Protein 7CRB (pdb70)

Structure (mmCIF, N/CA/C/O backbone):
data_7CRB
#
_entry.id   7CRB
#
_cell.length_a   1.00
_cell.length_b   1.00
_cell.length_c   1.00
_cell.angle_alpha   90.00
_cell.angle_beta   90.00
_cell.angle_gamma   90.00
#
_symmetry.space_group_name_H-M   'P 1'
#
loop_
_entity.id
_entity.type
_entity.pdbx_description
1 polymer 'Avirulence protein ATR1'
2 polymer 'NAD+ hydrolase (NADase)'
#
loop_
_atom_site.group_PDB
_atom_site.id
_atom_site.type_symbol
_atom_site.label_atom_id
_atom_site.label_alt_id
_atom_site.label_comp_id
_atom_site.label_asym_id
_atom_site.label_entity_id
_atom_site.label_seq_id
_atom_site.pdbx_PDB_ins_code
_atom_site.Cartn_x
_atom_site.Cartn_y
_atom_site.Cartn_z
_atom_site.occupancy
_atom_site.B_iso_or_equiv
_atom_site.auth_seq_id
_atom_site.auth_comp_id
_atom_site.auth_asym_id
_atom_site.auth_atom_id
_atom_site.pdbx_PDB_model_num
ATOM 1 N N . PRO A 1 67 ? 185.043 251.414 203.861 1.00 75.32 67 PRO J N 1
ATOM 2 C CA . PRO A 1 67 ? 184.257 252.346 203.048 1.00 75.32 67 PRO J CA 1
ATOM 3 C C . PRO A 1 67 ? 184.049 251.835 201.626 1.00 75.32 67 PRO J C 1
ATOM 4 O O . PRO A 1 67 ? 184.410 250.697 201.329 1.00 75.32 67 PRO J O 1
ATOM 8 N N . SER A 1 68 ? 183.478 252.666 200.759 1.00 69.34 68 SER J N 1
ATOM 9 C CA . SER A 1 68 ? 183.252 252.269 199.379 1.00 69.34 68 SER J CA 1
ATOM 10 C C . SER A 1 68 ? 184.571 252.272 198.611 1.00 69.34 68 SER J C 1
ATOM 11 O O . SER A 1 68 ? 185.646 252.517 199.162 1.00 69.34 68 SER J O 1
ATOM 14 N N . ALA A 1 69 ? 184.485 251.984 197.311 1.00 67.50 69 ALA J N 1
ATOM 15 C CA . ALA A 1 69 ? 185.686 251.967 196.483 1.00 67.50 69 ALA J CA 1
ATOM 16 C C . ALA A 1 69 ? 186.179 253.378 196.186 1.00 67.50 69 ALA J C 1
ATOM 17 O O . ALA A 1 69 ? 187.387 253.641 196.238 1.00 67.50 69 ALA J O 1
ATOM 19 N N . VAL A 1 70 ? 185.262 254.298 195.881 1.00 63.38 70 VAL J N 1
ATOM 20 C CA . VAL A 1 70 ? 185.661 255.650 195.497 1.00 63.38 70 VAL J CA 1
ATOM 21 C C . VAL A 1 70 ? 186.352 256.353 196.657 1.00 63.38 70 VAL J C 1
ATOM 22 O O . VAL A 1 70 ? 187.422 256.947 196.495 1.00 63.38 70 VAL J O 1
ATOM 26 N N . GLU A 1 71 ? 185.742 256.305 197.843 1.00 67.33 71 GLU J N 1
ATOM 27 C CA . GLU A 1 71 ? 186.322 256.975 199.002 1.00 67.33 71 GLU J CA 1
ATOM 28 C C . GLU A 1 71 ? 187.677 256.382 199.359 1.00 67.33 71 GLU J C 1
ATOM 29 O O . GLU A 1 71 ? 188.628 257.116 199.658 1.00 67.33 71 GLU J O 1
ATOM 35 N N . ALA A 1 72 ? 187.782 255.053 199.333 1.00 61.27 72 ALA J N 1
ATOM 36 C CA . ALA A 1 72 ? 189.042 254.403 199.662 1.00 61.27 72 ALA J CA 1
ATOM 37 C C . ALA A 1 72 ? 190.132 254.781 198.671 1.00 61.27 72 ALA J C 1
ATOM 38 O O . ALA A 1 72 ? 191.266 255.075 199.064 1.00 61.27 72 ALA J O 1
ATOM 40 N N . LEU A 1 73 ? 189.805 254.800 197.380 1.00 55.34 73 LEU J N 1
ATOM 41 C CA . LEU A 1 73 ? 190.824 255.107 196.384 1.00 55.34 73 LEU J CA 1
ATOM 42 C C . LEU A 1 73 ? 191.224 256.577 196.442 1.00 55.34 73 LEU J C 1
ATOM 43 O O . LEU A 1 73 ? 192.400 256.914 196.261 1.00 55.34 73 LEU J O 1
ATOM 48 N N . ILE A 1 74 ? 190.270 257.464 196.736 1.00 55.46 74 ILE J N 1
ATOM 49 C CA . ILE A 1 74 ? 190.594 258.880 196.888 1.00 55.46 74 ILE J CA 1
ATOM 50 C C . ILE A 1 74 ? 191.511 259.100 198.083 1.00 55.46 74 ILE J C 1
ATOM 51 O O . ILE A 1 74 ? 192.499 259.842 197.994 1.00 55.46 74 ILE J O 1
ATOM 56 N N . GLU A 1 75 ? 191.207 258.470 199.223 1.00 60.30 75 GLU J N 1
ATOM 57 C CA . GLU A 1 75 ? 192.061 258.676 200.389 1.00 60.30 75 GLU J CA 1
ATOM 58 C C . GLU A 1 75 ? 193.432 258.049 200.174 1.00 60.30 75 GLU J C 1
ATOM 59 O O . GLU A 1 75 ? 194.442 258.579 200.648 1.00 60.30 75 GLU J O 1
ATOM 65 N N . THR A 1 76 ? 193.493 256.929 199.449 1.00 53.84 76 THR J N 1
ATOM 66 C CA . THR A 1 76 ? 194.785 256.346 199.104 1.00 53.84 76 THR J CA 1
ATOM 67 C C . THR A 1 76 ? 195.610 257.304 198.256 1.00 53.84 76 THR J C 1
ATOM 68 O O . THR A 1 76 ? 196.800 257.517 198.518 1.00 53.84 76 THR J O 1
ATOM 72 N N . ILE A 1 77 ? 194.990 257.900 197.234 1.00 52.19 77 ILE J N 1
ATOM 73 C CA . ILE A 1 77 ? 195.716 258.828 196.370 1.00 52.19 77 ILE J CA 1
ATOM 74 C C . ILE A 1 77 ? 196.198 260.033 197.166 1.00 52.19 77 ILE J C 1
ATOM 75 O O . ILE A 1 77 ? 197.342 260.477 197.012 1.00 52.19 77 ILE J O 1
ATOM 80 N N . ASP A 1 78 ? 195.345 260.574 198.038 1.00 57.03 78 ASP J N 1
ATOM 81 C CA . ASP A 1 78 ? 195.741 261.735 198.831 1.00 57.03 78 ASP J CA 1
ATOM 82 C C . ASP A 1 78 ? 196.887 261.401 199.779 1.00 57.03 78 ASP J C 1
ATOM 83 O O . ASP A 1 78 ? 197.852 262.169 199.902 1.00 57.03 78 ASP J O 1
ATOM 88 N N . ARG A 1 79 ? 196.795 260.260 200.468 1.00 56.65 79 ARG J N 1
ATOM 89 C CA . ARG A 1 79 ? 197.851 259.867 201.393 1.00 56.65 79 ARG J CA 1
ATOM 90 C C . ARG A 1 79 ? 199.169 259.669 200.663 1.00 56.65 79 ARG J C 1
ATOM 91 O O . ARG A 1 79 ? 200.218 260.139 201.120 1.00 56.65 79 ARG J O 1
ATOM 99 N N . HIS A 1 80 ? 199.133 258.994 199.513 1.00 58.13 80 HIS J N 1
ATOM 100 C CA . HIS A 1 80 ? 200.344 258.820 198.719 1.00 58.13 80 HIS J CA 1
ATOM 101 C C . HIS A 1 80 ? 200.908 260.162 198.281 1.00 58.13 80 HIS J C 1
ATOM 102 O O . HIS A 1 80 ? 202.128 260.358 198.269 1.00 58.13 80 HIS J O 1
ATOM 109 N N . GLY A 1 81 ? 200.034 261.094 197.904 1.00 59.40 81 GLY J N 1
ATOM 110 C CA . GLY A 1 81 ? 200.501 262.395 197.461 1.00 59.40 81 GLY J CA 1
ATOM 111 C C . GLY A 1 81 ? 201.209 263.172 198.551 1.00 59.40 81 GLY J C 1
ATOM 112 O O . GLY A 1 81 ? 202.256 263.777 198.312 1.00 59.40 81 GLY J O 1
ATOM 113 N N . ARG A 1 82 ? 200.656 263.166 199.762 1.00 61.50 82 ARG J N 1
ATOM 114 C CA . ARG A 1 82 ? 201.203 263.996 200.829 1.00 61.50 82 ARG J CA 1
ATOM 115 C C . ARG A 1 82 ? 202.242 263.288 201.693 1.00 61.50 82 ARG J C 1
ATOM 116 O O . ARG A 1 82 ? 202.860 263.939 202.539 1.00 61.50 82 ARG J O 1
ATOM 124 N N . VAL A 1 83 ? 202.466 261.986 201.503 1.00 60.43 83 VAL J N 1
ATOM 125 C CA . VAL A 1 83 ? 203.376 261.275 202.399 1.00 60.43 83 VAL J CA 1
ATOM 126 C C . VAL A 1 83 ? 204.840 261.472 202.019 1.00 60.43 83 VAL J C 1
ATOM 127 O O . VAL A 1 83 ? 205.724 261.228 202.850 1.00 60.43 83 VAL J O 1
ATOM 131 N N . SER A 1 84 ? 205.127 261.933 200.798 1.00 64.30 84 SER J N 1
ATOM 132 C CA . SER A 1 84 ? 206.496 262.145 200.320 1.00 64.30 84 SER J CA 1
ATOM 133 C C . SER A 1 84 ? 207.301 260.841 200.383 1.00 64.30 84 SER J C 1
ATOM 134 O O . SER A 1 84 ? 208.261 260.690 201.139 1.00 64.30 84 SER J O 1
ATOM 137 N N . LEU A 1 85 ? 206.861 259.896 199.561 1.00 62.58 85 LEU J N 1
ATOM 138 C CA . LEU A 1 85 ? 207.376 258.537 199.567 1.00 62.58 85 LEU J CA 1
ATOM 139 C C . LEU A 1 85 ? 208.589 258.389 198.647 1.00 62.58 85 LEU J C 1
ATOM 140 O O . LEU A 1 85 ? 208.888 259.245 197.813 1.00 62.58 85 LEU J O 1
ATOM 145 N N . ASN A 1 86 ? 209.286 257.268 198.817 1.00 65.75 86 ASN J N 1
ATOM 146 C CA . ASN A 1 86 ? 210.496 256.958 198.070 1.00 65.75 86 ASN J CA 1
ATOM 147 C C . ASN A 1 86 ? 210.187 256.765 196.587 1.00 65.75 86 ASN J C 1
ATOM 148 O O . ASN A 1 86 ? 209.063 256.449 196.193 1.00 65.75 86 ASN J O 1
ATOM 153 N N . ASP A 1 87 ? 211.215 256.969 195.758 1.00 65.64 87 ASP J N 1
ATOM 154 C CA . ASP A 1 87 ? 211.057 256.823 194.313 1.00 65.64 87 ASP J CA 1
ATOM 155 C C . ASP A 1 87 ? 210.645 255.406 193.933 1.00 65.64 87 ASP J C 1
ATOM 156 O O . ASP A 1 87 ? 209.749 255.208 193.104 1.00 65.64 87 ASP J O 1
ATOM 161 N N . GLU A 1 88 ? 211.295 254.401 194.518 1.00 64.11 88 GLU J N 1
ATOM 162 C CA . GLU A 1 88 ? 210.890 253.029 194.234 1.00 64.11 88 GLU J CA 1
ATOM 163 C C . GLU A 1 88 ? 209.511 252.741 194.810 1.00 64.11 88 GLU J C 1
ATOM 164 O O . GLU A 1 88 ? 208.714 252.017 194.202 1.00 64.11 88 GLU J O 1
ATOM 170 N N . ALA A 1 89 ? 209.204 253.319 195.972 1.00 60.37 89 ALA J N 1
ATOM 171 C CA . ALA A 1 89 ? 207.876 253.150 196.545 1.00 60.37 89 ALA J CA 1
ATOM 172 C C . ALA A 1 89 ? 206.804 253.742 195.641 1.00 60.37 89 ALA J C 1
ATOM 173 O O . ALA A 1 89 ? 205.741 253.142 195.457 1.00 60.37 89 ALA J O 1
ATOM 175 N N . LYS A 1 90 ? 207.060 254.921 195.066 1.00 58.26 90 LYS J N 1
ATOM 176 C CA . LYS A 1 90 ? 206.077 255.506 194.159 1.00 58.26 90 LYS J CA 1
ATOM 177 C C . LYS A 1 90 ? 205.973 254.702 192.869 1.00 58.26 90 LYS J C 1
ATOM 178 O O . LYS A 1 90 ? 204.868 254.489 192.355 1.00 58.26 90 LYS J O 1
ATOM 184 N N . MET A 1 91 ? 207.102 254.210 192.352 1.00 55.71 91 MET J N 1
ATOM 185 C CA . MET A 1 91 ? 207.065 253.383 191.153 1.00 55.71 91 MET J CA 1
ATOM 186 C C . MET A 1 91 ? 206.376 252.048 191.391 1.00 55.71 91 MET J C 1
ATOM 187 O O . MET A 1 91 ? 205.955 251.403 190.427 1.00 55.71 91 MET J O 1
ATOM 192 N N . LYS A 1 92 ? 206.269 251.612 192.643 1.00 54.76 92 LYS J N 1
ATOM 193 C CA . LYS A 1 92 ? 205.538 250.388 192.944 1.00 54.76 92 LYS J CA 1
ATOM 194 C C . LYS A 1 92 ? 204.062 250.644 193.222 1.00 54.76 92 LYS J C 1
ATOM 195 O O . LYS A 1 92 ? 203.215 249.838 192.826 1.00 54.76 92 LYS J O 1
ATOM 201 N N . LYS A 1 93 ? 203.731 251.745 193.898 1.00 53.22 93 LYS J N 1
ATOM 202 C CA . LYS A 1 93 ? 202.345 252.016 194.259 1.00 53.22 93 LYS J CA 1
ATOM 203 C C . LYS A 1 93 ? 201.534 252.613 193.118 1.00 53.22 93 LYS J C 1
ATOM 204 O O . LYS A 1 93 ? 200.300 252.486 193.121 1.00 53.22 93 LYS J O 1
ATOM 210 N N . VAL A 1 94 ? 202.187 253.266 192.152 1.00 48.86 94 VAL J N 1
ATOM 211 C CA . VAL A 1 94 ? 201.441 253.857 191.048 1.00 48.86 94 VAL J CA 1
ATOM 212 C C . VAL A 1 94 ? 200.729 252.776 190.251 1.00 48.86 94 VAL J C 1
ATOM 213 O O . VAL A 1 94 ? 199.590 252.962 189.817 1.00 48.86 94 VAL J O 1
ATOM 217 N N . VAL A 1 95 ? 201.367 251.618 190.075 1.00 48.07 95 VAL J N 1
ATOM 218 C CA . VAL A 1 95 ? 200.754 250.554 189.288 1.00 48.07 95 VAL J CA 1
ATOM 219 C C . VAL A 1 95 ? 199.550 249.970 190.017 1.00 48.07 95 VAL J C 1
ATOM 220 O O . VAL A 1 95 ? 198.523 249.669 189.398 1.00 48.07 95 VAL J O 1
ATOM 224 N N . ARG A 1 96 ? 199.647 249.805 191.337 1.00 52.50 96 ARG J N 1
ATOM 225 C CA . ARG A 1 96 ? 198.509 249.299 192.099 1.00 52.50 96 ARG J CA 1
ATOM 226 C C . ARG A 1 96 ? 197.330 250.259 192.027 1.00 52.50 96 ARG J C 1
ATOM 227 O O . ARG A 1 96 ? 196.192 249.846 191.765 1.00 52.50 96 ARG J O 1
ATOM 235 N N . THR A 1 97 ? 197.582 251.553 192.249 1.00 47.90 97 THR J N 1
ATOM 236 C CA . THR A 1 97 ? 196.500 252.528 192.131 1.00 47.90 97 THR J CA 1
ATOM 237 C C . THR A 1 97 ? 195.930 252.540 190.722 1.00 47.90 97 THR J C 1
ATOM 238 O O . THR A 1 97 ? 194.712 252.648 190.528 1.00 47.90 97 THR J O 1
ATOM 242 N N . TRP A 1 98 ? 196.799 252.405 189.724 1.00 47.93 98 TRP J N 1
ATOM 243 C CA . TRP A 1 98 ? 196.374 252.514 188.341 1.00 47.93 98 TRP J CA 1
ATOM 244 C C . TRP A 1 98 ? 195.452 251.356 187.993 1.00 47.93 98 TRP J C 1
ATOM 245 O O . TRP A 1 98 ? 194.422 251.542 187.338 1.00 47.93 98 TRP J O 1
ATOM 256 N N . LYS A 1 99 ? 195.814 250.148 188.439 1.00 47.38 99 LYS J N 1
ATOM 257 C CA . LYS A 1 99 ? 194.970 248.975 188.235 1.00 47.38 99 LYS J CA 1
ATOM 258 C C . LYS A 1 99 ? 193.652 249.102 188.982 1.00 47.38 99 LYS J C 1
ATOM 259 O O . LYS A 1 99 ? 192.605 248.685 188.478 1.00 47.38 99 LYS J O 1
ATOM 265 N N . LYS A 1 100 ? 193.684 249.649 190.200 1.00 48.46 100 LYS J N 1
ATOM 266 C CA . LYS A 1 100 ? 192.435 249.893 190.912 1.00 48.46 100 LYS J CA 1
ATOM 267 C C . LYS A 1 100 ? 191.530 250.836 190.135 1.00 48.46 100 LYS J C 1
ATOM 268 O O . LYS A 1 100 ? 190.303 250.725 190.216 1.00 48.46 100 LYS J O 1
ATOM 274 N N . LEU A 1 101 ? 192.114 251.771 189.382 1.00 50.13 101 LEU J N 1
ATOM 275 C CA . LEU A 1 101 ? 191.304 252.757 188.671 1.00 50.13 101 LEU J CA 1
ATOM 276 C C . LEU A 1 101 ? 190.486 252.129 187.547 1.00 50.13 101 LEU J C 1
ATOM 277 O O . LEU A 1 101 ? 189.335 252.517 187.325 1.00 50.13 101 LEU J O 1
ATOM 282 N N . ILE A 1 102 ? 191.056 251.171 186.820 1.00 50.89 102 ILE J N 1
ATOM 283 C CA . ILE A 1 102 ? 190.426 250.679 185.597 1.00 50.89 102 ILE J CA 1
ATOM 284 C C . ILE A 1 102 ? 189.630 249.405 185.850 1.00 50.89 102 ILE J C 1
ATOM 285 O O . ILE A 1 102 ? 189.171 248.757 184.904 1.00 50.89 102 ILE J O 1
ATOM 290 N N . GLU A 1 103 ? 189.453 249.037 187.121 1.00 62.63 103 GLU J N 1
ATOM 291 C CA . GLU A 1 103 ? 188.723 247.810 187.430 1.00 62.63 103 GLU J CA 1
ATOM 292 C C . GLU A 1 103 ? 187.265 247.898 186.997 1.00 62.63 103 GLU J C 1
ATOM 293 O O . GLU A 1 103 ? 186.712 246.928 186.468 1.00 62.63 103 GLU J O 1
ATOM 299 N N . ARG A 1 104 ? 186.626 249.044 187.212 1.00 64.76 104 ARG J N 1
ATOM 300 C CA . ARG A 1 104 ? 185.237 249.248 186.828 1.00 64.76 104 ARG J CA 1
ATOM 301 C C . ARG A 1 104 ? 185.111 250.589 186.117 1.00 64.76 104 ARG J C 1
ATOM 302 O O . ARG A 1 104 ? 185.918 251.497 186.328 1.00 64.76 104 ARG J O 1
ATOM 310 N N . ASP A 1 105 ? 184.091 250.709 185.269 1.00 67.37 105 ASP J N 1
ATOM 311 C CA . ASP A 1 105 ? 183.959 251.869 184.396 1.00 67.37 105 ASP J CA 1
ATOM 312 C C . ASP A 1 105 ? 183.323 253.082 185.071 1.00 67.37 105 ASP J C 1
ATOM 313 O O . ASP A 1 105 ? 183.225 254.137 184.436 1.00 67.37 105 ASP J O 1
ATOM 318 N N . ASP A 1 106 ? 182.895 252.972 186.327 1.00 65.14 106 ASP J N 1
ATOM 319 C CA . ASP A 1 106 ? 182.270 254.086 187.028 1.00 65.14 106 ASP J CA 1
ATOM 320 C C . ASP A 1 106 ? 183.215 254.761 188.016 1.00 65.14 106 ASP J C 1
ATOM 321 O O . ASP A 1 106 ? 182.761 255.521 188.877 1.00 65.14 106 ASP J O 1
ATOM 326 N N . LEU A 1 107 ? 184.517 254.502 187.912 1.00 57.81 107 LEU J N 1
ATOM 327 C CA . LEU A 1 107 ? 185.499 255.051 188.838 1.00 57.81 107 LEU J CA 1
ATOM 328 C C . LEU A 1 107 ? 186.234 256.257 188.269 1.00 57.81 107 LEU J C 1
ATOM 329 O O . LEU A 1 107 ? 186.392 257.266 188.961 1.00 57.81 107 LEU J O 1
ATOM 334 N N . ILE A 1 108 ? 186.691 256.172 187.020 1.00 54.12 108 ILE J N 1
ATOM 335 C CA . ILE A 1 108 ? 187.408 257.292 186.419 1.00 54.12 108 ILE J CA 1
ATOM 336 C C . ILE A 1 108 ? 186.521 258.528 186.393 1.00 54.12 108 ILE J C 1
ATOM 337 O O . ILE A 1 108 ? 186.948 259.629 186.756 1.00 54.12 108 ILE J O 1
ATOM 342 N N . GLY A 1 109 ? 185.266 258.359 185.981 1.00 60.59 109 GLY J N 1
ATOM 343 C CA . GLY A 1 109 ? 184.364 259.496 185.917 1.00 60.59 109 GLY J CA 1
ATOM 344 C C . GLY A 1 109 ? 184.078 260.097 187.279 1.00 60.59 109 GLY J C 1
ATOM 345 O O . GLY A 1 109 ? 184.112 261.316 187.447 1.00 60.59 109 GLY J O 1
ATOM 346 N N . GLU A 1 110 ? 183.811 259.249 188.274 1.00 59.18 110 GLU J N 1
ATOM 347 C CA . GLU A 1 110 ? 183.440 259.756 189.590 1.00 59.18 110 GLU J CA 1
ATOM 348 C C . GLU A 1 110 ? 184.608 260.460 190.271 1.00 59.18 110 GLU J C 1
ATOM 349 O O . GLU A 1 110 ? 184.437 261.539 190.848 1.00 59.18 110 GLU J O 1
ATOM 355 N N . ILE A 1 111 ? 185.804 259.874 190.209 1.00 53.41 111 ILE J N 1
ATOM 356 C CA . ILE A 1 111 ? 186.961 260.506 190.833 1.00 53.41 111 ILE J CA 1
ATOM 357 C C . ILE A 1 111 ? 187.372 261.754 190.065 1.00 53.41 111 ILE J C 1
ATOM 358 O O . ILE A 1 111 ? 187.785 262.757 190.660 1.00 53.41 111 ILE J O 1
ATOM 363 N N . GLY A 1 112 ? 187.277 261.718 188.735 1.00 50.91 112 GLY J N 1
ATOM 364 C CA . GLY A 1 112 ? 187.529 262.920 187.962 1.00 50.91 112 GLY J CA 1
ATOM 365 C C . GLY A 1 112 ? 186.580 264.042 188.326 1.00 50.91 112 GLY J C 1
ATOM 366 O O . GLY A 1 112 ? 186.987 265.199 188.443 1.00 50.91 112 GLY J O 1
ATOM 367 N N . LYS A 1 113 ? 185.305 263.712 188.530 1.00 52.55 113 LYS J N 1
ATOM 368 C CA . LYS A 1 113 ? 184.332 264.717 188.938 1.00 52.55 113 LYS J CA 1
ATOM 369 C C . LYS A 1 113 ? 184.628 265.235 190.338 1.00 52.55 113 LYS J C 1
ATOM 370 O O . LYS A 1 113 ? 184.448 266.425 190.615 1.00 52.55 113 LYS J O 1
ATOM 376 N N . HIS A 1 114 ? 185.072 264.356 191.237 1.00 52.17 114 HIS J N 1
ATOM 377 C CA . HIS A 1 114 ? 185.396 264.792 192.591 1.00 52.17 114 HIS J CA 1
ATOM 378 C C . HIS A 1 114 ? 186.592 265.733 192.604 1.00 52.17 114 HIS J C 1
ATOM 379 O O . HIS A 1 114 ? 186.581 266.748 193.308 1.00 52.17 114 HIS J O 1
ATOM 386 N N . TYR A 1 115 ? 187.636 265.409 191.843 1.00 50.16 115 TYR J N 1
ATOM 387 C CA . TYR A 1 115 ? 188.829 266.244 191.814 1.00 50.16 115 TYR J CA 1
ATOM 388 C C . TYR A 1 115 ? 188.643 267.500 190.980 1.00 50.16 115 TYR J C 1
ATOM 389 O O . TYR A 1 115 ? 189.395 268.463 191.156 1.00 50.16 115 TYR J O 1
ATOM 398 N N . PHE A 1 116 ? 187.669 267.506 190.072 1.00 49.23 116 PHE J N 1
ATOM 399 C CA . PHE A 1 116 ? 187.331 268.724 189.348 1.00 49.23 116 PHE J CA 1
ATOM 400 C C . PHE A 1 116 ? 186.766 269.778 190.291 1.00 49.23 116 PHE J C 1
ATOM 401 O O . PHE A 1 116 ? 187.172 270.944 190.253 1.00 49.23 116 PHE J O 1
ATOM 409 N N . GLU A 1 117 ? 185.834 269.380 191.155 1.00 57.22 117 GLU J N 1
ATOM 410 C CA . GLU A 1 117 ? 185.155 270.318 192.037 1.00 57.22 117 GLU J CA 1
ATOM 411 C C . GLU A 1 117 ? 186.009 270.745 193.221 1.00 57.22 117 GLU J C 1
ATOM 412 O O . GLU A 1 117 ? 185.718 271.777 193.832 1.00 57.22 117 GLU J O 1
ATOM 418 N N . ALA A 1 118 ? 187.039 269.979 193.561 1.00 60.52 118 ALA J N 1
ATOM 419 C CA . ALA A 1 118 ? 187.878 270.317 194.696 1.00 60.52 118 ALA J CA 1
ATOM 420 C C . ALA A 1 118 ? 188.660 271.599 194.414 1.00 60.52 118 ALA J C 1
ATOM 421 O O . ALA A 1 118 ? 188.938 271.923 193.257 1.00 60.52 118 ALA J O 1
ATOM 423 N N . PRO A 1 119 ? 189.009 272.354 195.454 1.00 63.78 119 PRO J N 1
ATOM 424 C CA . PRO A 1 119 ? 189.759 273.596 195.239 1.00 63.78 119 PRO J CA 1
ATOM 425 C C . PRO A 1 119 ? 191.129 273.332 194.635 1.00 63.78 119 PRO J C 1
ATOM 426 O O . PRO A 1 119 ? 191.765 272.309 194.895 1.00 63.78 119 PRO J O 1
ATOM 430 N N . GLY A 1 120 ? 191.578 274.278 193.816 1.00 66.15 120 GLY J N 1
ATOM 431 C CA . GLY A 1 120 ? 192.844 274.170 193.136 1.00 66.15 120 GLY J CA 1
ATOM 432 C C . GLY A 1 120 ? 192.815 274.897 191.809 1.00 66.15 120 GLY J C 1
ATOM 433 O O . GLY A 1 120 ? 192.071 275.865 191.624 1.00 66.15 120 GLY J O 1
ATOM 434 N N . PRO A 1 121 ? 193.632 274.452 190.859 1.00 63.07 121 PRO J N 1
ATOM 435 C CA . PRO A 1 121 ? 193.569 275.022 189.513 1.00 63.07 121 PRO J CA 1
ATOM 436 C C . PRO A 1 121 ? 192.300 274.583 188.805 1.00 63.07 121 PRO J C 1
ATOM 437 O O . PRO A 1 121 ? 191.645 273.612 189.187 1.00 63.07 121 PRO J O 1
ATOM 441 N N . LEU A 1 122 ? 191.948 275.322 187.762 1.00 56.33 122 LEU J N 1
ATOM 442 C CA . LEU A 1 122 ? 190.758 275.028 186.981 1.00 56.33 122 LEU J CA 1
ATOM 443 C C . LEU A 1 122 ? 191.147 274.322 185.692 1.00 56.33 122 LEU J C 1
ATOM 444 O O . LEU A 1 122 ? 192.136 274.680 185.050 1.00 56.33 122 LEU J O 1
ATOM 449 N N . HIS A 1 123 ? 190.366 273.318 185.321 1.00 56.06 123 HIS J N 1
ATOM 450 C CA . HIS A 1 123 ? 190.648 272.479 184.169 1.00 56.06 123 HIS J CA 1
ATOM 451 C C . HIS A 1 123 ? 189.482 272.530 183.190 1.00 56.06 123 HIS J C 1
ATOM 452 O O . HIS A 1 123 ? 188.443 273.139 183.451 1.00 56.06 123 HIS J O 1
ATOM 459 N N . ASP A 1 124 ? 189.666 271.877 182.045 1.00 55.98 124 ASP J N 1
ATOM 460 C CA . ASP A 1 124 ? 188.645 271.841 181.009 1.00 55.98 124 ASP J CA 1
ATOM 461 C C . ASP A 1 124 ? 187.780 270.592 181.057 1.00 55.98 124 ASP J C 1
ATOM 462 O O . ASP A 1 124 ? 186.641 270.632 180.584 1.00 55.98 124 ASP J O 1
ATOM 467 N N . THR A 1 125 ? 188.292 269.489 181.596 1.00 47.28 125 THR J N 1
ATOM 468 C CA . THR A 1 125 ? 187.567 268.229 181.621 1.00 47.28 125 THR J CA 1
ATOM 469 C C . THR A 1 125 ? 187.769 267.575 182.980 1.00 47.28 125 THR J C 1
ATOM 470 O O . THR A 1 125 ? 188.561 268.038 183.801 1.00 47.28 125 THR J O 1
ATOM 474 N N . TYR A 1 126 ? 187.029 266.490 183.216 1.00 50.72 126 TYR J N 1
ATOM 475 C CA . TYR A 1 126 ? 187.267 265.692 184.414 1.00 50.72 126 TYR J CA 1
ATOM 476 C C . TYR A 1 126 ? 188.532 264.857 184.270 1.00 50.72 126 TYR J C 1
ATOM 477 O O . TYR A 1 126 ? 189.309 264.715 185.226 1.00 50.72 126 TYR J O 1
ATOM 486 N N . ASP A 1 127 ? 188.749 264.292 183.081 1.00 54.05 127 ASP J N 1
ATOM 487 C CA . ASP A 1 127 ? 189.940 263.486 182.847 1.00 54.05 127 ASP J CA 1
ATOM 488 C C . ASP A 1 127 ? 191.204 264.299 183.063 1.00 54.05 127 ASP J C 1
ATOM 489 O O . ASP A 1 127 ? 192.207 263.776 183.555 1.00 54.05 127 ASP J O 1
ATOM 494 N N . GLU A 1 128 ? 191.180 265.582 182.702 1.00 49.11 128 GLU J N 1
ATOM 495 C CA . GLU A 1 128 ? 192.351 266.419 182.933 1.00 49.11 128 GLU J CA 1
ATOM 496 C C . GLU A 1 128 ? 192.598 266.618 184.421 1.00 49.11 128 GLU J C 1
ATOM 497 O O . GLU A 1 128 ? 193.750 266.629 184.863 1.00 49.11 128 GLU J O 1
ATOM 503 N N . ALA A 1 129 ? 191.534 266.759 185.213 1.00 45.07 129 ALA J N 1
ATOM 504 C CA . ALA A 1 129 ? 191.702 266.892 186.657 1.00 45.07 129 ALA J CA 1
ATOM 505 C C . ALA A 1 129 ? 192.298 265.627 187.260 1.00 45.07 129 ALA J C 1
ATOM 506 O O . ALA A 1 129 ? 193.225 265.688 188.083 1.00 45.07 129 ALA J O 1
ATOM 508 N N . LEU A 1 130 ? 191.787 264.465 186.851 1.00 44.03 130 LEU J N 1
ATOM 509 C CA . LEU A 1 130 ? 192.333 263.213 187.366 1.00 44.03 130 LEU J CA 1
ATOM 510 C C . LEU A 1 130 ? 193.779 263.017 186.930 1.00 44.03 130 LEU J C 1
ATOM 511 O O . LEU A 1 130 ? 194.619 262.579 187.725 1.00 44.03 130 LEU J O 1
ATOM 516 N N . ALA A 1 131 ? 194.092 263.337 185.674 1.00 42.08 131 ALA J N 1
ATOM 517 C CA . ALA A 1 131 ? 195.460 263.195 185.192 1.00 42.08 131 ALA J CA 1
ATOM 518 C C . ALA A 1 131 ? 196.403 264.130 185.929 1.00 42.08 131 ALA J C 1
ATOM 519 O O . ALA A 1 131 ? 197.527 263.747 186.270 1.00 42.08 131 ALA J O 1
ATOM 521 N N . THR A 1 132 ? 195.967 265.365 186.182 1.00 40.25 132 THR J N 1
ATOM 522 C CA . THR A 1 132 ? 196.791 266.309 186.924 1.00 40.25 132 THR J CA 1
ATOM 523 C C . THR A 1 132 ? 197.075 265.800 188.326 1.00 40.25 132 THR J C 1
ATOM 524 O O . THR A 1 132 ? 198.215 265.858 188.798 1.00 40.25 132 THR J O 1
ATOM 528 N N . ARG A 1 133 ? 196.052 265.286 189.011 1.00 46.04 133 ARG J N 1
ATOM 529 C CA . ARG A 1 133 ? 196.283 264.794 190.365 1.00 46.04 133 ARG J CA 1
ATOM 530 C C . ARG A 1 133 ? 197.190 263.569 190.369 1.00 46.04 133 ARG J C 1
ATOM 531 O O . ARG A 1 133 ? 198.067 263.445 191.233 1.00 46.04 133 ARG J O 1
ATOM 539 N N . LEU A 1 134 ? 197.010 262.662 189.407 1.00 42.44 134 LEU J N 1
ATOM 540 C CA . LEU A 1 134 ? 197.863 261.479 189.348 1.00 42.44 134 LEU J CA 1
ATOM 541 C C . LEU A 1 134 ? 199.311 261.850 189.061 1.00 42.44 134 LEU J C 1
ATOM 542 O O . LEU A 1 134 ? 200.230 261.298 189.674 1.00 42.44 134 LEU J O 1
ATOM 547 N N . VAL A 1 135 ? 199.539 262.777 188.130 1.00 42.18 135 VAL J N 1
ATOM 548 C CA . VAL A 1 135 ? 200.903 263.174 187.800 1.00 42.18 135 VAL J CA 1
ATOM 549 C C . VAL A 1 135 ? 201.539 263.929 188.961 1.00 42.18 135 VAL J C 1
ATOM 550 O O . VAL A 1 135 ? 202.737 263.789 189.228 1.00 42.18 135 VAL J O 1
ATOM 554 N N . THR A 1 136 ? 200.757 264.746 189.668 1.00 41.13 136 THR J N 1
ATOM 555 C CA . THR A 1 136 ? 201.298 265.438 190.831 1.00 41.13 136 THR J CA 1
ATOM 556 C C . THR A 1 136 ? 201.681 264.457 191.931 1.00 41.13 136 THR J C 1
ATOM 557 O O . THR A 1 136 ? 202.729 264.613 192.565 1.00 41.13 136 THR J O 1
ATOM 561 N N . THR A 1 137 ? 200.854 263.437 192.170 1.00 41.95 137 THR J N 1
ATOM 562 C CA . THR A 1 137 ? 201.156 262.482 193.232 1.00 41.95 137 THR J CA 1
ATOM 563 C C . THR A 1 137 ? 202.323 261.578 192.847 1.00 41.95 137 THR J C 1
ATOM 564 O O . THR A 1 137 ? 203.364 261.572 193.511 1.00 41.95 137 THR J O 1
ATOM 568 N N . TYR A 1 138 ? 202.165 260.804 191.779 1.00 45.70 138 TYR J N 1
ATOM 569 C CA . TYR A 1 138 ? 203.231 259.968 191.245 1.00 45.70 138 TYR J CA 1
ATOM 570 C C . TYR A 1 138 ? 203.828 260.664 190.032 1.00 45.70 138 TYR J C 1
ATOM 571 O O . TYR A 1 138 ? 203.092 261.150 189.171 1.00 45.70 138 TYR J O 1
ATOM 580 N N . SER A 1 139 ? 205.156 260.693 189.954 1.00 45.80 139 SER J N 1
ATOM 581 C CA . SER A 1 139 ? 205.854 261.587 189.037 1.00 45.80 139 SER J CA 1
ATOM 582 C C . SER A 1 139 ? 205.557 261.300 187.573 1.00 45.80 139 SER J C 1
ATOM 583 O O . SER A 1 139 ? 204.849 260.343 187.250 1.00 45.80 139 SER J O 1
ATOM 586 N N . ASP A 1 140 ? 206.100 262.132 186.680 1.00 51.14 140 ASP J N 1
ATOM 587 C CA . ASP A 1 140 ? 205.887 261.935 185.249 1.00 51.14 140 ASP J CA 1
ATOM 588 C C . ASP A 1 140 ? 206.402 260.579 184.793 1.00 51.14 140 ASP J C 1
ATOM 589 O O . ASP A 1 140 ? 205.829 259.962 183.890 1.00 51.14 140 ASP J O 1
ATOM 594 N N . ARG A 1 141 ? 207.490 260.104 185.392 1.00 51.36 141 ARG J N 1
ATOM 595 C CA . ARG A 1 141 ? 207.999 258.790 185.028 1.00 51.36 141 ARG J CA 1
ATOM 596 C C . ARG A 1 141 ? 207.162 257.674 185.635 1.00 51.36 141 ARG J C 1
ATOM 597 O O . ARG A 1 141 ? 206.991 256.625 185.005 1.00 51.36 141 ARG J O 1
ATOM 605 N N . GLY A 1 142 ? 206.633 257.876 186.842 1.00 46.59 142 GLY J N 1
ATOM 606 C CA . GLY A 1 142 ? 205.761 256.874 187.432 1.00 46.59 142 GLY J CA 1
ATOM 607 C C . GLY A 1 142 ? 204.490 256.665 186.633 1.00 46.59 142 GLY J C 1
ATOM 608 O O . GLY A 1 142 ? 204.034 255.533 186.455 1.00 46.59 142 GLY J O 1
ATOM 609 N N . VAL A 1 143 ? 203.904 257.754 186.135 1.00 44.57 143 VAL J N 1
ATOM 610 C CA . VAL A 1 143 ? 202.692 257.643 185.332 1.00 44.57 143 VAL J CA 1
ATOM 611 C C . VAL A 1 143 ? 202.974 256.909 184.029 1.00 44.57 143 VAL J C 1
ATOM 612 O O . VAL A 1 143 ? 202.185 256.064 183.596 1.00 44.57 143 VAL J O 1
ATOM 616 N N . ALA A 1 144 ? 204.096 257.217 183.379 1.00 48.41 144 ALA J N 1
ATOM 617 C CA . ALA A 1 144 ? 204.450 256.503 182.157 1.00 48.41 144 ALA J CA 1
ATOM 618 C C . ALA A 1 144 ? 204.691 255.027 182.437 1.00 48.41 144 ALA J C 1
ATOM 619 O O . ALA A 1 144 ? 204.292 254.164 181.647 1.00 48.41 144 ALA J O 1
ATOM 621 N N . ARG A 1 145 ? 205.341 254.718 183.561 1.00 54.93 145 ARG J N 1
ATOM 622 C CA . ARG A 1 145 ? 205.540 253.326 183.947 1.00 54.93 145 ARG J CA 1
ATOM 623 C C . ARG A 1 145 ? 204.210 252.609 184.110 1.00 54.93 145 ARG J C 1
ATOM 624 O O . ARG A 1 145 ? 204.040 251.476 183.651 1.00 54.93 145 ARG J O 1
ATOM 632 N N . ALA A 1 146 ? 203.251 253.259 184.769 1.00 49.11 146 ALA J N 1
ATOM 633 C CA . ALA A 1 146 ? 201.941 252.644 184.949 1.00 49.11 146 ALA J CA 1
ATOM 634 C C . ALA A 1 146 ? 201.223 252.472 183.617 1.00 49.11 146 ALA J C 1
ATOM 635 O O . ALA A 1 146 ? 200.509 251.485 183.414 1.00 49.11 146 ALA J O 1
ATOM 637 N N . ILE A 1 147 ? 201.394 253.423 182.700 1.00 49.82 147 ILE J N 1
ATOM 638 C CA . ILE A 1 147 ? 200.713 253.337 181.411 1.00 49.82 147 ILE J CA 1
ATOM 639 C C . ILE A 1 147 ? 201.272 252.194 180.573 1.00 49.82 147 ILE J C 1
ATOM 640 O O . ILE A 1 147 ? 200.517 251.444 179.946 1.00 49.82 147 ILE J O 1
ATOM 645 N N . LEU A 1 148 ? 202.598 252.037 180.546 1.00 54.20 148 LEU J N 1
ATOM 646 C CA . LEU A 1 148 ? 203.188 251.013 179.687 1.00 54.20 148 LEU J CA 1
ATOM 647 C C . LEU A 1 148 ? 202.944 249.603 180.210 1.00 54.20 148 LEU J C 1
ATOM 648 O O . LEU A 1 148 ? 202.785 248.673 179.412 1.00 54.20 148 LEU J O 1
ATOM 653 N N . HIS A 1 149 ? 202.915 249.416 181.529 1.00 57.58 149 HIS J N 1
ATOM 654 C CA . HIS A 1 149 ? 202.863 248.087 182.124 1.00 57.58 149 HIS J CA 1
ATOM 655 C C . HIS A 1 149 ? 201.464 247.683 182.575 1.00 57.58 149 HIS J C 1
ATOM 656 O O . HIS A 1 149 ? 201.325 246.721 183.336 1.00 57.58 149 HIS J O 1
ATOM 663 N N . THR A 1 150 ? 200.430 248.393 182.136 1.00 54.71 150 THR J N 1
ATOM 664 C CA . THR A 1 150 ? 199.050 248.075 182.495 1.00 54.71 150 THR J CA 1
ATOM 665 C C . THR A 1 150 ? 198.169 248.122 181.249 1.00 54.71 150 THR J C 1
ATOM 666 O O . THR A 1 150 ? 197.149 248.809 181.188 1.00 54.71 150 THR J O 1
ATOM 670 N N . ARG A 1 151 ? 198.597 247.416 180.207 1.00 60.27 151 ARG J N 1
ATOM 671 C CA . ARG A 1 151 ? 197.855 247.376 178.958 1.00 60.27 151 ARG J CA 1
ATOM 672 C C . ARG A 1 151 ? 196.987 246.128 178.926 1.00 60.27 151 ARG J C 1
ATOM 673 O O . ARG A 1 151 ? 197.528 245.014 178.862 1.00 60.27 151 ARG J O 1
ATOM 681 N N . PRO A 1 152 ? 195.661 246.250 178.973 1.00 57.67 152 PRO J N 1
ATOM 682 C CA . PRO A 1 152 ? 194.802 245.063 178.892 1.00 57.67 152 PRO J CA 1
ATOM 683 C C . PRO A 1 152 ? 194.864 244.421 177.515 1.00 57.67 152 PRO J C 1
ATOM 684 O O . PRO A 1 152 ? 195.370 244.986 176.544 1.00 57.67 152 PRO J O 1
ATOM 688 N N . SER A 1 153 ? 194.328 243.203 177.441 1.00 64.52 153 SER J N 1
ATOM 689 C CA . SER A 1 153 ? 194.473 242.393 176.237 1.00 64.52 153 SER J CA 1
ATOM 690 C C . SER A 1 153 ? 193.499 242.819 175.143 1.00 64.52 153 SER J C 1
ATOM 691 O O . SER A 1 153 ? 193.915 243.233 174.056 1.00 64.52 153 SER J O 1
ATOM 694 N N . ASP A 1 154 ? 192.201 242.723 175.408 1.00 61.83 154 ASP J N 1
ATOM 695 C CA . ASP A 1 154 ? 191.208 242.993 174.375 1.00 61.83 154 ASP J CA 1
ATOM 696 C C . ASP A 1 154 ? 190.952 244.490 174.279 1.00 61.83 154 ASP J C 1
ATOM 697 O O . ASP A 1 154 ? 190.487 245.089 175.254 1.00 61.83 154 ASP J O 1
ATOM 702 N N . PRO A 1 155 ? 191.230 245.127 173.139 1.00 58.03 155 PRO J N 1
ATOM 703 C CA . PRO A 1 155 ? 191.028 246.580 173.040 1.00 58.03 155 PRO J CA 1
ATOM 704 C C . PRO A 1 155 ? 189.579 247.012 173.157 1.00 58.03 155 PRO J C 1
ATOM 705 O O . PRO A 1 155 ? 189.327 248.181 173.473 1.00 58.03 155 PRO J O 1
AT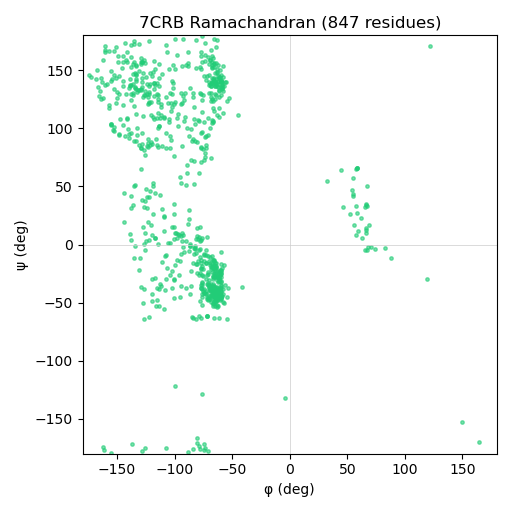OM 709 N N . LEU A 1 156 ? 188.621 246.124 172.911 1.00 58.60 156 LEU J N 1
ATOM 710 C CA . LEU A 1 156 ? 187.210 246.475 172.950 1.00 58.60 156 LEU J CA 1
ATOM 711 C C . LEU A 1 156 ? 186.571 246.214 174.307 1.00 58.60 156 LEU J C 1
ATOM 712 O O . LEU A 1 156 ? 185.345 246.285 174.424 1.00 58.60 156 LEU J O 1
ATOM 717 N N . SER A 1 157 ? 187.367 245.912 175.326 1.00 59.82 157 SER J N 1
ATOM 718 C CA . SER A 1 157 ? 186.836 245.662 176.653 1.00 59.82 157 SER J CA 1
ATOM 719 C C . SER A 1 157 ? 186.566 246.979 177.372 1.00 59.82 157 SER J C 1
ATOM 720 O O . SER A 1 157 ? 186.844 248.067 176.865 1.00 59.82 157 SER J O 1
ATOM 723 N N . LYS A 1 158 ? 186.000 246.879 178.573 1.00 62.85 158 LYS J N 1
ATOM 724 C CA . LYS A 1 158 ? 185.822 248.059 179.410 1.00 62.85 158 LYS J CA 1
ATOM 725 C C . LYS A 1 158 ? 187.138 248.484 180.046 1.00 62.85 158 LYS J C 1
ATOM 726 O O . LYS A 1 158 ? 187.420 249.684 180.161 1.00 62.85 158 LYS J O 1
ATOM 732 N N . LYS A 1 159 ? 187.953 247.511 180.460 1.00 58.10 159 LYS J N 1
ATOM 733 C CA . LYS A 1 159 ? 189.250 247.827 181.044 1.00 58.10 159 LYS J CA 1
ATOM 734 C C . LYS A 1 159 ? 190.129 248.576 180.055 1.00 58.10 159 LYS J C 1
ATOM 735 O O . LYS A 1 159 ? 190.791 249.555 180.418 1.00 58.10 159 LYS J O 1
ATOM 741 N N . ALA A 1 160 ? 190.150 248.132 178.798 1.00 52.79 160 ALA J N 1
ATOM 742 C CA . ALA A 1 160 ? 190.956 248.821 177.799 1.00 52.79 160 ALA J CA 1
ATOM 743 C C . ALA A 1 160 ? 190.425 250.221 177.537 1.00 52.79 160 ALA J C 1
ATOM 744 O O . ALA A 1 160 ? 191.204 251.149 177.304 1.00 52.79 160 ALA J O 1
ATOM 746 N N . GLY A 1 161 ? 189.105 250.397 177.573 1.00 50.85 161 GLY J N 1
ATOM 747 C CA . GLY A 1 161 ? 188.550 251.729 177.411 1.00 50.85 161 GLY J CA 1
ATOM 748 C C . GLY A 1 161 ? 188.975 252.673 178.518 1.00 50.85 161 GLY J C 1
ATOM 749 O O . GLY A 1 161 ? 189.366 253.814 178.258 1.00 50.85 161 GLY J O 1
ATOM 750 N N . GLN A 1 162 ? 188.917 252.207 179.767 1.00 53.10 162 GLN J N 1
ATOM 751 C CA . GLN A 1 162 ? 189.370 253.037 180.881 1.00 53.10 162 GLN J CA 1
ATOM 752 C C . GLN A 1 162 ? 190.860 253.337 180.776 1.00 53.10 162 GLN J C 1
ATOM 753 O O . GLN A 1 162 ? 191.299 254.464 181.051 1.00 53.10 162 GLN J O 1
ATOM 759 N N . ALA A 1 163 ? 191.656 252.339 180.387 1.00 50.68 163 ALA J N 1
ATOM 760 C CA . ALA A 1 163 ? 193.091 252.550 180.247 1.00 50.68 163 ALA J CA 1
ATOM 761 C C . ALA A 1 163 ? 193.393 253.581 179.171 1.00 50.68 163 ALA J C 1
ATOM 762 O O . ALA A 1 163 ? 194.271 254.434 179.348 1.00 50.68 163 ALA J O 1
ATOM 764 N N . HIS A 1 164 ? 192.677 253.522 178.047 1.00 51.75 164 HIS J N 1
ATOM 765 C CA . HIS A 1 164 ? 192.879 254.507 176.992 1.00 51.75 164 HIS J CA 1
ATOM 766 C C . HIS A 1 164 ? 192.442 255.891 177.442 1.00 51.75 164 HIS J C 1
ATOM 767 O O . HIS A 1 164 ? 193.081 256.888 177.091 1.00 51.75 164 HIS J O 1
ATOM 774 N N . ARG A 1 165 ? 191.358 255.977 178.217 1.00 51.02 165 ARG J N 1
ATOM 775 C CA . ARG A 1 165 ? 190.958 257.264 178.779 1.00 51.02 165 ARG J CA 1
ATOM 776 C C . ARG A 1 165 ? 192.082 257.867 179.611 1.00 51.02 165 ARG J C 1
ATOM 777 O O . ARG A 1 165 ? 192.457 259.032 179.426 1.00 51.02 165 ARG J O 1
ATOM 785 N N . LEU A 1 166 ? 192.643 257.074 180.526 1.00 49.86 166 LEU J N 1
ATOM 786 C CA . LEU A 1 166 ? 193.713 257.578 181.382 1.00 49.86 166 LEU J CA 1
ATOM 787 C C . LEU A 1 166 ? 194.941 257.975 180.571 1.00 49.86 166 LEU J C 1
ATOM 788 O O . LEU A 1 166 ? 195.537 259.037 180.802 1.00 49.86 166 LEU J O 1
ATOM 793 N N . GLU A 1 167 ? 195.329 257.139 179.608 1.00 50.36 167 GLU J N 1
ATOM 794 C CA . GLU A 1 167 ? 196.522 257.417 178.816 1.00 50.36 167 GLU J CA 1
ATOM 795 C C . GLU A 1 167 ? 196.358 258.678 177.978 1.00 50.36 167 GLU J C 1
ATOM 796 O O . GLU A 1 167 ? 197.280 259.497 177.894 1.00 50.36 167 GLU J O 1
ATOM 802 N N . GLU A 1 168 ? 195.192 258.860 177.353 1.00 56.09 168 GLU J N 1
ATOM 803 C CA . GLU A 1 168 ? 194.962 260.066 176.565 1.00 56.09 168 GLU J CA 1
ATOM 804 C C . GLU A 1 168 ? 194.917 261.305 177.447 1.00 56.09 168 GLU J C 1
ATOM 805 O O . GLU A 1 168 ? 195.403 262.371 177.051 1.00 56.09 168 GLU J O 1
ATOM 811 N N . ALA A 1 169 ? 194.334 261.191 178.643 1.00 43.51 169 ALA J N 1
ATOM 812 C CA . ALA A 1 169 ? 194.337 262.326 179.557 1.00 43.51 169 ALA J CA 1
ATOM 813 C C . ALA A 1 169 ? 195.758 262.732 179.912 1.00 43.51 169 ALA J C 1
ATOM 814 O O . ALA A 1 169 ? 196.085 263.923 179.931 1.00 43.51 169 ALA J O 1
ATOM 816 N N . VAL A 1 170 ? 196.626 261.753 180.172 1.00 46.87 170 VAL J N 1
ATOM 817 C CA . VAL A 1 170 ? 198.011 262.075 180.512 1.00 46.87 170 VAL J CA 1
ATOM 818 C C . VAL A 1 170 ? 198.741 262.671 179.312 1.00 46.87 170 VAL J C 1
ATOM 819 O O . VAL A 1 170 ? 199.548 263.597 179.456 1.00 46.87 170 VAL J O 1
ATOM 823 N N . ALA A 1 171 ? 198.478 262.153 178.112 1.00 46.10 171 ALA J N 1
ATOM 824 C CA . ALA A 1 171 ? 199.114 262.702 176.917 1.00 46.10 171 ALA J CA 1
ATOM 825 C C . ALA A 1 171 ? 198.726 264.160 176.709 1.00 46.10 171 ALA J C 1
ATOM 826 O O . ALA A 1 171 ? 199.578 265.007 176.413 1.00 46.10 171 ALA J O 1
ATOM 828 N N . SER A 1 172 ? 197.439 264.474 176.860 1.00 40.62 172 SER J N 1
ATOM 829 C CA . SER A 1 172 ? 197.006 265.860 176.726 1.00 40.62 172 SER J CA 1
ATOM 830 C C . SER A 1 172 ? 197.566 266.729 177.840 1.00 40.62 172 SER J C 1
ATOM 831 O O . SER A 1 172 ? 197.858 267.908 177.616 1.00 40.62 172 SER J O 1
ATOM 834 N N . LEU A 1 173 ? 197.722 266.170 179.040 1.00 51.17 173 LEU J N 1
ATOM 835 C CA . LEU A 1 173 ? 198.366 266.906 180.122 1.00 51.17 173 LEU J CA 1
ATOM 836 C C . LEU A 1 173 ? 199.785 267.296 179.747 1.00 51.17 173 LEU J C 1
ATOM 837 O O . LEU A 1 173 ? 200.210 268.433 179.972 1.00 51.17 173 LEU J O 1
ATOM 842 N N . TRP A 1 174 ? 200.538 266.356 179.177 1.00 46.37 174 TRP J N 1
ATOM 843 C CA . TRP A 1 174 ? 201.924 266.646 178.824 1.00 46.37 174 TRP J CA 1
ATOM 844 C C . TRP A 1 174 ? 202.007 267.621 177.658 1.00 46.37 174 TRP J C 1
ATOM 845 O O . TRP A 1 174 ? 202.918 268.451 177.604 1.00 46.37 174 TRP J O 1
ATOM 856 N N . LYS A 1 175 ? 201.072 267.535 176.711 1.00 51.48 175 LYS J N 1
ATOM 857 C CA . LYS A 1 175 ? 201.048 268.516 175.628 1.00 51.48 175 LYS J CA 1
ATOM 858 C C . LYS A 1 175 ? 200.725 269.911 176.146 1.00 51.48 175 LYS J C 1
ATOM 859 O O . LYS A 1 175 ? 201.291 270.900 175.670 1.00 51.48 175 LYS J O 1
ATOM 865 N N . GLY A 1 176 ? 199.810 270.013 177.111 1.00 48.08 176 GLY J N 1
ATOM 866 C CA . GLY A 1 176 ? 199.417 271.312 177.626 1.00 48.08 176 GLY J CA 1
ATOM 867 C C . GLY A 1 176 ? 200.501 272.030 178.399 1.00 48.08 176 GLY J C 1
ATOM 868 O O . GLY A 1 176 ? 200.390 273.240 178.620 1.00 48.08 176 GLY J O 1
ATOM 869 N N . ARG A 1 177 ? 201.540 271.315 178.820 1.00 55.30 177 ARG J N 1
ATOM 870 C CA . ARG A 1 177 ? 202.663 271.905 179.532 1.00 55.30 177 ARG J CA 1
ATOM 871 C C . ARG A 1 177 ? 203.847 272.176 178.620 1.00 55.30 177 ARG J C 1
ATOM 872 O O . ARG A 1 177 ? 204.931 272.499 179.107 1.00 55.30 177 ARG J O 1
ATOM 880 N N . GLY A 1 178 ? 203.666 272.043 177.312 1.00 54.48 178 GLY J N 1
ATOM 881 C CA . GLY A 1 178 ? 204.722 272.342 176.366 1.00 54.48 178 GLY J CA 1
ATOM 882 C C . GLY A 1 178 ? 205.916 271.417 176.426 1.00 54.48 178 GLY J C 1
ATOM 883 O O . GLY A 1 178 ? 207.048 271.865 176.213 1.00 54.48 178 GLY J O 1
ATOM 884 N N . TYR A 1 179 ? 205.698 270.138 176.710 1.00 54.51 179 TYR J N 1
ATOM 885 C CA . TYR A 1 179 ? 206.787 269.177 176.636 1.00 54.51 179 TYR J CA 1
ATOM 886 C C . TYR A 1 179 ? 207.219 268.996 175.190 1.00 54.51 179 TYR J C 1
ATOM 887 O O . TYR A 1 179 ? 206.389 268.933 174.280 1.00 54.51 179 TYR J O 1
ATOM 896 N N . THR A 1 180 ? 208.526 268.915 174.980 1.00 57.25 180 THR J N 1
ATOM 897 C CA . THR A 1 180 ? 209.048 268.595 173.665 1.00 57.25 180 THR J CA 1
ATOM 898 C C . THR A 1 180 ? 209.066 267.082 173.480 1.00 57.25 180 THR J C 1
ATOM 899 O O . THR A 1 180 ? 208.601 266.320 174.328 1.00 57.25 180 THR J O 1
ATOM 903 N N . SER A 1 181 ? 209.607 266.636 172.349 1.00 60.53 181 SER J N 1
ATOM 904 C CA . SER A 1 181 ? 209.737 265.202 172.125 1.00 60.53 181 SER J CA 1
ATOM 905 C C . SER A 1 181 ? 210.775 264.594 173.060 1.00 60.53 181 SER J C 1
ATOM 906 O O . SER A 1 181 ? 210.614 263.459 173.526 1.00 60.53 181 SER J O 1
ATOM 909 N N . ASP A 1 182 ? 211.841 265.340 173.352 1.00 62.79 182 ASP J N 1
ATOM 910 C CA . ASP A 1 182 ? 212.908 264.817 174.198 1.00 62.79 182 ASP J CA 1
ATOM 911 C C . ASP A 1 182 ? 212.442 264.620 175.634 1.00 62.79 182 ASP J C 1
ATOM 912 O O . ASP A 1 182 ? 212.818 263.636 176.279 1.00 62.79 182 ASP J O 1
ATOM 917 N N . ASN A 1 183 ? 211.629 265.542 176.156 1.00 59.97 183 ASN J N 1
ATOM 918 C CA . ASN A 1 183 ? 211.101 265.375 177.507 1.00 59.97 183 ASN J CA 1
ATOM 919 C C . ASN A 1 183 ? 210.228 264.132 177.605 1.00 59.97 183 ASN J C 1
ATOM 920 O O . ASN A 1 183 ? 210.340 263.354 178.561 1.00 59.97 183 ASN J O 1
ATOM 925 N N . VAL A 1 184 ? 209.365 263.922 176.612 1.00 56.97 184 VAL J N 1
ATOM 926 C CA . VAL A 1 184 ? 208.494 262.752 176.611 1.00 56.97 184 VAL J CA 1
ATOM 927 C C . VAL A 1 184 ? 209.319 261.475 176.534 1.00 56.97 184 VAL J C 1
ATOM 928 O O . VAL A 1 184 ? 209.079 260.517 177.275 1.00 56.97 184 VAL J O 1
ATOM 932 N N . VAL A 1 185 ? 210.308 261.445 175.637 1.00 58.29 185 VAL J N 1
ATOM 933 C CA . VAL A 1 185 ? 211.127 260.245 175.485 1.00 58.29 185 VAL J CA 1
ATOM 934 C C . VAL A 1 185 ? 211.900 259.955 176.764 1.00 58.29 185 VAL J C 1
ATOM 935 O O . VAL A 1 185 ? 211.989 258.803 177.203 1.00 58.29 185 VAL J O 1
ATOM 939 N N . SER A 1 186 ? 212.466 260.990 177.386 1.00 58.67 186 SER J N 1
ATOM 940 C CA . SER A 1 186 ? 213.202 260.785 178.626 1.00 58.67 186 SER J CA 1
ATOM 941 C C . SER A 1 186 ? 212.287 260.341 179.759 1.00 58.67 186 SER J C 1
ATOM 942 O O . SER A 1 186 ? 212.734 259.639 180.671 1.00 58.67 186 SER J O 1
ATOM 945 N N . SER A 1 187 ? 211.016 260.746 179.731 1.00 55.89 187 SER J N 1
ATOM 946 C CA . SER A 1 187 ? 210.076 260.261 180.735 1.00 55.89 187 SER J CA 1
ATOM 947 C C . SER A 1 187 ? 209.725 258.795 180.503 1.00 55.89 187 SER J C 1
ATOM 948 O O . SER A 1 187 ? 209.699 258.001 181.448 1.00 55.89 187 SER J O 1
ATOM 951 N N . ILE A 1 188 ? 209.452 258.419 179.251 1.00 60.68 188 ILE J N 1
ATOM 952 C CA . ILE A 1 188 ? 209.163 257.022 178.937 1.00 60.68 188 ILE J CA 1
ATOM 953 C C . ILE A 1 188 ? 210.389 256.148 179.151 1.00 60.68 188 ILE J C 1
ATOM 954 O O . ILE A 1 188 ? 210.263 254.957 179.459 1.00 60.68 188 ILE J O 1
ATOM 959 N N . ALA A 1 189 ? 211.586 256.720 179.003 1.00 69.44 189 ALA J N 1
ATOM 960 C CA . ALA A 1 189 ? 212.818 255.940 178.963 1.00 69.44 189 ALA J CA 1
ATOM 961 C C . ALA A 1 189 ? 212.938 255.011 180.161 1.00 69.44 189 ALA J C 1
ATOM 962 O O . ALA A 1 189 ? 212.846 255.436 181.315 1.00 69.44 189 ALA J O 1
ATOM 964 N N . THR A 1 190 ? 213.154 253.730 179.871 1.00 84.48 190 THR J N 1
ATOM 965 C CA . THR A 1 190 ? 213.251 252.691 180.884 1.00 84.48 190 THR J CA 1
ATOM 966 C C . THR A 1 190 ? 214.677 252.255 181.173 1.00 84.48 190 THR J C 1
ATOM 967 O O . THR A 1 190 ? 214.937 251.720 182.252 1.00 84.48 190 THR J O 1
ATOM 971 N N . GLY A 1 191 ? 215.600 252.469 180.241 1.00 91.87 191 GLY J N 1
ATOM 972 C CA . GLY A 1 191 ? 216.979 252.047 180.380 1.00 91.87 191 GLY J CA 1
ATOM 973 C C . GLY A 1 191 ? 217.437 251.069 179.322 1.00 91.87 191 GLY J C 1
ATOM 974 O O . GLY A 1 191 ? 218.627 251.057 178.978 1.00 91.87 191 GLY J O 1
ATOM 975 N N . HIS A 1 192 ? 216.537 250.251 178.790 1.00 92.53 192 HIS J N 1
ATOM 976 C CA . HIS A 1 192 ? 216.872 249.316 177.727 1.00 92.53 192 HIS J CA 1
ATOM 977 C C . HIS A 1 192 ? 216.426 249.909 176.399 1.00 92.53 192 HIS J C 1
ATOM 978 O O . HIS A 1 192 ? 215.246 250.229 176.220 1.00 92.53 192 HIS J O 1
ATOM 985 N N . ASP A 1 193 ? 217.371 250.052 175.472 1.00 90.29 193 ASP J N 1
ATOM 986 C CA . ASP A 1 193 ? 217.125 250.756 174.223 1.00 90.29 193 ASP J CA 1
ATOM 987 C C . ASP A 1 193 ? 216.105 250.057 173.338 1.00 90.29 193 ASP J C 1
ATOM 988 O O . ASP A 1 193 ? 215.596 250.678 172.400 1.00 90.29 193 ASP J O 1
ATOM 993 N N . VAL A 1 194 ? 215.800 248.788 173.607 1.00 86.43 194 VAL J N 1
ATOM 994 C CA . VAL A 1 194 ? 214.826 248.066 172.799 1.00 86.43 194 VAL J CA 1
ATOM 995 C C . VAL A 1 194 ? 213.400 248.445 173.174 1.00 86.43 194 VAL J C 1
ATOM 996 O O . VAL A 1 194 ? 212.494 248.346 172.337 1.00 86.43 194 VAL J O 1
ATOM 1000 N N . ASP A 1 195 ? 213.186 248.919 174.402 1.00 87.47 195 ASP J N 1
ATOM 1001 C CA . ASP A 1 195 ? 211.840 249.161 174.901 1.00 87.47 195 ASP J CA 1
ATOM 1002 C C . ASP A 1 195 ? 211.146 250.321 174.201 1.00 87.47 195 ASP J C 1
ATOM 1003 O O . ASP A 1 195 ? 209.915 250.394 174.236 1.00 87.47 195 ASP J O 1
ATOM 1008 N N . PHE A 1 196 ? 211.895 251.230 173.577 1.00 78.04 196 PHE J N 1
ATOM 1009 C CA . PHE A 1 196 ? 211.267 252.352 172.889 1.00 78.04 196 PHE J CA 1
ATOM 1010 C C . PHE A 1 196 ? 210.504 251.919 171.650 1.00 78.04 196 PHE J C 1
ATOM 1011 O O . PHE A 1 196 ? 209.670 252.682 171.156 1.00 78.04 196 PHE J O 1
ATOM 1019 N N . PHE A 1 197 ? 210.770 250.723 171.133 1.00 77.38 197 PHE J N 1
ATOM 1020 C CA . PHE A 1 197 ? 210.112 250.239 169.931 1.00 77.38 197 PHE J CA 1
ATOM 1021 C C . PHE A 1 197 ? 209.062 249.175 170.209 1.00 77.38 197 PHE J C 1
ATOM 1022 O O . PHE A 1 197 ? 208.460 248.660 169.262 1.00 77.38 197 PHE J O 1
ATOM 1030 N N . ALA A 1 198 ? 208.833 248.826 171.468 1.00 75.83 198 ALA J N 1
ATOM 1031 C CA . ALA A 1 198 ? 207.691 247.992 171.796 1.00 75.83 198 ALA J CA 1
ATOM 1032 C C . ALA A 1 198 ? 206.409 248.757 171.483 1.00 75.83 198 ALA J C 1
ATOM 1033 O O . ALA A 1 198 ? 206.335 249.966 171.731 1.00 75.83 198 ALA J O 1
ATOM 1035 N N . PRO A 1 199 ? 205.392 248.098 170.923 1.00 77.75 199 PRO J N 1
ATOM 1036 C CA . PRO A 1 199 ? 204.197 248.843 170.488 1.00 77.75 199 PRO J CA 1
ATOM 1037 C C . PRO A 1 199 ? 203.523 249.617 171.606 1.00 77.75 199 PRO J C 1
ATOM 1038 O O . PRO A 1 199 ? 203.068 250.747 171.383 1.00 77.75 199 PRO J O 1
ATOM 1042 N N . THR A 1 200 ? 203.477 249.052 172.815 1.00 72.55 200 THR J N 1
ATOM 1043 C CA . THR A 1 200 ? 202.812 249.709 173.934 1.00 72.55 200 THR J CA 1
ATOM 1044 C C . THR A 1 200 ? 203.504 251.000 174.347 1.00 72.55 200 THR J C 1
ATOM 1045 O O . THR A 1 200 ? 202.894 251.816 175.045 1.00 72.55 200 THR J O 1
ATOM 1049 N N . ALA A 1 201 ? 204.756 251.202 173.942 1.00 70.56 201 ALA J N 1
ATOM 1050 C CA . ALA A 1 201 ? 205.464 252.452 174.180 1.00 70.56 201 ALA J CA 1
ATOM 1051 C C . ALA A 1 201 ? 205.528 253.331 172.943 1.00 70.56 201 ALA J C 1
ATOM 1052 O O . ALA A 1 201 ? 205.423 254.557 173.051 1.00 70.56 201 ALA J O 1
ATOM 1054 N N . PHE A 1 202 ? 205.694 252.728 171.766 1.00 69.69 202 PHE J N 1
ATOM 1055 C CA . PHE A 1 202 ? 205.761 253.517 170.543 1.00 69.69 202 PHE J CA 1
ATOM 1056 C C . PHE A 1 202 ? 204.438 254.216 170.263 1.00 69.69 202 PHE J C 1
ATOM 1057 O O . PHE A 1 202 ? 204.425 255.371 169.821 1.00 69.69 202 PHE J O 1
ATOM 1065 N N . THR A 1 203 ? 203.313 253.539 170.507 1.00 72.02 203 THR J N 1
ATOM 1066 C CA . THR A 1 203 ? 202.029 254.183 170.249 1.00 72.02 203 THR J CA 1
ATOM 1067 C C . THR A 1 203 ? 201.801 255.351 171.203 1.00 72.02 203 THR J C 1
ATOM 1068 O O . THR A 1 203 ? 201.280 256.396 170.796 1.00 72.02 203 THR J O 1
ATOM 1072 N N . PHE A 1 204 ? 202.216 255.212 172.464 1.00 62.09 204 PHE J N 1
ATOM 1073 C CA . PHE A 1 204 ? 202.086 256.318 173.405 1.00 62.09 204 PHE J CA 1
ATOM 1074 C C . PHE A 1 204 ? 202.993 257.477 173.015 1.00 62.09 204 PHE J C 1
ATOM 1075 O O . PHE A 1 204 ? 202.601 258.645 173.117 1.00 62.09 204 PHE J O 1
ATOM 1083 N N . LEU A 1 205 ? 204.207 257.175 172.555 1.00 66.13 205 LEU J N 1
ATOM 1084 C CA . LEU A 1 205 ? 205.102 258.239 172.117 1.00 66.13 205 LEU J CA 1
ATOM 1085 C C . LEU A 1 205 ? 204.527 258.987 170.920 1.00 66.13 205 LEU J C 1
ATOM 1086 O O . LEU A 1 205 ? 204.569 260.222 170.871 1.00 66.13 205 LEU J O 1
ATOM 1091 N N . VAL A 1 206 ? 203.974 258.255 169.950 1.00 67.73 206 VAL J N 1
ATOM 1092 C CA . VAL A 1 206 ? 203.345 258.904 168.802 1.00 67.73 206 VAL J CA 1
ATOM 1093 C C . VAL A 1 206 ? 202.154 259.738 169.252 1.00 67.73 206 VAL J C 1
ATOM 1094 O O . VAL A 1 206 ? 201.898 260.823 168.718 1.00 67.73 206 VAL J O 1
ATOM 1098 N N . LYS A 1 207 ? 201.407 259.244 170.241 1.00 67.13 207 LYS J N 1
ATOM 1099 C CA . LYS A 1 207 ? 200.320 260.029 170.815 1.00 67.13 207 LYS J CA 1
ATOM 1100 C C . LYS A 1 207 ? 200.829 261.351 171.369 1.00 67.13 207 LYS J C 1
ATOM 1101 O O . LYS A 1 207 ? 200.199 262.396 171.179 1.00 67.13 207 LYS J O 1
ATOM 1107 N N . CYS A 1 208 ? 201.967 261.323 172.061 1.00 66.51 208 CYS J N 1
ATOM 1108 C CA . CYS A 1 208 ? 202.500 262.542 172.661 1.00 66.51 208 CYS J CA 1
ATOM 1109 C C . CYS A 1 208 ? 203.142 263.494 171.655 1.00 66.51 208 CYS J C 1
ATOM 1110 O O . CYS A 1 208 ? 203.164 264.702 171.910 1.00 66.51 208 CYS J O 1
ATOM 1113 N N . VAL A 1 209 ? 203.669 263.004 170.533 1.00 67.46 209 VAL J N 1
ATOM 1114 C CA . VAL A 1 209 ? 204.329 263.881 169.565 1.00 67.46 209 VAL J CA 1
ATOM 1115 C C . VAL A 1 209 ? 203.524 264.092 168.292 1.00 67.46 209 VAL J C 1
ATOM 1116 O O . VAL A 1 209 ? 203.915 264.936 167.469 1.00 67.46 209 VAL J O 1
ATOM 1120 N N . GLU A 1 210 ? 202.437 263.349 168.088 1.00 75.98 210 GLU J N 1
ATOM 1121 C CA . GLU A 1 210 ? 201.444 263.506 167.023 1.00 75.98 210 GLU J CA 1
ATOM 1122 C C . GLU A 1 210 ? 201.922 263.041 165.650 1.00 75.98 210 GLU J C 1
ATOM 1123 O O . GLU A 1 210 ? 201.119 263.065 164.709 1.00 75.98 210 GLU J O 1
ATOM 1129 N N . SER A 1 211 ? 203.175 262.621 165.488 1.00 76.06 211 SER J N 1
ATOM 1130 C CA . SER A 1 211 ? 203.653 262.199 164.177 1.00 76.06 211 SER J CA 1
ATOM 1131 C C . SER A 1 211 ? 204.771 261.183 164.344 1.00 76.06 211 SER J C 1
ATOM 1132 O O . SER A 1 211 ? 205.684 261.393 165.146 1.00 76.06 211 SER J O 1
ATOM 1135 N N . GLU A 1 212 ? 204.696 260.091 163.579 1.00 79.59 212 GLU J N 1
ATOM 1136 C CA . GLU A 1 212 ? 205.698 259.037 163.692 1.00 79.59 212 GLU J CA 1
ATOM 1137 C C . GLU A 1 212 ? 207.087 259.535 163.324 1.00 79.59 212 GLU J C 1
ATOM 1138 O O . GLU A 1 212 ? 208.082 259.051 163.874 1.00 79.59 212 GLU J O 1
ATOM 1144 N N . ASP A 1 213 ? 207.181 260.486 162.395 1.00 83.70 213 ASP J N 1
ATOM 1145 C CA . ASP A 1 213 ? 208.486 261.037 162.047 1.00 83.70 213 ASP J CA 1
ATOM 1146 C C . ASP A 1 213 ? 209.121 261.738 163.239 1.00 83.70 213 ASP J C 1
ATOM 1147 O O . ASP A 1 213 ? 210.317 261.571 163.502 1.00 83.70 213 ASP J O 1
ATOM 1152 N N . ASP A 1 214 ? 208.333 262.514 163.983 1.00 76.38 214 ASP J N 1
ATOM 1153 C CA . ASP A 1 214 ? 208.881 263.212 165.140 1.00 76.38 214 ASP J CA 1
ATOM 1154 C C . ASP A 1 214 ? 209.247 262.238 166.253 1.00 76.38 214 ASP J C 1
ATOM 1155 O O . ASP A 1 214 ? 210.259 262.424 166.934 1.00 76.38 214 ASP J O 1
ATOM 1160 N N . ALA A 1 215 ? 208.440 261.192 166.456 1.00 75.28 215 ALA J N 1
ATOM 1161 C CA . ALA A 1 215 ? 208.783 260.184 167.455 1.00 75.28 215 ALA J CA 1
ATOM 1162 C C . ALA A 1 215 ? 210.073 259.463 167.090 1.00 75.28 215 ALA J C 1
ATOM 1163 O O . ALA A 1 215 ? 210.933 259.231 167.950 1.00 75.28 215 ALA J O 1
ATOM 1165 N N . ASN A 1 216 ? 210.223 259.097 165.817 1.00 77.19 216 ASN J N 1
ATOM 1166 C CA . ASN A 1 216 ? 211.450 258.447 165.376 1.00 77.19 216 ASN J CA 1
ATOM 1167 C C . ASN A 1 216 ? 212.645 259.374 165.528 1.00 77.19 216 ASN J C 1
ATOM 1168 O O . ASN A 1 216 ? 213.722 258.941 165.948 1.00 77.19 216 ASN J O 1
ATOM 1173 N N . ASN A 1 217 ? 212.476 260.656 165.198 1.00 78.37 217 ASN J N 1
ATOM 1174 C CA . ASN A 1 217 ? 213.560 261.615 165.380 1.00 78.37 217 ASN J CA 1
ATOM 1175 C C . ASN A 1 217 ? 213.929 261.754 166.849 1.00 78.37 217 ASN J C 1
ATOM 1176 O O . ASN A 1 217 ? 215.110 261.873 167.190 1.00 78.37 217 ASN J O 1
ATOM 1181 N N . ALA A 1 218 ? 212.932 261.750 167.733 1.00 73.26 218 ALA J N 1
ATOM 1182 C CA . ALA A 1 218 ? 213.204 261.851 169.162 1.00 73.26 218 ALA J CA 1
ATOM 1183 C C . ALA A 1 218 ? 213.975 260.640 169.665 1.00 73.26 218 ALA J C 1
ATOM 1184 O O . ALA A 1 218 ? 214.923 260.780 170.446 1.00 73.26 218 ALA J O 1
ATOM 1186 N N . ILE A 1 219 ? 213.581 259.441 169.233 1.00 75.82 219 ILE J N 1
ATOM 1187 C CA . ILE A 1 219 ? 214.306 258.243 169.646 1.00 75.82 219 ILE J CA 1
ATOM 1188 C C . ILE A 1 219 ? 215.716 258.253 169.074 1.00 75.82 219 ILE J C 1
ATOM 1189 O O . ILE A 1 219 ? 216.676 257.854 169.743 1.00 75.82 219 ILE J O 1
ATOM 1194 N N . PHE A 1 220 ? 215.865 258.711 167.831 1.00 76.17 220 PHE J N 1
ATOM 1195 C CA . PHE A 1 220 ? 217.179 258.786 167.203 1.00 76.17 220 PHE J CA 1
ATOM 1196 C C . PHE A 1 220 ? 218.091 259.755 167.942 1.00 76.17 220 PHE J C 1
ATOM 1197 O O . PHE A 1 220 ? 219.272 259.463 168.160 1.00 76.17 220 PHE J O 1
ATOM 1205 N N . GLU A 1 221 ? 217.559 260.911 168.342 1.00 72.80 221 GLU J N 1
ATOM 1206 C CA . GLU A 1 221 ? 218.358 261.886 169.076 1.00 72.80 221 GLU J CA 1
ATOM 1207 C C . GLU A 1 221 ? 218.672 261.413 170.487 1.00 72.80 221 GLU J C 1
ATOM 1208 O O . GLU A 1 221 ? 219.740 261.731 171.019 1.00 72.80 221 GLU J O 1
ATOM 1214 N N . TYR A 1 222 ? 217.760 260.669 171.115 1.00 69.25 222 TYR J N 1
ATOM 1215 C CA . TYR A 1 222 ? 218.047 260.117 172.433 1.00 69.25 222 TYR J CA 1
ATOM 1216 C C . TYR A 1 222 ? 219.180 259.104 172.394 1.00 69.25 222 TYR J C 1
ATOM 1217 O O . TYR A 1 222 ? 219.807 258.853 173.426 1.00 69.25 222 TYR J O 1
ATOM 1226 N N . PHE A 1 223 ? 219.457 258.522 171.230 1.00 78.84 223 PHE J N 1
ATOM 1227 C CA . PHE A 1 223 ? 220.573 257.607 171.052 1.00 78.84 223 PHE J CA 1
ATOM 1228 C C . PHE A 1 223 ? 221.858 258.330 170.676 1.00 78.84 223 PHE J C 1
ATOM 1229 O O . PHE A 1 223 ? 222.794 257.697 170.177 1.00 78.84 223 PHE J O 1
ATOM 1237 N N . GLY A 1 224 ? 221.922 259.638 170.902 1.00 78.20 224 GLY J N 1
ATOM 1238 C CA . GLY A 1 224 ? 223.074 260.412 170.489 1.00 78.20 224 GLY J CA 1
ATOM 1239 C C . GLY A 1 224 ? 223.267 260.480 168.993 1.00 78.20 224 GLY J C 1
ATOM 1240 O O . GLY A 1 224 ? 224.407 260.550 168.527 1.00 78.20 224 GLY J O 1
ATOM 1241 N N . SER A 1 225 ? 222.178 260.467 168.227 1.00 74.19 225 SER J N 1
ATOM 1242 C CA . SER A 1 225 ? 222.239 260.554 166.770 1.00 74.19 225 SER J CA 1
ATOM 1243 C C . SER A 1 225 ? 223.134 259.465 166.189 1.00 74.19 225 SER J C 1
ATOM 1244 O O . SER A 1 225 ? 223.945 259.706 165.294 1.00 74.19 225 SER J O 1
ATOM 1247 N N . ASN A 1 226 ? 222.982 258.248 166.703 1.00 85.60 226 ASN J N 1
ATOM 1248 C CA . ASN A 1 226 ? 223.860 257.136 166.356 1.00 85.60 226 ASN J CA 1
ATOM 1249 C C . ASN A 1 226 ? 223.080 256.082 165.582 1.00 85.60 226 ASN J C 1
ATOM 1250 O O . ASN A 1 226 ? 222.337 255.295 166.188 1.00 85.60 226 ASN J O 1
ATOM 1255 N N . PRO A 1 227 ? 223.217 256.013 164.256 1.00 87.55 227 PRO J N 1
ATOM 1256 C CA . PRO A 1 227 ? 222.472 254.996 163.499 1.00 87.55 227 PRO J CA 1
ATOM 1257 C C . PRO A 1 227 ? 222.822 253.569 163.873 1.00 87.55 227 PRO J C 1
ATOM 1258 O O . PRO A 1 227 ? 221.995 252.676 163.669 1.00 87.55 227 PRO J O 1
ATOM 1262 N N . SER A 1 228 ? 224.013 253.317 164.415 1.00 91.75 228 SER J N 1
ATOM 1263 C CA . SER A 1 228 ? 224.342 251.961 164.843 1.00 91.75 228 SER J CA 1
ATOM 1264 C C . SER A 1 228 ? 223.443 251.519 165.990 1.00 91.75 228 SER J C 1
ATOM 1265 O O . SER A 1 228 ? 222.841 250.441 165.945 1.00 91.75 228 SER J O 1
ATOM 1268 N N . ARG A 1 229 ? 223.341 252.350 167.031 1.00 90.04 229 ARG J N 1
ATOM 1269 C CA . ARG A 1 229 ? 222.489 252.026 168.170 1.00 90.04 229 ARG J CA 1
ATOM 1270 C C . ARG A 1 229 ? 221.027 251.946 167.755 1.00 90.04 229 ARG J C 1
ATOM 1271 O O . ARG A 1 229 ? 220.291 251.054 168.196 1.00 90.04 229 ARG J O 1
ATOM 1279 N N . TYR A 1 230 ? 220.593 252.867 166.897 1.00 84.03 230 TYR J N 1
ATOM 1280 C CA . TYR A 1 230 ? 219.213 252.872 166.429 1.00 84.03 230 TYR J CA 1
ATOM 1281 C C . TYR A 1 230 ? 218.890 251.599 165.657 1.00 84.03 230 TYR J C 1
ATOM 1282 O O . TYR A 1 230 ? 217.845 250.973 165.873 1.00 84.03 230 TYR J O 1
ATOM 1291 N N . PHE A 1 231 ? 219.784 251.191 164.756 1.00 90.50 231 PHE J N 1
ATOM 1292 C CA . PHE A 1 231 ? 219.541 249.985 163.976 1.00 90.50 231 PHE J CA 1
ATOM 1293 C C . PHE A 1 231 ? 219.604 248.741 164.846 1.00 90.50 231 PHE J C 1
ATOM 1294 O O . PHE A 1 231 ? 218.842 247.796 164.630 1.00 90.50 231 PHE J O 1
ATOM 1302 N N . SER A 1 232 ? 220.502 248.713 165.831 1.00 92.74 232 SER J N 1
ATOM 1303 C CA . SER A 1 232 ? 220.523 247.588 166.757 1.00 92.74 232 SER J CA 1
ATOM 1304 C C . SER A 1 232 ? 219.204 247.479 167.506 1.00 92.74 232 SER J C 1
ATOM 1305 O O . SER A 1 232 ? 218.639 246.384 167.630 1.00 92.74 232 SER J O 1
ATOM 1308 N N . ALA A 1 233 ? 218.685 248.610 167.991 1.00 91.65 233 ALA J N 1
ATOM 1309 C CA . ALA A 1 233 ? 217.411 248.594 168.699 1.00 91.65 233 ALA J CA 1
ATOM 1310 C C . ALA A 1 233 ? 216.278 248.125 167.794 1.00 91.65 233 ALA J C 1
ATOM 1311 O O . ALA A 1 233 ? 215.436 247.323 168.211 1.00 91.65 233 ALA J O 1
ATOM 1313 N N . VAL A 1 234 ? 216.243 248.607 166.550 1.00 89.33 234 VAL J N 1
ATOM 1314 C CA . VAL A 1 234 ? 215.165 248.215 165.644 1.00 89.33 234 VAL J CA 1
ATOM 1315 C C . VAL A 1 234 ? 215.263 246.733 165.297 1.00 89.33 234 VAL J C 1
ATOM 1316 O O . VAL A 1 234 ? 214.248 246.028 165.231 1.00 89.33 234 VAL J O 1
ATOM 1320 N N . LEU A 1 235 ? 216.478 246.234 165.067 1.00 97.23 235 LEU J N 1
ATOM 1321 C CA . LEU A 1 235 ? 216.644 244.818 164.763 1.00 97.23 235 LEU J CA 1
ATOM 1322 C C . LEU A 1 235 ? 216.212 243.950 165.937 1.00 97.23 235 LEU J C 1
ATOM 1323 O O . LEU A 1 235 ? 215.586 242.902 165.744 1.00 97.23 235 LEU J O 1
ATOM 1328 N N . HIS A 1 236 ? 216.539 244.366 167.163 1.00 98.47 236 HIS J N 1
ATOM 1329 C CA . HIS A 1 236 ? 216.065 243.624 168.328 1.00 98.47 236 HIS J CA 1
ATOM 1330 C C . HIS A 1 236 ? 214.547 243.691 168.451 1.00 98.47 236 HIS J C 1
ATOM 1331 O O . HIS A 1 236 ? 213.908 242.710 168.849 1.00 98.47 236 HIS J O 1
ATOM 1338 N N . ALA A 1 237 ? 213.950 244.838 168.120 1.00 93.62 237 ALA J N 1
ATOM 1339 C CA . ALA A 1 237 ? 212.496 244.948 168.144 1.00 93.62 237 ALA J CA 1
ATOM 1340 C C . ALA A 1 237 ? 211.831 244.094 167.076 1.00 93.62 237 ALA J C 1
ATOM 1341 O O . ALA A 1 237 ? 210.652 243.755 167.220 1.00 93.62 237 ALA J O 1
ATOM 1343 N N . MET A 1 238 ? 212.549 243.762 166.000 1.00 97.47 238 MET J N 1
ATOM 1344 C CA . MET A 1 238 ? 212.005 242.840 165.003 1.00 97.47 238 MET J CA 1
ATOM 1345 C C . MET A 1 238 ? 211.693 241.480 165.617 1.00 97.47 238 MET J C 1
ATOM 1346 O O . MET A 1 238 ? 210.702 240.838 165.251 1.00 97.47 238 MET J O 1
ATOM 1351 N N . GLU A 1 239 ? 212.534 241.020 166.544 1.00 103.01 239 GLU J N 1
ATOM 1352 C CA . GLU A 1 239 ? 212.336 239.724 167.184 1.00 103.01 239 GLU J CA 1
ATOM 1353 C C . GLU A 1 239 ? 211.074 239.679 168.040 1.00 103.01 239 GLU J C 1
ATOM 1354 O O . GLU A 1 239 ? 210.561 238.586 168.303 1.00 103.01 239 GLU J O 1
ATOM 1360 N N . LYS A 1 240 ? 210.552 240.830 168.453 1.00 103.86 240 LYS J N 1
ATOM 1361 C CA . LYS A 1 240 ? 209.458 240.855 169.414 1.00 103.86 240 LYS J CA 1
ATOM 1362 C C . LYS A 1 240 ? 208.236 240.129 168.857 1.00 103.86 240 LYS J C 1
ATOM 1363 O O . LYS A 1 240 ? 207.970 240.193 167.651 1.00 103.86 240 LYS J O 1
ATOM 1369 N N . PRO A 1 241 ? 207.477 239.425 169.702 1.00 102.10 241 PRO J N 1
ATOM 1370 C CA . PRO A 1 241 ? 206.370 238.613 169.171 1.00 102.10 241 PRO J CA 1
ATOM 1371 C C . PRO A 1 241 ? 205.185 239.437 168.706 1.00 102.10 241 PRO J C 1
ATOM 1372 O O . PRO A 1 241 ? 204.609 239.142 167.651 1.00 102.10 241 PRO J O 1
ATOM 1376 N N . ASP A 1 242 ? 204.795 240.461 169.464 1.00 95.48 242 ASP J N 1
ATOM 1377 C CA . ASP A 1 242 ? 203.667 241.309 169.109 1.00 95.48 242 ASP J CA 1
ATOM 1378 C C . ASP A 1 242 ? 204.106 242.626 168.486 1.00 95.48 242 ASP J C 1
ATOM 1379 O O . ASP A 1 242 ? 203.382 243.622 168.582 1.00 95.48 242 ASP J O 1
ATOM 1384 N N . ALA A 1 243 ? 205.274 242.654 167.854 1.00 91.45 243 ALA J N 1
ATOM 1385 C CA . ALA A 1 243 ? 205.763 243.875 167.232 1.00 91.45 243 ALA J CA 1
ATOM 1386 C C . ALA A 1 243 ? 205.024 244.127 165.925 1.00 91.45 243 ALA J C 1
ATOM 1387 O O . ALA A 1 243 ? 205.007 243.267 165.039 1.00 91.45 243 ALA J O 1
ATOM 1389 N N . ASP A 1 244 ? 204.422 245.308 165.801 1.00 86.96 244 ASP J N 1
ATOM 1390 C CA . ASP A 1 244 ? 203.736 245.693 164.571 1.00 86.96 244 ASP J CA 1
ATOM 1391 C C . ASP A 1 244 ? 204.796 245.951 163.515 1.00 86.96 244 ASP J C 1
ATOM 1392 O O . ASP A 1 244 ? 205.338 247.053 163.417 1.00 86.96 244 ASP J O 1
ATOM 1397 N N . SER A 1 245 ? 205.089 244.926 162.713 1.00 84.80 245 SER J N 1
ATOM 1398 C CA . SER A 1 245 ? 206.227 245.001 161.806 1.00 84.80 245 SER J CA 1
ATOM 1399 C C . SER A 1 245 ? 206.091 246.149 160.819 1.00 84.80 245 SER J C 1
ATOM 1400 O O . SER A 1 245 ? 207.102 246.697 160.375 1.00 84.80 245 SER J O 1
ATOM 1403 N N . ARG A 1 246 ? 204.864 246.548 160.483 1.00 83.78 246 ARG J N 1
ATOM 1404 C CA . ARG A 1 246 ? 204.693 247.691 159.593 1.00 83.78 246 ARG J CA 1
ATOM 1405 C C . ARG A 1 246 ? 205.322 248.945 160.183 1.00 83.78 246 ARG J C 1
ATOM 1406 O O . ARG A 1 246 ? 206.013 249.690 159.481 1.00 83.78 246 ARG J O 1
ATOM 1414 N N . VAL A 1 247 ? 205.120 249.183 161.481 1.00 85.39 247 VAL J N 1
ATOM 1415 C CA . VAL A 1 247 ? 205.682 250.375 162.112 1.00 85.39 247 VAL J CA 1
ATOM 1416 C C . VAL A 1 247 ? 207.201 250.267 162.225 1.00 85.39 247 VAL J C 1
ATOM 1417 O O . VAL A 1 247 ? 207.920 251.265 162.086 1.00 85.39 247 VAL J O 1
ATOM 1421 N N . LEU A 1 248 ? 207.716 249.067 162.497 1.00 84.93 248 LEU J N 1
ATOM 1422 C CA . LEU A 1 248 ? 209.163 248.902 162.564 1.00 84.93 248 LEU J CA 1
ATOM 1423 C C . LEU A 1 248 ? 209.814 249.176 161.214 1.00 84.93 248 LEU J C 1
ATOM 1424 O O . LEU A 1 248 ? 210.843 249.861 161.139 1.00 84.93 248 LEU J O 1
ATOM 1429 N N . GLU A 1 249 ? 209.229 248.655 160.131 1.00 90.45 249 GLU J N 1
ATOM 1430 C CA . GLU A 1 249 ? 209.728 249.012 158.808 1.00 90.45 249 GLU J CA 1
ATOM 1431 C C . GLU A 1 249 ? 209.504 250.483 158.504 1.00 90.45 249 GLU J C 1
ATOM 1432 O O . GLU A 1 249 ? 210.268 251.069 157.739 1.00 90.45 249 GLU J O 1
ATOM 1438 N N . SER A 1 250 ? 208.476 251.101 159.085 1.00 88.29 250 SER J N 1
ATOM 1439 C CA . SER A 1 250 ? 208.311 252.541 158.913 1.00 88.29 250 SER J CA 1
ATOM 1440 C C . SER A 1 250 ? 209.482 253.299 159.523 1.00 88.29 250 SER J C 1
ATOM 1441 O O . SER A 1 250 ? 210.000 254.242 158.921 1.00 88.29 250 SER J O 1
ATOM 1444 N N . SER A 1 251 ? 209.922 252.887 160.710 1.00 88.78 251 SER J N 1
ATOM 1445 C CA . SER A 1 251 ? 211.071 253.533 161.343 1.00 88.78 251 SER J CA 1
ATOM 1446 C C . SER A 1 251 ? 212.355 253.282 160.555 1.00 88.78 251 SER J C 1
ATOM 1447 O O . SER A 1 251 ? 213.156 254.202 160.335 1.00 88.78 251 SER J O 1
ATOM 1450 N N . LYS A 1 252 ? 212.569 252.036 160.129 1.00 91.20 252 LYS J N 1
ATOM 1451 C CA . LYS A 1 252 ? 213.751 251.714 159.333 1.00 91.20 252 LYS J CA 1
ATOM 1452 C C . LYS A 1 252 ? 213.754 252.492 158.022 1.00 91.20 252 LYS J C 1
ATOM 1453 O O . LYS A 1 252 ? 214.787 253.037 157.610 1.00 91.20 252 LYS J O 1
ATOM 1459 N N . LYS A 1 253 ? 212.597 252.568 157.365 1.00 95.16 253 LYS J N 1
ATOM 1460 C CA . LYS A 1 253 ? 212.453 253.338 156.139 1.00 95.16 253 LYS J CA 1
ATOM 1461 C C . LYS A 1 253 ? 212.691 254.817 156.393 1.00 95.16 253 LYS J C 1
ATOM 1462 O O . LYS A 1 253 ? 213.243 255.517 155.543 1.00 95.16 253 LYS J O 1
ATOM 1468 N N . TRP A 1 254 ? 212.260 255.319 157.552 1.00 89.67 254 TRP J N 1
ATOM 1469 C CA . TRP A 1 254 ? 212.518 256.714 157.881 1.00 89.67 254 TRP J CA 1
ATOM 1470 C C . TRP A 1 254 ? 214.008 256.981 157.999 1.00 89.67 254 TRP J C 1
ATOM 1471 O O . TRP A 1 254 ? 214.501 258.009 157.526 1.00 89.67 254 TRP J O 1
ATOM 1482 N N . MET A 1 255 ? 214.738 256.079 158.654 1.00 95.00 255 MET J N 1
ATOM 1483 C CA . MET A 1 255 ? 216.184 256.262 158.764 1.00 95.00 255 MET J CA 1
ATOM 1484 C C . MET A 1 255 ? 216.843 256.224 157.390 1.00 95.00 255 MET J C 1
ATOM 1485 O O . MET A 1 255 ? 217.658 257.096 157.045 1.00 95.00 255 MET J O 1
ATOM 1490 N N . PHE A 1 256 ? 216.489 255.216 156.587 1.00 102.67 256 PHE J N 1
ATOM 1491 C CA . PHE A 1 256 ? 216.997 255.127 155.223 1.00 102.67 256 PHE J CA 1
ATOM 1492 C C . PHE A 1 256 ? 216.706 256.404 154.447 1.00 102.67 256 PHE J C 1
ATOM 1493 O O . PHE A 1 256 ? 217.580 256.945 153.767 1.00 102.67 256 PHE J O 1
ATOM 1501 N N . GLN A 1 257 ? 215.478 256.911 154.555 1.00 106.95 257 GLN J N 1
ATOM 1502 C CA . GLN A 1 257 ? 215.100 258.124 153.842 1.00 106.95 257 GLN J CA 1
ATOM 1503 C C . GLN A 1 257 ? 215.936 259.308 154.304 1.00 106.95 257 GLN J C 1
ATOM 1504 O O . GLN A 1 257 ? 216.576 259.987 153.494 1.00 106.95 257 GLN J O 1
ATOM 1510 N N . CYS A 1 258 ? 215.980 259.543 155.618 1.00 107.09 258 CYS J N 1
ATOM 1511 C CA . CYS A 1 258 ? 216.690 260.695 156.155 1.00 107.09 258 CYS J CA 1
ATOM 1512 C C . CYS A 1 258 ? 218.165 260.672 155.794 1.00 107.09 258 CYS J C 1
ATOM 1513 O O . CYS A 1 258 ? 218.795 261.733 155.738 1.00 107.09 258 CYS J O 1
ATOM 1516 N N . TYR A 1 259 ? 218.733 259.493 155.546 1.00 110.70 259 TYR J N 1
ATOM 1517 C CA . TYR A 1 259 ? 220.046 259.450 154.914 1.00 110.70 259 TYR J CA 1
ATOM 1518 C C . TYR A 1 259 ? 219.980 259.545 153.393 1.00 110.70 259 TYR J C 1
ATOM 1519 O O . TYR A 1 259 ? 221.004 259.819 152.758 1.00 110.70 259 TYR J O 1
ATOM 1528 N N . ALA A 1 260 ? 218.804 259.333 152.799 1.00 116.54 260 ALA J N 1
ATOM 1529 C CA . ALA A 1 260 ? 218.677 259.309 151.340 1.00 116.54 260 ALA J CA 1
ATOM 1530 C C . ALA A 1 260 ? 218.501 260.702 150.739 1.00 116.54 260 ALA J C 1
ATOM 1531 O O . ALA A 1 260 ? 219.342 261.158 149.959 1.00 116.54 260 ALA J O 1
ATOM 1533 N N . GLN A 1 261 ? 217.408 261.398 151.083 1.00 116.64 261 GLN J N 1
ATOM 1534 C CA . GLN A 1 261 ? 217.185 262.699 150.453 1.00 116.64 261 GLN J CA 1
ATOM 1535 C C . GLN A 1 261 ? 218.241 263.711 150.858 1.00 116.64 261 GLN J C 1
ATOM 1536 O O . GLN A 1 261 ? 218.348 264.764 150.220 1.00 116.64 261 GLN J O 1
ATOM 1542 N N . LYS A 1 262 ? 219.015 263.418 151.902 1.00 117.53 262 LYS J N 1
ATOM 1543 C CA . LYS A 1 262 ? 220.162 264.225 152.286 1.00 117.53 262 LYS J CA 1
ATOM 1544 C C . LYS A 1 262 ? 221.199 264.320 151.172 1.00 117.53 262 LYS J C 1
ATOM 1545 O O . LYS A 1 262 ? 222.158 265.088 151.301 1.00 117.53 262 LYS J O 1
ATOM 1551 N N . GLN A 1 263 ? 221.007 263.585 150.075 1.00 121.43 263 GLN J N 1
ATOM 1552 C CA . GLN A 1 263 ? 222.017 263.436 149.031 1.00 121.43 263 GLN J CA 1
ATOM 1553 C C . GLN A 1 263 ? 223.331 262.959 149.630 1.00 121.43 263 GLN J C 1
ATOM 1554 O O . GLN A 1 263 ? 224.410 263.478 149.338 1.00 121.43 263 GLN J O 1
ATOM 1560 N N . PHE A 1 264 ? 223.222 261.947 150.483 1.00 120.92 264 PHE J N 1
ATOM 1561 C CA . PHE A 1 264 ? 224.362 261.247 151.067 1.00 120.92 264 PHE J CA 1
ATOM 1562 C C . PHE A 1 264 ? 224.284 259.786 150.626 1.00 120.92 264 PHE J C 1
ATOM 1563 O O . PHE A 1 264 ? 224.220 258.872 151.457 1.00 120.92 264 PHE J O 1
ATOM 1571 N N . PRO A 1 265 ? 224.169 259.453 149.299 1.00 124.77 265 PRO J N 1
ATOM 1572 C CA . PRO A 1 265 ? 223.924 258.077 148.847 1.00 124.77 265 PRO J CA 1
ATOM 1573 C C . PRO A 1 265 ? 225.261 257.360 148.679 1.00 124.77 265 PRO J C 1
ATOM 1574 O O . PRO A 1 265 ? 225.363 256.472 147.853 1.00 124.77 265 PRO J O 1
ATOM 1578 N N . THR A 1 266 ? 226.241 257.773 149.476 1.00 120.70 266 THR J N 1
ATOM 1579 C CA . THR A 1 266 ? 227.581 257.154 149.404 1.00 120.70 266 THR J CA 1
ATOM 1580 C C . THR A 1 266 ? 227.475 255.695 149.848 1.00 120.70 266 THR J C 1
ATOM 1581 O O . THR A 1 266 ? 226.708 255.419 150.793 1.00 120.70 266 THR J O 1
ATOM 1585 N N . PRO A 1 267 ? 228.231 254.754 149.239 1.00 123.75 267 PRO J N 1
ATOM 1586 C CA . PRO A 1 267 ? 228.256 253.355 149.687 1.00 123.75 267 PRO J CA 1
ATOM 1587 C C . PRO A 1 267 ? 228.963 253.318 151.048 1.00 123.75 267 PRO J C 1
ATOM 1588 O O . PRO A 1 267 ? 228.912 252.294 151.704 1.00 123.75 267 PRO J O 1
ATOM 1592 N N . VAL A 1 268 ? 229.587 254.433 151.440 1.00 120.57 268 VAL J N 1
ATOM 1593 C CA . VAL A 1 268 ? 230.320 254.533 152.734 1.00 120.57 268 VAL J CA 1
ATOM 1594 C C . VAL A 1 268 ? 229.336 254.466 153.909 1.00 120.57 268 VAL J C 1
ATOM 1595 O O . VAL A 1 268 ? 229.820 254.484 155.027 1.00 120.57 268 VAL J O 1
ATOM 1599 N N . PHE A 1 269 ? 228.019 254.527 153.684 1.00 119.03 269 PHE J N 1
ATOM 1600 C CA . PHE A 1 269 ? 227.055 254.312 154.800 1.00 119.03 269 PHE J CA 1
ATOM 1601 C C . PHE A 1 269 ? 227.582 253.151 155.658 1.00 119.03 269 PHE J C 1
ATOM 1602 O O . PHE A 1 269 ? 227.415 253.196 156.881 1.00 119.03 269 PHE J O 1
ATOM 1610 N N . GLU A 1 270 ? 228.192 252.140 155.039 1.00 119.34 270 GLU J N 1
ATOM 1611 C CA . GLU A 1 270 ? 228.841 251.004 155.741 1.00 119.34 270 GLU J CA 1
ATOM 1612 C C . GLU A 1 270 ? 229.919 251.555 156.683 1.00 119.34 270 GLU J C 1
ATOM 1613 O O . GLU A 1 270 ? 229.914 251.145 157.858 1.00 119.34 270 GLU J O 1
ATOM 1619 N N . ARG A 1 271 ? 230.806 252.439 156.199 1.00 121.21 271 ARG J N 1
ATOM 1620 C CA . ARG A 1 271 ? 231.880 252.894 157.072 1.00 121.21 271 ARG J CA 1
ATOM 1621 C C . ARG A 1 271 ? 231.408 253.958 158.051 1.00 121.21 271 ARG J C 1
ATOM 1622 O O . ARG A 1 271 ? 231.990 254.085 159.129 1.00 121.21 271 ARG J O 1
ATOM 1630 N N . THR A 1 272 ? 230.363 254.713 157.706 1.00 116.16 272 THR J N 1
ATOM 1631 C CA . THR A 1 272 ? 229.760 255.613 158.686 1.00 116.16 272 THR J CA 1
ATOM 1632 C C . THR A 1 272 ? 229.189 254.825 159.855 1.00 116.16 272 THR J C 1
ATOM 1633 O O . THR A 1 272 ? 229.387 255.190 161.021 1.00 116.16 272 THR J O 1
ATOM 1637 N N . LEU A 1 273 ? 228.490 253.727 159.560 1.00 112.83 273 LEU J N 1
ATOM 1638 C CA . LEU A 1 273 ? 228.007 252.851 160.622 1.00 112.83 273 LEU J CA 1
ATOM 1639 C C . LEU A 1 273 ? 229.166 252.271 161.422 1.00 112.83 273 LEU J C 1
ATOM 1640 O O . LEU A 1 273 ? 229.117 252.219 162.657 1.00 112.83 273 LEU J O 1
ATOM 1645 N N . ALA A 1 274 ? 230.221 251.840 160.730 1.00 110.79 274 ALA J N 1
ATOM 1646 C CA . ALA A 1 274 ? 231.366 251.238 161.406 1.00 110.79 274 ALA J CA 1
ATOM 1647 C C . ALA A 1 274 ? 232.050 252.236 162.332 1.00 110.79 274 ALA J C 1
ATOM 1648 O O . ALA A 1 274 ? 232.506 251.875 163.422 1.00 110.79 274 ALA J O 1
ATOM 1650 N N . ALA A 1 275 ? 232.148 253.494 161.905 1.00 111.31 275 ALA J N 1
ATOM 1651 C CA . ALA A 1 275 ? 232.731 254.523 162.754 1.00 111.31 275 ALA J CA 1
ATOM 1652 C C . ALA A 1 275 ? 231.834 254.828 163.946 1.00 111.31 275 ALA J C 1
ATOM 1653 O O . ALA A 1 275 ? 232.316 254.939 165.079 1.00 111.31 275 ALA J O 1
ATOM 1655 N N . TYR A 1 276 ? 230.527 254.966 163.712 1.00 107.75 276 TYR J N 1
ATOM 1656 C CA . TYR A 1 276 ? 229.610 255.280 164.801 1.00 107.75 276 TYR J CA 1
ATOM 1657 C C . TYR A 1 276 ? 229.462 254.134 165.790 1.00 107.75 276 TYR J C 1
ATOM 1658 O O . TYR A 1 276 ? 229.031 254.368 166.923 1.00 107.75 276 TYR J O 1
ATOM 1667 N N . GLN A 1 277 ? 229.806 252.912 165.399 1.00 106.60 277 GLN J N 1
ATOM 1668 C CA . GLN A 1 277 ? 229.812 251.807 166.341 1.00 106.60 277 GLN J CA 1
ATOM 1669 C C . GLN A 1 277 ? 231.208 251.653 166.941 1.00 106.60 277 GLN J C 1
ATOM 1670 O O . GLN A 1 277 ? 232.152 252.358 166.577 1.00 106.60 277 GLN J O 1
ATOM 1676 N N . SER A 1 278 ? 231.344 250.720 167.875 1.00 108.03 278 SER J N 1
ATOM 1677 C CA . SER A 1 278 ? 232.621 250.488 168.535 1.00 108.03 278 SER J CA 1
ATOM 1678 C C . SER A 1 278 ? 233.572 249.717 167.625 1.00 108.03 278 SER J C 1
ATOM 1679 O O . SER A 1 278 ? 233.925 250.182 166.541 1.00 108.03 278 SER J O 1
ATOM 1682 N N . ASN A 1 288 ? 225.034 255.203 178.217 1.00 120.26 288 ASN J N 1
ATOM 1683 C CA . ASN A 1 288 ? 225.020 253.846 178.746 1.00 120.26 288 ASN J CA 1
ATOM 1684 C C . ASN A 1 288 ? 225.782 252.927 177.788 1.00 120.26 288 ASN J C 1
ATOM 1685 O O . ASN A 1 288 ? 226.887 253.255 177.359 1.00 120.26 288 ASN J O 1
ATOM 1690 N N . HIS A 1 289 ? 225.193 251.780 177.457 1.00 114.79 289 HIS J N 1
ATOM 1691 C CA . HIS A 1 289 ? 225.782 250.830 176.526 1.00 114.79 289 HIS J CA 1
ATOM 1692 C C . HIS A 1 289 ? 224.672 250.094 175.789 1.00 114.79 289 HIS J C 1
ATOM 1693 O O . HIS A 1 289 ? 223.515 250.082 176.215 1.00 114.79 289 HIS J O 1
ATOM 1700 N N . TYR A 1 290 ? 225.041 249.470 174.674 1.00 106.94 290 TYR J N 1
ATOM 1701 C CA . TYR A 1 290 ? 224.072 248.758 173.858 1.00 106.94 290 TYR J CA 1
ATOM 1702 C C . TYR A 1 290 ? 224.768 247.618 173.134 1.00 106.94 290 TYR J C 1
ATOM 1703 O O . TYR A 1 290 ? 225.997 247.510 173.140 1.00 106.94 290 TYR J O 1
ATOM 1712 N N . GLU A 1 291 ? 223.961 246.762 172.514 1.00 104.69 291 GLU J N 1
ATOM 1713 C CA . GLU A 1 291 ? 224.501 245.669 171.720 1.00 104.69 291 GLU J CA 1
ATOM 1714 C C . GLU A 1 291 ? 225.216 246.226 170.498 1.00 104.69 291 GLU J C 1
ATOM 1715 O O . GLU A 1 291 ? 224.592 246.817 169.613 1.00 104.69 291 GLU J O 1
ATOM 1721 N N . LYS A 1 292 ? 226.506 245.998 170.376 1.00 108.50 292 LYS J N 1
ATOM 1722 C CA . LYS A 1 292 ? 227.165 246.631 169.212 1.00 108.50 292 LYS J CA 1
ATOM 1723 C C . LYS A 1 292 ? 226.921 245.735 168.007 1.00 108.50 292 LYS J C 1
ATOM 1724 O O . LYS A 1 292 ? 227.545 244.683 167.953 1.00 108.50 292 LYS J O 1
ATOM 1730 N N . LEU A 1 293 ? 226.006 246.126 167.123 1.00 107.34 293 LEU J N 1
ATOM 1731 C CA . LEU A 1 293 ? 225.690 245.261 165.976 1.00 107.34 293 LEU J CA 1
ATOM 1732 C C . LEU A 1 293 ? 227.015 244.995 165.315 1.00 107.34 293 LEU J C 1
ATOM 1733 O O . LEU A 1 293 ? 227.751 245.933 165.126 1.00 107.34 293 LEU J O 1
ATOM 1738 N N . SER A 1 294 ? 227.374 243.740 165.156 1.00 114.87 294 SER J N 1
ATOM 1739 C CA . SER A 1 294 ? 228.609 243.459 164.398 1.00 114.87 294 SER J CA 1
ATOM 1740 C C . SER A 1 294 ? 228.077 243.130 163.033 1.00 114.87 294 SER J C 1
ATOM 1741 O O . SER A 1 294 ? 228.837 243.041 162.061 1.00 114.87 294 SER J O 1
ATOM 1744 N N . LEU A 1 295 ? 226.782 242.926 163.030 1.00 119.78 295 LEU J N 1
ATOM 1745 C CA . LEU A 1 295 ? 226.141 242.569 161.775 1.00 119.78 295 LEU J CA 1
ATOM 1746 C C . LEU A 1 295 ? 225.942 243.897 161.105 1.00 119.78 295 LEU J C 1
ATOM 1747 O O . LEU A 1 295 ? 224.969 244.520 161.463 1.00 119.78 295 LEU J O 1
ATOM 1752 N N . SER A 1 296 ? 226.911 244.394 160.318 1.00 123.29 296 SER J N 1
ATOM 1753 C CA . SER A 1 296 ? 226.821 245.743 159.691 1.00 123.29 296 SER J CA 1
ATOM 1754 C C . SER A 1 296 ? 225.917 245.631 158.493 1.00 123.29 296 SER J C 1
ATOM 1755 O O . SER A 1 296 ? 225.913 246.554 157.707 1.00 123.29 296 SER J O 1
ATOM 1758 N N . GLN A 1 297 ? 225.309 244.477 158.328 1.00 126.36 297 GLN J N 1
ATOM 1759 C CA . GLN A 1 297 ? 224.293 244.339 157.285 1.00 126.36 297 GLN J CA 1
ATOM 1760 C C . GLN A 1 297 ? 224.794 244.992 156.021 1.00 126.36 297 GLN J C 1
ATOM 1761 O O . GLN A 1 297 ? 224.148 245.905 155.526 1.00 126.36 297 GLN J O 1
ATOM 1767 N N . ILE A 1 298 ? 225.867 244.457 155.472 1.00 133.61 298 ILE J N 1
ATOM 1768 C CA . ILE A 1 298 ? 226.501 245.046 154.263 1.00 133.61 298 ILE J CA 1
ATOM 1769 C C . ILE A 1 298 ? 225.479 245.062 153.139 1.00 133.61 298 ILE J C 1
ATOM 1770 O O . ILE A 1 298 ? 225.769 245.631 152.098 1.00 133.61 298 ILE J O 1
ATOM 1775 N N . GLU A 1 299 ? 224.411 244.300 153.254 1.00 133.85 299 GLU J N 1
ATOM 1776 C CA . GLU A 1 299 ? 223.395 244.397 152.192 1.00 133.85 299 GLU J CA 1
ATOM 1777 C C . GLU A 1 299 ? 222.115 244.957 152.774 1.00 133.85 299 GLU J C 1
ATOM 1778 O O . GLU A 1 299 ? 221.463 245.782 152.147 1.00 133.85 299 GLU J O 1
ATOM 1784 N N . GLU A 1 300 ? 221.711 244.405 153.902 1.00 131.59 300 GLU J N 1
ATOM 1785 C CA . GLU A 1 300 ? 220.403 244.843 154.397 1.00 131.59 300 GLU J CA 1
ATOM 1786 C C . GLU A 1 300 ? 220.584 246.294 154.752 1.00 131.59 300 GLU J C 1
ATOM 1787 O O . GLU A 1 300 ? 219.877 247.122 154.218 1.00 131.59 300 GLU J O 1
ATOM 1793 N N . LEU A 1 301 ? 221.633 246.604 155.482 1.00 123.65 301 LEU J N 1
ATOM 1794 C CA . LEU A 1 301 ? 221.694 248.011 155.889 1.00 123.65 301 LEU J CA 1
ATOM 1795 C C . LEU A 1 301 ? 222.584 248.708 154.874 1.00 123.65 301 LEU J C 1
ATOM 1796 O O . LEU A 1 301 ? 222.962 249.834 155.149 1.00 123.65 301 LEU J O 1
ATOM 1801 N N . VAL A 1 302 ? 222.973 248.028 153.789 1.00 129.92 302 VAL J N 1
ATOM 1802 C CA . VAL A 1 302 ? 223.710 248.755 152.712 1.00 129.92 302 VAL J CA 1
ATOM 1803 C C . VAL A 1 302 ? 223.047 248.549 151.338 1.00 129.92 302 VAL J C 1
ATOM 1804 O O . VAL A 1 302 ? 222.560 249.552 150.797 1.00 129.92 302 VAL J O 1
ATOM 1808 N N . GLU A 1 303 ? 223.000 247.329 150.781 1.00 132.76 303 GLU J N 1
ATOM 1809 C CA . GLU A 1 303 ? 222.435 247.163 149.447 1.00 132.76 303 GLU J CA 1
ATOM 1810 C C . GLU A 1 303 ? 221.014 247.703 149.365 1.00 132.76 303 GLU J C 1
ATOM 1811 O O . GLU A 1 303 ? 220.604 248.208 148.313 1.00 132.76 303 GLU J O 1
ATOM 1817 N N . GLU A 1 304 ? 220.238 247.576 150.444 1.00 127.88 304 GLU J N 1
ATOM 1818 C CA . GLU A 1 304 ? 218.897 248.149 150.442 1.00 127.88 304 GLU J CA 1
ATOM 1819 C C . GLU A 1 304 ? 218.957 249.653 150.246 1.00 127.88 304 GLU J C 1
ATOM 1820 O O . GLU A 1 304 ? 218.240 250.207 149.408 1.00 127.88 304 GLU J O 1
ATOM 1826 N N . TYR A 1 305 ? 219.819 250.334 151.003 1.00 122.96 305 TYR J N 1
ATOM 1827 C CA . TYR A 1 305 ? 220.017 251.755 150.757 1.00 122.96 305 TYR J CA 1
ATOM 1828 C C . TYR A 1 305 ? 220.552 251.987 149.353 1.00 122.96 305 TYR J C 1
ATOM 1829 O O . TYR A 1 305 ? 220.280 253.029 148.745 1.00 122.96 305 TYR J O 1
ATOM 1838 N N . SER A 1 306 ? 221.300 251.021 148.820 1.00 128.93 306 SER J N 1
ATOM 1839 C CA . SER A 1 306 ? 221.872 251.178 147.490 1.00 128.93 306 SER J CA 1
ATOM 1840 C C . SER A 1 306 ? 220.790 251.255 146.423 1.00 128.93 306 SER J C 1
ATOM 1841 O O . SER A 1 306 ? 220.820 252.150 145.571 1.00 128.93 306 SER J O 1
ATOM 1844 N N . ARG A 1 307 ? 219.822 250.338 146.444 1.00 130.16 307 ARG J N 1
ATOM 1845 C CA . ARG A 1 307 ? 218.853 250.374 145.350 1.00 130.16 307 ARG J CA 1
ATOM 1846 C C . ARG A 1 307 ? 217.494 250.960 145.719 1.00 130.16 307 ARG J C 1
ATOM 1847 O O . ARG A 1 307 ? 216.614 250.999 144.854 1.00 130.16 307 ARG J O 1
ATOM 1855 N N . ILE A 1 308 ? 217.267 251.421 146.952 1.00 123.84 308 ILE J N 1
ATOM 1856 C CA . ILE A 1 308 ? 216.028 252.159 147.201 1.00 123.84 308 ILE J CA 1
ATOM 1857 C C . ILE A 1 308 ? 216.091 253.539 146.559 1.00 123.84 308 ILE J C 1
ATOM 1858 O O . ILE A 1 308 ? 215.101 254.022 145.997 1.00 123.84 308 ILE J O 1
ATOM 1863 N N . TYR A 1 309 ? 217.243 254.198 146.637 1.00 126.86 309 TYR J N 1
ATOM 1864 C CA . TYR A 1 309 ? 217.426 255.522 146.063 1.00 126.86 309 TYR J CA 1
ATOM 1865 C C . TYR A 1 309 ? 218.827 255.602 145.480 1.00 126.86 309 TYR J C 1
ATOM 1866 O O . TYR A 1 309 ? 219.804 255.278 146.163 1.00 126.86 309 TYR J O 1
ATOM 1875 N N . SER A 1 310 ? 218.918 256.036 144.226 1.00 126.12 310 SER J N 1
ATOM 1876 C CA . SER A 1 310 ? 220.192 256.231 143.545 1.00 126.12 310 SER J CA 1
ATOM 1877 C C . SER A 1 310 ? 221.045 254.970 143.582 1.00 126.12 310 SER J C 1
ATOM 1878 O O . SER A 1 310 ? 220.531 253.864 143.432 1.00 126.12 310 SER J O 1
ATOM 1881 N N . HIS B 2 580 ? 189.764 221.930 175.351 1.00 43.31 580 HIS A N 1
ATOM 1882 C CA . HIS B 2 580 ? 190.429 220.654 175.566 1.00 43.31 580 HIS A CA 1
ATOM 1883 C C . HIS B 2 580 ? 191.743 220.821 176.304 1.00 43.31 580 HIS A C 1
ATOM 1884 O O . HIS B 2 580 ? 192.084 221.908 176.762 1.00 43.31 580 HIS A O 1
ATOM 1891 N N . GLN B 2 581 ? 192.477 219.718 176.403 1.00 50.65 581 GLN A N 1
ATOM 1892 C CA . GLN B 2 581 ? 193.812 219.706 176.980 1.00 50.65 581 GLN A CA 1
ATOM 1893 C C . GLN B 2 581 ? 194.824 219.793 175.842 1.00 50.65 581 GLN A C 1
ATOM 1894 O O . GLN B 2 581 ? 195.085 218.796 175.160 1.00 50.65 581 GLN A O 1
ATOM 1900 N N . LEU B 2 582 ? 195.386 220.979 175.632 1.00 49.90 582 LEU A 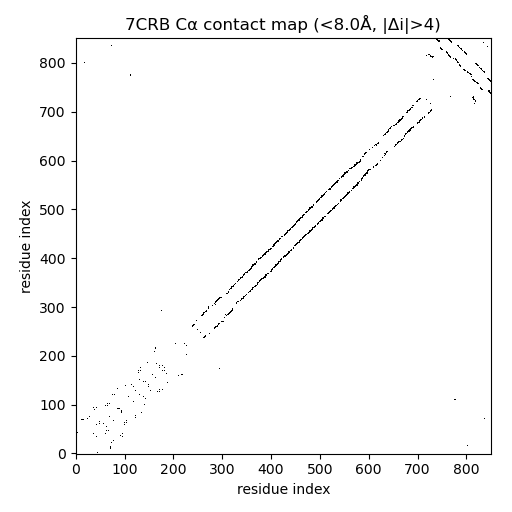N 1
ATOM 1901 C CA . LEU B 2 582 ? 196.129 221.243 174.410 1.00 49.90 582 LEU A CA 1
ATOM 1902 C C . LEU B 2 582 ? 197.493 220.557 174.435 1.00 49.90 582 LEU A C 1
ATOM 1903 O O . LEU B 2 582 ? 198.132 220.433 175.483 1.00 49.90 582 LEU A O 1
ATOM 1908 N N . LEU B 2 583 ? 197.926 220.092 173.257 1.00 56.52 583 LEU A N 1
ATOM 1909 C CA . LEU B 2 583 ? 199.215 219.413 173.090 1.00 56.52 583 LEU A CA 1
ATOM 1910 C C . LEU B 2 583 ? 200.331 220.455 173.086 1.00 56.52 583 LEU A C 1
ATOM 1911 O O . LEU B 2 583 ? 200.961 220.738 172.065 1.00 56.52 583 LEU A O 1
ATOM 1916 N N . VAL B 2 584 ? 200.579 221.023 174.263 1.00 66.75 584 VAL A N 1
ATOM 1917 C CA . VAL B 2 584 ? 201.580 222.075 174.381 1.00 66.75 584 VAL A CA 1
ATOM 1918 C C . VAL B 2 584 ? 202.932 221.486 174.009 1.00 66.75 584 VAL A C 1
ATOM 1919 O O . VAL B 2 584 ? 203.477 220.638 174.725 1.00 66.75 584 VAL A O 1
ATOM 1923 N N . GLY B 2 585 ? 203.469 221.924 172.882 1.00 79.54 585 GLY A N 1
ATOM 1924 C CA . GLY B 2 585 ? 204.757 221.447 172.415 1.00 79.54 585 GLY A CA 1
ATOM 1925 C C . GLY B 2 585 ? 205.419 222.511 171.574 1.00 79.54 585 GLY A C 1
ATOM 1926 O O . GLY B 2 585 ? 204.752 223.272 170.867 1.00 79.54 585 GLY A O 1
ATOM 1927 N N . GLU B 2 586 ? 206.744 222.567 171.658 1.00 94.00 586 GLU A N 1
ATOM 1928 C CA . GLU B 2 586 ? 207.545 223.543 170.923 1.00 94.00 586 GLU A CA 1
ATOM 1929 C C . GLU B 2 586 ? 208.623 222.762 170.186 1.00 94.00 586 GLU A C 1
ATOM 1930 O O . GLU B 2 586 ? 209.656 222.426 170.772 1.00 94.00 586 GLU A O 1
ATOM 1936 N N . ARG B 2 587 ? 208.373 222.454 168.915 1.00 102.18 587 ARG A N 1
ATOM 1937 C CA . ARG B 2 587 ? 209.238 221.616 168.090 1.00 102.18 587 ARG A CA 1
ATOM 1938 C C . ARG B 2 587 ? 209.364 220.196 168.631 1.00 102.18 587 ARG A C 1
ATOM 1939 O O . ARG B 2 587 ? 210.147 219.402 168.099 1.00 102.18 587 ARG A O 1
ATOM 1947 N N . ASP B 2 588 ? 208.612 219.857 169.678 1.00 105.83 588 ASP A N 1
ATOM 1948 C CA . ASP B 2 588 ? 208.678 218.548 170.312 1.00 105.83 588 ASP A CA 1
ATOM 1949 C C . ASP B 2 588 ? 207.432 217.710 170.052 1.00 105.83 588 ASP A C 1
ATOM 1950 O O . ASP B 2 588 ? 207.232 216.687 170.715 1.00 105.83 588 ASP A O 1
ATOM 1955 N N . ILE B 2 589 ? 206.579 218.137 169.123 1.00 104.50 589 ILE A N 1
ATOM 1956 C CA . ILE B 2 589 ? 205.555 217.268 168.557 1.00 104.50 589 ILE A CA 1
ATOM 1957 C C . ILE B 2 589 ? 205.917 216.858 167.134 1.00 104.50 589 ILE A C 1
ATOM 1958 O O . ILE B 2 589 ? 205.429 215.824 166.654 1.00 104.50 589 ILE A O 1
ATOM 1963 N N . CYS B 2 590 ? 206.794 217.610 166.465 1.00 106.95 590 CYS A N 1
ATOM 1964 C CA . CYS B 2 590 ? 207.128 217.323 165.076 1.00 106.95 590 CYS A CA 1
ATOM 1965 C C . CYS B 2 590 ? 207.764 215.949 164.915 1.00 106.95 590 CYS A C 1
ATOM 1966 O O . CYS B 2 590 ? 207.735 215.380 163.820 1.00 106.95 590 CYS A O 1
ATOM 1969 N N . GLU B 2 591 ? 208.348 215.403 165.983 1.00 108.73 591 GLU A N 1
ATOM 1970 C CA . GLU B 2 591 ? 208.889 214.052 165.899 1.00 108.73 591 GLU A CA 1
ATOM 1971 C C . GLU B 2 591 ? 207.793 212.997 165.943 1.00 108.73 591 GLU A C 1
ATOM 1972 O O . GLU B 2 591 ? 207.980 211.896 165.415 1.00 108.73 591 GLU A O 1
ATOM 1978 N N . VAL B 2 592 ? 206.652 213.309 166.560 1.00 106.69 592 VAL A N 1
ATOM 1979 C CA . VAL B 2 592 ? 205.563 212.342 166.636 1.00 106.69 592 VAL A CA 1
ATOM 1980 C C . VAL B 2 592 ? 204.955 212.107 165.260 1.00 106.69 592 VAL A C 1
ATOM 1981 O O . VAL B 2 592 ? 204.576 210.981 164.918 1.00 106.69 592 VAL A O 1
ATOM 1985 N N . LEU B 2 593 ? 204.854 213.157 164.448 1.00 103.40 593 LEU A N 1
ATOM 1986 C CA . LEU B 2 593 ? 204.215 213.042 163.145 1.00 103.40 593 LEU A CA 1
ATOM 1987 C C . LEU B 2 593 ? 205.072 212.320 162.115 1.00 103.40 593 LEU A C 1
ATOM 1988 O O . LEU B 2 593 ? 204.550 211.938 161.063 1.00 103.40 593 LEU A O 1
ATOM 1993 N N . ASN B 2 594 ? 206.367 212.128 162.378 1.00 109.88 594 ASN A N 1
ATOM 1994 C CA . ASN B 2 594 ? 207.203 211.411 161.421 1.00 109.88 594 ASN A CA 1
ATOM 1995 C C . ASN B 2 594 ? 206.866 209.928 161.401 1.00 109.88 594 ASN A C 1
ATOM 1996 O O . ASN B 2 594 ? 207.090 209.248 160.394 1.00 109.88 594 ASN A O 1
ATOM 2001 N N . ASP B 2 595 ? 206.340 209.411 162.507 1.00 115.34 595 ASP A N 1
ATOM 2002 C CA . ASP B 2 595 ? 205.983 208.003 162.597 1.00 115.34 595 ASP A CA 1
ATOM 2003 C C . ASP B 2 595 ? 204.917 207.654 161.571 1.00 115.34 595 ASP A C 1
ATOM 2004 O O . ASP B 2 595 ? 203.865 208.297 161.507 1.00 115.34 595 ASP A O 1
ATOM 2009 N N . ASP B 2 596 ? 205.192 206.626 160.768 1.00 118.68 596 ASP A N 1
ATOM 2010 C CA . ASP B 2 596 ? 204.271 206.202 159.720 1.00 118.68 596 ASP A CA 1
ATOM 2011 C C . ASP B 2 596 ? 203.106 205.383 160.251 1.00 118.68 596 ASP A C 1
ATOM 2012 O O . ASP B 2 596 ? 202.290 204.911 159.452 1.00 118.68 596 ASP A O 1
ATOM 2017 N N . THR B 2 597 ? 203.005 205.202 161.562 1.00 115.37 597 THR A N 1
ATOM 2018 C CA . THR B 2 597 ? 201.926 204.421 162.147 1.00 115.37 597 THR A CA 1
ATOM 2019 C C . THR B 2 597 ? 200.638 205.244 162.150 1.00 115.37 597 THR A C 1
ATOM 2020 O O . THR B 2 597 ? 200.603 206.400 161.718 1.00 115.37 597 THR A O 1
ATOM 2024 N N . ILE B 2 598 ? 199.552 204.645 162.647 1.00 110.02 598 ILE A N 1
ATOM 2025 C CA . ILE B 2 598 ? 198.288 205.361 162.797 1.00 110.02 598 ILE A CA 1
ATOM 2026 C C . ILE B 2 598 ? 198.340 206.367 163.937 1.00 110.02 598 ILE A C 1
ATOM 2027 O O . ILE B 2 598 ? 197.380 207.125 164.133 1.00 110.02 598 ILE A O 1
ATOM 2032 N N . ASP B 2 599 ? 199.445 206.404 164.688 1.00 105.99 599 ASP A N 1
ATOM 2033 C CA . ASP B 2 599 ? 199.582 207.359 165.780 1.00 105.99 599 ASP A CA 1
ATOM 2034 C C . ASP B 2 599 ? 199.475 208.799 165.301 1.00 105.99 599 ASP A C 1
ATOM 2035 O O . ASP B 2 599 ? 199.122 209.679 166.093 1.00 105.99 599 ASP A O 1
ATOM 2040 N N . SER B 2 600 ? 199.769 209.060 164.025 1.00 99.47 600 SER A N 1
ATOM 2041 C CA . SER B 2 600 ? 199.569 210.396 163.477 1.00 99.47 600 SER A CA 1
ATOM 2042 C C . SER B 2 600 ? 198.093 210.774 163.484 1.00 99.47 600 SER A C 1
ATOM 2043 O O . SER B 2 600 ? 197.735 211.919 163.781 1.00 99.47 600 SER A O 1
ATOM 2046 N N . ARG B 2 601 ? 197.226 209.822 163.156 1.00 93.44 601 ARG A N 1
ATOM 2047 C CA . ARG B 2 601 ? 195.789 210.031 163.180 1.00 93.44 601 ARG A CA 1
ATOM 2048 C C . ARG B 2 601 ? 195.298 210.071 164.631 1.00 93.44 601 ARG A C 1
ATOM 2049 O O . ARG B 2 601 ? 195.990 209.645 165.561 1.00 93.44 601 ARG A O 1
ATOM 2057 N N . ARG B 2 602 ? 194.086 210.604 164.817 1.00 80.80 602 ARG A N 1
ATOM 2058 C CA . ARG B 2 602 ? 193.475 210.796 166.135 1.00 80.80 602 ARG A CA 1
ATOM 2059 C C . ARG B 2 602 ? 194.268 211.852 166.920 1.00 80.80 602 ARG A C 1
ATOM 2060 O O . ARG B 2 602 ? 194.680 211.657 168.063 1.00 80.80 602 ARG A O 1
ATOM 2068 N N . PHE B 2 603 ? 194.494 212.988 166.262 1.00 72.62 603 PHE A N 1
ATOM 2069 C CA . PHE B 2 603 ? 194.983 214.224 166.877 1.00 72.62 603 PHE A CA 1
ATOM 2070 C C . PHE B 2 603 ? 193.955 215.299 166.545 1.00 72.62 603 PHE A C 1
ATOM 2071 O O . PHE B 2 603 ? 194.050 215.951 165.504 1.00 72.62 603 PHE A O 1
ATOM 2079 N N . ILE B 2 604 ? 192.965 215.479 167.420 1.00 63.40 604 ILE A N 1
ATOM 2080 C CA . ILE B 2 604 ? 191.947 216.488 167.153 1.00 63.40 604 ILE A CA 1
ATOM 2081 C C . ILE B 2 604 ? 192.529 217.888 167.289 1.00 63.40 604 ILE A C 1
ATOM 2082 O O . ILE B 2 604 ? 192.279 218.760 166.450 1.00 63.40 604 ILE A O 1
ATOM 2087 N N . GLY B 2 605 ? 193.314 218.128 168.329 1.00 61.29 605 GLY A N 1
ATOM 2088 C CA . GLY B 2 605 ? 193.855 219.450 168.604 1.00 61.29 605 GLY A CA 1
ATOM 2089 C C . GLY B 2 605 ? 195.369 219.455 168.546 1.00 61.29 605 GLY A C 1
ATOM 2090 O O . GLY B 2 605 ? 196.016 218.529 169.031 1.00 61.29 605 GLY A O 1
ATOM 2091 N N . ILE B 2 606 ? 195.925 220.505 167.948 1.00 55.30 606 ILE A N 1
ATOM 2092 C CA . ILE B 2 606 ? 197.365 220.703 167.857 1.00 55.30 606 ILE A CA 1
ATOM 2093 C C . ILE B 2 606 ? 197.679 222.123 168.301 1.00 55.30 606 ILE A C 1
ATOM 2094 O O . ILE B 2 606 ? 197.008 223.070 167.881 1.00 55.30 606 ILE A O 1
ATOM 2099 N N . ASN B 2 607 ? 198.680 222.271 169.163 1.00 56.56 607 ASN A N 1
ATOM 2100 C CA . ASN B 2 607 ? 199.057 223.568 169.716 1.00 56.56 607 ASN A CA 1
ATOM 2101 C C . ASN B 2 607 ? 200.569 223.696 169.634 1.00 56.56 607 ASN A C 1
ATOM 2102 O O . ASN B 2 607 ? 201.293 222.989 170.338 1.00 56.56 607 ASN A O 1
ATOM 2107 N N . LEU B 2 608 ? 201.043 224.602 168.789 1.00 64.63 608 LEU A N 1
ATOM 2108 C CA . LEU B 2 608 ? 202.463 224.763 168.534 1.00 64.63 608 LEU A CA 1
ATOM 2109 C C . LEU B 2 608 ? 202.928 226.148 168.957 1.00 64.63 608 LEU A C 1
ATOM 2110 O O . LEU B 2 608 ? 202.140 227.089 169.075 1.00 64.63 608 LEU A O 1
ATOM 2115 N N . ASP B 2 609 ? 204.232 226.254 169.193 1.00 76.54 609 ASP A N 1
ATOM 2116 C CA . ASP B 2 609 ? 204.877 227.519 169.527 1.00 76.54 609 ASP A CA 1
ATOM 2117 C C . ASP B 2 609 ? 206.218 227.534 168.812 1.00 76.54 609 ASP A C 1
ATOM 2118 O O . ASP B 2 609 ? 207.129 226.790 169.185 1.00 76.54 609 ASP A O 1
ATOM 2123 N N . LEU B 2 610 ? 206.342 228.373 167.791 1.00 75.58 610 LEU A N 1
ATOM 2124 C CA . LEU B 2 610 ? 207.491 228.362 166.895 1.00 75.58 610 LEU A CA 1
ATOM 2125 C C . LEU B 2 610 ? 208.339 229.619 167.045 1.00 75.58 610 LEU A C 1
ATOM 2126 O O . LEU B 2 610 ? 208.790 230.200 166.059 1.00 75.58 610 LEU A O 1
ATOM 2131 N N . TYR B 2 611 ? 208.563 230.054 168.285 1.00 93.65 611 TYR A N 1
ATOM 2132 C CA . TYR B 2 611 ? 209.400 231.227 168.512 1.00 93.65 611 TYR A CA 1
ATOM 2133 C C . TYR B 2 611 ? 210.817 231.000 167.995 1.00 93.65 611 TYR A C 1
ATOM 2134 O O . TYR B 2 611 ? 211.443 231.920 167.456 1.00 93.65 611 TYR A O 1
ATOM 2143 N N . LYS B 2 612 ? 211.341 229.788 168.156 1.00 104.71 612 LYS A N 1
ATOM 2144 C CA . LYS B 2 612 ? 212.642 229.450 167.594 1.00 104.71 612 LYS A CA 1
ATOM 2145 C C . LYS B 2 612 ? 212.562 229.409 166.073 1.00 104.71 612 LYS A C 1
ATOM 2146 O O . LYS B 2 612 ? 211.619 228.860 165.498 1.00 104.71 612 LYS A O 1
ATOM 2152 N N . ASN B 2 613 ? 213.565 229.988 165.417 1.00 112.69 613 ASN A N 1
ATOM 2153 C CA . ASN B 2 613 ? 213.517 230.188 163.975 1.00 112.69 613 ASN A CA 1
ATOM 2154 C C . ASN B 2 613 ? 214.032 228.964 163.231 1.00 112.69 613 ASN A C 1
ATOM 2155 O O . ASN B 2 613 ? 215.077 228.403 163.573 1.00 112.69 613 ASN A O 1
ATOM 2160 N N . VAL B 2 614 ? 213.287 228.567 162.200 1.00 119.00 614 VAL A N 1
ATOM 2161 C CA . VAL B 2 614 ? 213.707 227.523 161.274 1.00 119.00 614 VAL A CA 1
ATOM 2162 C C . VAL B 2 614 ? 212.817 227.627 160.046 1.00 119.00 614 VAL A C 1
ATOM 2163 O O . VAL B 2 614 ? 211.631 227.950 160.148 1.00 119.00 614 VAL A O 1
ATOM 2167 N N . GLU B 2 615 ? 213.401 227.380 158.873 1.00 117.35 615 GLU A N 1
ATOM 2168 C CA . GLU B 2 615 ? 212.635 227.482 157.634 1.00 117.35 615 GLU A CA 1
ATOM 2169 C C . GLU B 2 615 ? 211.655 226.323 157.496 1.00 117.35 615 GLU A C 1
ATOM 2170 O O . GLU B 2 615 ? 210.501 226.514 157.095 1.00 117.35 615 GLU A O 1
ATOM 2176 N N . GLU B 2 616 ? 212.094 225.114 157.831 1.00 115.10 616 GLU A N 1
ATOM 2177 C CA . GLU B 2 616 ? 211.289 223.923 157.618 1.00 115.10 616 GLU A CA 1
ATOM 2178 C C . GLU B 2 616 ? 211.425 222.995 158.813 1.00 115.10 616 GLU A C 1
ATOM 2179 O O . GLU B 2 616 ? 212.532 222.768 159.306 1.00 115.10 616 GLU A O 1
ATOM 2185 N N . LEU B 2 617 ? 210.295 222.467 159.274 1.00 111.88 617 LEU A N 1
ATOM 2186 C CA . LEU B 2 617 ? 210.323 221.437 160.301 1.00 111.88 617 LEU A CA 1
ATOM 2187 C C . LEU B 2 617 ? 210.874 220.139 159.728 1.00 111.88 617 LEU A C 1
ATOM 2188 O O . LEU B 2 617 ? 210.560 219.757 158.597 1.00 111.88 617 LEU A O 1
ATOM 2193 N N . ASN B 2 618 ? 211.693 219.452 160.519 1.00 111.67 618 ASN A N 1
ATOM 2194 C CA . ASN B 2 618 ? 212.309 218.220 160.048 1.00 111.67 618 ASN A CA 1
ATOM 2195 C C . ASN B 2 618 ? 211.285 217.095 159.981 1.00 111.67 618 ASN A C 1
ATOM 2196 O O . ASN B 2 618 ? 211.188 216.268 160.892 1.00 111.67 618 ASN A O 1
ATOM 2201 N N . ILE B 2 619 ? 210.534 217.042 158.885 1.00 108.13 619 ILE A N 1
ATOM 2202 C CA . ILE B 2 619 ? 209.462 216.072 158.718 1.00 108.13 619 ILE A CA 1
ATOM 2203 C C . ILE B 2 619 ? 209.724 215.252 157.463 1.00 108.13 619 ILE A C 1
ATOM 2204 O O . ILE B 2 619 ? 210.134 215.789 156.427 1.00 108.13 619 ILE A O 1
ATOM 2209 N N . SER B 2 620 ? 209.520 213.943 157.569 1.00 105.20 620 SER A N 1
ATOM 2210 C CA . SER B 2 620 ? 209.734 213.063 156.431 1.00 105.20 620 SER A CA 1
ATOM 2211 C C . SER B 2 620 ? 208.669 213.298 155.369 1.00 105.20 620 SER A C 1
ATOM 2212 O O . SER B 2 620 ? 207.516 213.607 155.679 1.00 105.20 620 SER A O 1
ATOM 2215 N N . GLU B 2 621 ? 209.064 213.151 154.104 1.00 103.38 621 GLU A N 1
ATOM 2216 C CA . GLU B 2 621 ? 208.123 213.342 153.008 1.00 103.38 621 GLU A CA 1
ATOM 2217 C C . GLU B 2 621 ? 207.000 212.317 153.026 1.00 103.38 621 GLU A C 1
ATOM 2218 O O . GLU B 2 621 ? 205.960 212.542 152.398 1.00 103.38 621 GLU A O 1
ATOM 2224 N N . LYS B 2 622 ? 207.185 211.195 153.723 1.00 101.95 622 LYS A N 1
ATOM 2225 C CA . LYS B 2 622 ? 206.126 210.197 153.790 1.00 101.95 622 LYS A CA 1
ATOM 2226 C C . LYS B 2 622 ? 204.982 210.665 154.678 1.00 101.95 622 LYS A C 1
ATOM 2227 O O . LYS B 2 622 ? 203.826 210.288 154.459 1.00 101.95 622 LYS A O 1
ATOM 2233 N N . ALA B 2 623 ? 205.280 211.487 155.686 1.00 99.69 623 ALA A N 1
ATOM 2234 C CA . ALA B 2 623 ? 204.224 212.003 156.548 1.00 99.69 623 ALA A CA 1
ATOM 2235 C C . ALA B 2 623 ? 203.419 213.107 155.879 1.00 99.69 623 ALA A C 1
ATOM 2236 O O . ALA B 2 623 ? 202.310 213.408 156.330 1.00 99.69 623 ALA A O 1
ATOM 2238 N N . LEU B 2 624 ? 203.949 213.719 154.819 1.00 98.30 624 LEU A N 1
ATOM 2239 C CA . LEU B 2 624 ? 203.171 214.695 154.069 1.00 98.30 624 LEU A CA 1
ATOM 2240 C C . LEU B 2 624 ? 202.057 214.033 153.267 1.00 98.30 624 LEU A C 1
ATOM 2241 O O . LEU B 2 624 ? 201.059 214.690 152.955 1.00 98.30 624 LEU A O 1
ATOM 2246 N N . GLU B 2 625 ? 202.200 212.747 152.938 1.00 97.92 625 GLU A N 1
ATOM 2247 C CA . GLU B 2 625 ? 201.150 212.033 152.221 1.00 97.92 625 GLU A CA 1
ATOM 2248 C C . GLU B 2 625 ? 199.986 211.658 153.128 1.00 97.92 625 GLU A C 1
ATOM 2249 O O . GLU B 2 625 ? 198.841 211.609 152.666 1.00 97.92 625 GLU A O 1
ATOM 2255 N N . ARG B 2 626 ? 200.253 211.382 154.402 1.00 94.10 626 ARG A N 1
ATOM 2256 C CA . ARG B 2 626 ? 199.199 210.957 155.312 1.00 94.10 626 ARG A CA 1
ATOM 2257 C C . ARG B 2 626 ? 198.229 212.108 155.552 1.00 94.10 626 ARG A C 1
ATOM 2258 O O . ARG B 2 626 ? 198.635 213.264 155.691 1.00 94.10 626 ARG A O 1
ATOM 2266 N N . ILE B 2 627 ? 196.939 211.786 155.605 1.00 85.98 627 ILE A N 1
ATOM 2267 C CA . ILE B 2 627 ? 195.891 212.792 155.466 1.00 85.98 627 ILE A CA 1
ATOM 2268 C C . ILE B 2 627 ? 195.172 212.975 156.799 1.00 85.98 627 ILE A C 1
ATOM 2269 O O . ILE B 2 627 ? 193.979 213.295 156.845 1.00 85.98 627 ILE A O 1
ATOM 2274 N N . HIS B 2 628 ? 195.896 212.773 157.896 1.00 83.33 628 HIS A N 1
ATOM 2275 C CA . HIS B 2 628 ? 195.296 212.906 159.217 1.00 83.33 628 HIS A CA 1
ATOM 2276 C C . HIS B 2 628 ? 194.741 214.308 159.429 1.00 83.33 628 HIS A C 1
ATOM 2277 O O . HIS B 2 628 ? 195.343 215.303 159.021 1.00 83.33 628 HIS A O 1
ATOM 2284 N N . ASP B 2 629 ? 193.579 214.374 160.074 1.00 78.56 629 ASP A N 1
ATOM 2285 C CA . ASP B 2 629 ? 192.811 215.603 160.199 1.00 78.56 629 ASP A CA 1
ATOM 2286 C C . ASP B 2 629 ? 193.015 216.259 161.559 1.00 78.56 629 ASP A C 1
ATOM 2287 O O . ASP B 2 629 ? 193.300 215.586 162.553 1.00 78.56 629 ASP A O 1
ATOM 2292 N N . PHE B 2 630 ? 192.885 217.581 161.587 1.00 65.01 630 PHE A N 1
ATOM 2293 C CA . PHE B 2 630 ? 192.926 218.362 162.813 1.00 65.01 630 PHE A CA 1
ATOM 2294 C C . PHE B 2 630 ? 191.661 219.198 162.892 1.00 65.01 630 PHE A C 1
ATOM 2295 O O . PHE B 2 630 ? 191.166 219.671 161.867 1.00 65.01 630 PHE A O 1
ATOM 2303 N N . GLN B 2 631 ? 191.136 219.375 164.099 1.00 56.37 631 GLN A N 1
ATOM 2304 C CA . GLN B 2 631 ? 189.955 220.206 164.278 1.00 56.37 631 GLN A CA 1
ATOM 2305 C C . GLN B 2 631 ? 190.258 221.525 164.968 1.00 56.37 631 GLN A C 1
ATOM 2306 O O . GLN B 2 631 ? 189.691 222.554 164.594 1.00 56.37 631 GLN A O 1
ATOM 2312 N N . PHE B 2 632 ? 191.140 221.527 165.957 1.00 53.94 632 PHE A N 1
ATOM 2313 C CA . PHE B 2 632 ? 191.554 222.744 166.643 1.00 53.94 632 PHE A CA 1
ATOM 2314 C C . PHE B 2 632 ? 193.032 222.966 166.362 1.00 53.94 632 PHE A C 1
ATOM 2315 O O . PHE B 2 632 ? 193.882 222.237 166.879 1.00 53.94 632 PHE A O 1
ATOM 2323 N N . VAL B 2 633 ? 193.336 223.972 165.550 1.00 55.30 633 VAL A N 1
ATOM 2324 C CA . VAL B 2 633 ? 194.701 224.294 165.156 1.00 55.30 633 VAL A CA 1
ATOM 2325 C C . VAL B 2 633 ? 195.068 225.630 165.780 1.00 55.30 633 VAL A C 1
ATOM 2326 O O . VAL B 2 633 ? 194.414 226.644 165.516 1.00 55.30 633 VAL A O 1
ATOM 2330 N N . ARG B 2 634 ? 196.115 225.637 166.604 1.00 55.30 634 ARG A N 1
ATOM 2331 C CA . ARG B 2 634 ? 196.588 226.838 167.296 1.00 55.30 634 ARG A CA 1
ATOM 2332 C C . ARG B 2 634 ? 198.098 226.905 167.107 1.00 55.30 634 ARG A C 1
ATOM 2333 O O . ARG B 2 634 ? 198.854 226.304 167.870 1.00 55.30 634 ARG A O 1
ATOM 2341 N N . ILE B 2 635 ? 198.537 227.640 166.096 1.00 55.15 635 ILE A N 1
ATOM 2342 C CA . ILE B 2 635 ? 199.951 227.748 165.759 1.00 55.15 635 ILE A CA 1
ATOM 2343 C C . ILE B 2 635 ? 200.416 229.172 166.016 1.00 55.15 635 ILE A C 1
ATOM 2344 O O . ILE B 2 635 ? 199.722 230.135 165.676 1.00 55.15 635 ILE A O 1
ATOM 2349 N N . ASN B 2 636 ? 201.587 229.310 166.628 1.00 59.54 636 ASN A N 1
ATOM 2350 C CA . ASN B 2 636 ? 202.180 230.609 166.925 1.00 59.54 636 ASN A CA 1
ATOM 2351 C C . ASN B 2 636 ? 203.442 230.752 166.084 1.00 59.54 636 ASN A C 1
ATOM 2352 O O . ASN B 2 636 ? 204.487 230.191 166.423 1.00 59.54 636 ASN A O 1
ATOM 2357 N N . GLY B 2 637 ? 203.350 231.519 165.002 1.00 61.12 637 GLY A N 1
ATOM 2358 C CA . GLY B 2 637 ? 204.388 231.563 163.996 1.00 61.12 637 GLY A CA 1
ATOM 2359 C C . GLY B 2 637 ? 205.577 232.412 164.397 1.00 61.12 637 GLY A C 1
ATOM 2360 O O . GLY B 2 637 ? 205.671 232.934 165.509 1.00 61.12 637 GLY A O 1
ATOM 2361 N N . LYS B 2 638 ? 206.507 232.540 163.454 1.00 82.58 638 LYS A N 1
ATOM 2362 C CA . LYS B 2 638 ? 207.742 233.284 163.640 1.00 82.58 638 LYS A CA 1
ATOM 2363 C C . LYS B 2 638 ? 207.961 234.178 162.431 1.00 82.58 638 LYS A C 1
ATOM 2364 O O . LYS B 2 638 ? 207.663 233.796 161.298 1.00 82.58 638 LYS A O 1
ATOM 2370 N N . ASN B 2 639 ? 208.482 235.374 162.682 1.00 84.66 639 ASN A N 1
ATOM 2371 C CA . ASN B 2 639 ? 208.677 236.338 161.613 1.00 84.66 639 ASN A CA 1
ATOM 2372 C C . ASN B 2 639 ? 209.709 235.837 160.607 1.00 84.66 639 ASN A C 1
ATOM 2373 O O . ASN B 2 639 ? 210.742 235.270 160.972 1.00 84.66 639 ASN A O 1
ATOM 2378 N N . HIS B 2 640 ? 209.407 236.050 159.324 1.00 90.59 640 HIS A N 1
ATOM 2379 C CA . HIS B 2 640 ? 210.304 235.701 158.218 1.00 90.59 640 HIS A CA 1
ATOM 2380 C C . HIS B 2 640 ? 210.662 234.216 158.221 1.00 90.59 640 HIS A C 1
ATOM 2381 O O . HIS B 2 640 ? 211.764 233.824 157.835 1.00 90.59 640 HIS A O 1
ATOM 2388 N N . ALA B 2 641 ? 209.716 233.376 158.652 1.00 93.74 641 ALA A N 1
ATOM 2389 C CA . ALA B 2 641 ? 209.907 231.926 158.685 1.00 93.74 641 ALA A CA 1
ATOM 2390 C C . ALA B 2 641 ? 208.660 231.287 158.078 1.00 93.74 641 ALA A C 1
ATOM 2391 O O . ALA B 2 641 ? 207.698 230.961 158.776 1.00 93.74 641 ALA A O 1
ATOM 2393 N N . LEU B 2 642 ? 208.682 231.104 156.760 1.00 95.76 642 LEU A N 1
ATOM 2394 C CA . LEU B 2 642 ? 207.558 230.505 156.045 1.00 95.76 642 LEU A CA 1
ATOM 2395 C C . LEU B 2 642 ? 207.702 228.991 156.099 1.00 95.76 642 LEU A C 1
ATOM 2396 O O . LEU B 2 642 ? 208.463 228.399 155.331 1.00 95.76 642 LEU A O 1
ATOM 2401 N N . HIS B 2 643 ? 206.972 228.357 157.012 1.00 95.95 643 HIS A N 1
ATOM 2402 C CA . HIS B 2 643 ? 207.025 226.907 157.157 1.00 95.95 643 HIS A CA 1
ATOM 2403 C C . HIS B 2 643 ? 206.265 226.260 156.010 1.00 95.95 643 HIS A C 1
ATOM 2404 O O . HIS B 2 643 ? 205.032 226.273 155.992 1.00 95.95 643 HIS A O 1
ATOM 2411 N N . GLU B 2 644 ? 206.992 225.690 155.049 1.00 96.87 644 GLU A N 1
ATOM 2412 C CA . GLU B 2 644 ? 206.332 225.082 153.900 1.00 96.87 644 GLU A CA 1
ATOM 2413 C C . GLU B 2 644 ? 205.679 223.757 154.261 1.00 96.87 644 GLU A C 1
ATOM 2414 O O . GLU B 2 644 ? 204.596 223.439 153.759 1.00 96.87 644 GLU A O 1
ATOM 2420 N N . ARG B 2 645 ? 206.324 222.967 155.119 1.00 94.62 645 ARG A N 1
ATOM 2421 C CA . ARG B 2 645 ? 205.790 221.654 155.457 1.00 94.62 645 ARG A CA 1
ATOM 2422 C C . ARG B 2 645 ? 204.629 221.746 156.437 1.00 94.62 645 ARG A C 1
ATOM 2423 O O . ARG B 2 645 ? 203.671 220.972 156.336 1.00 94.62 645 ARG A O 1
ATOM 2431 N N . LEU B 2 646 ? 204.698 222.673 157.395 1.00 77.84 646 LEU A N 1
ATOM 2432 C CA . LEU B 2 646 ? 203.614 222.806 158.361 1.00 77.84 646 LEU A CA 1
ATOM 2433 C C . LEU B 2 646 ? 202.299 223.123 157.665 1.00 77.84 646 LEU A C 1
ATOM 2434 O O . LEU B 2 646 ? 201.240 222.637 158.074 1.00 77.84 646 LEU A O 1
ATOM 2439 N N . GLN B 2 647 ? 202.345 223.932 156.606 1.00 77.69 647 GLN A N 1
ATOM 2440 C CA . GLN B 2 647 ? 201.142 224.178 155.821 1.00 77.69 647 GLN A CA 1
ATOM 2441 C C . GLN B 2 647 ? 200.673 222.919 155.111 1.00 77.69 647 GLN A C 1
ATOM 2442 O O . GLN B 2 647 ? 199.482 222.779 154.818 1.00 77.69 647 GLN A O 1
ATOM 2448 N N . GLY B 2 648 ? 201.591 222.002 154.807 1.00 71.80 648 GLY A N 1
ATOM 2449 C CA . GLY B 2 648 ? 201.193 220.769 154.152 1.00 71.80 648 GLY A CA 1
ATOM 2450 C C . GLY B 2 648 ? 200.299 219.912 155.024 1.00 71.80 648 GLY A C 1
ATOM 2451 O O . GLY B 2 648 ? 199.271 219.406 154.573 1.00 71.80 648 GLY A O 1
ATOM 2452 N N . LEU B 2 649 ? 200.678 219.738 156.290 1.00 77.22 649 LEU A N 1
ATOM 2453 C CA . LEU B 2 649 ? 199.908 218.875 157.180 1.00 77.22 649 LEU A CA 1
ATOM 2454 C C . LEU B 2 649 ? 198.636 219.547 157.677 1.00 77.22 649 LEU A C 1
ATOM 2455 O O . LEU B 2 649 ? 197.618 218.876 157.872 1.00 77.22 649 LEU A O 1
ATOM 2460 N N . ILE B 2 650 ? 198.672 220.859 157.901 1.00 63.93 650 ILE A N 1
ATOM 2461 C CA . ILE B 2 650 ? 197.536 221.527 158.526 1.00 63.93 650 ILE A CA 1
ATOM 2462 C C . ILE B 2 650 ? 196.363 221.613 157.559 1.00 63.93 650 ILE A C 1
ATOM 2463 O O . ILE B 2 650 ? 195.290 221.057 157.811 1.00 63.93 650 ILE A O 1
ATOM 2468 N N . TYR B 2 651 ? 196.550 222.294 156.435 1.00 62.62 651 TYR A N 1
ATOM 2469 C CA . TYR B 2 651 ? 195.442 222.618 155.547 1.00 62.62 651 TYR A CA 1
ATOM 2470 C C . TYR B 2 651 ? 194.934 221.428 154.747 1.00 62.62 651 TYR A C 1
ATOM 2471 O O . TYR B 2 651 ? 193.911 221.553 154.069 1.00 62.62 651 TYR A O 1
ATOM 2480 N N . GLN B 2 652 ? 195.612 220.286 154.798 1.00 71.76 652 GLN A N 1
ATOM 2481 C CA . GLN B 2 652 ? 195.039 219.075 154.230 1.00 71.76 652 GLN A CA 1
ATOM 2482 C C . GLN B 2 652 ? 193.986 218.456 155.132 1.00 71.76 652 GLN A C 1
ATOM 2483 O O . GLN B 2 652 ? 193.283 217.539 154.698 1.00 71.76 652 GLN A O 1
ATOM 2489 N N . SER B 2 653 ? 193.865 218.929 156.361 1.00 69.00 653 SER A N 1
ATOM 2490 C CA . SER B 2 653 ? 192.819 218.446 157.249 1.00 69.00 653 SER A CA 1
ATOM 2491 C C . SER B 2 653 ? 191.461 218.912 156.738 1.00 69.00 653 SER A C 1
ATOM 2492 O O . SER B 2 653 ? 191.255 220.116 156.555 1.00 69.00 653 SER A O 1
ATOM 2495 N N . PRO B 2 654 ? 190.518 218.002 156.488 1.00 63.41 654 PRO A N 1
ATOM 2496 C CA . PRO B 2 654 ? 189.239 218.438 155.907 1.00 63.41 654 PRO A CA 1
ATOM 2497 C C . PRO B 2 654 ? 188.353 219.206 156.872 1.00 63.41 654 PRO A C 1
ATOM 2498 O O . PRO B 2 654 ? 187.825 220.262 156.504 1.00 63.41 654 PRO A O 1
ATOM 2502 N N . GLN B 2 655 ? 188.174 218.724 158.096 1.00 63.75 655 GLN A N 1
ATOM 2503 C CA . GLN B 2 655 ? 187.272 219.350 159.059 1.00 63.75 655 GLN A CA 1
ATOM 2504 C C . GLN B 2 655 ? 188.097 220.188 160.029 1.00 63.75 655 GLN A C 1
ATOM 2505 O O . GLN B 2 655 ? 188.318 219.794 161.174 1.00 63.75 655 GLN A O 1
ATOM 2511 N N . ILE B 2 656 ? 188.540 221.354 159.575 1.00 56.00 656 ILE A N 1
ATOM 2512 C CA . ILE B 2 656 ? 189.287 222.281 160.415 1.00 56.00 656 ILE A CA 1
ATOM 2513 C C . ILE B 2 656 ? 188.259 223.184 161.083 1.00 56.00 656 ILE A C 1
ATOM 2514 O O . ILE B 2 656 ? 187.741 224.119 160.472 1.00 56.00 656 ILE A O 1
ATOM 2519 N N . ARG B 2 657 ? 187.947 222.891 162.341 1.00 53.17 657 ARG A N 1
ATOM 2520 C CA . ARG B 2 657 ? 186.921 223.650 163.042 1.00 53.17 657 ARG A CA 1
ATOM 2521 C C . ARG B 2 657 ? 187.417 225.032 163.443 1.00 53.17 657 ARG A C 1
ATOM 2522 O O . ARG B 2 657 ? 186.686 226.016 163.306 1.00 53.17 657 ARG A O 1
ATOM 2530 N N . SER B 2 658 ? 188.650 225.127 163.930 1.00 55.30 658 SER A N 1
ATOM 2531 C CA . SER B 2 658 ? 189.209 226.383 164.408 1.00 55.30 658 SER A CA 1
ATOM 2532 C C . SER B 2 658 ? 190.604 226.562 163.835 1.00 55.30 658 SER A C 1
ATOM 2533 O O . SER B 2 658 ? 191.279 225.581 163.522 1.00 55.30 658 SER A O 1
ATOM 2536 N N . LEU B 2 659 ? 191.035 227.815 163.696 1.00 55.30 659 LEU A N 1
ATOM 2537 C CA . LEU B 2 659 ? 192.323 228.123 163.085 1.00 55.30 659 LEU A CA 1
ATOM 2538 C C . LEU B 2 659 ? 192.865 229.417 163.669 1.00 55.30 659 LEU A C 1
ATOM 2539 O O . LEU B 2 659 ? 192.211 230.458 163.582 1.00 55.30 659 LEU A O 1
ATOM 2544 N N . HIS B 2 660 ? 194.065 229.350 164.259 1.00 62.31 660 HIS A N 1
ATOM 2545 C CA . HIS B 2 660 ? 194.734 230.492 164.873 1.00 62.31 660 HIS A CA 1
ATOM 2546 C C . HIS B 2 660 ? 196.212 230.425 164.489 1.00 62.31 660 HIS A C 1
ATOM 2547 O O . HIS B 2 660 ? 197.012 229.744 165.119 1.00 62.31 660 HIS A O 1
ATOM 2554 N N . TRP B 2 661 ? 196.594 231.145 163.441 1.00 56.01 661 TRP A N 1
ATOM 2555 C CA . TRP B 2 661 ? 197.980 231.141 162.980 1.00 56.01 661 TRP A CA 1
ATOM 2556 C C . TRP B 2 661 ? 198.525 232.561 163.029 1.00 56.01 661 TRP A C 1
ATOM 2557 O O . TRP B 2 661 ? 198.453 233.300 162.046 1.00 56.01 661 TRP A O 1
ATOM 2568 N N . LYS B 2 662 ? 199.081 232.944 164.173 1.00 52.85 662 LYS A N 1
ATOM 2569 C CA . LYS B 2 662 ? 199.731 234.240 164.293 1.00 52.85 662 LYS A CA 1
ATOM 2570 C C . LYS B 2 662 ? 201.017 234.267 163.472 1.00 52.85 662 LYS A C 1
ATOM 2571 O O . LYS B 2 662 ? 201.788 233.307 163.462 1.00 52.85 662 LYS A O 1
ATOM 2577 N N . CYS B 2 663 ? 201.243 235.386 162.778 1.00 56.23 663 CYS A N 1
ATOM 2578 C CA . CYS B 2 663 ? 202.392 235.564 161.885 1.00 56.23 663 CYS A CA 1
ATOM 2579 C C . CYS B 2 663 ? 202.406 234.498 160.787 1.00 56.23 663 CYS A C 1
ATOM 2580 O O . CYS B 2 663 ? 203.291 233.647 160.718 1.00 56.23 663 CYS A O 1
ATOM 2583 N N . TYR B 2 664 ? 201.389 234.561 159.926 1.00 58.18 664 TYR A N 1
ATOM 2584 C CA . TYR B 2 664 ? 201.205 233.527 158.911 1.00 58.18 664 TYR A CA 1
ATOM 2585 C C . TYR B 2 664 ? 202.363 233.489 157.917 1.00 58.18 664 TYR A C 1
ATOM 2586 O O . TYR B 2 664 ? 202.795 232.408 157.504 1.00 58.18 664 TYR A O 1
ATOM 2595 N N . GLN B 2 665 ? 202.859 234.654 157.500 1.00 69.56 665 GLN A N 1
ATOM 2596 C CA . GLN B 2 665 ? 204.077 234.759 156.691 1.00 69.56 665 GLN A CA 1
ATOM 2597 C C . GLN B 2 665 ? 203.919 234.148 155.301 1.00 69.56 665 GLN A C 1
ATOM 2598 O O . GLN B 2 665 ? 204.872 233.604 154.744 1.00 69.56 665 GLN A O 1
ATOM 2604 N N . ASN B 2 666 ? 202.730 234.240 154.715 1.00 63.38 666 ASN A N 1
ATOM 2605 C CA . ASN B 2 666 ? 202.506 233.755 153.361 1.00 63.38 666 ASN A CA 1
ATOM 2606 C C . ASN B 2 666 ? 201.586 234.726 152.636 1.00 63.38 666 ASN A C 1
ATOM 2607 O O . ASN B 2 666 ? 200.834 235.479 153.255 1.00 63.38 666 ASN A O 1
ATOM 2612 N N . ILE B 2 667 ? 201.662 234.711 151.305 1.00 62.65 667 ILE A N 1
ATOM 2613 C CA . ILE B 2 667 ? 200.922 235.687 150.512 1.00 62.65 667 ILE A CA 1
ATOM 2614 C C . ILE B 2 667 ? 199.422 235.422 150.585 1.00 62.65 667 ILE A C 1
ATOM 2615 O O . ILE B 2 667 ? 198.626 236.342 150.794 1.00 62.65 667 ILE A O 1
ATOM 2620 N N . CYS B 2 668 ? 199.012 234.169 150.409 1.00 66.89 668 CYS A N 1
ATOM 2621 C CA . CYS B 2 668 ? 197.599 233.821 150.386 1.00 66.89 668 CYS A CA 1
ATOM 2622 C C . CYS B 2 668 ? 197.396 232.486 151.083 1.00 66.89 668 CYS A C 1
ATOM 2623 O O . CYS B 2 668 ? 198.327 231.692 151.226 1.00 66.89 668 CYS A O 1
ATOM 2626 N N . LEU B 2 669 ? 196.166 232.246 151.522 1.00 63.47 669 LEU A N 1
ATOM 2627 C CA . LEU B 2 669 ? 195.829 230.938 152.057 1.00 63.47 669 LEU A CA 1
ATOM 2628 C C . LEU B 2 669 ? 195.884 229.901 150.938 1.00 63.47 669 LEU A C 1
ATOM 2629 O O . LEU B 2 669 ? 195.494 230.194 149.805 1.00 63.47 669 LEU A O 1
ATOM 2634 N N . PRO B 2 670 ? 196.363 228.691 151.220 1.00 58.89 670 PRO A N 1
ATOM 2635 C CA . PRO B 2 670 ? 196.515 227.695 150.155 1.00 58.89 670 PRO A CA 1
ATOM 2636 C C . PRO B 2 670 ? 195.181 227.362 149.507 1.00 58.89 670 PRO A C 1
ATOM 2637 O O . PRO B 2 670 ? 194.123 227.441 150.133 1.00 58.89 670 PRO A O 1
ATOM 2641 N N . SER B 2 671 ? 195.241 226.999 148.226 1.00 63.88 671 SER A N 1
ATOM 2642 C CA . SER B 2 671 ? 194.017 226.756 147.472 1.00 63.88 671 SER A CA 1
ATOM 2643 C C . SER B 2 671 ? 193.339 225.455 147.883 1.00 63.88 671 SER A C 1
ATOM 2644 O O . SER B 2 671 ? 192.168 225.242 147.555 1.00 63.88 671 SER A O 1
ATOM 2647 N N . THR B 2 672 ? 194.049 224.574 148.588 1.00 63.42 672 THR A N 1
ATOM 2648 C CA . THR B 2 672 ? 193.460 223.305 148.999 1.00 63.42 672 THR A CA 1
ATOM 2649 C C . THR B 2 672 ? 192.636 223.418 150.272 1.00 63.42 672 THR A C 1
ATOM 2650 O O . THR B 2 672 ? 192.043 222.419 150.692 1.00 63.42 672 THR A O 1
ATOM 2654 N N . PHE B 2 673 ? 192.594 224.591 150.896 1.00 61.42 673 PHE A N 1
ATOM 2655 C CA . PHE B 2 673 ? 191.874 224.754 152.151 1.00 61.42 673 PHE A CA 1
ATOM 2656 C C . PHE B 2 673 ? 190.388 224.478 151.959 1.00 61.42 673 PHE A C 1
ATOM 2657 O O . PHE B 2 673 ? 189.782 224.931 150.984 1.00 61.42 673 PHE A O 1
ATOM 2665 N N . ASN B 2 674 ? 189.805 223.722 152.889 1.00 64.30 674 ASN A N 1
ATOM 2666 C CA . ASN B 2 674 ? 188.368 223.464 152.922 1.00 64.30 674 ASN A CA 1
ATOM 2667 C C . ASN B 2 674 ? 187.805 224.108 154.181 1.00 64.30 674 ASN A C 1
ATOM 2668 O O . ASN B 2 674 ? 188.108 223.672 155.296 1.00 64.30 674 ASN A O 1
ATOM 2673 N N . SER B 2 675 ? 186.978 225.136 154.000 1.00 64.65 675 SER A N 1
ATOM 2674 C CA . SER B 2 675 ? 186.484 225.956 155.097 1.00 64.65 675 SER A CA 1
ATOM 2675 C C . SER B 2 675 ? 185.003 225.737 155.375 1.00 64.65 675 SER A C 1
ATOM 2676 O O . SER B 2 675 ? 184.347 226.622 155.929 1.00 64.65 675 SER A O 1
ATOM 2679 N N . GLU B 2 676 ? 184.462 224.579 154.996 1.00 63.89 676 GLU A N 1
ATOM 2680 C CA . GLU B 2 676 ? 183.035 224.340 155.180 1.00 63.89 676 GLU A CA 1
ATOM 2681 C C . GLU B 2 676 ? 182.653 224.352 156.652 1.00 63.89 676 GLU A C 1
ATOM 2682 O O . GLU B 2 676 ? 181.625 224.924 157.029 1.00 63.89 676 GLU A O 1
ATOM 2688 N N . PHE B 2 677 ? 183.465 223.729 157.498 1.00 60.23 677 PHE A N 1
ATOM 2689 C CA . PHE B 2 677 ? 183.156 223.601 158.914 1.00 60.23 677 PHE A CA 1
ATOM 2690 C C . PHE B 2 677 ? 183.843 224.651 159.771 1.00 60.23 677 PHE A C 1
ATOM 2691 O O . PHE B 2 677 ? 183.751 224.580 160.999 1.00 60.23 677 PHE A O 1
ATOM 2699 N N . LEU B 2 678 ? 184.531 225.610 159.159 1.00 52.55 678 LEU A N 1
ATOM 2700 C CA . LEU B 2 678 ? 185.228 226.643 159.912 1.00 52.55 678 LEU A CA 1
ATOM 2701 C C . LEU B 2 678 ? 184.257 227.396 160.808 1.00 52.55 678 LEU A C 1
ATOM 2702 O O . LEU B 2 678 ? 183.181 227.806 160.368 1.00 52.55 678 LEU A O 1
ATOM 2707 N N . VAL B 2 679 ? 184.634 227.575 162.070 1.00 46.58 679 VAL A N 1
ATOM 2708 C CA . VAL B 2 679 ? 183.777 228.270 163.023 1.00 46.58 679 VAL A CA 1
ATOM 2709 C C . VAL B 2 679 ? 184.506 229.495 163.553 1.00 46.58 679 VAL A C 1
ATOM 2710 O O . VAL B 2 679 ? 183.884 230.511 163.875 1.00 46.58 679 VAL A O 1
ATOM 2714 N N . GLU B 2 680 ? 185.830 229.425 163.614 1.00 47.79 680 GLU A N 1
ATOM 2715 C CA . GLU B 2 680 ? 186.630 230.561 164.037 1.00 47.79 680 GLU A CA 1
ATOM 2716 C C . GLU B 2 680 ? 187.827 230.704 163.115 1.00 47.79 680 GLU A C 1
ATOM 2717 O O . GLU B 2 680 ? 188.355 229.711 162.613 1.00 47.79 680 GLU A O 1
ATOM 2723 N N . LEU B 2 681 ? 188.237 231.944 162.884 1.00 43.95 681 LEU A N 1
ATOM 2724 C CA . LEU B 2 681 ? 189.440 232.258 162.134 1.00 43.95 681 LEU A CA 1
ATOM 2725 C C . LEU B 2 681 ? 190.148 233.404 162.834 1.00 43.95 681 LEU A C 1
ATOM 2726 O O . LEU B 2 681 ? 189.505 234.359 163.275 1.00 43.95 681 LEU A O 1
ATOM 2731 N N . ASP B 2 682 ? 191.468 233.305 162.953 1.00 48.49 682 ASP A N 1
ATOM 2732 C CA . ASP B 2 682 ? 192.224 234.292 163.720 1.00 48.49 682 ASP A CA 1
ATOM 2733 C C . ASP B 2 682 ? 193.654 234.306 163.194 1.00 48.49 682 ASP A C 1
ATOM 2734 O O . ASP B 2 682 ? 194.436 233.406 163.502 1.00 48.49 682 ASP A O 1
ATOM 2739 N N . MET B 2 683 ? 193.988 235.327 162.414 1.00 48.72 683 MET A N 1
ATOM 2740 C CA . MET B 2 683 ? 195.356 235.550 161.957 1.00 48.72 683 MET A CA 1
ATOM 2741 C C . MET B 2 683 ? 195.748 236.952 162.404 1.00 48.72 683 MET A C 1
ATOM 2742 O O . MET B 2 683 ? 195.679 237.907 161.631 1.00 48.72 683 MET A O 1
ATOM 2747 N N . SER B 2 684 ? 196.198 237.064 163.654 1.00 54.54 684 SER A N 1
ATOM 2748 C CA . SER B 2 684 ? 196.341 238.362 164.298 1.00 54.54 684 SER A CA 1
ATOM 2749 C C . SER B 2 684 ? 197.568 239.131 163.841 1.00 54.54 684 SER A C 1
ATOM 2750 O O . SER B 2 684 ? 197.681 240.320 164.149 1.00 54.54 684 SER A O 1
ATOM 2753 N N . PHE B 2 685 ? 198.498 238.484 163.151 1.00 54.54 685 PHE A N 1
ATOM 2754 C CA . PHE B 2 685 ? 199.564 239.168 162.440 1.00 54.54 685 PHE A CA 1
ATOM 2755 C C . PHE B 2 685 ? 199.814 238.345 161.192 1.00 54.54 685 PHE A C 1
ATOM 2756 O O . PHE B 2 685 ? 199.818 237.115 161.257 1.00 54.54 685 PHE A O 1
ATOM 2764 N N . SER B 2 686 ? 199.981 239.004 160.055 1.00 59.61 686 SER A N 1
ATOM 2765 C CA . SER B 2 686 ? 200.019 238.238 158.821 1.00 59.61 686 SER A CA 1
ATOM 2766 C C . SER B 2 686 ? 200.668 239.049 157.716 1.00 59.61 686 SER A C 1
ATOM 2767 O O . SER B 2 686 ? 200.875 240.258 157.834 1.00 59.61 686 SER A O 1
ATOM 2770 N N . LYS B 2 687 ? 200.990 238.347 156.633 1.00 60.57 687 LYS A N 1
ATOM 2771 C CA . LYS B 2 687 ? 201.435 238.948 155.386 1.00 60.57 687 LYS A CA 1
ATOM 2772 C C . LYS B 2 687 ? 200.542 238.502 154.239 1.00 60.57 687 LYS A C 1
ATOM 2773 O O . LYS B 2 687 ? 200.996 238.375 153.101 1.00 60.57 687 LYS A O 1
ATOM 2779 N N . LEU B 2 688 ? 199.270 238.251 154.532 1.00 57.24 688 LEU A N 1
ATOM 2780 C CA . LEU B 2 688 ? 198.309 237.906 153.501 1.00 57.24 688 LEU A CA 1
ATOM 2781 C C . LEU B 2 688 ? 198.030 239.108 152.610 1.00 57.24 688 LEU A C 1
ATOM 2782 O O . LEU B 2 688 ? 198.256 240.261 152.983 1.00 57.24 688 LEU A O 1
ATOM 2787 N N . GLN B 2 689 ? 197.530 238.826 151.411 1.00 59.52 689 GLN A N 1
ATOM 2788 C CA . GLN B 2 689 ? 197.093 239.870 150.497 1.00 59.52 689 GLN A CA 1
ATOM 2789 C C . GLN B 2 689 ? 195.711 239.636 149.914 1.00 59.52 689 GLN A C 1
ATOM 2790 O O . GLN B 2 689 ? 195.090 240.602 149.458 1.00 59.52 689 GLN A O 1
ATOM 2796 N N . LYS B 2 690 ? 195.217 238.399 149.897 1.00 66.60 690 LYS A N 1
ATOM 2797 C CA . LYS B 2 690 ? 193.809 238.117 149.625 1.00 66.60 690 LYS A CA 1
ATOM 2798 C C . LYS B 2 690 ? 193.559 236.677 150.052 1.00 66.60 690 LYS A C 1
ATOM 2799 O O . LYS B 2 690 ? 194.309 235.777 149.661 1.00 66.60 690 LYS A O 1
ATOM 2805 N N . LEU B 2 691 ? 192.540 236.466 150.884 1.00 62.56 691 LEU A N 1
ATOM 2806 C CA . LEU B 2 691 ? 192.363 235.162 151.515 1.00 62.56 691 LEU A CA 1
ATOM 2807 C C . LEU B 2 691 ? 192.059 234.075 150.490 1.00 62.56 691 LEU A C 1
ATOM 2808 O O . LEU B 2 691 ? 192.735 233.043 150.448 1.00 62.56 691 LEU A O 1
ATOM 2813 N N . TRP B 2 692 ? 191.055 234.291 149.643 1.00 68.42 692 TRP A N 1
ATOM 2814 C CA . TRP B 2 692 ? 190.577 233.241 148.756 1.00 68.42 692 TRP A CA 1
ATOM 2815 C C . TRP B 2 692 ? 190.355 233.787 147.355 1.00 68.42 692 TRP A C 1
ATOM 2816 O O . TRP B 2 692 ? 190.159 234.989 147.161 1.00 68.42 692 TRP A O 1
ATOM 2827 N N . GLU B 2 693 ? 190.384 232.881 146.376 1.00 80.26 693 GLU A N 1
ATOM 2828 C CA . GLU B 2 693 ? 190.091 233.222 144.990 1.00 80.26 693 GLU A CA 1
ATOM 2829 C C . GLU B 2 693 ? 188.610 233.422 144.707 1.00 80.26 693 GLU A C 1
ATOM 2830 O O . GLU B 2 693 ? 188.259 234.366 143.991 1.00 80.26 693 GLU A O 1
ATOM 2836 N N . GLY B 2 694 ? 187.740 232.570 145.241 1.00 78.42 694 GLY A N 1
ATOM 2837 C CA . GLY B 2 694 ? 186.341 232.607 144.866 1.00 78.42 694 GLY A CA 1
ATOM 2838 C C . GLY B 2 694 ? 185.368 232.501 146.021 1.00 78.42 694 GLY A C 1
ATOM 2839 O O . GLY B 2 694 ? 185.770 232.294 147.169 1.00 78.42 694 GLY A O 1
ATOM 2840 N N . THR B 2 695 ? 184.079 232.641 145.722 1.00 78.55 695 THR A N 1
ATOM 2841 C CA . THR B 2 695 ? 183.038 232.566 146.742 1.00 78.55 695 THR A CA 1
ATOM 2842 C C . THR B 2 695 ? 182.956 231.144 147.282 1.00 78.55 695 THR A C 1
ATOM 2843 O O . THR B 2 695 ? 182.461 230.241 146.602 1.00 78.55 695 THR A O 1
ATOM 2847 N N . LYS B 2 696 ? 183.435 230.942 148.503 1.00 69.02 696 LYS A N 1
ATOM 2848 C CA . LYS B 2 696 ? 183.402 229.648 149.166 1.00 69.02 696 LYS A CA 1
ATOM 2849 C C . LYS B 2 696 ? 182.231 229.599 150.140 1.00 69.02 696 LYS A C 1
ATOM 2850 O O . LYS B 2 696 ? 181.500 230.575 150.323 1.00 69.02 696 LYS A O 1
ATOM 2856 N N . GLN B 2 697 ? 182.054 228.443 150.771 1.00 69.35 697 GLN A N 1
ATOM 2857 C CA . GLN B 2 697 ? 180.967 228.228 151.715 1.00 69.35 697 GLN A CA 1
ATOM 2858 C C . GLN B 2 697 ? 181.443 228.557 153.120 1.00 69.35 697 GLN A C 1
ATOM 2859 O O . GLN B 2 697 ? 182.442 228.004 153.589 1.00 69.35 697 GLN A O 1
ATOM 2865 N N . LEU B 2 698 ? 180.730 229.461 153.782 1.00 63.93 698 LEU A N 1
ATOM 2866 C CA . LEU B 2 698 ? 181.068 229.917 155.124 1.00 63.93 698 LEU A CA 1
ATOM 2867 C C . LEU B 2 698 ? 179.838 229.788 156.013 1.00 63.93 698 LEU A C 1
ATOM 2868 O O . LEU B 2 698 ? 179.562 230.632 156.865 1.00 63.93 698 LEU A O 1
ATOM 2873 N N . ARG B 2 699 ? 179.090 228.701 155.808 1.00 65.14 699 ARG A N 1
ATOM 2874 C CA . ARG B 2 699 ? 177.764 228.553 156.401 1.00 65.14 699 ARG A CA 1
ATOM 2875 C C . ARG B 2 699 ? 177.781 228.750 157.908 1.00 65.14 699 ARG A C 1
ATOM 2876 O O . ARG B 2 699 ? 176.850 229.331 158.475 1.00 65.14 699 ARG A O 1
ATOM 2884 N N . ASN B 2 700 ? 178.826 228.282 158.576 1.00 58.68 700 ASN A N 1
ATOM 2885 C CA . ASN B 2 700 ? 178.865 228.297 160.030 1.00 58.68 700 ASN A CA 1
ATOM 2886 C C . ASN B 2 700 ? 180.122 228.975 160.548 1.00 58.68 700 ASN A C 1
ATOM 2887 O O . ASN B 2 700 ? 180.651 228.619 161.603 1.00 58.68 700 ASN A O 1
ATOM 2892 N N . LEU B 2 701 ? 180.619 229.970 159.818 1.00 44.32 701 LEU A N 1
ATOM 2893 C CA . LEU B 2 701 ? 181.670 230.828 160.343 1.00 44.32 701 LEU A CA 1
ATOM 2894 C C . LEU B 2 701 ? 181.050 231.828 161.305 1.00 44.32 701 LEU A C 1
ATOM 2895 O O . LEU B 2 701 ? 180.051 232.472 160.976 1.00 44.32 701 LEU A O 1
ATOM 2900 N N . LYS B 2 702 ? 181.629 231.955 162.496 1.00 50.24 702 LYS A N 1
ATOM 2901 C CA . LYS B 2 702 ? 181.064 232.825 163.515 1.00 50.24 702 LYS A CA 1
ATOM 2902 C C . LYS B 2 702 ? 182.041 233.853 164.062 1.00 50.24 702 LYS A C 1
ATOM 2903 O O . LYS B 2 702 ? 181.631 234.703 164.857 1.00 50.24 702 LYS A O 1
ATOM 2909 N N . TRP B 2 703 ? 183.308 233.811 163.663 1.00 50.06 703 TRP A N 1
ATOM 2910 C CA . TRP B 2 703 ? 184.301 234.766 164.129 1.00 50.06 703 TRP A CA 1
ATOM 2911 C C . TRP B 2 703 ? 185.399 234.864 163.086 1.00 50.06 703 TRP A C 1
ATOM 2912 O O . TRP B 2 703 ? 185.764 233.860 162.473 1.00 50.06 703 TRP A O 1
ATOM 2923 N N . MET B 2 704 ? 185.921 236.070 162.882 1.00 50.66 704 MET A N 1
ATOM 2924 C CA . MET B 2 704 ? 187.000 236.261 161.916 1.00 50.66 704 MET A CA 1
ATOM 2925 C C . MET B 2 704 ? 187.820 237.466 162.363 1.00 50.66 704 MET A C 1
ATOM 2926 O O . MET B 2 704 ? 187.450 238.607 162.081 1.00 50.66 704 MET A O 1
ATOM 2931 N N . ASP B 2 705 ? 188.929 237.204 163.043 1.00 49.34 705 ASP A N 1
ATOM 2932 C CA . ASP B 2 705 ? 189.846 238.243 163.491 1.00 49.34 705 ASP A CA 1
ATOM 2933 C C . ASP B 2 705 ? 191.044 238.259 162.553 1.00 49.34 705 ASP A C 1
ATOM 2934 O O . ASP B 2 705 ? 191.766 237.265 162.450 1.00 49.34 705 ASP A O 1
ATOM 2939 N N . LEU B 2 706 ? 191.254 239.385 161.880 1.00 55.30 706 LEU A N 1
ATOM 2940 C CA . LEU B 2 706 ? 192.360 239.561 160.949 1.00 55.30 706 LEU A CA 1
ATOM 2941 C C . LEU B 2 706 ? 193.175 240.784 161.321 1.00 55.30 706 LEU A C 1
ATOM 2942 O O . LEU B 2 706 ? 193.663 241.513 160.456 1.00 55.30 706 LEU A O 1
ATOM 2947 N N . SER B 2 707 ? 193.340 241.021 162.618 1.00 51.56 707 SER A N 1
ATOM 2948 C CA . SER B 2 707 ? 193.977 242.242 163.083 1.00 51.56 707 SER A CA 1
ATOM 2949 C C . SER B 2 707 ? 195.418 242.328 162.597 1.00 51.56 707 SER A C 1
ATOM 2950 O O . SER B 2 707 ? 196.052 241.320 162.286 1.00 51.56 707 SER A O 1
ATOM 2953 N N . TYR B 2 708 ? 195.913 243.561 162.490 1.00 48.61 708 TYR A N 1
ATOM 2954 C CA . TYR B 2 708 ? 197.317 243.849 162.183 1.00 48.61 708 TYR A CA 1
ATOM 2955 C C . TYR B 2 708 ? 197.808 243.130 160.930 1.00 48.61 708 TYR A C 1
ATOM 2956 O O . TYR B 2 708 ? 199.000 242.866 160.782 1.00 48.61 708 TYR A O 1
ATOM 2965 N N . SER B 2 709 ? 196.900 242.806 160.013 1.00 52.69 709 SER A N 1
ATOM 2966 C CA . SER B 2 709 ? 197.293 242.271 158.711 1.00 52.69 709 SER A CA 1
ATOM 2967 C C . SER B 2 709 ? 197.583 243.438 157.770 1.00 52.69 709 SER A C 1
ATOM 2968 O O . SER B 2 709 ? 196.830 243.748 156.846 1.00 52.69 709 SER A O 1
ATOM 2971 N N . SER B 2 710 ? 198.719 244.088 158.027 1.00 57.81 710 SER A N 1
ATOM 2972 C CA . SER B 2 710 ? 199.034 245.346 157.361 1.00 57.81 710 SER A CA 1
ATOM 2973 C C . SER B 2 710 ? 199.108 245.213 155.850 1.00 57.81 710 SER A C 1
ATOM 2974 O O . SER B 2 710 ? 198.966 246.216 155.147 1.00 57.81 710 SER A O 1
ATOM 2977 N N . TYR B 2 711 ? 199.325 244.009 155.332 1.00 60.70 711 TYR A N 1
ATOM 2978 C CA . TYR B 2 711 ? 199.525 243.808 153.905 1.00 60.70 711 TYR A CA 1
ATOM 2979 C C . TYR B 2 711 ? 198.279 243.306 153.191 1.00 60.70 711 TYR A C 1
ATOM 2980 O O . TYR B 2 711 ? 198.349 243.010 151.996 1.00 60.70 711 TYR A O 1
ATOM 2989 N N . LEU B 2 712 ? 197.150 243.200 153.884 1.00 54.46 712 LEU A N 1
ATOM 2990 C CA . LEU B 2 712 ? 195.924 242.725 153.258 1.00 54.46 712 LEU A CA 1
ATOM 2991 C C . LEU B 2 712 ? 195.405 243.746 152.254 1.00 54.46 712 LEU A C 1
ATOM 2992 O O . LEU B 2 712 ? 195.426 244.952 152.505 1.00 54.46 712 LEU A O 1
ATOM 2997 N N . LYS B 2 713 ? 194.928 243.256 151.111 1.00 55.94 713 LYS A N 1
ATOM 2998 C CA . LYS B 2 713 ? 194.442 244.120 150.042 1.00 55.94 713 LYS A CA 1
ATOM 2999 C C . LYS B 2 713 ? 192.933 244.106 149.876 1.00 55.94 713 LYS A C 1
ATOM 3000 O O . LYS B 2 713 ? 192.370 245.109 149.438 1.00 55.94 713 LYS A O 1
ATOM 3006 N N . GLU B 2 714 ? 192.267 243.001 150.202 1.00 65.97 714 GLU A N 1
ATOM 3007 C CA . GLU B 2 714 ? 190.826 242.906 150.025 1.00 65.97 714 GLU A CA 1
ATOM 3008 C C . GLU B 2 714 ? 190.314 241.667 150.740 1.00 65.97 714 GLU A C 1
ATOM 3009 O O . GLU B 2 714 ? 190.981 240.631 150.748 1.00 65.97 714 GLU A O 1
ATOM 3015 N N . LEU B 2 715 ? 189.137 241.786 151.337 1.00 63.69 715 LEU A N 1
ATOM 3016 C CA . LEU B 2 715 ? 188.479 240.651 151.957 1.00 63.69 715 LEU A CA 1
ATOM 3017 C C . LEU B 2 715 ? 187.848 239.759 150.894 1.00 63.69 715 LEU A C 1
ATOM 3018 O O . LEU B 2 715 ? 187.654 240.179 149.751 1.00 63.69 715 LEU A O 1
ATOM 3023 N N . PRO B 2 716 ? 187.529 238.511 151.236 1.00 66.71 716 PRO A N 1
ATOM 3024 C CA . PRO B 2 716 ? 186.885 237.630 150.255 1.00 66.71 716 PRO A CA 1
ATOM 3025 C C . PRO B 2 716 ? 185.433 238.000 150.015 1.00 66.71 716 PRO A C 1
ATOM 3026 O O . PRO B 2 716 ? 184.941 238.996 150.551 1.00 66.71 716 PRO A O 1
ATOM 3030 N N . ASN B 2 717 ? 184.736 237.200 149.214 1.00 69.35 717 ASN A N 1
ATOM 3031 C CA . ASN B 2 717 ? 183.302 237.379 149.004 1.00 69.35 717 ASN A CA 1
ATOM 3032 C C . ASN B 2 717 ? 182.580 236.850 150.234 1.00 69.35 717 ASN A C 1
ATOM 3033 O O . ASN B 2 717 ? 182.331 235.650 150.356 1.00 69.35 717 ASN A O 1
ATOM 3038 N N . LEU B 2 718 ? 182.232 237.750 151.151 1.00 66.80 718 LEU A N 1
ATOM 3039 C CA . LEU B 2 718 ? 181.655 237.369 152.431 1.00 66.80 718 LEU A CA 1
ATOM 3040 C C . LEU B 2 718 ? 180.185 236.995 152.339 1.00 66.80 718 LEU A C 1
ATOM 3041 O O . LEU B 2 718 ? 179.512 236.939 153.373 1.00 66.80 718 LEU A O 1
ATOM 3046 N N . SER B 2 719 ? 179.665 236.750 151.142 1.00 72.12 719 SER A N 1
ATOM 3047 C CA . SER B 2 719 ? 178.350 236.144 151.035 1.00 72.12 719 SER A CA 1
ATOM 3048 C C . SER B 2 719 ? 178.406 234.712 151.551 1.00 72.12 719 SER A C 1
ATOM 3049 O O . SER B 2 719 ? 179.477 234.116 151.687 1.00 72.12 719 SER A O 1
ATOM 3052 N N . THR B 2 720 ? 177.230 234.162 151.849 1.00 66.11 720 THR A N 1
ATOM 3053 C CA . THR B 2 720 ? 177.109 232.835 152.452 1.00 66.11 720 THR A CA 1
ATOM 3054 C C . THR B 2 720 ? 177.851 232.753 153.780 1.00 66.11 720 THR A C 1
ATOM 3055 O O . THR B 2 720 ? 178.298 231.680 154.185 1.00 66.11 720 THR A O 1
ATOM 3059 N N . ALA B 2 721 ? 177.996 233.883 154.462 1.00 60.76 721 ALA A N 1
ATOM 3060 C CA . ALA B 2 721 ? 178.604 233.955 155.784 1.00 60.76 721 ALA A CA 1
ATOM 3061 C C . ALA B 2 721 ? 177.585 234.440 156.800 1.00 60.76 721 ALA A C 1
ATOM 3062 O O . ALA B 2 721 ? 177.872 235.289 157.643 1.00 60.76 721 ALA A O 1
ATOM 3064 N N . THR B 2 722 ? 176.375 233.884 156.725 1.00 59.60 722 THR A N 1
ATOM 3065 C CA . THR B 2 722 ? 175.236 234.462 157.427 1.00 59.60 722 THR A CA 1
ATOM 3066 C C . THR B 2 722 ? 175.440 234.470 158.937 1.00 59.60 722 THR A C 1
ATOM 3067 O O . THR B 2 722 ? 175.101 235.449 159.609 1.00 59.60 722 THR A O 1
ATOM 3071 N N . ASN B 2 723 ? 176.005 233.402 159.489 1.00 54.61 723 ASN A N 1
ATOM 3072 C CA . ASN B 2 723 ? 176.108 233.261 160.934 1.00 54.61 723 ASN A CA 1
ATOM 3073 C C . ASN B 2 723 ? 177.265 234.046 161.538 1.00 54.61 723 ASN A C 1
ATOM 3074 O O . ASN B 2 723 ? 177.535 233.894 162.733 1.00 54.61 723 ASN A O 1
ATOM 3079 N N . LEU B 2 724 ? 177.947 234.877 160.754 1.00 50.53 724 LEU A N 1
ATOM 3080 C CA . LEU B 2 724 ? 179.074 235.637 161.278 1.00 50.53 724 LEU A CA 1
ATOM 3081 C C . LEU B 2 724 ? 178.620 236.576 162.387 1.00 50.53 724 LEU A C 1
ATOM 3082 O O . LEU B 2 724 ? 177.543 237.170 162.316 1.00 50.53 724 LEU A O 1
ATOM 3087 N N . GLU B 2 725 ? 179.443 236.697 163.426 1.00 48.73 725 GLU A N 1
ATOM 3088 C CA . GLU B 2 725 ? 179.147 237.550 164.568 1.00 48.73 725 GLU A CA 1
ATOM 3089 C C . GLU B 2 725 ? 180.105 238.722 164.694 1.00 48.73 725 GLU A C 1
ATOM 3090 O O . GLU B 2 725 ? 179.663 239.868 164.791 1.00 48.73 725 GLU A O 1
ATOM 3096 N N . GLU B 2 726 ? 181.410 238.470 164.700 1.00 45.13 726 GLU A N 1
ATOM 3097 C CA . GLU B 2 726 ? 182.410 239.518 164.819 1.00 45.13 726 GLU A CA 1
ATOM 3098 C C . GLU B 2 726 ? 183.302 239.535 163.588 1.00 45.13 726 GLU A C 1
ATOM 3099 O O . GLU B 2 726 ? 183.545 238.502 162.963 1.00 45.13 726 GLU A O 1
ATOM 3105 N N . LEU B 2 727 ? 183.781 240.728 163.241 1.00 43.25 727 LEU A N 1
ATOM 3106 C CA . LEU B 2 727 ? 184.719 240.921 162.132 1.00 43.25 727 LEU A CA 1
ATOM 3107 C C . LEU B 2 727 ? 185.694 242.012 162.566 1.00 43.25 727 LEU A C 1
ATOM 3108 O O . LEU B 2 727 ? 185.425 243.201 162.388 1.00 43.25 727 LEU A O 1
ATOM 3113 N N . LYS B 2 728 ? 186.826 241.603 163.130 1.00 52.27 728 LYS A N 1
ATOM 3114 C CA . LYS B 2 728 ? 187.774 242.528 163.748 1.00 52.27 728 LYS A CA 1
ATOM 3115 C C . LYS B 2 728 ? 188.960 242.731 162.812 1.00 52.27 728 LYS A C 1
ATOM 3116 O O . LYS B 2 728 ? 189.956 242.015 162.882 1.00 52.27 728 LYS A O 1
ATOM 3122 N N . LEU B 2 729 ? 188.854 243.722 161.932 1.00 55.30 729 LEU A N 1
ATOM 3123 C CA . LEU B 2 729 ? 189.959 244.094 161.049 1.00 55.30 729 LEU A CA 1
ATOM 3124 C C . LEU B 2 729 ? 190.788 245.231 161.635 1.00 55.30 729 LEU A C 1
ATOM 3125 O O . LEU B 2 729 ? 191.033 246.237 160.977 1.00 55.30 729 LEU A O 1
ATOM 3130 N N . ARG B 2 730 ? 191.243 245.078 162.873 1.00 58.52 730 ARG A N 1
ATOM 3131 C CA . ARG B 2 730 ? 191.945 246.162 163.548 1.00 58.52 730 ARG A CA 1
ATOM 3132 C C . ARG B 2 730 ? 193.290 246.420 162.885 1.00 58.52 730 ARG A C 1
ATOM 3133 O O . ARG B 2 730 ? 194.097 245.501 162.725 1.00 58.52 730 ARG A O 1
ATOM 3141 N N . ASN B 2 731 ? 193.517 247.669 162.483 1.00 45.94 731 ASN A N 1
ATOM 3142 C CA . ASN B 2 731 ? 194.831 248.154 162.062 1.00 45.94 731 ASN A CA 1
ATOM 3143 C C . ASN B 2 731 ? 195.304 247.503 160.761 1.00 45.94 731 ASN A C 1
ATOM 3144 O O . ASN B 2 731 ? 196.498 247.294 160.558 1.00 45.94 731 ASN A O 1
ATOM 3149 N N . CYS B 2 732 ? 194.367 247.193 159.868 1.00 49.58 732 CYS A N 1
ATOM 3150 C CA . CYS B 2 732 ? 194.699 246.697 158.532 1.00 49.58 732 CYS A CA 1
ATOM 3151 C C . CYS B 2 732 ? 194.890 247.904 157.624 1.00 49.58 732 CYS A C 1
ATOM 3152 O O . CYS B 2 732 ? 193.944 248.421 157.034 1.00 49.58 732 CYS A O 1
ATOM 3155 N N . SER B 2 733 ? 196.143 248.348 157.502 1.00 53.01 733 SER A N 1
ATOM 3156 C CA . SER B 2 733 ? 196.428 249.611 156.829 1.00 53.01 733 SER A CA 1
ATOM 3157 C C . SER B 2 733 ? 196.060 249.570 155.352 1.00 53.01 733 SER A C 1
ATOM 3158 O O . SER B 2 733 ? 195.472 250.521 154.829 1.00 53.01 733 SER A O 1
ATOM 3161 N N . SER B 2 734 ? 196.392 248.485 154.662 1.00 56.33 734 SER A N 1
ATOM 3162 C CA . SER B 2 734 ? 196.310 248.451 153.208 1.00 56.33 734 SER A CA 1
ATOM 3163 C C . SER B 2 734 ? 194.940 248.051 152.678 1.00 56.33 734 SER A C 1
ATOM 3164 O O . SER B 2 734 ? 194.767 247.982 151.459 1.00 56.33 734 SER A O 1
ATOM 3167 N N . LEU B 2 735 ? 193.967 247.793 153.546 1.00 57.52 735 LEU A N 1
ATOM 3168 C CA . LEU B 2 735 ? 192.635 247.386 153.100 1.00 57.52 735 LEU A CA 1
ATOM 3169 C C . LEU B 2 735 ? 191.989 248.547 152.360 1.00 57.52 735 LEU A C 1
ATOM 3170 O O . LEU B 2 735 ? 191.570 249.531 152.969 1.00 57.52 735 LEU A O 1
ATOM 3175 N N . VAL B 2 736 ? 191.907 248.437 151.034 1.00 61.83 736 VAL A N 1
ATOM 3176 C CA . VAL B 2 736 ? 191.415 249.551 150.229 1.00 61.83 736 VAL A CA 1
ATOM 3177 C C . VAL B 2 736 ? 189.901 249.670 150.325 1.00 61.83 736 VAL A C 1
ATOM 3178 O O . VAL B 2 736 ? 189.364 250.770 150.491 1.00 61.83 736 VAL A O 1
ATOM 3182 N N . GLU B 2 737 ? 189.186 248.555 150.211 1.00 67.08 737 GLU A N 1
ATOM 3183 C CA . GLU B 2 737 ? 187.732 248.603 150.169 1.00 67.08 737 GLU A CA 1
ATOM 3184 C C . GLU B 2 737 ? 187.152 247.347 150.799 1.00 67.08 737 GLU A C 1
ATOM 3185 O O . GLU B 2 737 ? 187.728 246.263 150.687 1.00 67.08 737 GLU A O 1
ATOM 3191 N N . LEU B 2 738 ? 186.019 247.506 151.465 1.00 61.24 738 LEU A N 1
ATOM 3192 C CA . LEU B 2 738 ? 185.290 246.374 152.004 1.00 61.24 738 LEU A CA 1
ATOM 3193 C C . LEU B 2 738 ? 184.442 245.728 150.911 1.00 61.24 738 LEU A C 1
ATOM 3194 O O . LEU B 2 738 ? 184.025 246.400 149.965 1.00 61.24 738 LEU A O 1
ATOM 3199 N N . PRO B 2 739 ? 184.177 244.425 151.012 1.00 64.29 739 PRO A N 1
ATOM 3200 C CA . PRO B 2 739 ? 183.386 243.759 149.975 1.00 64.29 739 PRO A CA 1
ATOM 3201 C C . PRO B 2 739 ? 181.979 244.325 149.896 1.00 64.29 739 PRO A C 1
ATOM 3202 O O . PRO B 2 739 ? 181.410 244.780 150.888 1.00 64.29 739 PRO A O 1
ATOM 3206 N N . SER B 2 740 ? 181.421 244.303 148.685 1.00 72.38 740 SER A N 1
ATOM 3207 C CA . SER B 2 740 ? 180.050 244.753 148.492 1.00 72.38 740 SER A CA 1
ATOM 3208 C C . SER B 2 740 ? 179.042 243.850 149.189 1.00 72.38 740 SER A C 1
ATOM 3209 O O . SER B 2 740 ? 177.940 244.306 149.512 1.00 72.38 740 SER A O 1
ATOM 3212 N N . SER B 2 741 ? 179.393 242.590 149.432 1.00 69.13 741 SER A N 1
ATOM 3213 C CA . SER B 2 741 ? 178.472 241.613 149.996 1.00 69.13 741 SER A CA 1
ATOM 3214 C C . SER B 2 741 ? 178.331 241.722 151.507 1.00 69.13 741 SER A C 1
ATOM 3215 O O . SER B 2 741 ? 177.797 240.798 152.126 1.00 69.13 741 SER A O 1
ATOM 3218 N N . ILE B 2 742 ? 178.794 242.817 152.113 1.00 65.57 742 ILE A N 1
ATOM 3219 C CA . ILE B 2 742 ? 178.620 243.014 153.546 1.00 65.57 742 ILE A CA 1
ATOM 3220 C C . ILE B 2 742 ? 177.147 243.100 153.916 1.00 65.57 742 ILE A C 1
ATOM 3221 O O . ILE B 2 742 ? 176.773 242.792 155.052 1.00 65.57 742 ILE A O 1
ATOM 3226 N N . GLU B 2 743 ? 176.287 243.467 152.965 1.00 69.85 743 GLU A N 1
ATOM 3227 C CA . GLU B 2 743 ? 174.865 243.599 153.253 1.00 69.85 743 GLU A CA 1
ATOM 3228 C C . GLU B 2 743 ? 174.237 242.296 153.730 1.00 69.85 743 GLU A C 1
ATOM 3229 O O . GLU B 2 743 ? 173.192 242.334 154.388 1.00 69.85 743 GLU A O 1
ATOM 3235 N N . LYS B 2 744 ? 174.843 241.151 153.423 1.00 68.38 744 LYS A N 1
ATOM 3236 C CA . LYS B 2 744 ? 174.242 239.856 153.709 1.00 68.38 744 LYS A CA 1
ATOM 3237 C C . LYS B 2 744 ? 174.680 239.262 155.041 1.00 68.38 744 LYS A C 1
ATOM 3238 O O . LYS B 2 744 ? 174.270 238.146 155.366 1.00 68.38 744 LYS A O 1
ATOM 3244 N N . LEU B 2 745 ? 175.495 239.972 155.818 1.00 63.06 745 LEU A N 1
ATOM 3245 C CA . LEU B 2 745 ? 175.912 239.503 157.138 1.00 63.06 745 LEU A CA 1
ATOM 3246 C C . LEU B 2 745 ? 174.830 239.857 158.158 1.00 63.06 745 LEU A C 1
ATOM 3247 O O . LEU B 2 745 ? 174.982 240.735 159.009 1.00 63.06 745 LEU A O 1
ATOM 3252 N N . THR B 2 746 ? 173.715 239.132 158.069 1.00 64.17 746 THR A N 1
ATOM 3253 C CA . THR B 2 746 ? 172.536 239.454 158.866 1.00 64.17 746 THR A CA 1
ATOM 3254 C C . THR B 2 746 ? 172.692 239.124 160.341 1.00 64.17 746 THR A C 1
ATOM 3255 O O . THR B 2 746 ? 171.711 239.246 161.080 1.00 64.17 746 THR A O 1
ATOM 3259 N N . SER B 2 747 ? 173.872 238.709 160.795 1.00 57.30 747 SER A N 1
ATOM 3260 C CA . SER B 2 747 ? 174.084 238.395 162.201 1.00 57.30 747 SER A CA 1
ATOM 3261 C C . SER B 2 747 ? 175.259 239.155 162.797 1.00 57.30 747 SER A C 1
ATOM 3262 O O . SER B 2 747 ? 175.664 238.857 163.926 1.00 57.30 747 SER A O 1
ATOM 3265 N N . LEU B 2 748 ? 175.811 240.125 162.072 1.00 53.97 748 LEU A N 1
ATOM 3266 C CA . LEU B 2 748 ? 176.967 240.867 162.553 1.00 53.97 748 LEU A CA 1
ATOM 3267 C C . LEU B 2 748 ? 176.645 241.567 163.865 1.00 53.97 748 LEU A C 1
ATOM 3268 O O . LEU B 2 748 ? 175.536 242.065 164.065 1.00 53.97 748 LEU A O 1
ATOM 3273 N N . GLN B 2 749 ? 177.618 241.584 164.770 1.00 50.11 749 GLN A N 1
ATOM 3274 C CA . GLN B 2 749 ? 177.436 242.234 166.059 1.00 50.11 749 GLN A CA 1
ATOM 3275 C C . GLN B 2 749 ? 178.547 243.236 166.328 1.00 50.11 749 GLN A C 1
ATOM 3276 O O . GLN B 2 749 ? 178.302 244.309 166.881 1.00 50.11 749 GLN A O 1
ATOM 3282 N N . ILE B 2 750 ? 179.770 242.897 165.944 1.00 47.74 750 ILE A N 1
ATOM 3283 C CA . ILE B 2 750 ? 180.934 243.734 166.191 1.00 47.74 750 ILE A CA 1
ATOM 3284 C C . ILE B 2 750 ? 181.681 243.905 164.882 1.00 47.74 750 ILE A C 1
ATOM 3285 O O . ILE B 2 750 ? 181.899 242.933 164.152 1.00 47.74 750 ILE A O 1
ATOM 3290 N N . LEU B 2 751 ? 182.067 245.139 164.579 1.00 49.13 751 LEU A N 1
ATOM 3291 C CA . LEU B 2 751 ? 182.837 245.439 163.372 1.00 49.13 751 LEU A CA 1
ATOM 3292 C C . LEU B 2 751 ? 183.892 246.465 163.767 1.00 49.13 751 LEU A C 1
ATOM 3293 O O . LEU B 2 751 ? 183.626 247.668 163.787 1.00 49.13 751 LEU A O 1
ATOM 3298 N N . ASP B 2 752 ? 185.085 245.981 164.086 1.00 45.08 752 ASP A N 1
ATOM 3299 C CA . ASP B 2 752 ? 186.187 246.829 164.516 1.00 45.08 752 ASP A CA 1
ATOM 3300 C C . ASP B 2 752 ? 187.089 247.093 163.318 1.00 45.08 752 ASP A C 1
ATOM 3301 O O . ASP B 2 752 ? 187.806 246.199 162.861 1.00 45.08 752 ASP A O 1
ATOM 3306 N N . LEU B 2 753 ? 187.055 248.324 162.822 1.00 44.85 753 LEU A N 1
ATOM 3307 C CA . LEU B 2 753 ? 187.847 248.748 161.676 1.00 44.85 753 LEU A CA 1
ATOM 3308 C C . LEU B 2 753 ? 188.779 249.861 162.121 1.00 44.85 753 LEU A C 1
ATOM 3309 O O . LEU B 2 753 ? 188.840 250.916 161.486 1.00 44.85 753 LEU A O 1
ATOM 3314 N N . HIS B 2 754 ? 189.506 249.619 163.214 1.00 49.48 754 HIS A N 1
ATOM 3315 C CA . HIS B 2 754 ? 190.062 250.694 164.026 1.00 49.48 754 HIS A CA 1
ATOM 3316 C C . HIS B 2 754 ? 190.898 251.669 163.211 1.00 49.48 754 HIS A C 1
ATOM 3317 O O . HIS B 2 754 ? 190.544 252.844 163.078 1.00 49.48 754 HIS A O 1
ATOM 3324 N N . ARG B 2 755 ? 192.005 251.209 162.649 1.00 47.16 755 ARG A N 1
ATOM 3325 C CA . ARG B 2 755 ? 192.941 252.125 162.016 1.00 47.16 755 ARG A CA 1
ATOM 3326 C C . ARG B 2 755 ? 193.207 251.704 160.574 1.00 47.16 755 ARG A C 1
ATOM 3327 O O . ARG B 2 755 ? 194.347 251.619 160.118 1.00 47.16 755 ARG A O 1
ATOM 3335 N N . CYS B 2 756 ? 192.134 251.419 159.840 1.00 51.94 756 CYS A N 1
ATOM 3336 C CA . CYS B 2 756 ? 192.221 251.141 158.409 1.00 51.94 756 CYS A CA 1
ATOM 3337 C C . CYS B 2 756 ? 192.395 252.471 157.684 1.00 51.94 756 CYS A C 1
ATOM 3338 O O . CYS B 2 756 ? 191.447 253.081 157.185 1.00 51.94 756 CYS A O 1
ATOM 3341 N N . SER B 2 757 ? 193.647 252.924 157.621 1.00 51.28 757 SER A N 1
ATOM 3342 C CA . SER B 2 757 ? 193.961 254.254 157.119 1.00 51.28 757 SER A CA 1
ATOM 3343 C C . SER B 2 757 ? 193.676 254.431 155.633 1.00 51.28 757 SER A C 1
ATOM 3344 O O . SER B 2 757 ? 193.664 255.571 155.160 1.00 51.28 757 SER A O 1
ATOM 3347 N N . SER B 2 758 ? 193.448 253.354 154.885 1.00 52.95 758 SER A N 1
ATOM 3348 C CA . SER B 2 758 ? 193.231 253.462 153.451 1.00 52.95 758 SER A CA 1
ATOM 3349 C C . SER B 2 758 ? 191.796 253.199 153.026 1.00 52.95 758 SER A C 1
ATOM 3350 O O . SER B 2 758 ? 191.463 253.441 151.863 1.00 52.95 758 SER A O 1
ATOM 3353 N N . LEU B 2 759 ? 190.947 252.706 153.922 1.00 52.93 759 LEU A N 1
ATOM 3354 C CA . LEU B 2 759 ? 189.551 252.472 153.583 1.00 52.93 759 LEU A CA 1
ATOM 3355 C C . LEU B 2 759 ? 188.864 253.790 153.257 1.00 52.93 759 LEU A C 1
ATOM 3356 O O . LEU B 2 759 ? 188.939 254.747 154.031 1.00 52.93 759 LEU A O 1
ATOM 3361 N N . VAL B 2 760 ? 188.188 253.844 152.110 1.00 55.27 760 VAL A N 1
ATOM 3362 C CA . VAL B 2 760 ? 187.594 255.082 151.624 1.00 55.27 760 VAL A CA 1
ATOM 3363 C C . VAL B 2 760 ? 186.081 255.016 151.514 1.00 55.27 760 VAL A C 1
ATOM 3364 O O . VAL B 2 760 ? 185.473 255.970 151.022 1.00 55.27 760 VAL A O 1
ATOM 3368 N N . GLU B 2 761 ? 185.449 253.933 151.957 1.00 58.67 761 GLU A N 1
ATOM 3369 C CA . GLU B 2 761 ? 183.996 253.858 151.901 1.00 58.67 761 GLU A CA 1
ATOM 3370 C C . GLU B 2 761 ? 183.516 252.695 152.749 1.00 58.67 761 GLU A C 1
ATOM 3371 O O . GLU B 2 761 ? 184.077 251.601 152.680 1.00 58.67 761 GLU A O 1
ATOM 3377 N N . LEU B 2 762 ? 182.472 252.938 153.535 1.00 60.91 762 LEU A N 1
ATOM 3378 C CA . LEU B 2 762 ? 181.843 251.895 154.327 1.00 60.91 762 LEU A CA 1
ATOM 3379 C C . LEU B 2 762 ? 180.547 251.482 153.649 1.00 60.91 762 LEU A C 1
ATOM 3380 O O . LEU B 2 762 ? 179.623 252.302 153.557 1.00 60.91 762 LEU A O 1
ATOM 3385 N N . PRO B 2 763 ? 180.425 250.251 153.163 1.00 63.23 763 PRO A N 1
ATOM 3386 C CA . PRO B 2 763 ? 179.236 249.874 152.393 1.00 63.23 763 PRO A CA 1
ATOM 3387 C C . PRO B 2 763 ? 177.993 249.801 153.266 1.00 63.23 763 PRO A C 1
ATOM 3388 O O . PRO B 2 763 ? 178.061 249.668 154.489 1.00 63.23 763 PRO A O 1
ATOM 3392 N N . SER B 2 764 ? 176.839 249.902 152.609 1.00 64.17 764 SER A N 1
ATOM 3393 C CA . SER B 2 764 ? 175.568 249.783 153.311 1.00 64.17 764 SER A CA 1
ATOM 3394 C C . SER B 2 764 ? 175.440 248.398 153.929 1.00 64.17 764 SER A C 1
ATOM 3395 O O . SER B 2 764 ? 175.805 247.392 153.318 1.00 64.17 764 SER A O 1
ATOM 3398 N N . PHE B 2 765 ? 174.909 248.349 155.150 1.00 65.15 765 PHE A N 1
ATOM 3399 C CA . PHE B 2 765 ? 175.007 247.144 155.963 1.00 65.15 765 PHE A CA 1
ATOM 3400 C C . PHE B 2 765 ? 173.793 246.234 155.852 1.00 65.15 765 PHE A C 1
ATOM 3401 O O . PHE B 2 765 ? 173.938 245.010 155.907 1.00 65.15 765 PHE A O 1
ATOM 3409 N N . GLY B 2 766 ? 172.600 246.789 155.711 1.00 70.61 766 GLY A N 1
ATOM 3410 C CA . GLY B 2 766 ? 171.392 245.994 155.651 1.00 70.61 766 GLY A CA 1
ATOM 3411 C C . GLY B 2 766 ? 170.407 246.372 156.742 1.00 70.61 766 GLY A C 1
ATOM 3412 O O . GLY B 2 766 ? 170.706 247.124 157.667 1.00 70.61 766 GLY A O 1
ATOM 3413 N N . ASN B 2 767 ? 169.209 245.814 156.609 1.00 72.18 767 ASN A N 1
ATOM 3414 C CA . ASN B 2 767 ? 168.079 246.209 157.434 1.00 72.18 767 ASN A CA 1
ATOM 3415 C C . ASN B 2 767 ? 167.917 245.361 158.688 1.00 72.18 767 ASN A C 1
ATOM 3416 O O . ASN B 2 767 ? 167.010 245.629 159.480 1.00 72.18 767 ASN A O 1
ATOM 3421 N N . ALA B 2 768 ? 168.765 244.351 158.895 1.00 69.82 768 ALA A N 1
ATOM 3422 C CA . ALA B 2 768 ? 168.603 243.491 160.060 1.00 69.82 768 ALA A CA 1
ATOM 3423 C C . ALA B 2 768 ? 169.917 243.138 160.744 1.00 69.82 768 ALA A C 1
ATOM 3424 O O . ALA B 2 768 ? 169.915 242.278 161.633 1.00 69.82 768 ALA A O 1
ATOM 3426 N N . THR B 2 769 ? 171.034 243.760 160.366 1.00 66.37 769 THR A N 1
ATOM 3427 C CA . THR B 2 769 ? 172.312 243.410 160.976 1.00 66.37 769 THR A CA 1
ATOM 3428 C C . THR B 2 769 ? 172.349 243.796 162.448 1.00 66.37 769 THR A C 1
ATOM 3429 O O . THR B 2 769 ? 172.697 242.975 163.304 1.00 66.37 769 THR A O 1
ATOM 3433 N N . LYS B 2 770 ? 171.989 245.040 162.764 1.00 66.94 770 LYS A N 1
ATOM 3434 C CA . LYS B 2 770 ? 171.985 245.545 164.136 1.00 66.94 770 LYS A CA 1
ATOM 3435 C C . LYS B 2 770 ? 173.371 245.428 164.774 1.00 66.94 770 LYS A C 1
ATOM 3436 O O . LYS B 2 770 ? 173.585 244.683 165.732 1.00 66.94 770 LYS A O 1
ATOM 3442 N N . LEU B 2 771 ? 174.318 246.182 164.216 1.00 58.27 771 LEU A N 1
ATOM 3443 C CA . LEU B 2 771 ? 175.654 246.242 164.790 1.00 58.27 771 LEU A CA 1
ATOM 3444 C C . LEU B 2 771 ? 175.579 246.661 166.246 1.00 58.27 771 LEU A C 1
ATOM 3445 O O . LEU B 2 771 ? 174.786 247.526 166.616 1.00 58.27 771 LEU A O 1
ATOM 3450 N N . GLU B 2 772 ? 176.401 246.030 167.074 1.00 57.67 772 GLU A N 1
ATOM 3451 C CA . GLU B 2 772 ? 176.464 246.351 168.490 1.00 57.67 772 GLU A CA 1
ATOM 3452 C C . GLU B 2 772 ? 177.642 247.242 168.840 1.00 57.67 772 GLU A C 1
ATOM 3453 O O . GLU B 2 772 ? 177.551 248.022 169.791 1.00 57.67 772 GLU A O 1
ATOM 3459 N N . ILE B 2 773 ? 178.740 247.153 168.092 1.00 55.30 773 ILE A N 1
ATOM 3460 C CA . ILE B 2 773 ? 179.914 247.997 168.293 1.00 55.30 773 ILE A CA 1
ATOM 3461 C C . ILE B 2 773 ? 180.447 248.357 166.914 1.00 55.30 773 ILE A C 1
ATOM 3462 O O . ILE B 2 773 ? 181.002 247.500 166.221 1.00 55.30 773 ILE A O 1
ATOM 3467 N N . LEU B 2 774 ? 180.279 249.608 166.512 1.00 48.18 774 LEU A N 1
ATOM 3468 C CA . LEU B 2 774 ? 180.795 250.101 165.238 1.00 48.18 774 LEU A CA 1
ATOM 3469 C C . LEU B 2 774 ? 181.976 251.014 165.538 1.00 48.18 774 LEU A C 1
ATOM 3470 O O . LEU B 2 774 ? 181.798 252.201 165.819 1.00 48.18 774 LEU A O 1
ATOM 3475 N N . ASN B 2 775 ? 183.181 250.460 165.469 1.00 45.58 775 ASN A N 1
ATOM 3476 C CA . ASN B 2 775 ? 184.402 251.163 165.841 1.00 45.58 775 ASN A CA 1
ATOM 3477 C C . ASN B 2 775 ? 185.155 251.550 164.576 1.00 45.58 775 ASN A C 1
ATOM 3478 O O . ASN B 2 775 ? 185.728 250.690 163.902 1.00 45.58 775 ASN A O 1
ATOM 3483 N N . LEU B 2 776 ? 185.151 252.842 164.253 1.00 47.52 776 LEU A N 1
ATOM 3484 C CA . LEU B 2 776 ? 185.939 253.397 163.152 1.00 47.52 776 LEU A CA 1
ATOM 3485 C C . LEU B 2 776 ? 186.741 254.542 163.750 1.00 47.52 776 LEU A C 1
ATOM 3486 O O . LEU B 2 776 ? 186.372 255.703 163.591 1.00 47.52 776 LEU A O 1
ATOM 3491 N N . GLU B 2 777 ? 187.858 254.233 164.403 1.00 48.31 777 GLU A N 1
ATOM 3492 C CA . GLU B 2 777 ? 188.518 255.275 165.181 1.00 48.31 777 GLU A CA 1
ATOM 3493 C C . GLU B 2 777 ? 189.425 256.137 164.316 1.00 48.31 777 GLU A C 1
ATOM 3494 O O . GLU B 2 777 ? 189.191 257.340 164.161 1.00 48.31 777 GLU A O 1
ATOM 3500 N N . ASN B 2 778 ? 190.463 255.548 163.738 1.00 48.61 778 ASN A N 1
ATOM 3501 C CA . ASN B 2 778 ? 191.423 256.301 162.942 1.00 48.61 778 ASN A CA 1
ATOM 3502 C C . ASN 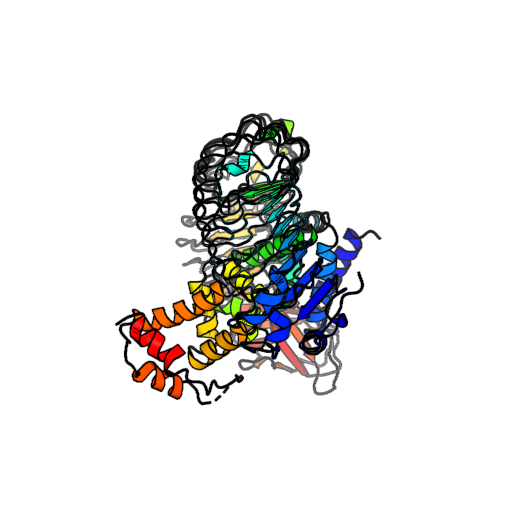B 2 778 ? 191.315 255.829 161.498 1.00 48.61 778 ASN A C 1
ATOM 3503 O O . ASN B 2 778 ? 192.084 254.990 161.036 1.00 48.61 778 ASN A O 1
ATOM 3508 N N . CYS B 2 779 ? 190.362 256.400 160.774 1.00 53.39 779 CYS A N 1
ATOM 3509 C CA . CYS B 2 779 ? 190.223 256.177 159.340 1.00 53.39 779 CYS A CA 1
ATOM 3510 C C . CYS B 2 779 ? 190.486 257.526 158.689 1.00 53.39 779 CYS A C 1
ATOM 3511 O O . CYS B 2 779 ? 189.558 258.287 158.409 1.00 53.39 779 CYS A O 1
ATOM 3514 N N . SER B 2 780 ? 191.762 257.820 158.452 1.00 54.26 780 SER A N 1
ATOM 3515 C CA . SER B 2 780 ? 192.146 259.134 157.958 1.00 54.26 780 SER A CA 1
ATOM 3516 C C . SER B 2 780 ? 191.634 259.403 156.553 1.00 54.26 780 SER A C 1
ATOM 3517 O O . SER B 2 780 ? 191.571 260.566 156.144 1.00 54.26 780 SER A O 1
ATOM 3520 N N . SER B 2 781 ? 191.266 258.366 155.806 1.00 53.77 781 SER A N 1
ATOM 3521 C CA . SER B 2 781 ? 190.858 258.526 154.418 1.00 53.77 781 SER A CA 1
ATOM 3522 C C . SER B 2 781 ? 189.431 258.065 154.158 1.00 53.77 781 SER A C 1
ATOM 3523 O O . SER B 2 781 ? 189.015 258.006 152.996 1.00 53.77 781 SER A O 1
ATOM 3526 N N . LEU B 2 782 ? 188.673 257.733 155.198 1.00 51.37 782 LEU A N 1
ATOM 3527 C CA . LEU B 2 782 ? 187.267 257.402 155.022 1.00 51.37 782 LEU A CA 1
ATOM 3528 C C . LEU B 2 782 ? 186.483 258.637 154.605 1.00 51.37 782 LEU A C 1
ATOM 3529 O O . LEU B 2 782 ? 186.679 259.725 155.150 1.00 51.37 782 LEU A O 1
ATOM 3534 N N . VAL B 2 783 ? 185.592 258.469 153.631 1.00 52.39 783 VAL A N 1
ATOM 3535 C CA . VAL B 2 783 ? 184.794 259.587 153.141 1.00 52.39 783 VAL A CA 1
ATOM 3536 C C . VAL B 2 783 ? 183.311 259.287 153.296 1.00 52.39 783 VAL A C 1
ATOM 3537 O O . VAL B 2 783 ? 182.597 259.985 154.022 1.00 52.39 783 VAL A O 1
ATOM 3541 N N . LYS B 2 784 ? 182.838 258.249 152.618 1.00 61.13 784 LYS A N 1
ATOM 3542 C CA . LYS B 2 784 ? 181.423 257.920 152.625 1.00 61.13 784 LYS A CA 1
ATOM 3543 C C . LYS B 2 784 ? 181.089 257.003 153.795 1.00 61.13 784 LYS A C 1
ATOM 3544 O O . LYS B 2 784 ? 181.948 256.294 154.321 1.00 61.13 784 LYS A O 1
ATOM 3550 N N . LEU B 2 785 ? 179.828 257.034 154.199 1.00 60.11 785 LEU A N 1
ATOM 3551 C CA . LEU B 2 785 ? 179.291 256.189 155.252 1.00 60.11 785 LEU A CA 1
ATOM 3552 C C . LEU B 2 785 ? 177.924 255.703 154.802 1.00 60.11 785 LEU A C 1
ATOM 3553 O O . LEU B 2 785 ? 177.339 256.267 153.871 1.00 60.11 785 LEU A O 1
ATOM 3558 N N . PRO B 2 786 ? 177.403 254.641 155.412 1.00 64.04 786 PRO A N 1
ATOM 3559 C CA . PRO B 2 786 ? 176.076 254.146 155.032 1.00 64.04 786 PRO A CA 1
ATOM 3560 C C . PRO B 2 786 ? 175.024 255.226 155.197 1.00 64.04 786 PRO A C 1
ATOM 3561 O O . PRO B 2 786 ? 175.110 256.050 156.118 1.00 64.04 786 PRO A O 1
ATOM 3565 N N . PRO B 2 787 ? 174.029 255.277 154.310 1.00 66.46 787 PRO A N 1
ATOM 3566 C CA . PRO B 2 787 ? 172.958 256.270 154.483 1.00 66.46 787 PRO A CA 1
ATOM 3567 C C . PRO B 2 787 ? 172.214 256.127 155.795 1.00 66.46 787 PRO A C 1
ATOM 3568 O O . PRO B 2 787 ? 171.741 257.133 156.336 1.00 66.46 787 PRO A O 1
ATOM 3572 N N . SER B 2 788 ? 172.097 254.913 156.325 1.00 66.43 788 SER A N 1
ATOM 3573 C CA . SER B 2 788 ? 171.452 254.676 157.609 1.00 66.43 788 SER A CA 1
ATOM 3574 C C . SER B 2 788 ? 171.764 253.256 158.047 1.00 66.43 788 SER A C 1
ATOM 3575 O O . SER B 2 788 ? 171.955 252.368 157.212 1.00 66.43 788 SER A O 1
ATOM 3578 N N . ILE B 2 789 ? 171.811 253.049 159.359 1.00 67.72 789 ILE A N 1
ATOM 3579 C CA . ILE B 2 789 ? 172.069 251.736 159.933 1.00 67.72 789 ILE A CA 1
ATOM 3580 C C . ILE B 2 789 ? 171.056 251.476 161.035 1.00 67.72 789 ILE A C 1
ATOM 3581 O O . ILE B 2 789 ? 170.691 252.386 161.786 1.00 67.72 789 ILE A O 1
ATOM 3586 N N . ASN B 2 790 ? 170.587 250.235 161.116 1.00 71.48 790 ASN A N 1
ATOM 3587 C CA . ASN B 2 790 ? 169.751 249.827 162.234 1.00 71.48 790 ASN A CA 1
ATOM 3588 C C . ASN B 2 790 ? 170.537 249.961 163.530 1.00 71.48 790 ASN A C 1
ATOM 3589 O O . ASN B 2 790 ? 171.691 249.535 163.615 1.00 71.48 790 ASN A O 1
ATOM 3594 N N . ALA B 2 791 ? 169.916 250.563 164.543 1.00 64.09 791 ALA A N 1
ATOM 3595 C CA . ALA B 2 791 ? 170.647 250.860 165.767 1.00 64.09 791 ALA A CA 1
ATOM 3596 C C . ALA B 2 791 ? 169.827 250.566 167.015 1.00 64.09 791 ALA A C 1
ATOM 3597 O O . ALA B 2 791 ? 169.983 251.247 168.032 1.00 64.09 791 ALA A O 1
ATOM 3599 N N . ASN B 2 792 ? 168.947 249.564 166.961 1.00 68.11 792 ASN A N 1
ATOM 3600 C CA . ASN B 2 792 ? 168.182 249.203 168.151 1.00 68.11 792 ASN A CA 1
ATOM 3601 C C . ASN B 2 792 ? 169.093 248.680 169.251 1.00 68.11 792 ASN A C 1
ATOM 3602 O O . ASN B 2 792 ? 168.960 249.071 170.416 1.00 68.11 792 ASN A O 1
ATOM 3607 N N . ASN B 2 793 ? 170.026 247.799 168.902 1.00 69.51 793 ASN A N 1
ATOM 3608 C CA . ASN B 2 793 ? 171.032 247.301 169.832 1.00 69.51 793 ASN A CA 1
ATOM 3609 C C . ASN B 2 793 ? 172.372 247.871 169.383 1.00 69.51 793 ASN A C 1
ATOM 3610 O O . ASN B 2 793 ? 173.130 247.230 168.658 1.00 69.51 793 ASN A O 1
ATOM 3615 N N . LEU B 2 794 ? 172.659 249.093 169.818 1.00 56.56 794 LEU A N 1
ATOM 3616 C CA . LEU B 2 794 ? 173.935 249.743 169.556 1.00 56.56 794 LEU A CA 1
ATOM 3617 C C . LEU B 2 794 ? 174.401 250.404 170.840 1.00 56.56 794 LEU A C 1
ATOM 3618 O O . LEU B 2 794 ? 173.630 251.124 171.480 1.00 56.56 794 LEU A O 1
ATOM 3623 N N . GLN B 2 795 ? 175.652 250.156 171.218 1.00 56.65 795 GLN A N 1
ATOM 3624 C CA . GLN B 2 795 ? 176.216 250.761 172.413 1.00 56.65 795 GLN A CA 1
ATOM 3625 C C . GLN B 2 795 ? 177.361 251.714 172.139 1.00 56.65 795 GLN A C 1
ATOM 3626 O O . GLN B 2 795 ? 177.459 252.733 172.818 1.00 56.65 795 GLN A O 1
ATOM 3632 N N . GLU B 2 796 ? 178.225 251.419 171.175 1.00 52.85 796 GLU A N 1
ATOM 3633 C CA . GLU B 2 796 ? 179.400 252.240 170.937 1.00 52.85 796 GLU A CA 1
ATOM 3634 C C . GLU B 2 796 ? 179.468 252.616 169.469 1.00 52.85 796 GLU A C 1
ATOM 3635 O O . GLU B 2 796 ? 179.117 251.819 168.598 1.00 52.85 796 GLU A O 1
ATOM 3641 N N . LEU B 2 797 ? 179.922 253.835 169.206 1.00 47.15 797 LEU A N 1
ATOM 3642 C CA . LEU B 2 797 ? 180.093 254.320 167.841 1.00 47.15 797 LEU A CA 1
ATOM 3643 C C . LEU B 2 797 ? 181.198 255.367 167.905 1.00 47.15 797 LEU A C 1
ATOM 3644 O O . LEU B 2 797 ? 180.956 256.502 168.323 1.00 47.15 797 LEU A O 1
ATOM 3649 N N . SER B 2 798 ? 182.402 254.978 167.512 1.00 47.37 798 SER A N 1
ATOM 3650 C CA . SER B 2 798 ? 183.581 255.811 167.687 1.00 47.37 798 SER A CA 1
ATOM 3651 C C . SER B 2 798 ? 184.111 256.228 166.326 1.00 47.37 798 SER A C 1
ATOM 3652 O O . SER B 2 798 ? 184.402 255.376 165.483 1.00 47.37 798 SER A O 1
ATOM 3655 N N . LEU B 2 799 ? 184.214 257.538 166.110 1.00 45.02 799 LEU A N 1
ATOM 3656 C CA . LEU B 2 799 ? 184.938 258.118 164.980 1.00 45.02 799 LEU A CA 1
ATOM 3657 C C . LEU B 2 799 ? 185.829 259.193 165.590 1.00 45.02 799 LEU A C 1
ATOM 3658 O O . LEU B 2 799 ? 185.447 260.363 165.640 1.00 45.02 799 LEU A O 1
ATOM 3663 N N . THR B 2 800 ? 187.015 258.807 166.050 1.00 43.15 800 THR A N 1
ATOM 3664 C CA . THR B 2 800 ? 187.809 259.708 166.871 1.00 43.15 800 THR A CA 1
ATOM 3665 C C . THR B 2 800 ? 188.846 260.498 166.092 1.00 43.15 800 THR A C 1
ATOM 3666 O O 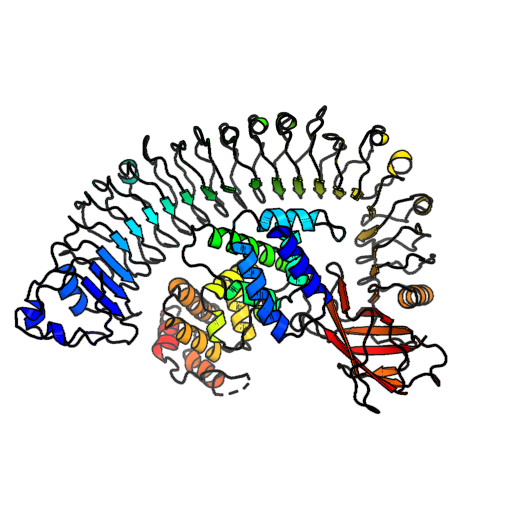. THR B 2 800 ? 189.419 261.440 166.645 1.00 43.15 800 THR A O 1
ATOM 3670 N N . ASN B 2 801 ? 189.144 260.126 164.851 1.00 48.01 801 ASN A N 1
ATOM 3671 C CA . ASN B 2 801 ? 189.989 260.990 164.037 1.00 48.01 801 ASN A CA 1
ATOM 3672 C C . ASN B 2 801 ? 189.583 260.985 162.569 1.00 48.01 801 ASN A C 1
ATOM 3673 O O . ASN B 2 801 ? 190.391 261.364 161.715 1.00 48.01 801 ASN A O 1
ATOM 3678 N N . CYS B 2 802 ? 188.363 260.569 162.251 1.00 53.21 802 CYS A N 1
ATOM 3679 C CA . CYS B 2 802 ? 187.920 260.513 160.862 1.00 53.21 802 CYS A CA 1
ATOM 3680 C C . CYS B 2 802 ? 187.775 261.938 160.351 1.00 53.21 802 CYS A C 1
ATOM 3681 O O . CYS B 2 802 ? 186.781 262.613 160.622 1.00 53.21 802 CYS A O 1
ATOM 3684 N N . SER B 2 803 ? 188.776 262.402 159.606 1.00 52.45 803 SER A N 1
ATOM 3685 C CA . SER B 2 803 ? 188.871 263.809 159.248 1.00 52.45 803 SER A CA 1
ATOM 3686 C C . SER B 2 803 ? 188.112 264.174 157.982 1.00 52.45 803 SER A C 1
ATOM 3687 O O . SER B 2 803 ? 188.044 265.361 157.654 1.00 52.45 803 SER A O 1
ATOM 3690 N N . ARG B 2 804 ? 187.548 263.207 157.259 1.00 54.77 804 ARG A N 1
ATOM 3691 C CA . ARG B 2 804 ? 186.887 263.500 155.992 1.00 54.77 804 ARG A CA 1
ATOM 3692 C C . ARG B 2 804 ? 185.466 262.953 155.927 1.00 54.77 804 ARG A C 1
ATOM 3693 O O . ARG B 2 804 ? 184.888 262.878 154.841 1.00 54.77 804 ARG A O 1
ATOM 3701 N N . VAL B 2 805 ? 184.888 262.580 157.065 1.00 55.37 805 VAL A N 1
ATOM 3702 C CA . VAL B 2 805 ? 183.508 262.107 157.101 1.00 55.37 805 VAL A CA 1
ATOM 3703 C C . VAL B 2 805 ? 182.591 263.299 156.842 1.00 55.37 805 VAL A C 1
ATOM 3704 O O . VAL B 2 805 ? 182.464 264.190 157.684 1.00 55.37 805 VAL A O 1
ATOM 3708 N N . VAL B 2 806 ? 181.961 263.325 155.666 1.00 58.27 806 VAL A N 1
ATOM 3709 C CA . VAL B 2 806 ? 181.136 264.469 155.287 1.00 58.27 806 VAL A CA 1
ATOM 3710 C C . VAL B 2 806 ? 179.855 264.513 156.110 1.00 58.27 806 VAL A C 1
ATOM 3711 O O . VAL B 2 806 ? 179.466 265.570 156.618 1.00 58.27 806 VAL A O 1
ATOM 3715 N N . GLU B 2 807 ? 179.179 263.376 156.255 1.00 62.74 807 GLU A N 1
ATOM 3716 C CA . GLU B 2 807 ? 177.955 263.304 157.040 1.00 62.74 807 GLU A CA 1
ATOM 3717 C C . GLU B 2 807 ? 177.913 261.979 157.780 1.00 62.74 807 GLU A C 1
ATOM 3718 O O . GLU B 2 807 ? 178.740 261.094 157.561 1.00 62.74 807 GLU A O 1
ATOM 3724 N N . LEU B 2 808 ? 176.922 261.843 158.638 1.00 60.61 808 LEU A N 1
ATOM 3725 C CA . LEU B 2 808 ? 176.873 260.712 159.538 1.00 60.61 808 LEU A CA 1
ATOM 3726 C C . LEU B 2 808 ? 175.592 259.915 159.323 1.00 60.61 808 LEU A C 1
ATOM 3727 O O . LEU B 2 808 ? 174.522 260.506 159.146 1.00 60.61 808 LEU A O 1
ATOM 3732 N N . PRO B 2 809 ? 175.664 258.585 159.319 1.00 64.93 809 PRO A N 1
ATOM 3733 C CA . PRO B 2 809 ? 174.454 257.782 159.112 1.00 64.93 809 PRO A CA 1
ATOM 3734 C C . PRO B 2 809 ? 173.422 258.026 160.199 1.00 64.93 809 PRO A C 1
ATOM 3735 O O . PRO B 2 809 ? 173.757 258.220 161.368 1.00 64.93 809 PRO A O 1
ATOM 3739 N N . ALA B 2 810 ? 172.153 258.007 159.800 1.00 68.56 810 ALA A N 1
ATOM 3740 C CA . ALA B 2 810 ? 171.069 258.200 160.750 1.00 68.56 810 ALA A CA 1
ATOM 3741 C C . ALA B 2 810 ? 171.049 257.076 161.777 1.00 68.56 810 ALA A C 1
ATOM 3742 O O . ALA B 2 810 ? 171.208 255.901 161.442 1.00 68.56 810 ALA A O 1
ATOM 3744 N N . ILE B 2 811 ? 170.854 257.445 163.036 1.00 70.20 811 ILE A N 1
ATOM 3745 C CA . ILE B 2 811 ? 170.811 256.500 164.142 1.00 70.20 811 ILE A CA 1
ATOM 3746 C C . ILE B 2 811 ? 169.349 256.359 164.543 1.00 70.20 811 ILE A C 1
ATOM 3747 O O . ILE B 2 811 ? 168.789 257.246 165.196 1.00 70.20 811 ILE A O 1
ATOM 3752 N N . GLU B 2 812 ? 168.736 255.233 164.179 1.00 73.19 812 GLU A N 1
ATOM 3753 C CA . GLU B 2 812 ? 167.278 255.148 164.155 1.00 73.19 812 GLU A CA 1
ATOM 3754 C C . GLU B 2 812 ? 166.677 255.257 165.552 1.00 73.19 812 GLU A C 1
ATOM 3755 O O . GLU B 2 812 ? 165.929 256.196 165.844 1.00 73.19 812 GLU A O 1
ATOM 3761 N N . ASN B 2 813 ? 166.982 254.305 166.432 1.00 70.08 813 ASN A N 1
ATOM 3762 C CA . ASN B 2 813 ? 166.448 254.315 167.789 1.00 70.08 813 ASN A CA 1
ATOM 3763 C C . ASN B 2 813 ? 167.513 254.649 168.823 1.00 70.08 813 ASN A C 1
ATOM 3764 O O . ASN B 2 813 ? 167.332 255.584 169.605 1.00 70.08 813 ASN A O 1
ATOM 3769 N N . ALA B 2 814 ? 168.617 253.906 168.853 1.00 66.21 814 ALA A N 1
ATOM 3770 C CA . ALA B 2 814 ? 169.713 254.180 169.779 1.00 66.21 814 ALA A CA 1
ATOM 3771 C C . ALA B 2 814 ? 169.220 254.229 171.219 1.00 66.21 814 ALA A C 1
ATOM 3772 O O . ALA B 2 814 ? 169.625 255.084 172.007 1.00 66.21 814 ALA A O 1
ATOM 3774 N N . THR B 2 815 ? 168.327 253.303 171.565 1.00 69.66 815 THR A N 1
ATOM 3775 C CA . THR B 2 815 ? 167.731 253.317 172.895 1.00 69.66 815 THR A CA 1
ATOM 3776 C C . THR B 2 815 ? 168.780 253.163 173.985 1.00 69.66 815 THR A C 1
ATOM 3777 O O . THR B 2 815 ? 168.573 253.622 175.113 1.00 69.66 815 THR A O 1
ATOM 3781 N N . ASN B 2 816 ? 169.909 252.533 173.677 1.00 65.74 816 ASN A N 1
ATOM 3782 C CA . ASN B 2 816 ? 170.903 252.247 174.700 1.00 65.74 816 ASN A CA 1
ATOM 3783 C C . ASN B 2 816 ? 172.317 252.508 174.200 1.00 65.74 816 ASN A C 1
ATOM 3784 O O . ASN B 2 816 ? 173.232 251.722 174.462 1.00 65.74 816 ASN A O 1
ATOM 3789 N N . LEU B 2 817 ? 172.528 253.606 173.474 1.00 59.59 817 LEU A N 1
ATOM 3790 C CA . LEU B 2 817 ? 173.899 254.034 173.233 1.00 59.59 817 LEU A CA 1
ATOM 3791 C C . LEU B 2 817 ? 174.604 254.300 174.548 1.00 59.59 817 LEU A C 1
ATOM 3792 O O . LEU B 2 817 ? 174.029 254.845 175.490 1.00 59.59 817 LEU A O 1
ATOM 3797 N N . TRP B 2 818 ? 175.856 253.899 174.597 1.00 62.91 818 TRP A N 1
ATOM 3798 C CA . TRP B 2 818 ? 176.724 254.123 175.733 1.00 62.91 818 TRP A CA 1
ATOM 3799 C C . TRP B 2 818 ? 177.842 255.099 175.435 1.00 62.91 818 TRP A C 1
ATOM 3800 O O . TRP B 2 818 ? 178.194 255.897 176.304 1.00 62.91 818 TRP A O 1
ATOM 3811 N N . LYS B 2 819 ? 178.381 255.078 174.221 1.00 55.62 819 LYS A N 1
ATOM 3812 C CA . LYS B 2 819 ? 179.527 255.889 173.848 1.00 55.62 819 LYS A CA 1
ATOM 3813 C C . LYS B 2 819 ? 179.297 256.468 172.465 1.00 55.62 819 LYS A C 1
ATOM 3814 O O . LYS B 2 819 ? 178.958 255.736 171.534 1.00 55.62 819 LYS A O 1
ATOM 3820 N N . LEU B 2 820 ? 179.480 257.775 172.338 1.00 51.60 820 LEU A N 1
ATOM 3821 C CA . LEU B 2 820 ? 179.447 258.432 171.035 1.00 51.60 820 LEU A CA 1
ATOM 3822 C C . LEU B 2 820 ? 180.426 259.591 171.093 1.00 51.60 820 LEU A C 1
ATOM 3823 O O . LEU B 2 820 ? 180.161 260.592 171.763 1.00 51.60 820 LEU A O 1
ATOM 3828 N N . ASN B 2 821 ? 181.554 259.452 170.407 1.00 47.20 821 ASN A N 1
ATOM 3829 C CA . ASN B 2 821 ? 182.550 260.509 170.341 1.00 47.20 821 ASN A CA 1
ATOM 3830 C C . ASN B 2 821 ? 182.971 260.740 168.898 1.00 47.20 821 ASN A C 1
ATOM 3831 O O . ASN B 2 821 ? 183.210 259.789 168.149 1.00 47.20 821 ASN A O 1
ATOM 3836 N N . LEU B 2 822 ? 183.008 262.006 168.501 1.00 44.83 822 LEU A N 1
ATOM 3837 C CA . LEU B 2 822 ? 183.395 262.419 167.161 1.00 44.83 822 LEU A CA 1
ATOM 3838 C C . LEU B 2 822 ? 184.577 263.374 167.222 1.00 44.83 822 LEU A C 1
ATOM 3839 O O . LEU B 2 822 ? 184.636 264.367 166.498 1.00 44.83 822 LEU A O 1
ATOM 3844 N N . LEU B 2 823 ? 185.530 263.074 168.099 1.00 42.92 823 LEU A N 1
ATOM 3845 C CA . LEU B 2 823 ? 186.676 263.945 168.303 1.00 42.92 823 LEU A CA 1
ATOM 3846 C C . LEU B 2 823 ? 187.410 264.184 166.991 1.00 42.92 823 LEU A C 1
ATOM 3847 O O . LEU B 2 823 ? 187.538 263.286 166.159 1.00 42.92 823 LEU A O 1
ATOM 3852 N N . ASN B 2 824 ? 187.842 265.424 166.786 1.00 43.31 824 ASN A N 1
ATOM 3853 C CA . ASN B 2 824 ? 188.667 265.842 165.656 1.00 43.31 824 ASN A CA 1
ATOM 3854 C C . ASN B 2 824 ? 188.016 265.583 164.303 1.00 43.31 824 ASN A C 1
ATOM 3855 O O . ASN B 2 824 ? 188.686 265.692 163.272 1.00 43.31 824 ASN A O 1
ATOM 3860 N N . CYS B 2 825 ? 186.728 265.249 164.270 1.00 48.19 825 CYS A N 1
ATOM 3861 C CA . CYS B 2 825 ? 186.028 264.990 163.013 1.00 48.19 825 CYS A CA 1
ATOM 3862 C C . CYS B 2 825 ? 185.704 266.320 162.344 1.00 48.19 825 CYS A C 1
ATOM 3863 O O . CYS B 2 825 ? 184.603 266.861 162.454 1.00 48.19 825 CYS A O 1
ATOM 3866 N N . SER B 2 826 ? 186.691 266.858 161.636 1.00 52.72 826 SER A N 1
ATOM 3867 C CA . SER B 2 826 ? 186.426 268.004 160.786 1.00 52.72 826 SER A CA 1
ATOM 3868 C C . SER B 2 826 ? 185.660 267.557 159.544 1.00 52.72 826 SER A C 1
ATOM 3869 O O . SER B 2 826 ? 185.426 266.367 159.319 1.00 52.72 826 SER A O 1
ATOM 3872 N N . SER B 2 827 ? 185.229 268.540 158.754 1.00 56.22 827 SER A N 1
ATOM 3873 C CA . SER B 2 827 ? 184.482 268.317 157.520 1.00 56.22 827 SER A CA 1
ATOM 3874 C C . SER B 2 827 ? 183.092 267.752 157.790 1.00 56.22 827 SER A C 1
ATOM 3875 O O . SER B 2 827 ? 182.310 267.551 156.857 1.00 56.22 827 SER A O 1
ATOM 3878 N N . LEU B 2 828 ? 182.770 267.498 159.054 1.00 56.63 828 LEU A N 1
ATOM 3879 C CA . LEU B 2 828 ? 181.417 267.105 159.422 1.00 56.63 828 LEU A CA 1
ATOM 3880 C C . LEU B 2 828 ? 180.521 268.335 159.397 1.00 56.63 828 LEU A C 1
ATOM 3881 O O . LEU B 2 828 ? 180.702 269.257 160.198 1.00 56.63 828 LEU A O 1
ATOM 3886 N N . ILE B 2 829 ? 179.557 268.355 158.482 1.00 57.15 829 ILE A N 1
ATOM 3887 C CA . ILE B 2 829 ? 178.769 269.561 158.251 1.00 57.15 829 ILE A CA 1
ATOM 3888 C C . ILE B 2 829 ? 177.579 269.646 159.195 1.00 57.15 829 ILE A C 1
ATOM 3889 O O . ILE B 2 829 ? 177.283 270.716 159.731 1.00 57.15 829 ILE A O 1
ATOM 3894 N N . GLU B 2 830 ? 176.881 268.539 159.423 1.00 61.72 830 GLU A N 1
ATOM 3895 C CA . GLU B 2 830 ? 175.710 268.533 160.287 1.00 61.72 830 GLU A CA 1
ATOM 3896 C C . GLU B 2 830 ? 175.776 267.300 161.175 1.00 61.72 830 GLU A C 1
ATOM 3897 O O . GLU B 2 830 ? 176.779 266.583 161.207 1.00 61.72 830 GLU A O 1
ATOM 3903 N N . LEU B 2 831 ? 174.694 267.053 161.901 1.00 57.80 831 LEU A N 1
ATOM 3904 C CA . LEU B 2 831 ? 174.537 265.861 162.713 1.00 57.80 831 LEU A CA 1
ATOM 3905 C C . LEU B 2 831 ? 173.187 265.230 162.417 1.00 57.80 831 LEU A C 1
ATOM 3906 O O . LEU B 2 831 ? 172.233 265.935 162.074 1.00 57.80 831 LEU A O 1
ATOM 3911 N N . PRO B 2 832 ? 173.079 263.908 162.524 1.00 66.37 832 PRO A N 1
ATOM 3912 C CA . PRO B 2 832 ? 171.779 263.260 162.310 1.00 66.37 832 PRO A CA 1
ATOM 3913 C C . PRO B 2 832 ? 170.739 263.786 163.289 1.00 66.37 832 PRO A C 1
ATOM 3914 O O . PRO B 2 832 ? 170.997 263.912 164.486 1.00 66.37 832 PRO A O 1
ATOM 3918 N N . LEU B 2 833 ? 169.551 264.090 162.764 1.00 68.25 833 LEU A N 1
ATOM 3919 C CA . LEU B 2 833 ? 168.474 264.626 163.588 1.00 68.25 833 LEU A CA 1
ATOM 3920 C C . LEU B 2 833 ? 167.964 263.625 164.610 1.00 68.25 833 LEU A C 1
ATOM 3921 O O . LEU B 2 833 ? 167.235 264.016 165.526 1.00 68.25 833 LEU A O 1
ATOM 3926 N N . SER B 2 834 ? 168.323 262.353 164.473 1.00 66.83 834 SER A N 1
ATOM 3927 C CA . SER B 2 834 ? 167.911 261.316 165.402 1.00 66.83 834 SER A CA 1
ATOM 3928 C C . SER B 2 834 ? 168.942 261.068 166.490 1.00 66.83 834 SER A C 1
ATOM 3929 O O . SER B 2 834 ? 168.794 260.118 167.264 1.00 66.83 834 SER A O 1
ATOM 3932 N N . ILE B 2 835 ? 169.988 261.895 166.560 1.00 65.97 835 ILE A N 1
ATOM 3933 C CA . ILE B 2 835 ? 171.000 261.737 167.599 1.00 65.97 835 ILE A CA 1
ATOM 3934 C C . ILE B 2 835 ? 170.389 261.927 168.977 1.00 65.97 835 ILE A C 1
ATOM 3935 O O . ILE B 2 835 ? 170.865 261.349 169.960 1.00 65.97 835 ILE A O 1
ATOM 3940 N N . GLY B 2 836 ? 169.324 262.714 169.073 1.00 68.32 836 GLY A N 1
ATOM 3941 C CA . GLY B 2 836 ? 168.665 262.947 170.337 1.00 68.32 836 GLY A CA 1
ATOM 3942 C C . GLY B 2 836 ? 167.775 261.828 170.806 1.00 68.32 836 GLY A C 1
ATOM 3943 O O . GLY B 2 836 ? 167.217 261.905 171.903 1.00 68.32 836 GLY A O 1
ATOM 3944 N N . THR B 2 837 ? 167.617 260.780 169.998 1.00 68.03 837 THR A N 1
ATOM 3945 C CA . THR B 2 837 ? 166.838 259.630 170.429 1.00 68.03 837 THR A CA 1
ATOM 3946 C C . THR B 2 837 ? 167.583 258.813 171.476 1.00 68.03 837 THR A C 1
ATOM 3947 O O . THR B 2 837 ? 166.963 258.008 172.177 1.00 68.03 837 THR A O 1
ATOM 3951 N N . ALA B 2 838 ? 168.892 259.023 171.611 1.00 65.02 838 ALA A N 1
ATOM 3952 C CA . ALA B 2 838 ? 169.701 258.292 172.577 1.00 65.02 838 ALA A CA 1
ATOM 3953 C C . ALA B 2 838 ? 169.409 258.779 173.986 1.00 65.02 838 ALA A C 1
ATOM 3954 O O . ALA B 2 838 ? 170.112 259.646 174.510 1.00 65.02 838 ALA A O 1
ATOM 3956 N N . THR B 2 839 ? 168.382 258.214 174.610 1.00 67.56 839 THR A N 1
ATOM 3957 C CA . THR B 2 839 ? 167.884 258.718 175.880 1.00 67.56 839 THR A CA 1
ATOM 3958 C C . THR B 2 839 ? 168.675 258.223 177.083 1.00 67.56 839 THR A C 1
ATOM 3959 O O . THR B 2 839 ? 168.380 258.641 178.207 1.00 67.56 839 THR A O 1
ATOM 3963 N N . ASN B 2 840 ? 169.664 257.353 176.890 1.00 65.25 840 ASN A N 1
ATOM 3964 C CA . ASN B 2 840 ? 170.490 256.879 177.990 1.00 65.25 840 ASN A CA 1
ATOM 3965 C C . ASN B 2 840 ? 171.943 257.312 177.882 1.00 65.25 840 ASN A C 1
ATOM 3966 O O . ASN B 2 840 ? 172.744 256.955 178.752 1.00 65.25 840 ASN A O 1
ATOM 3971 N N . LEU B 2 841 ? 172.305 258.062 176.847 1.00 54.65 841 LEU A N 1
ATOM 3972 C CA . LEU B 2 841 ? 173.657 258.584 176.728 1.00 54.65 841 LEU A CA 1
ATOM 3973 C C . LEU B 2 841 ? 173.928 259.584 177.843 1.00 54.65 841 LEU A C 1
ATOM 3974 O O . LEU B 2 841 ? 173.057 260.373 178.212 1.00 54.65 841 LEU A O 1
ATOM 3979 N N . LYS B 2 842 ? 175.144 259.547 178.387 1.00 51.61 842 LYS A N 1
ATOM 3980 C CA . LYS B 2 842 ? 175.492 260.372 179.534 1.00 51.61 842 LYS A CA 1
ATOM 3981 C C . LYS B 2 842 ? 176.707 261.258 179.315 1.00 51.61 842 LYS A C 1
ATOM 3982 O O . LYS B 2 842 ? 177.115 261.953 180.249 1.00 51.61 842 LYS A O 1
ATOM 3988 N N . HIS B 2 843 ? 177.296 261.260 178.124 1.00 50.71 843 HIS A N 1
ATOM 3989 C CA . HIS B 2 843 ? 178.489 262.063 177.872 1.00 50.71 843 HIS A CA 1
ATOM 3990 C C . HIS B 2 843 ? 178.658 262.205 176.372 1.00 50.71 843 HIS A C 1
ATOM 3991 O O . HIS B 2 843 ? 178.693 261.200 175.658 1.00 50.71 843 HIS A O 1
ATOM 3998 N N . LEU B 2 844 ? 178.772 263.440 175.899 1.00 49.07 844 LEU A N 1
ATOM 3999 C CA . LEU B 2 844 ? 178.861 263.727 174.476 1.00 49.07 844 LEU A CA 1
ATOM 4000 C C . LEU B 2 844 ? 180.085 264.594 174.237 1.00 49.07 844 LEU A C 1
ATOM 4001 O O . LEU B 2 844 ? 180.247 265.630 174.885 1.00 49.07 844 LEU A O 1
ATOM 4006 N N . ASP B 2 845 ? 180.946 264.172 173.315 1.00 43.45 845 ASP A N 1
ATOM 4007 C CA . ASP B 2 845 ? 182.238 264.815 173.096 1.00 43.45 845 ASP A CA 1
ATOM 4008 C C . ASP B 2 845 ? 182.381 265.161 171.621 1.00 43.45 845 ASP A C 1
ATOM 4009 O O . ASP B 2 845 ? 182.526 264.266 170.783 1.00 43.45 845 ASP A O 1
ATOM 4014 N N . PHE B 2 846 ? 182.357 266.453 171.302 1.00 50.34 846 PHE A N 1
ATOM 4015 C CA . PHE B 2 846 ? 182.531 266.923 169.933 1.00 50.34 846 PHE A CA 1
ATOM 4016 C C . PHE B 2 846 ? 183.756 267.820 169.792 1.00 50.34 846 PHE A C 1
ATOM 4017 O O . PHE B 2 846 ? 183.802 268.669 168.903 1.00 50.34 846 PHE A O 1
ATOM 4025 N N . ARG B 2 847 ? 184.749 267.654 170.661 1.00 47.22 847 ARG A N 1
ATOM 4026 C CA . ARG B 2 847 ? 185.930 268.503 170.597 1.00 47.22 847 ARG A CA 1
ATOM 4027 C C . ARG B 2 847 ? 186.610 268.373 169.243 1.00 47.22 847 ARG A C 1
ATOM 4028 O O . ARG B 2 847 ? 186.739 267.276 168.697 1.00 47.22 847 ARG A O 1
ATOM 4036 N N . GLY B 2 848 ? 187.034 269.505 168.696 1.00 47.09 848 GLY A N 1
ATOM 4037 C CA . GLY B 2 848 ? 187.723 269.519 167.428 1.00 47.09 848 GLY A CA 1
ATOM 4038 C C . GLY B 2 848 ? 186.830 269.495 166.213 1.00 47.09 848 GLY A C 1
ATOM 4039 O O . GLY B 2 848 ? 187.341 269.585 165.092 1.00 47.09 848 GLY A O 1
ATOM 4040 N N . CYS B 2 849 ? 185.514 269.401 166.392 1.00 50.26 849 CYS A N 1
ATOM 4041 C CA . CYS B 2 849 ? 184.608 269.307 165.257 1.00 50.26 849 CYS A CA 1
ATOM 4042 C C . CYS B 2 849 ? 184.485 270.646 164.550 1.00 50.26 849 CYS A C 1
ATOM 4043 O O . CYS B 2 849 ? 183.471 271.337 164.685 1.00 50.26 849 CYS A O 1
ATOM 4046 N N . SER B 2 850 ? 185.511 271.022 163.796 1.00 53.18 850 SER A N 1
ATOM 4047 C CA . SER B 2 850 ? 185.438 272.228 162.994 1.00 53.18 850 SER A CA 1
ATOM 4048 C C . SER B 2 850 ? 184.424 272.053 161.869 1.00 53.18 850 SER A C 1
ATOM 4049 O O . SER B 2 850 ? 184.084 270.936 161.471 1.00 53.18 850 SER A O 1
ATOM 4052 N N . SER B 2 851 ? 183.922 273.180 161.373 1.00 53.98 851 SER A N 1
ATOM 4053 C CA . SER B 2 851 ? 182.963 273.223 160.271 1.00 53.98 851 SER A CA 1
ATOM 4054 C C . SER B 2 851 ? 181.648 272.524 160.604 1.00 53.98 851 SER A C 1
ATOM 4055 O O . SER B 2 851 ? 180.924 272.103 159.700 1.00 53.98 851 SER A O 1
ATOM 4058 N N . LEU B 2 852 ? 181.321 272.388 161.885 1.00 56.82 852 LEU A N 1
ATOM 4059 C CA . LEU B 2 852 ? 180.005 271.922 162.309 1.00 56.82 852 LEU A CA 1
ATOM 4060 C C . LEU B 2 852 ? 179.128 273.150 162.518 1.00 56.82 852 LEU A C 1
ATOM 4061 O O . LEU B 2 852 ? 179.297 273.880 163.499 1.00 56.82 852 LEU A O 1
ATOM 4066 N N . VAL B 2 853 ? 178.195 273.381 161.593 1.00 59.19 853 VAL A N 1
ATOM 4067 C CA . VAL B 2 853 ? 177.507 274.668 161.534 1.00 59.19 853 VAL A CA 1
ATOM 4068 C C . VAL B 2 853 ? 176.564 274.843 162.718 1.00 59.19 853 VAL A C 1
ATOM 4069 O O . VAL B 2 853 ? 176.549 275.895 163.366 1.00 59.19 853 VAL A O 1
ATOM 4073 N N . LYS B 2 854 ? 175.760 273.828 163.018 1.00 63.09 854 LYS A N 1
ATOM 4074 C CA . LYS B 2 854 ? 174.777 273.973 164.080 1.00 63.09 854 LYS A CA 1
ATOM 4075 C C . LYS B 2 854 ? 174.425 272.605 164.635 1.00 63.09 854 LYS A C 1
ATOM 4076 O O . LYS B 2 854 ? 174.456 271.601 163.920 1.00 63.09 854 LYS A O 1
ATOM 4082 N N . LEU B 2 855 ? 174.094 272.580 165.911 1.00 63.46 855 LEU A N 1
ATOM 4083 C CA . LEU B 2 855 ? 173.630 271.352 166.526 1.00 63.46 855 LEU A CA 1
ATOM 4084 C C . LEU B 2 855 ? 172.173 271.095 166.150 1.00 63.46 855 LEU A C 1
ATOM 4085 O O . LEU B 2 855 ? 171.425 272.034 165.869 1.00 63.46 855 LEU A O 1
ATOM 4090 N N . PRO B 2 856 ? 171.747 269.835 166.125 1.00 66.30 856 PRO A N 1
ATOM 4091 C CA . PRO B 2 856 ? 170.349 269.545 165.798 1.00 66.30 856 PRO A CA 1
ATOM 4092 C C . PRO B 2 856 ? 169.407 270.045 166.879 1.00 66.30 856 PRO A C 1
ATOM 4093 O O . PRO B 2 856 ? 169.778 270.188 168.046 1.00 66.30 856 PRO A O 1
ATOM 4097 N N . SER B 2 857 ? 168.168 270.317 166.470 1.00 66.78 857 SER A N 1
ATOM 4098 C CA . SER B 2 857 ? 167.156 270.812 167.392 1.00 66.78 857 SER A CA 1
ATOM 4099 C C . SER B 2 857 ? 166.656 269.744 168.353 1.00 66.78 857 SER A C 1
ATOM 4100 O O . SER B 2 857 ? 165.921 270.075 169.289 1.00 66.78 857 SER A O 1
ATOM 4103 N N . SER B 2 858 ? 167.025 268.484 168.148 1.00 66.76 858 SER A N 1
ATOM 4104 C CA . SER B 2 858 ? 166.571 267.388 168.990 1.00 66.76 858 SER A CA 1
ATOM 4105 C C . SER B 2 858 ? 167.525 267.095 170.138 1.00 66.76 858 SER A C 1
ATOM 4106 O O . SER B 2 858 ? 167.339 266.096 170.839 1.00 66.76 858 SER A O 1
ATOM 4109 N N . ILE B 2 859 ? 168.540 267.936 170.341 1.00 66.49 859 ILE A N 1
ATOM 4110 C CA . ILE B 2 859 ? 169.531 267.679 171.382 1.00 66.49 859 ILE A CA 1
ATOM 4111 C C . ILE B 2 859 ? 168.865 267.608 172.749 1.00 66.49 859 ILE A C 1
ATOM 4112 O O . ILE B 2 859 ? 169.208 266.760 173.580 1.00 66.49 859 ILE A O 1
ATOM 4117 N N . GLY B 2 860 ? 167.887 268.479 172.995 1.00 71.46 860 GLY A N 1
ATOM 4118 C CA . GLY B 2 860 ? 167.217 268.502 174.283 1.00 71.46 860 GLY A CA 1
ATOM 4119 C C . GLY B 2 860 ? 166.449 267.240 174.610 1.00 71.46 860 GLY A C 1
ATOM 4120 O O . GLY B 2 860 ? 166.084 267.032 175.772 1.00 71.46 860 GLY A O 1
ATOM 4121 N N . ASP B 2 861 ? 166.184 266.394 173.612 1.00 71.70 861 ASP A N 1
ATOM 4122 C CA . ASP B 2 861 ? 165.511 265.129 173.887 1.00 71.70 861 ASP A CA 1
ATOM 4123 C C . ASP B 2 861 ? 166.370 264.214 174.747 1.00 71.70 861 ASP A C 1
ATOM 4124 O O . ASP B 2 861 ? 165.834 263.386 175.491 1.00 71.70 861 ASP A O 1
ATOM 4129 N N . MET B 2 862 ? 167.692 264.343 174.656 1.00 69.74 862 MET A N 1
ATOM 4130 C CA . MET B 2 862 ? 168.585 263.504 175.441 1.00 69.74 862 MET A CA 1
ATOM 4131 C C . MET B 2 862 ? 168.325 263.693 176.926 1.00 69.74 862 MET A C 1
ATOM 4132 O O . MET B 2 862 ? 168.175 264.819 177.406 1.00 69.74 862 MET A O 1
ATOM 4137 N N . THR B 2 863 ? 168.267 262.586 177.652 1.00 65.73 863 THR A N 1
ATOM 4138 C CA . THR B 2 863 ? 168.111 262.602 179.095 1.00 65.73 863 THR A CA 1
ATOM 4139 C C . THR B 2 863 ? 169.348 261.979 179.725 1.00 65.73 863 THR A C 1
ATOM 4140 O O . THR B 2 863 ? 170.015 261.139 179.115 1.00 65.73 863 THR A O 1
ATOM 4144 N N . ASN B 2 864 ? 169.664 262.422 180.940 1.00 62.06 864 ASN A N 1
ATOM 4145 C CA . ASN B 2 864 ? 170.858 262.042 181.688 1.00 62.06 864 ASN A CA 1
ATOM 4146 C C . ASN B 2 864 ? 172.139 262.542 181.039 1.00 62.06 864 ASN A C 1
ATOM 4147 O O . ASN B 2 864 ? 173.228 262.143 181.462 1.00 62.06 864 ASN A O 1
ATOM 4152 N N . LEU B 2 865 ? 172.048 263.406 180.032 1.00 55.33 865 LEU A N 1
ATOM 4153 C CA . LEU B 2 865 ? 173.239 263.973 179.410 1.00 55.33 865 LEU A CA 1
ATOM 4154 C C . LEU B 2 865 ? 173.935 264.878 180.413 1.00 55.33 865 LEU A C 1
ATOM 4155 O O . LEU B 2 865 ? 173.480 265.996 180.668 1.00 55.33 865 LEU A O 1
ATOM 4160 N N . GLU B 2 866 ? 175.041 264.404 180.981 1.00 51.36 866 GLU A N 1
ATOM 4161 C CA . GLU B 2 866 ? 175.713 265.103 182.067 1.00 51.36 866 GLU A CA 1
ATOM 4162 C C . GLU B 2 866 ? 176.854 265.992 181.600 1.00 51.36 866 GLU A C 1
ATOM 4163 O O . GLU B 2 866 ? 176.957 267.136 182.048 1.00 51.36 866 GLU A O 1
ATOM 4169 N N . VAL B 2 867 ? 177.712 265.502 180.713 1.00 49.95 867 VAL A N 1
ATOM 4170 C CA . VAL B 2 867 ? 178.919 266.206 180.303 1.00 49.95 867 VAL A CA 1
ATOM 4171 C C . VAL B 2 867 ? 178.867 266.399 178.799 1.00 49.95 867 VAL A C 1
ATOM 4172 O O . VAL B 2 867 ? 178.600 265.447 178.060 1.00 49.95 867 VAL A O 1
ATOM 4176 N N . PHE B 2 868 ? 179.122 267.621 178.346 1.00 55.30 868 PHE A N 1
ATOM 4177 C CA . PHE B 2 868 ? 178.926 267.976 176.944 1.00 55.30 868 PHE A CA 1
ATOM 4178 C C . PHE B 2 868 ? 180.075 268.877 176.499 1.00 55.30 868 PHE A C 1
ATOM 4179 O O . PHE B 2 868 ? 180.065 270.081 176.760 1.00 55.30 868 PHE A O 1
ATOM 4187 N N . TYR B 2 869 ? 181.059 268.283 175.828 1.00 49.25 869 TYR A N 1
ATOM 4188 C CA . TYR B 2 869 ? 182.268 268.977 175.405 1.00 49.25 869 TYR A CA 1
ATOM 4189 C C . TYR B 2 869 ? 182.088 269.551 174.008 1.00 49.25 869 TYR A C 1
ATOM 4190 O O . TYR B 2 869 ? 181.645 268.849 173.094 1.00 49.25 869 TYR A O 1
ATOM 4199 N N . LEU B 2 870 ? 182.418 270.825 173.850 1.00 48.76 870 LEU A N 1
ATOM 4200 C CA . LEU B 2 870 ? 182.659 271.422 172.548 1.00 48.76 870 LEU A CA 1
ATOM 4201 C C . LEU B 2 870 ? 183.932 272.241 172.668 1.00 48.76 870 LEU A C 1
ATOM 4202 O O . LEU B 2 870 ? 184.110 272.961 173.651 1.00 48.76 870 LEU A O 1
ATOM 4207 N N . SER B 2 871 ? 184.824 272.118 171.695 1.00 46.27 871 SER A N 1
ATOM 4208 C CA . SER B 2 871 ? 186.065 272.872 171.741 1.00 46.27 871 SER A CA 1
ATOM 4209 C C . SER B 2 871 ? 186.584 273.052 170.327 1.00 46.27 871 SER A C 1
ATOM 4210 O O . SER B 2 871 ? 186.495 272.137 169.507 1.00 46.27 871 SER A O 1
ATOM 4213 N N . ASN B 2 872 ? 187.117 274.238 170.050 1.00 53.54 872 ASN A N 1
ATOM 4214 C CA . ASN B 2 872 ? 187.605 274.603 168.725 1.00 53.54 872 ASN A CA 1
ATOM 4215 C C . ASN B 2 872 ? 186.533 274.441 167.656 1.00 53.54 872 ASN A C 1
ATOM 4216 O O . ASN B 2 872 ? 186.842 274.411 166.462 1.00 53.54 872 ASN A O 1
ATOM 4221 N N . CYS B 2 873 ? 185.269 274.350 168.064 1.00 53.45 873 CYS A N 1
ATOM 4222 C CA . CYS B 2 873 ? 184.174 274.173 167.125 1.00 53.45 873 CYS A CA 1
ATOM 4223 C C . CYS B 2 873 ? 183.897 275.479 166.400 1.00 53.45 873 CYS A C 1
ATOM 4224 O O . CYS B 2 873 ? 182.892 276.144 166.667 1.00 53.45 873 CYS A O 1
ATOM 4227 N N . SER B 2 874 ? 184.789 275.856 165.492 1.00 57.45 874 SER A N 1
ATOM 4228 C CA . SER B 2 874 ? 184.551 277.021 164.659 1.00 57.45 874 SER A CA 1
ATOM 4229 C C . SER B 2 874 ? 183.361 276.767 163.743 1.00 57.45 874 SER A C 1
ATOM 4230 O O . SER B 2 874 ? 183.008 275.622 163.452 1.00 57.45 874 SER A O 1
ATOM 4233 N N . ASN B 2 875 ? 182.722 277.853 163.317 1.00 61.97 875 ASN A N 1
ATOM 4234 C CA . ASN B 2 875 ? 181.527 277.876 162.481 1.00 61.97 875 ASN A CA 1
ATOM 4235 C C . ASN B 2 875 ? 180.281 277.396 163.212 1.00 61.97 875 ASN A C 1
ATOM 4236 O O . ASN B 2 875 ? 179.197 277.416 162.625 1.00 61.97 875 ASN A O 1
ATOM 4241 N N . LEU B 2 876 ? 180.389 276.973 164.468 1.00 57.00 876 LEU A N 1
ATOM 4242 C CA . LEU B 2 876 ? 179.195 276.722 165.261 1.00 57.00 876 LEU A CA 1
ATOM 4243 C C . LEU B 2 876 ? 178.597 278.068 165.642 1.00 57.00 876 LEU A C 1
ATOM 4244 O O . LEU B 2 876 ? 178.985 278.661 166.652 1.00 57.00 876 LEU A O 1
ATOM 4249 N N . VAL B 2 877 ? 177.661 278.564 164.834 1.00 58.93 877 VAL A N 1
ATOM 4250 C CA . VAL B 2 877 ? 177.221 279.949 164.963 1.00 58.93 877 VAL A CA 1
ATOM 4251 C C . VAL B 2 877 ? 176.122 280.134 166.004 1.00 58.93 877 VAL A C 1
ATOM 4252 O O . VAL B 2 877 ? 175.963 281.243 166.532 1.00 58.93 877 VAL A O 1
ATOM 4256 N N . GLU B 2 878 ? 175.378 279.084 166.333 1.00 67.66 878 GLU A N 1
ATOM 4257 C CA . GLU B 2 878 ? 174.296 279.196 167.298 1.00 67.66 878 GLU A CA 1
ATOM 4258 C C . GLU B 2 878 ? 174.220 277.910 168.100 1.00 67.66 878 GLU A C 1
ATOM 4259 O O . GLU B 2 878 ? 174.676 276.853 167.660 1.00 67.66 878 GLU A O 1
ATOM 4265 N N . LEU B 2 879 ? 173.636 278.010 169.288 1.00 67.23 879 LEU A N 1
ATOM 4266 C CA . LEU B 2 879 ? 173.473 276.861 170.164 1.00 67.23 879 LEU A CA 1
ATOM 4267 C C . LEU B 2 879 ? 171.985 276.709 170.448 1.00 67.23 879 LEU A C 1
ATOM 4268 O O . LEU B 2 879 ? 171.365 277.652 170.968 1.00 67.23 879 LEU A O 1
ATOM 4273 N N . PRO B 2 880 ? 171.369 275.570 170.128 1.00 71.53 880 PRO A N 1
ATOM 4274 C CA . PRO B 2 880 ? 169.902 275.507 170.088 1.00 71.53 880 PRO A CA 1
ATOM 4275 C C . PRO B 2 880 ? 169.266 275.763 171.446 1.00 71.53 880 PRO A C 1
ATOM 4276 O O . PRO B 2 880 ? 169.845 275.478 172.495 1.00 71.53 880 PRO A O 1
ATOM 4280 N N . SER B 2 881 ? 168.051 276.308 171.407 1.00 73.05 881 SER A N 1
ATOM 4281 C CA . SER B 2 881 ? 167.311 276.682 172.604 1.00 73.05 881 SER A CA 1
ATOM 4282 C C . SER B 2 881 ? 166.586 275.511 173.249 1.00 73.05 881 SER A C 1
ATOM 4283 O O . SER B 2 881 ? 165.934 275.699 174.281 1.00 73.05 881 SER A O 1
ATOM 4286 N N . SER B 2 882 ? 166.675 274.317 172.672 1.00 73.27 882 SER A N 1
ATOM 4287 C CA . SER B 2 882 ? 166.068 273.134 173.263 1.00 73.27 882 SER A CA 1
ATOM 4288 C C . SER B 2 882 ? 166.871 272.581 174.430 1.00 73.27 882 SER A C 1
ATOM 4289 O O . SER B 2 882 ? 166.496 271.541 174.977 1.00 73.27 882 SER A O 1
ATOM 4292 N N . ILE B 2 883 ? 167.956 273.252 174.820 1.00 71.35 883 ILE A N 1
ATOM 4293 C CA . ILE B 2 883 ? 168.831 272.745 175.872 1.00 71.35 883 ILE A CA 1
ATOM 4294 C C . ILE B 2 883 ? 168.101 272.653 177.203 1.00 71.35 883 ILE A C 1
ATOM 4295 O O . ILE B 2 883 ? 168.415 271.792 178.034 1.00 71.35 883 ILE A O 1
ATOM 4300 N N . GLY B 2 884 ? 167.097 273.502 177.416 1.00 70.72 884 GLY A N 1
ATOM 4301 C CA . GLY B 2 884 ? 166.450 273.580 178.714 1.00 70.72 884 GLY A CA 1
ATOM 4302 C C . GLY B 2 884 ? 165.837 272.282 179.188 1.00 70.72 884 GLY A C 1
ATOM 4303 O O . GLY B 2 884 ? 165.602 272.121 180.389 1.00 70.72 884 GLY A O 1
ATOM 4304 N N . ASN B 2 885 ? 165.579 271.351 178.276 1.00 72.61 885 ASN A N 1
ATOM 4305 C CA . ASN B 2 885 ? 164.999 270.072 178.647 1.00 72.61 885 ASN A CA 1
ATOM 4306 C C . ASN B 2 885 ? 165.994 269.139 179.324 1.00 72.61 885 ASN A C 1
ATOM 4307 O O . ASN B 2 885 ? 165.582 268.091 179.830 1.00 72.61 885 ASN A O 1
ATOM 4312 N N . LEU B 2 886 ? 167.282 269.490 179.347 1.00 68.91 886 LEU A N 1
ATOM 4313 C CA . LEU B 2 886 ? 168.301 268.533 179.769 1.00 68.91 886 LEU A CA 1
ATOM 4314 C C . LEU B 2 886 ? 168.161 268.171 181.242 1.00 68.91 886 LEU A C 1
ATOM 4315 O O . LEU B 2 886 ? 168.156 266.988 181.600 1.00 68.91 886 LEU A O 1
ATOM 4320 N N . ARG B 2 887 ? 168.085 269.176 182.114 1.00 70.69 887 ARG A N 1
ATOM 4321 C CA . ARG B 2 887 ? 167.744 268.987 183.522 1.00 70.69 887 ARG A CA 1
ATOM 4322 C C . ARG B 2 887 ? 168.809 268.216 184.295 1.00 70.69 887 ARG A C 1
ATOM 4323 O O . ARG B 2 887 ? 168.697 268.057 185.513 1.00 70.69 887 ARG A O 1
ATOM 4331 N N . LYS B 2 888 ? 169.842 267.735 183.606 1.00 59.36 888 LYS A N 1
ATOM 4332 C CA . LYS B 2 888 ? 170.925 267.02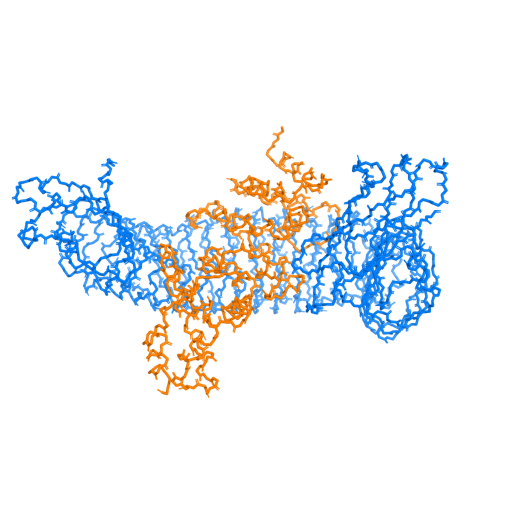1 184.265 1.00 59.36 888 LYS A CA 1
ATOM 4333 C C . LYS B 2 888 ? 172.301 267.464 183.803 1.00 59.36 888 LYS A C 1
ATOM 4334 O O . LYS B 2 888 ? 173.296 266.932 184.303 1.00 59.36 888 LYS A O 1
ATOM 4340 N N . LEU B 2 889 ? 172.390 268.404 182.867 1.00 56.79 889 LEU A N 1
ATOM 4341 C CA . LEU B 2 889 ? 173.678 268.898 182.406 1.00 56.79 889 LEU A CA 1
ATOM 4342 C C . LEU B 2 889 ? 174.480 269.452 183.573 1.00 56.79 889 LEU A C 1
ATOM 4343 O O . LEU B 2 889 ? 173.944 270.157 184.431 1.00 56.79 889 LEU A O 1
ATOM 4348 N N . THR B 2 890 ? 175.761 269.122 183.610 1.00 55.30 890 THR A N 1
ATOM 4349 C CA . THR B 2 890 ? 176.645 269.576 184.672 1.00 55.30 890 THR A CA 1
ATOM 4350 C C . THR B 2 890 ? 177.809 270.407 184.164 1.00 55.30 890 THR A C 1
ATOM 4351 O O . THR B 2 890 ? 178.127 271.439 184.753 1.00 55.30 890 THR A O 1
ATOM 4355 N N . LEU B 2 891 ? 178.436 269.997 183.068 1.00 55.30 891 LEU A N 1
ATOM 4356 C CA . LEU B 2 891 ? 179.618 270.654 182.533 1.00 55.30 891 LEU A CA 1
ATOM 4357 C C . LEU B 2 891 ? 179.375 270.992 181.073 1.00 55.30 891 LEU A C 1
ATOM 4358 O O . LEU B 2 891 ? 178.975 270.123 180.295 1.00 55.30 891 LEU A O 1
ATOM 4363 N N . LEU B 2 892 ? 179.604 272.250 180.705 1.00 55.30 892 LEU A N 1
ATOM 4364 C CA . LEU B 2 892 ? 179.394 272.729 179.340 1.00 55.30 892 LEU A CA 1
ATOM 4365 C C . LEU B 2 892 ? 180.670 273.430 178.889 1.00 55.30 892 LEU A C 1
ATOM 4366 O O . LEU B 2 892 ? 180.797 274.649 179.010 1.00 55.30 892 LEU A O 1
ATOM 4371 N N . LEU B 2 893 ? 181.612 272.661 178.360 1.00 46.82 893 LEU A N 1
ATOM 4372 C CA . LEU B 2 893 ? 182.881 273.217 177.917 1.00 46.82 893 LEU A CA 1
ATOM 4373 C C . LEU B 2 893 ? 182.746 273.768 176.505 1.00 46.82 893 LEU A C 1
ATOM 4374 O O . LEU B 2 893 ? 182.238 273.086 175.613 1.00 46.82 893 LEU A O 1
ATOM 4379 N N . MET B 2 894 ? 183.201 275.005 176.302 1.00 51.39 894 MET A N 1
ATOM 4380 C CA . MET B 2 894 ? 183.121 275.652 174.991 1.00 51.39 894 MET A CA 1
ATOM 4381 C C . MET B 2 894 ? 184.327 276.584 174.861 1.00 51.39 894 MET A C 1
ATOM 4382 O O . MET B 2 894 ? 184.284 277.733 175.300 1.00 51.39 894 MET A O 1
ATOM 4387 N N . ARG B 2 895 ? 185.390 276.084 174.243 1.00 50.17 895 ARG A N 1
ATOM 4388 C CA . ARG B 2 895 ? 186.592 276.869 174.019 1.00 50.17 895 ARG A CA 1
ATOM 4389 C C . ARG B 2 895 ? 186.796 277.116 172.534 1.00 50.17 895 ARG A C 1
ATOM 4390 O O . ARG B 2 895 ? 186.513 276.255 171.698 1.00 50.17 895 ARG A O 1
ATOM 4398 N N . GLY B 2 896 ? 187.285 278.307 172.213 1.00 55.11 896 GLY A N 1
ATOM 4399 C CA . GLY B 2 896 ? 187.667 278.626 170.854 1.00 55.11 896 GLY A CA 1
ATOM 4400 C C . GLY B 2 896 ? 186.518 278.670 169.872 1.00 55.11 896 GLY A C 1
ATOM 4401 O O . GLY B 2 896 ? 186.741 278.728 168.660 1.00 55.11 896 GLY A O 1
ATOM 4402 N N . CYS B 2 897 ? 185.284 278.665 170.370 1.00 56.82 897 CYS A N 1
ATOM 4403 C CA . CYS B 2 897 ? 184.109 278.723 169.504 1.00 56.82 897 CYS A CA 1
ATOM 4404 C C . CYS B 2 897 ? 184.016 280.146 168.965 1.00 56.82 897 CYS A C 1
ATOM 4405 O O . CYS B 2 897 ? 183.242 280.981 169.437 1.00 56.82 897 CYS A O 1
ATOM 4408 N N . SER B 2 898 ? 184.840 280.420 167.951 1.00 60.46 898 SER A N 1
ATOM 4409 C CA . SER B 2 898 ? 185.009 281.788 167.474 1.00 60.46 898 SER A CA 1
ATOM 4410 C C . SER B 2 898 ? 183.706 282.364 166.940 1.00 60.46 898 SER A C 1
ATOM 4411 O O . SER B 2 898 ? 183.350 283.505 167.254 1.00 60.46 898 SER A O 1
ATOM 4414 N N . LYS B 2 899 ? 182.974 281.592 166.144 1.00 65.40 899 LYS A N 1
ATOM 4415 C CA . LYS B 2 899 ? 181.795 282.119 165.476 1.00 65.40 899 LYS A CA 1
ATOM 4416 C C . LYS B 2 899 ? 180.561 282.153 166.364 1.00 65.40 899 LYS A C 1
ATOM 4417 O O . LYS B 2 899 ? 179.537 282.695 165.939 1.00 65.40 899 LYS A O 1
ATOM 4423 N N . LEU B 2 900 ? 180.623 281.589 167.568 1.00 60.98 900 LEU A N 1
ATOM 4424 C CA . LEU B 2 900 ? 179.455 281.564 168.440 1.00 60.98 900 LEU A CA 1
ATOM 4425 C C . LEU B 2 900 ? 179.013 282.979 168.775 1.00 60.98 900 LEU A C 1
ATOM 4426 O O . LEU B 2 900 ? 179.830 283.825 169.145 1.00 60.98 900 LEU A O 1
ATOM 4431 N N . GLU B 2 901 ? 177.714 283.237 168.645 1.00 65.90 901 GLU A N 1
ATOM 4432 C CA . GLU B 2 901 ? 177.182 284.586 168.776 1.00 65.90 901 GLU A CA 1
ATOM 4433 C C . GLU B 2 901 ? 176.172 284.727 169.901 1.00 65.90 901 GLU A C 1
ATOM 4434 O O . GLU B 2 901 ? 176.274 285.662 170.700 1.00 65.90 901 GLU A O 1
ATOM 4440 N N . THR B 2 902 ? 175.183 283.840 169.982 1.00 70.31 902 THR A N 1
ATOM 4441 C CA . THR B 2 902 ? 174.086 283.986 170.933 1.00 70.31 902 THR A CA 1
ATOM 4442 C C . THR B 2 902 ? 173.810 282.654 171.608 1.00 70.31 902 THR A C 1
ATOM 4443 O O . THR B 2 902 ? 173.465 281.677 170.938 1.00 70.31 902 THR A O 1
ATOM 4447 N N . LEU B 2 903 ? 173.955 282.618 172.926 1.00 67.50 903 LEU A N 1
ATOM 4448 C CA . LEU B 2 903 ? 173.453 281.495 173.696 1.00 67.50 903 LEU A CA 1
ATOM 4449 C C . LEU B 2 903 ? 171.939 281.600 173.839 1.00 67.50 903 LEU A C 1
ATOM 4450 O O . LEU B 2 903 ? 171.369 282.685 173.706 1.00 67.50 903 LEU A O 1
ATOM 4455 N N . PRO B 2 904 ? 171.256 280.484 174.094 1.00 68.94 904 PRO A N 1
ATOM 4456 C CA . PRO B 2 904 ? 169.812 280.555 174.335 1.00 68.94 904 PRO A CA 1
ATOM 4457 C C . PRO B 2 904 ? 169.505 281.335 175.603 1.00 68.94 904 PRO A C 1
ATOM 4458 O O . PRO B 2 904 ? 170.266 281.318 176.570 1.00 68.94 904 PRO A O 1
ATOM 4462 N N . THR B 2 905 ? 168.372 282.021 175.590 1.00 76.33 905 THR A N 1
ATOM 4463 C CA . THR B 2 905 ? 167.923 282.827 176.714 1.00 76.33 905 THR A CA 1
ATOM 4464 C C . THR B 2 905 ? 166.747 282.140 177.399 1.00 76.33 905 THR A C 1
ATOM 4465 O O . THR B 2 905 ? 166.382 281.015 177.062 1.00 76.33 905 THR A O 1
ATOM 4469 N N . ASN B 2 906 ? 166.181 282.842 178.388 1.00 78.44 906 ASN A N 1
ATOM 4470 C CA . ASN B 2 906 ? 165.060 282.395 179.238 1.00 78.44 906 ASN A CA 1
ATOM 4471 C C . ASN B 2 906 ? 165.075 280.887 179.483 1.00 78.44 906 ASN A C 1
ATOM 4472 O O . ASN B 2 906 ? 164.096 280.184 179.227 1.00 78.44 906 ASN A O 1
ATOM 4477 N N . ILE B 2 907 ? 166.203 280.383 179.981 1.00 74.41 907 ILE A N 1
ATOM 4478 C CA . ILE B 2 907 ? 166.296 279.029 180.511 1.00 74.41 907 ILE A CA 1
ATOM 4479 C C . ILE B 2 907 ? 166.876 279.101 181.915 1.00 74.41 907 ILE A C 1
ATOM 4480 O O . ILE B 2 907 ? 167.526 280.082 182.289 1.00 74.41 907 ILE A O 1
ATOM 4485 N N . ASN B 2 908 ? 166.627 278.054 182.699 1.00 68.63 908 ASN A N 1
ATOM 4486 C CA . ASN B 2 908 ? 167.255 277.871 184.004 1.00 68.63 908 ASN A CA 1
ATOM 4487 C C . ASN B 2 908 ? 167.697 276.415 184.105 1.00 68.63 908 ASN A C 1
ATOM 4488 O O . ASN B 2 908 ? 166.936 275.567 184.575 1.00 68.63 908 ASN A O 1
ATOM 4493 N N . LEU B 2 909 ? 168.918 276.124 183.661 1.00 65.39 909 LEU A N 1
ATOM 4494 C CA . LEU B 2 909 ? 169.474 274.789 183.839 1.00 65.39 909 LEU A CA 1
ATOM 4495 C C . LEU B 2 909 ? 169.578 274.474 185.323 1.00 65.39 909 LEU A C 1
ATOM 4496 O O . LEU B 2 909 ? 170.297 275.151 186.062 1.00 65.39 909 LEU A O 1
ATOM 4501 N N . LYS B 2 910 ? 168.852 273.444 185.757 1.00 68.41 910 LYS A N 1
ATOM 4502 C CA . LYS B 2 910 ? 168.719 273.180 187.185 1.00 68.41 910 LYS A CA 1
ATOM 4503 C C . LYS B 2 910 ? 170.043 272.762 187.811 1.00 68.41 910 LYS A C 1
ATOM 4504 O O . LYS B 2 910 ? 170.354 273.162 188.938 1.00 68.41 910 LYS A O 1
ATOM 4510 N N . SER B 2 911 ? 170.837 271.959 187.104 1.00 58.96 911 SER A N 1
ATOM 4511 C CA . SER B 2 911 ? 172.009 271.328 187.698 1.00 58.96 911 SER A CA 1
ATOM 4512 C C . SER B 2 911 ? 173.308 271.708 187.000 1.00 58.96 911 SER A C 1
ATOM 4513 O O . SER B 2 911 ? 174.316 271.021 187.176 1.00 58.96 911 SER A O 1
ATOM 4516 N N . LEU B 2 912 ? 173.310 272.777 186.208 1.00 53.27 912 LEU A N 1
ATOM 4517 C CA . LEU B 2 912 ? 174.552 273.240 185.604 1.00 53.27 912 LEU A CA 1
ATOM 4518 C C . LEU B 2 912 ? 175.554 273.595 186.691 1.00 53.27 912 LEU A C 1
ATOM 4519 O O . LEU B 2 912 ? 175.197 274.157 187.729 1.00 53.27 912 LEU A O 1
ATOM 4524 N N . HIS B 2 913 ? 176.814 273.246 186.459 1.00 57.29 913 HIS A N 1
ATOM 4525 C CA . HIS B 2 913 ? 177.873 273.486 187.427 1.00 57.29 913 HIS A CA 1
ATOM 4526 C C . HIS B 2 913 ? 178.921 274.459 186.916 1.00 57.29 913 HIS A C 1
ATOM 4527 O O . HIS B 2 913 ? 179.223 275.447 187.589 1.00 57.29 913 HIS A O 1
ATOM 4534 N N . THR B 2 914 ? 179.485 274.215 185.737 1.00 55.30 914 THR A N 1
ATOM 4535 C CA . THR B 2 914 ? 180.481 275.105 185.159 1.00 55.30 914 THR A CA 1
ATOM 4536 C C . THR B 2 914 ? 180.083 275.454 183.738 1.00 55.30 914 THR A C 1
ATOM 4537 O O . THR B 2 914 ? 179.731 274.569 182.955 1.00 55.30 914 THR A O 1
ATOM 4541 N N . LEU B 2 915 ? 180.153 276.733 183.405 1.00 55.30 915 LEU A N 1
ATOM 4542 C CA . LEU B 2 915 ? 180.029 277.200 182.033 1.00 55.30 915 LEU A CA 1
ATOM 4543 C C . LEU B 2 915 ? 181.402 277.687 181.602 1.00 55.30 915 LEU A C 1
ATOM 4544 O O . LEU B 2 915 ? 181.880 278.716 182.086 1.00 55.30 915 LEU A O 1
ATOM 4549 N N . ASN B 2 916 ? 182.035 276.948 180.702 1.00 47.51 916 ASN A N 1
ATOM 4550 C CA . ASN B 2 916 ? 183.406 277.218 180.281 1.00 47.51 916 ASN A CA 1
ATOM 4551 C C . ASN B 2 916 ? 183.353 277.861 178.902 1.00 47.51 916 ASN A C 1
ATOM 4552 O O . ASN B 2 916 ? 183.314 277.179 177.881 1.00 47.51 916 ASN A O 1
ATOM 4557 N N . LEU B 2 917 ? 183.352 279.188 178.874 1.00 50.76 917 LEU A N 1
ATOM 4558 C CA . LEU B 2 917 ? 183.284 279.955 177.634 1.00 50.76 917 LEU A CA 1
ATOM 4559 C C . LEU B 2 917 ? 184.544 280.805 177.536 1.00 50.76 917 LEU A C 1
ATOM 4560 O O . LEU B 2 917 ? 184.542 281.969 177.935 1.00 50.76 917 LEU A O 1
ATOM 4565 N N . ILE B 2 918 ? 185.614 280.239 176.989 1.00 49.10 918 ILE A N 1
ATOM 4566 C CA . ILE B 2 918 ? 186.887 280.936 176.871 1.00 49.10 918 ILE A CA 1
ATOM 4567 C C . ILE B 2 918 ? 187.238 281.091 175.402 1.00 49.10 918 ILE A C 1
ATOM 4568 O O . ILE B 2 918 ? 187.056 280.163 174.609 1.00 49.10 918 ILE A O 1
ATOM 4573 N N . ASP B 2 919 ? 187.725 282.276 175.046 1.00 59.50 919 ASP A N 1
ATOM 4574 C CA . ASP B 2 919 ? 188.183 282.622 173.705 1.00 59.50 919 ASP A CA 1
ATOM 4575 C C . ASP B 2 919 ? 187.057 282.630 172.682 1.00 59.50 919 ASP A C 1
ATOM 4576 O O . ASP B 2 919 ? 187.322 282.652 171.476 1.00 59.50 919 ASP A O 1
ATOM 4581 N N . CYS B 2 920 ? 185.805 282.618 173.131 1.00 60.11 920 CYS A N 1
ATOM 4582 C CA . CYS B 2 920 ? 184.685 282.804 172.223 1.00 60.11 920 CYS A CA 1
ATOM 4583 C C . CYS B 2 920 ? 184.653 284.263 171.802 1.00 60.11 920 CYS A C 1
ATOM 4584 O O . CYS B 2 920 ? 184.064 285.099 172.491 1.00 60.11 920 CYS A O 1
ATOM 4587 N N . SER B 2 921 ? 185.290 284.576 170.673 1.00 61.73 921 SER A N 1
ATOM 4588 C CA . SER B 2 921 ? 185.549 285.969 170.328 1.00 61.73 921 SER A CA 1
ATOM 4589 C C . SER B 2 921 ? 184.260 286.761 170.156 1.00 61.73 921 SER A C 1
ATOM 4590 O O . SER B 2 921 ? 184.144 287.886 170.653 1.00 61.73 921 SER A O 1
ATOM 4593 N N . ARG B 2 922 ? 183.275 286.189 169.468 1.00 67.33 922 ARG A N 1
ATOM 4594 C CA . ARG B 2 922 ? 182.109 286.937 169.020 1.00 67.33 922 ARG A CA 1
ATOM 4595 C C . ARG B 2 922 ? 180.889 286.724 169.907 1.00 67.33 922 ARG A C 1
ATOM 4596 O O . ARG B 2 922 ? 179.762 286.706 169.403 1.00 67.33 922 ARG A O 1
ATOM 4604 N N . LEU B 2 923 ? 181.077 286.560 171.217 1.00 63.41 923 LEU A N 1
ATOM 4605 C CA . LEU B 2 923 ? 179.929 286.309 172.083 1.00 63.41 923 LEU A CA 1
ATOM 4606 C C . LEU B 2 923 ? 179.026 287.534 172.178 1.00 63.41 923 LEU A C 1
ATOM 4607 O O . LEU B 2 923 ? 177.806 287.430 172.016 1.00 63.41 923 LEU A O 1
ATOM 4612 N N . LYS B 2 924 ? 179.601 288.700 172.461 1.00 66.25 924 LYS A N 1
ATOM 4613 C CA . LYS B 2 924 ? 178.922 289.995 172.425 1.00 66.25 924 LYS A CA 1
ATOM 4614 C C . LYS B 2 924 ? 177.701 290.081 173.334 1.00 66.25 924 LYS A C 1
ATOM 4615 O O . LYS B 2 924 ? 176.966 291.071 173.270 1.00 66.25 924 LYS A O 1
ATOM 4621 N N . SER B 2 925 ? 177.453 289.085 174.181 1.00 66.13 925 SER A N 1
ATOM 4622 C CA . SER B 2 925 ? 176.283 289.122 175.047 1.00 66.13 925 SER A CA 1
ATOM 4623 C C . SER B 2 925 ? 176.509 288.192 176.226 1.00 66.13 925 SER A C 1
ATOM 4624 O O . SER B 2 925 ? 177.016 287.082 176.055 1.00 66.13 925 SER A O 1
ATOM 4627 N N . PHE B 2 926 ? 176.122 288.647 177.411 1.00 63.54 926 PHE A N 1
ATOM 4628 C CA . PHE B 2 926 ? 176.417 287.891 178.617 1.00 63.54 926 PHE A CA 1
ATOM 4629 C C . PHE B 2 926 ? 175.691 286.551 178.592 1.00 63.54 926 PHE A C 1
ATOM 4630 O O . PHE B 2 926 ? 174.558 286.465 178.107 1.00 63.54 926 PHE A O 1
ATOM 4638 N N . PRO B 2 927 ? 176.316 285.489 179.083 1.00 64.03 927 PRO A N 1
ATOM 4639 C CA . PRO B 2 927 ? 175.639 284.191 179.187 1.00 64.03 927 PRO A CA 1
ATOM 4640 C C . PRO B 2 927 ? 174.737 284.147 180.408 1.00 64.03 927 PRO A C 1
ATOM 4641 O O . PRO B 2 927 ? 175.208 284.060 181.546 1.00 64.03 927 PRO A O 1
ATOM 4645 N N . GLU B 2 928 ? 173.430 284.197 180.177 1.00 75.82 928 GLU A N 1
ATOM 4646 C CA . GLU B 2 928 ? 172.457 284.052 181.255 1.00 75.82 928 GLU A CA 1
ATOM 4647 C C . GLU B 2 928 ? 171.544 282.892 180.878 1.00 75.82 928 GLU A C 1
ATOM 4648 O O . GLU B 2 928 ? 170.467 283.081 180.312 1.00 75.82 928 GLU A O 1
ATOM 4654 N N . ILE B 2 929 ? 171.995 281.677 181.198 1.00 70.01 929 ILE A N 1
ATOM 4655 C CA . ILE B 2 929 ? 171.273 280.456 180.868 1.00 70.01 929 ILE A CA 1
ATOM 4656 C C . ILE B 2 929 ? 171.040 279.571 182.079 1.00 70.01 929 ILE A C 1
ATOM 4657 O O . ILE B 2 929 ? 170.451 278.500 181.941 1.00 70.01 929 ILE A O 1
ATOM 4662 N N . SER B 2 930 ? 171.481 279.978 183.261 1.00 68.99 930 SER A N 1
ATOM 4663 C CA . SER B 2 930 ? 171.274 279.186 184.464 1.00 68.99 930 SER A CA 1
ATOM 4664 C C . SER B 2 930 ? 171.318 280.116 185.665 1.00 68.99 930 SER A C 1
ATOM 4665 O O . SER B 2 930 ? 171.479 281.331 185.533 1.00 68.99 930 SER A O 1
ATOM 4668 N N . THR B 2 931 ? 171.164 279.528 186.847 1.00 69.51 931 THR A N 1
ATOM 4669 C CA . THR B 2 931 ? 171.224 280.286 188.087 1.00 69.51 931 THR A CA 1
ATOM 4670 C C . THR B 2 931 ? 172.054 279.602 189.161 1.00 69.51 931 THR A C 1
ATOM 4671 O O . THR B 2 931 ? 172.380 280.247 190.162 1.00 69.51 931 THR A O 1
ATOM 4675 N N . HIS B 2 932 ? 172.431 278.336 188.985 1.00 68.93 932 HIS A N 1
ATOM 4676 C CA . HIS B 2 932 ? 173.263 277.625 189.946 1.00 68.93 932 HIS A CA 1
ATOM 4677 C C . HIS B 2 932 ? 174.675 277.381 189.423 1.00 68.93 932 HIS A C 1
ATOM 4678 O O . HIS B 2 932 ? 175.343 276.446 189.873 1.00 68.93 932 HIS A O 1
ATOM 4685 N N . ILE B 2 933 ? 175.140 278.202 188.476 1.00 56.68 933 ILE A N 1
ATOM 4686 C CA . ILE B 2 933 ? 176.508 278.083 187.989 1.00 56.68 933 ILE A CA 1
ATOM 4687 C C . ILE B 2 933 ? 177.479 278.376 189.119 1.00 56.68 933 ILE A C 1
ATOM 4688 O O . ILE B 2 933 ? 177.287 279.312 189.905 1.00 56.68 933 ILE A O 1
ATOM 4693 N N . LYS B 2 934 ? 178.536 277.575 189.206 1.00 50.80 934 LYS A N 1
ATOM 4694 C CA . LYS B 2 934 ? 179.573 277.769 190.210 1.00 50.80 934 LYS A CA 1
ATOM 4695 C C . LYS B 2 934 ? 180.909 278.186 189.624 1.00 50.80 934 LYS A C 1
ATOM 4696 O O . LYS B 2 934 ? 181.638 278.948 190.259 1.00 50.80 934 LYS A O 1
ATOM 4702 N N . TYR B 2 935 ? 181.255 277.710 188.431 1.00 51.34 935 TYR A N 1
ATOM 4703 C CA . TYR B 2 935 ? 182.481 278.107 187.745 1.00 51.34 935 TYR A CA 1
ATOM 4704 C C . TYR B 2 935 ? 182.080 278.784 186.444 1.00 51.34 935 TYR A C 1
ATOM 4705 O O . TYR B 2 935 ? 181.622 278.118 185.512 1.00 51.34 935 TYR A O 1
ATOM 4714 N N . LEU B 2 936 ? 182.252 280.093 186.368 1.00 55.30 936 LEU A N 1
ATOM 4715 C CA . LEU B 2 936 ? 181.948 280.847 185.160 1.00 55.30 936 LEU A CA 1
ATOM 4716 C C . LEU B 2 936 ? 183.257 281.379 184.598 1.00 55.30 936 LEU A C 1
ATOM 4717 O O . LEU B 2 936 ? 183.862 282.283 185.179 1.00 55.30 936 LEU A O 1
ATOM 4722 N N . ARG B 2 937 ? 183.694 280.822 183.476 1.00 54.18 937 ARG A N 1
ATOM 4723 C CA . ARG B 2 937 ? 184.942 281.217 182.836 1.00 54.18 937 ARG A CA 1
ATOM 4724 C C . ARG B 2 937 ? 184.605 281.961 181.555 1.00 54.18 937 ARG A C 1
ATOM 4725 O O . ARG B 2 937 ? 184.137 281.356 180.587 1.00 54.18 937 ARG A O 1
ATOM 4733 N N . LEU B 2 938 ? 184.839 283.270 181.551 1.00 53.99 938 LEU A N 1
ATOM 4734 C CA . LEU B 2 938 ? 184.542 284.130 180.407 1.00 53.99 938 LEU A CA 1
ATOM 4735 C C . LEU B 2 938 ? 185.792 284.940 180.089 1.00 53.99 938 LEU A C 1
ATOM 4736 O O . LEU B 2 938 ? 185.901 286.094 180.500 1.00 53.99 938 LEU A O 1
ATOM 4741 N N . ILE B 2 939 ? 186.722 284.365 179.338 1.00 52.62 939 ILE A N 1
ATOM 4742 C CA . ILE B 2 939 ? 187.972 285.036 179.008 1.00 52.62 939 ILE A CA 1
ATOM 4743 C C . ILE B 2 939 ? 188.125 285.072 177.498 1.00 52.62 939 ILE A C 1
ATOM 4744 O O . ILE B 2 939 ? 187.991 284.042 176.829 1.00 52.62 939 ILE A O 1
ATOM 4749 N N . GLY B 2 940 ? 188.409 286.256 176.966 1.00 58.28 940 GLY A N 1
ATOM 4750 C CA . GLY B 2 940 ? 188.504 286.452 175.540 1.00 58.28 940 GLY A CA 1
ATOM 4751 C C . GLY B 2 940 ? 187.196 286.786 174.865 1.00 58.28 940 GLY A C 1
ATOM 4752 O O . GLY B 2 940 ? 187.205 287.183 173.694 1.00 58.28 940 GLY A O 1
ATOM 4753 N N . THR B 2 941 ? 186.076 286.643 175.562 1.00 61.10 941 THR A N 1
ATOM 4754 C CA . THR B 2 941 ? 184.787 287.019 175.009 1.00 61.10 941 THR A CA 1
ATOM 4755 C C . THR B 2 941 ? 184.661 288.533 174.960 1.00 61.10 941 THR A C 1
ATOM 4756 O O . THR B 2 941 ? 185.102 289.236 175.871 1.00 61.10 941 THR A O 1
ATOM 4760 N N . ALA B 2 942 ? 184.055 289.034 173.886 1.00 61.88 942 ALA A N 1
ATOM 4761 C CA . ALA B 2 942 ? 183.802 290.466 173.742 1.00 61.88 942 ALA A CA 1
ATOM 4762 C C . ALA B 2 942 ? 182.449 290.825 174.356 1.00 61.88 942 ALA A C 1
ATOM 4763 O O . ALA B 2 942 ? 181.536 291.311 173.695 1.00 61.88 942 ALA A O 1
ATOM 4765 N N . ILE B 2 943 ? 182.342 290.581 175.660 1.00 67.46 943 ILE A N 1
ATOM 4766 C CA . ILE B 2 943 ? 181.052 290.678 176.336 1.00 67.46 943 ILE A CA 1
ATOM 4767 C C . ILE B 2 943 ? 180.678 292.135 176.584 1.00 67.46 943 ILE A C 1
ATOM 4768 O O . ILE B 2 943 ? 179.688 292.632 176.039 1.00 67.46 943 ILE A O 1
ATOM 4773 N N . LYS B 2 944 ? 181.470 292.840 177.393 1.00 71.59 944 LYS A N 1
ATOM 4774 C CA . LYS B 2 944 ? 181.389 294.283 177.620 1.00 71.59 944 LYS A CA 1
ATOM 4775 C C . LYS B 2 944 ? 180.152 294.742 178.387 1.00 71.59 944 LYS A C 1
ATOM 4776 O O . LYS B 2 944 ? 179.839 295.937 178.359 1.00 71.59 944 LYS A O 1
ATOM 4782 N N . GLU B 2 945 ? 179.438 293.849 179.068 1.00 75.38 945 GLU A N 1
ATOM 4783 C CA . GLU B 2 945 ? 178.441 294.273 180.047 1.00 75.38 945 GLU A CA 1
ATOM 4784 C C . GLU B 2 945 ? 178.217 293.143 181.038 1.00 75.38 945 GLU A C 1
ATOM 4785 O O . GLU B 2 945 ? 178.630 292.004 180.818 1.00 75.38 945 GLU A O 1
ATOM 4791 N N . VAL B 2 946 ? 177.552 293.476 182.137 1.00 76.30 946 VAL A N 1
ATOM 4792 C CA . VAL B 2 946 ? 177.204 292.496 183.162 1.00 76.30 946 VAL A CA 1
ATOM 4793 C C . VAL B 2 946 ? 175.778 292.769 183.629 1.00 76.30 946 VAL A C 1
ATOM 4794 O O . VAL B 2 946 ? 175.492 293.865 184.130 1.00 76.30 946 VAL A O 1
ATOM 4798 N N . PRO B 2 947 ? 174.814 291.808 183.598 1.00 77.42 947 PRO A N 1
ATOM 4799 C CA . PRO B 2 947 ? 173.439 292.111 183.935 1.00 77.42 947 PRO A CA 1
ATOM 4800 C C . PRO B 2 947 ? 173.247 292.315 185.429 1.00 77.42 947 PRO A C 1
ATOM 4801 O O . PRO B 2 947 ? 174.007 291.755 186.144 1.00 77.42 947 PRO A O 1
ATOM 4805 N N . LEU B 2 948 ? 172.193 293.025 185.833 1.00 81.87 948 LEU A N 1
ATOM 4806 C CA . LEU B 2 948 ? 171.933 293.332 187.267 1.00 81.87 948 LEU A CA 1
ATOM 4807 C C . LEU B 2 948 ? 171.257 292.146 187.940 1.00 81.87 948 LEU A C 1
ATOM 4808 O O . LEU B 2 948 ? 170.977 292.214 189.137 1.00 81.87 948 LEU A O 1
ATOM 4813 N N . SER B 2 949 ? 171.100 291.059 187.213 1.00 81.49 949 SER A N 1
ATOM 4814 C CA . SER B 2 949 ? 170.364 289.933 187.771 1.00 81.49 949 SER A CA 1
ATOM 4815 C C . SER B 2 949 ? 171.225 288.981 188.591 1.00 81.49 949 SER A C 1
ATOM 4816 O O . SER B 2 949 ? 170.693 288.003 189.124 1.00 81.49 949 SER A O 1
ATOM 4819 N N . ILE B 2 950 ? 172.530 289.231 188.708 1.00 80.36 950 ILE A N 1
ATOM 4820 C CA . ILE B 2 950 ? 173.416 288.205 189.250 1.00 80.36 950 ILE A CA 1
ATOM 4821 C C . ILE B 2 950 ? 173.206 288.006 190.746 1.00 80.36 950 ILE A C 1
ATOM 4822 O O . ILE B 2 950 ? 173.482 286.923 191.273 1.00 80.36 950 ILE A O 1
ATOM 4827 N N . MET B 2 951 ? 172.712 289.019 191.458 1.00 84.68 951 MET A N 1
ATOM 4828 C CA . MET B 2 951 ? 172.448 288.819 192.880 1.00 84.68 951 MET A CA 1
ATOM 4829 C C . MET B 2 951 ? 171.372 287.771 193.123 1.00 84.68 951 MET A C 1
ATOM 4830 O O . MET B 2 951 ? 171.272 287.246 194.236 1.00 84.68 951 MET A O 1
ATOM 4835 N N . SER B 2 952 ? 170.568 287.453 192.109 1.00 80.02 952 SER A N 1
ATOM 4836 C CA . SER B 2 952 ? 169.626 286.349 192.217 1.00 80.02 952 SER A CA 1
ATOM 4837 C C . SER B 2 952 ? 170.286 284.996 192.000 1.00 80.02 952 SER A C 1
ATOM 4838 O O . SER B 2 952 ? 169.675 283.969 192.310 1.00 80.02 952 SER A O 1
ATOM 4841 N N . TRP B 2 953 ? 171.510 284.970 191.478 1.00 78.47 953 TRP A N 1
ATOM 4842 C CA . TRP B 2 953 ? 172.188 283.713 191.207 1.00 78.47 953 TRP A CA 1
ATOM 4843 C C . TRP B 2 953 ? 172.733 283.107 192.496 1.00 78.47 953 TRP A C 1
ATOM 4844 O O . TRP B 2 953 ? 172.823 283.760 193.539 1.00 78.47 953 TRP A O 1
ATOM 4855 N N . SER B 2 954 ? 173.100 281.834 192.412 1.00 68.06 954 SER A N 1
ATOM 4856 C CA . SER B 2 954 ? 173.825 281.195 193.491 1.00 68.06 954 SER A CA 1
ATOM 4857 C C . SER B 2 954 ? 175.240 281.763 193.555 1.00 68.06 954 SER A C 1
ATOM 4858 O O . SER B 2 954 ? 175.753 282.276 192.559 1.00 68.06 954 SER A O 1
ATOM 4861 N N . PRO B 2 955 ? 175.887 281.702 194.720 1.00 64.45 955 PRO A N 1
ATOM 4862 C CA . PRO B 2 955 ? 177.251 282.234 194.822 1.00 64.45 955 PRO A CA 1
ATOM 4863 C C . PRO B 2 955 ? 178.194 281.541 193.849 1.00 64.45 955 PRO A C 1
ATOM 4864 O O . PRO B 2 955 ? 178.169 280.319 193.691 1.00 64.45 955 PRO A O 1
ATOM 4868 N N . LEU B 2 956 ? 179.034 282.340 193.198 1.00 57.55 956 LEU A N 1
ATOM 4869 C CA . LEU B 2 956 ? 179.976 281.858 192.198 1.00 57.55 956 LEU A CA 1
ATOM 4870 C C . LEU B 2 956 ? 181.316 281.588 192.866 1.00 57.5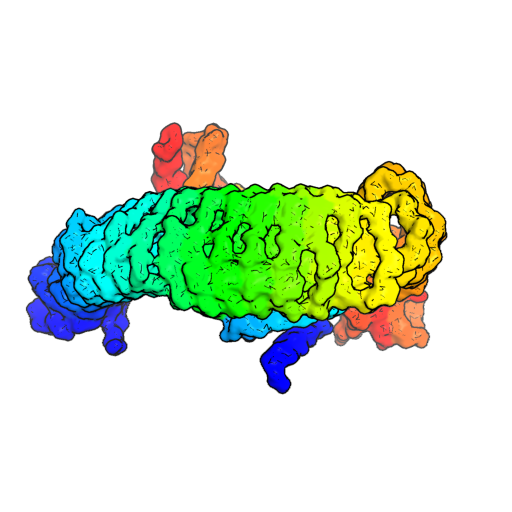5 956 LEU A C 1
ATOM 4871 O O . LEU B 2 956 ? 181.914 282.497 193.450 1.00 57.55 956 LEU A O 1
ATOM 4876 N N . ALA B 2 957 ? 181.788 280.347 192.778 1.00 51.76 957 ALA A N 1
ATOM 4877 C CA . ALA B 2 957 ? 183.098 280.025 193.321 1.00 51.76 957 ALA A CA 1
ATOM 4878 C C . ALA B 2 957 ? 184.230 280.422 192.387 1.00 51.76 957 ALA A C 1
ATOM 4879 O O . ALA B 2 957 ? 185.379 280.502 192.830 1.00 51.76 957 ALA A O 1
ATOM 4881 N N . HIS B 2 958 ? 183.933 280.681 191.113 1.00 54.33 958 HIS A N 1
ATOM 4882 C CA . HIS B 2 958 ? 184.963 281.081 190.156 1.00 54.33 958 HIS A CA 1
ATOM 4883 C C . HIS B 2 958 ? 184.274 281.865 189.042 1.00 54.33 958 HIS A C 1
ATOM 4884 O O . HIS B 2 958 ? 183.628 281.270 188.178 1.00 54.33 958 HIS A O 1
ATOM 4891 N N . PHE B 2 959 ? 184.417 283.183 189.071 1.00 55.30 959 PHE A N 1
ATOM 4892 C CA . PHE B 2 959 ? 183.886 284.052 188.029 1.00 55.30 959 PHE A CA 1
ATOM 4893 C C . PHE B 2 959 ? 185.060 284.815 187.437 1.00 55.30 959 PHE A C 1
ATOM 4894 O O . PHE B 2 959 ? 185.655 285.662 188.109 1.00 55.30 959 PHE A O 1
ATOM 4902 N N . GLN B 2 960 ? 185.396 284.508 186.188 1.00 55.30 960 GLN A N 1
ATOM 4903 C CA . GLN B 2 960 ? 186.587 285.031 185.532 1.00 55.30 960 GLN A CA 1
ATOM 4904 C C . GLN B 2 960 ? 186.174 285.758 184.265 1.00 55.30 960 GLN A C 1
ATOM 4905 O O . GLN B 2 960 ? 185.546 285.161 183.386 1.00 55.30 960 GLN A O 1
ATOM 4911 N N . ILE B 2 961 ? 186.536 287.033 184.159 1.00 54.43 961 ILE A N 1
ATOM 4912 C CA . ILE B 2 961 ? 186.229 287.824 182.973 1.00 54.43 961 ILE A CA 1
ATOM 4913 C C . ILE B 2 961 ? 187.435 288.682 182.630 1.00 54.43 961 ILE A C 1
ATOM 4914 O O . ILE B 2 961 ? 188.061 289.265 183.520 1.00 54.43 961 ILE A O 1
ATOM 4919 N N . SER B 2 962 ? 187.770 288.748 181.344 1.00 64.21 962 SER A N 1
ATOM 4920 C CA . SER B 2 962 ? 188.876 289.583 180.901 1.00 64.21 962 SER A CA 1
ATOM 4921 C C . SER B 2 962 ? 188.505 291.050 181.044 1.00 64.21 962 SER A C 1
ATOM 4922 O O . SER B 2 962 ? 187.442 291.479 180.590 1.00 64.21 962 SER A O 1
ATOM 4925 N N . TYR B 2 963 ? 189.392 291.820 181.667 1.00 73.01 963 TYR A N 1
ATOM 4926 C CA . TYR B 2 963 ? 189.085 293.199 182.012 1.00 73.01 963 TYR A CA 1
ATOM 4927 C C . TYR B 2 963 ? 188.820 294.035 180.768 1.00 73.01 963 TYR A C 1
ATOM 4928 O O . TYR B 2 963 ? 189.508 293.911 179.753 1.00 73.01 963 TYR A O 1
ATOM 4937 N N . PHE B 2 964 ? 187.804 294.886 180.858 1.00 74.23 964 PHE A N 1
ATOM 4938 C CA . PHE B 2 964 ? 187.529 295.905 179.860 1.00 74.23 964 PHE A CA 1
ATOM 4939 C C . PHE B 2 964 ? 187.363 297.238 180.573 1.00 74.23 964 PHE A C 1
ATOM 4940 O O . PHE B 2 964 ? 187.028 297.291 181.758 1.00 74.23 964 PHE A O 1
ATOM 4948 N N . GLU B 2 965 ? 187.614 298.321 179.835 1.00 81.61 965 GLU A N 1
ATOM 4949 C CA . GLU B 2 965 ? 187.666 299.640 180.457 1.00 81.61 965 GLU A CA 1
ATOM 4950 C C . GLU B 2 965 ? 186.335 300.011 181.099 1.00 81.61 965 GLU A C 1
ATOM 4951 O O . GLU B 2 965 ? 186.302 300.513 182.229 1.00 81.61 965 GLU A O 1
ATOM 4957 N N . SER B 2 966 ? 185.226 299.759 180.407 1.00 84.05 966 SER A N 1
ATOM 4958 C CA . SER B 2 966 ? 183.919 300.147 180.922 1.00 84.05 966 SER A CA 1
ATOM 4959 C C . SER B 2 966 ? 183.383 299.114 181.903 1.00 84.05 966 SER A C 1
ATOM 4960 O O . SER B 2 966 ? 182.252 298.642 181.759 1.00 84.05 966 SER A O 1
ATOM 4963 N N . LEU B 2 967 ? 184.187 298.760 182.903 1.00 80.11 967 LEU A N 1
ATOM 4964 C CA . LEU B 2 967 ? 183.753 297.862 183.961 1.00 80.11 967 LEU A CA 1
ATOM 4965 C C . LEU B 2 967 ? 183.350 298.599 185.228 1.00 80.11 967 LEU A C 1
ATOM 4966 O O . LEU B 2 967 ? 182.651 298.022 186.067 1.00 80.11 967 LEU A O 1
ATOM 4971 N N . LYS B 2 968 ? 183.756 299.861 185.372 1.00 85.75 968 LYS A N 1
ATOM 4972 C CA . LYS B 2 968 ? 183.470 300.607 186.592 1.00 85.75 968 LYS A CA 1
ATOM 4973 C C . LYS B 2 968 ? 181.978 300.834 186.780 1.00 85.75 968 LYS A C 1
ATOM 4974 O O . LYS B 2 968 ? 181.517 301.010 187.913 1.00 85.75 968 LYS A O 1
ATOM 4980 N N . GLU B 2 969 ? 181.209 300.835 185.692 1.00 86.35 969 GLU A N 1
ATOM 4981 C CA . GLU B 2 969 ? 179.781 301.120 185.770 1.00 86.35 969 GLU A CA 1
ATOM 4982 C C . GLU B 2 969 ? 178.966 299.960 186.316 1.00 86.35 969 GLU A C 1
ATOM 4983 O O . GLU B 2 969 ? 177.735 300.057 186.339 1.00 86.35 969 GLU A O 1
ATOM 4989 N N . PHE B 2 970 ? 179.601 298.880 186.762 1.00 80.20 970 PHE A N 1
ATOM 4990 C CA . PHE B 2 970 ? 178.901 297.693 187.246 1.00 80.20 970 PHE A CA 1
ATOM 4991 C C . PHE B 2 970 ? 179.397 297.375 188.649 1.00 80.20 970 PHE A C 1
ATOM 4992 O O . PHE B 2 970 ? 180.204 296.457 188.844 1.00 80.20 970 PHE A O 1
ATOM 5000 N N . PRO B 2 971 ? 178.938 298.124 189.653 1.00 80.97 971 PRO A N 1
ATOM 5001 C CA . PRO B 2 971 ? 179.330 297.816 191.036 1.00 80.97 971 PRO A CA 1
ATOM 5002 C C . PRO B 2 971 ? 178.831 296.470 191.518 1.00 80.97 971 PRO A C 1
ATOM 5003 O O . PRO B 2 971 ? 179.372 295.939 192.495 1.00 80.97 971 PRO A O 1
ATOM 5007 N N . HIS B 2 972 ? 177.809 295.905 190.879 1.00 76.41 972 HIS A N 1
ATOM 5008 C CA . HIS B 2 972 ? 177.342 294.577 191.249 1.00 76.41 972 HIS A CA 1
ATOM 5009 C C . HIS B 2 972 ? 178.246 293.475 190.722 1.00 76.41 972 HIS A C 1
ATOM 5010 O O . HIS B 2 972 ? 178.157 292.338 191.198 1.00 76.41 972 HIS A O 1
ATOM 5017 N N . ALA B 2 973 ? 179.109 293.781 189.756 1.00 76.29 973 ALA A N 1
ATOM 5018 C CA . ALA B 2 973 ? 180.013 292.798 189.181 1.00 76.29 973 ALA A CA 1
ATOM 5019 C C . ALA B 2 973 ? 181.383 292.785 189.839 1.00 76.29 973 ALA A C 1
ATOM 5020 O O . ALA B 2 973 ? 182.181 291.888 189.547 1.00 76.29 973 ALA A O 1
ATOM 5022 N N . LEU B 2 974 ? 181.677 293.745 190.714 1.00 74.03 974 LEU A N 1
ATOM 5023 C CA . LEU B 2 974 ? 182.999 293.837 191.318 1.00 74.03 974 LEU A CA 1
ATOM 5024 C C . LEU B 2 974 ? 183.135 292.967 192.559 1.00 74.03 974 LEU A C 1
ATOM 5025 O O . LEU B 2 974 ? 184.206 292.406 192.805 1.00 74.03 974 LEU A O 1
ATOM 5030 N N . ASP B 2 975 ? 182.073 292.838 193.348 1.00 72.06 975 ASP A N 1
ATOM 5031 C CA . ASP B 2 975 ? 182.146 292.050 194.569 1.00 72.06 975 ASP A CA 1
ATOM 5032 C C . ASP B 2 975 ? 181.957 290.560 194.330 1.00 72.06 975 ASP A C 1
ATOM 5033 O O . ASP B 2 975 ? 182.148 289.774 195.263 1.00 72.06 975 ASP A O 1
ATOM 5038 N N . ILE B 2 976 ? 181.593 290.155 193.116 1.00 64.53 976 ILE A N 1
ATOM 5039 C CA . ILE B 2 976 ? 181.353 288.750 192.806 1.00 64.53 976 ILE A CA 1
ATOM 5040 C C . ILE B 2 976 ? 182.531 288.191 192.024 1.00 64.53 976 ILE A C 1
ATOM 5041 O O . ILE B 2 976 ? 182.803 286.987 192.068 1.00 64.53 976 ILE A O 1
ATOM 5046 N N . ILE B 2 977 ? 183.236 289.066 191.310 1.00 56.47 977 ILE A N 1
ATOM 5047 C CA . ILE B 2 977 ? 184.331 288.693 190.422 1.00 56.47 977 ILE A CA 1
ATOM 5048 C C . ILE B 2 977 ? 185.399 287.949 191.209 1.00 56.47 977 ILE A C 1
ATOM 5049 O O . ILE B 2 977 ? 185.520 288.124 192.425 1.00 56.47 977 ILE A O 1
ATOM 5054 N N . THR B 2 978 ? 186.153 287.100 190.542 1.00 52.59 978 THR A N 1
ATOM 5055 C CA . THR B 2 978 ? 187.222 286.392 191.235 1.00 52.59 978 THR A CA 1
ATOM 5056 C C . THR B 2 978 ? 188.567 286.495 190.533 1.00 52.59 978 THR A C 1
ATOM 5057 O O . THR B 2 978 ? 189.595 286.596 191.203 1.00 52.59 978 THR A O 1
ATOM 5061 N N . GLU B 2 979 ? 188.589 286.489 189.205 1.00 53.96 979 GLU A N 1
ATOM 5062 C CA . GLU B 2 979 ? 189.830 286.588 188.452 1.00 53.96 979 GLU A CA 1
ATOM 5063 C C . GLU B 2 979 ? 189.687 287.619 187.349 1.00 53.96 979 GLU A C 1
ATOM 5064 O O . GLU B 2 979 ? 188.709 287.598 186.598 1.00 53.96 979 GLU A O 1
ATOM 5070 N N . LEU B 2 980 ? 190.660 288.513 187.253 1.00 54.30 980 LEU A N 1
ATOM 5071 C CA . LEU B 2 980 ? 190.746 289.492 186.184 1.00 54.30 980 LEU A CA 1
ATOM 5072 C C . LEU B 2 980 ? 191.856 289.083 185.228 1.00 54.30 980 LEU A C 1
ATOM 5073 O O . LEU B 2 980 ? 192.677 288.220 185.532 1.00 54.30 980 LEU A O 1
ATOM 5078 N N . GLN B 2 981 ? 191.873 289.699 184.049 1.00 59.83 981 GLN A N 1
ATOM 5079 C CA . GLN B 2 981 ? 192.921 289.397 183.076 1.00 59.83 981 GLN A CA 1
ATOM 5080 C C . GLN B 2 981 ? 193.113 290.619 182.184 1.00 59.83 981 GLN A C 1
ATOM 5081 O O . GLN B 2 981 ? 192.362 290.813 181.224 1.00 59.83 981 GLN A O 1
ATOM 5087 N N . LEU B 2 982 ? 194.127 291.417 182.490 1.00 61.74 982 LEU A N 1
ATOM 5088 C CA . LEU B 2 982 ? 194.403 292.598 181.693 1.00 61.74 982 LEU A CA 1
ATOM 5089 C C . LEU B 2 982 ? 194.970 292.197 180.339 1.00 61.74 982 LEU A C 1
ATOM 5090 O O . LEU B 2 982 ? 195.704 291.216 180.213 1.00 61.74 982 LEU A O 1
ATOM 5095 N N . SER B 2 983 ? 194.612 292.963 179.316 1.00 75.39 983 SER A N 1
ATOM 5096 C CA . SER B 2 983 ? 195.030 292.664 177.959 1.00 75.39 983 SER A CA 1
ATOM 5097 C C . SER B 2 983 ? 196.377 293.317 177.666 1.00 75.39 983 SER A C 1
ATOM 5098 O O . SER B 2 983 ? 196.987 293.960 178.521 1.00 75.39 983 SER A O 1
ATOM 5101 N N . LYS B 2 984 ? 196.853 293.139 176.433 1.00 77.35 984 LYS A N 1
ATOM 5102 C CA . LYS B 2 984 ? 198.143 293.700 176.050 1.00 77.35 984 LYS A CA 1
ATOM 5103 C C . LYS B 2 984 ? 198.113 295.222 176.075 1.00 77.35 984 LYS A C 1
ATOM 5104 O O . LYS B 2 984 ? 199.055 295.863 176.555 1.00 77.35 984 LYS A O 1
ATOM 5110 N N . ASP B 2 985 ? 197.042 295.817 175.564 1.00 85.13 985 ASP A N 1
ATOM 5111 C CA . ASP B 2 985 ? 196.964 297.267 175.387 1.00 85.13 985 ASP A CA 1
ATOM 5112 C C . ASP B 2 985 ? 196.263 297.928 176.572 1.00 85.13 985 ASP A C 1
ATOM 5113 O O . ASP B 2 985 ? 195.251 298.614 176.429 1.00 85.13 985 ASP A O 1
ATOM 5118 N N . ILE B 2 986 ? 196.820 297.721 177.761 1.00 84.07 986 ILE A N 1
ATOM 5119 C CA . ILE B 2 986 ? 196.338 298.367 178.976 1.00 84.07 986 ILE A CA 1
ATOM 5120 C C . ILE B 2 986 ? 197.404 299.351 179.425 1.00 84.07 986 ILE A C 1
ATOM 5121 O O . ILE B 2 986 ? 198.533 298.955 179.736 1.00 84.07 986 ILE A O 1
ATOM 5126 N N . GLN B 2 987 ? 197.047 300.635 179.459 1.00 92.38 987 GLN A N 1
ATOM 5127 C CA . GLN B 2 987 ? 198.011 301.670 179.810 1.00 92.38 987 GLN A CA 1
ATOM 5128 C C . GLN B 2 987 ? 198.286 301.723 181.306 1.00 92.38 987 GLN A C 1
ATOM 5129 O O . GLN B 2 987 ? 199.412 302.032 181.712 1.00 92.38 987 GLN A O 1
ATOM 5135 N N . GLU B 2 988 ? 197.290 301.431 182.136 1.00 91.20 988 GLU A N 1
ATOM 5136 C CA . GLU B 2 988 ? 197.470 301.498 183.577 1.00 91.20 988 GLU A CA 1
ATOM 5137 C C . GLU B 2 988 ? 196.387 300.674 184.252 1.00 91.20 988 GLU A C 1
ATOM 5138 O O . GLU B 2 988 ? 195.220 300.733 183.857 1.00 91.20 988 GLU A O 1
ATOM 5144 N N . VAL B 2 989 ? 196.780 299.911 185.261 1.00 89.35 989 VAL A N 1
ATOM 5145 C CA . VAL B 2 989 ? 195.799 299.172 186.062 1.00 89.35 989 VAL A CA 1
ATOM 5146 C C . VAL B 2 989 ? 194.973 300.166 186.869 1.00 89.35 989 VAL A C 1
ATOM 5147 O O . VAL B 2 989 ? 195.548 301.012 187.576 1.00 89.35 989 VAL A O 1
ATOM 5151 N N . PRO B 2 990 ? 193.648 300.117 186.792 1.00 86.96 990 PRO A N 1
ATOM 5152 C CA . PRO B 2 990 ? 192.820 301.130 187.447 1.00 86.96 990 PRO A CA 1
ATOM 5153 C C . PRO B 2 990 ? 193.030 301.131 188.949 1.00 86.96 990 PRO A C 1
ATOM 5154 O O . PRO B 2 990 ? 193.229 300.072 189.560 1.00 86.96 990 PRO A O 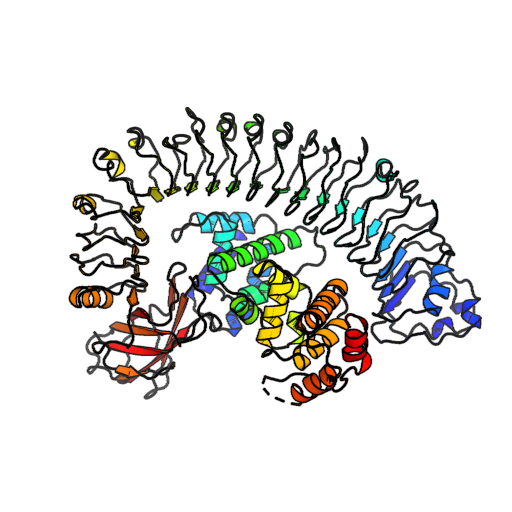1
ATOM 5158 N N . PRO B 2 991 ? 193.003 302.307 189.578 1.00 87.70 991 PRO A N 1
ATOM 5159 C CA . PRO B 2 991 ? 193.178 302.363 191.036 1.00 87.70 991 PRO A CA 1
ATOM 5160 C C . PRO B 2 991 ? 192.038 301.739 191.822 1.00 87.70 991 PRO A C 1
ATOM 5161 O O . PRO B 2 991 ? 192.236 301.411 192.997 1.00 87.70 991 PRO A O 1
ATOM 5165 N N . TRP B 2 992 ? 190.859 301.562 191.227 1.00 82.21 992 TRP A N 1
ATOM 5166 C CA . TRP B 2 992 ? 189.724 301.027 191.970 1.00 82.21 992 TRP A CA 1
ATOM 5167 C C . TRP B 2 992 ? 189.767 299.514 192.124 1.00 82.21 992 TRP A C 1
ATOM 5168 O O . TRP B 2 992 ? 188.808 298.938 192.647 1.00 82.21 992 TRP A O 1
ATOM 5179 N N . VAL B 2 993 ? 190.842 298.858 191.682 1.00 79.31 993 VAL A N 1
ATOM 5180 C CA . VAL B 2 993 ? 190.973 297.421 191.896 1.00 79.31 993 VAL A CA 1
ATOM 5181 C C . VAL B 2 993 ? 191.009 297.105 193.384 1.00 79.31 993 VAL A C 1
ATOM 5182 O O . VAL B 2 993 ? 190.584 296.025 193.810 1.00 79.31 993 VAL A O 1
ATOM 5186 N N . LYS B 2 994 ? 191.494 298.043 194.199 1.00 81.48 994 LYS A N 1
ATOM 5187 C CA . LYS B 2 994 ? 191.538 297.821 195.639 1.00 81.48 994 LYS A CA 1
ATOM 5188 C C . LYS B 2 994 ? 190.145 297.620 196.222 1.00 81.48 994 LYS A C 1
ATOM 5189 O O . LYS B 2 994 ? 189.982 296.883 197.200 1.00 81.48 994 LYS A O 1
ATOM 5195 N N . ARG B 2 995 ? 189.131 298.261 195.637 1.00 80.00 995 ARG A N 1
ATOM 5196 C CA . ARG B 2 995 ? 187.768 298.094 196.132 1.00 80.00 995 ARG A CA 1
ATOM 5197 C C . ARG B 2 995 ? 187.235 296.699 195.842 1.00 80.00 995 ARG A C 1
ATOM 5198 O O . ARG B 2 995 ? 186.412 296.179 196.604 1.00 80.00 995 ARG A O 1
ATOM 5206 N N . MET B 2 996 ? 187.688 296.087 194.750 1.00 72.11 996 MET A N 1
ATOM 5207 C CA . MET B 2 996 ? 187.257 294.760 194.332 1.00 72.11 996 MET A CA 1
ATOM 5208 C C . MET B 2 996 ? 187.541 293.729 195.418 1.00 72.11 996 MET A C 1
ATOM 5209 O O . MET B 2 996 ? 188.702 293.433 195.711 1.00 72.11 996 MET A O 1
ATOM 5214 N N . SER B 2 997 ? 186.488 293.166 196.011 1.00 64.24 997 SER A N 1
ATOM 5215 C CA . SER B 2 997 ? 186.635 292.463 197.282 1.00 64.24 997 SER A CA 1
ATOM 5216 C C . SER B 2 997 ? 187.138 291.036 197.106 1.00 64.24 997 SER A C 1
ATOM 5217 O O . SER B 2 997 ? 188.229 290.692 197.570 1.00 64.24 997 SER A O 1
ATOM 5220 N N . ARG B 2 998 ? 186.355 290.186 196.451 1.00 57.89 998 ARG A N 1
ATOM 5221 C CA . ARG B 2 998 ? 186.667 288.758 196.399 1.00 57.89 998 ARG A CA 1
ATOM 5222 C C . ARG B 2 998 ? 187.540 288.408 195.200 1.00 57.89 998 ARG A C 1
ATOM 5223 O O . ARG B 2 998 ? 187.250 287.480 194.451 1.00 57.89 998 ARG A O 1
ATOM 5231 N N . LEU B 2 999 ? 188.640 289.131 195.029 1.00 54.44 999 LEU A N 1
ATOM 5232 C CA . LEU B 2 999 ? 189.555 288.888 193.925 1.00 54.44 999 LEU A CA 1
ATOM 5233 C C . LEU B 2 999 ? 190.672 287.969 194.392 1.00 54.44 999 LEU A C 1
ATOM 5234 O O . LEU B 2 999 ? 191.288 288.213 195.433 1.00 54.44 999 LEU A O 1
ATOM 5239 N N . ARG B 2 1000 ? 190.928 286.913 193.624 1.00 50.97 1000 ARG A N 1
ATOM 5240 C CA . ARG B 2 1000 ? 191.929 285.927 193.990 1.00 50.97 1000 ARG A CA 1
ATOM 5241 C C . ARG B 2 1000 ? 193.020 285.751 192.948 1.00 50.97 1000 ARG A C 1
ATOM 5242 O O . ARG B 2 1000 ? 193.883 284.889 193.127 1.00 50.97 1000 ARG A O 1
ATOM 5250 N N . ALA B 2 1001 ? 193.013 286.531 191.872 1.00 55.30 1001 ALA A N 1
ATOM 5251 C CA . ALA B 2 1001 ? 194.053 286.422 190.861 1.00 55.30 1001 ALA A CA 1
ATOM 5252 C C . ALA B 2 1001 ? 194.047 287.680 190.014 1.00 55.30 1001 ALA A C 1
ATOM 5253 O O . ALA B 2 1001 ? 193.053 288.404 189.953 1.00 55.30 1001 ALA A O 1
ATOM 5255 N N . LEU B 2 1002 ? 195.179 287.935 189.362 1.00 55.19 1002 LEU A N 1
ATOM 5256 C CA . LEU B 2 1002 ? 195.284 289.053 188.430 1.00 55.19 1002 LEU A CA 1
ATOM 5257 C C . LEU B 2 1002 ? 196.394 288.701 187.444 1.00 55.19 1002 LEU A C 1
ATOM 5258 O O . LEU B 2 1002 ? 197.574 288.808 187.779 1.00 55.19 1002 LEU A O 1
ATOM 5263 N N . ARG B 2 1003 ? 196.009 288.282 186.249 1.00 59.19 1003 ARG A N 1
ATOM 5264 C CA . ARG B 2 1003 ? 196.959 287.820 185.249 1.00 59.19 1003 ARG A CA 1
ATOM 5265 C C . ARG B 2 1003 ? 197.153 288.903 184.198 1.00 59.19 1003 ARG A C 1
ATOM 5266 O O . ARG B 2 1003 ? 196.192 289.324 183.549 1.00 59.19 1003 ARG A O 1
ATOM 5274 N N . LEU B 2 1004 ? 198.393 289.345 184.032 1.00 59.88 1004 LEU A N 1
ATOM 5275 C CA . LEU B 2 1004 ? 198.768 290.286 182.989 1.00 59.88 1004 LEU A CA 1
ATOM 5276 C C . LEU B 2 1004 ? 199.454 289.511 181.878 1.00 59.88 1004 LEU A C 1
ATOM 5277 O O . LEU B 2 1004 ? 200.373 288.730 182.140 1.00 59.88 1004 LEU A O 1
ATOM 5282 N N . ASN B 2 1005 ? 199.010 289.719 180.646 1.00 71.63 1005 ASN A N 1
ATOM 5283 C CA . ASN B 2 1005 ? 199.458 288.919 179.512 1.00 71.63 1005 ASN A CA 1
ATOM 5284 C C . ASN B 2 1005 ? 200.193 289.833 178.539 1.00 71.63 1005 ASN A C 1
ATOM 5285 O O . ASN B 2 1005 ? 199.583 290.414 177.641 1.00 71.63 1005 ASN A O 1
ATOM 5290 N N . ASN B 2 1006 ? 201.506 289.947 178.720 1.00 71.47 1006 ASN A N 1
ATOM 5291 C CA . ASN B 2 1006 ? 202.363 290.758 177.860 1.00 71.47 1006 ASN A CA 1
ATOM 5292 C C . ASN B 2 1006 ? 201.866 292.200 177.787 1.00 71.47 1006 ASN A C 1
ATOM 5293 O O . ASN B 2 1006 ? 201.583 292.738 176.717 1.00 71.47 1006 ASN A O 1
ATOM 5298 N N . CYS B 2 1007 ? 201.761 292.826 178.958 1.00 77.90 1007 CYS A N 1
ATOM 5299 C CA . CYS B 2 1007 ? 201.371 294.231 179.041 1.00 77.90 1007 CYS A CA 1
ATOM 5300 C C . CYS B 2 1007 ? 202.568 295.072 178.610 1.00 77.90 1007 CYS A C 1
ATOM 5301 O O . CYS B 2 1007 ? 203.342 295.586 179.420 1.00 77.90 1007 CYS A O 1
ATOM 5304 N N . ASN B 2 1008 ? 202.710 295.213 177.291 1.00 79.61 1008 ASN A N 1
ATOM 5305 C CA . ASN B 2 1008 ? 203.876 295.857 176.702 1.00 79.61 1008 ASN A CA 1
ATOM 5306 C C . ASN B 2 1008 ? 203.943 297.352 176.973 1.00 79.61 1008 ASN A C 1
ATOM 5307 O O . ASN B 2 1008 ? 205.007 297.946 176.774 1.00 79.61 1008 ASN A O 1
ATOM 5312 N N . ASN B 2 1009 ? 202.849 297.979 177.408 1.00 85.89 1009 ASN A N 1
ATOM 5313 C CA . ASN B 2 1009 ? 202.855 299.398 177.773 1.00 85.89 1009 ASN A CA 1
ATOM 5314 C C . ASN B 2 1009 ? 202.245 299.592 179.165 1.00 85.89 1009 ASN A C 1
ATOM 5315 O O . ASN B 2 1009 ? 201.089 299.976 179.336 1.00 85.89 1009 ASN A O 1
ATOM 5320 N N . LEU B 2 1010 ? 203.079 299.393 180.180 1.00 84.48 1010 LEU A N 1
ATOM 5321 C CA . LEU B 2 1010 ? 202.676 299.574 181.563 1.00 84.48 1010 LEU A CA 1
ATOM 5322 C C . LEU B 2 1010 ? 203.845 300.201 182.303 1.00 84.48 1010 LEU A C 1
ATOM 5323 O O . LEU B 2 1010 ? 204.962 300.259 181.788 1.00 84.48 1010 LEU A O 1
ATOM 5328 N N . VAL B 2 1011 ? 203.575 300.719 183.498 1.00 84.28 1011 VAL A N 1
ATOM 5329 C CA . VAL B 2 1011 ? 204.654 301.275 184.306 1.00 84.28 1011 VAL A CA 1
ATOM 5330 C C . VAL B 2 1011 ? 204.659 300.672 185.706 1.00 84.28 1011 VAL A C 1
ATOM 5331 O O . VAL B 2 1011 ? 205.702 300.217 186.186 1.00 84.28 1011 VAL A O 1
ATOM 5335 N N . SER B 2 1012 ? 203.508 300.658 186.372 1.00 83.73 1012 SER A N 1
ATOM 5336 C CA . SER B 2 1012 ? 203.448 300.323 187.785 1.00 83.73 1012 SER A CA 1
ATOM 5337 C C . SER B 2 1012 ? 202.171 299.559 188.085 1.00 83.73 1012 SER A C 1
ATOM 5338 O O . SER B 2 1012 ? 201.212 299.577 187.311 1.00 83.73 1012 SER A O 1
ATOM 5341 N N . LEU B 2 1013 ? 202.172 298.885 189.232 1.00 80.01 1013 LEU A N 1
ATOM 5342 C CA . LEU B 2 1013 ? 201.023 298.153 189.722 1.00 80.01 1013 LEU A CA 1
ATOM 5343 C C . LEU B 2 1013 ? 200.518 298.793 191.008 1.00 80.01 1013 LEU A C 1
ATOM 5344 O O . LEU B 2 1013 ? 201.308 299.020 191.934 1.00 80.01 1013 LEU A O 1
ATOM 5349 N N . PRO B 2 1014 ? 199.228 299.093 191.108 1.00 83.26 1014 PRO A N 1
ATOM 5350 C CA . PRO B 2 1014 ? 198.703 299.748 192.312 1.00 83.26 1014 PRO A CA 1
ATOM 5351 C C . PRO B 2 1014 ? 198.601 298.804 193.495 1.00 83.26 1014 PRO A C 1
ATOM 5352 O O . PRO B 2 1014 ? 199.105 297.680 193.444 1.00 83.26 1014 PRO A O 1
ATOM 5356 N N . GLN B 2 1015 ? 197.985 299.263 194.579 1.00 81.63 1015 GLN A N 1
ATOM 5357 C CA . GLN B 2 1015 ? 197.714 298.387 195.709 1.00 81.63 1015 GLN A CA 1
ATOM 5358 C C . GLN B 2 1015 ? 196.660 297.357 195.324 1.00 81.63 1015 GLN A C 1
ATOM 5359 O O . GLN B 2 1015 ? 195.610 297.704 194.779 1.00 81.63 1015 GLN A O 1
ATOM 5365 N N . LEU B 2 1016 ? 196.939 296.087 195.609 1.00 73.71 1016 LEU A N 1
ATOM 5366 C CA . LEU B 2 1016 ? 195.966 295.069 195.248 1.00 73.71 1016 LEU A CA 1
ATOM 5367 C C . LEU B 2 1016 ? 195.158 294.641 196.468 1.00 73.71 1016 LEU A C 1
ATOM 5368 O O . LEU B 2 1016 ? 195.624 294.769 197.603 1.00 73.71 1016 LEU A O 1
ATOM 5373 N N . PRO B 2 1017 ? 193.939 294.140 196.264 1.00 69.96 1017 PRO A N 1
ATOM 5374 C CA . PRO B 2 1017 ? 193.138 293.670 197.398 1.00 69.96 1017 PRO A CA 1
ATOM 5375 C C . PRO B 2 1017 ? 193.839 292.552 198.150 1.00 69.96 1017 PRO A C 1
ATOM 5376 O O . PRO B 2 1017 ? 194.542 291.726 197.567 1.00 69.96 1017 PRO A O 1
ATOM 5380 N N . ASP B 2 1018 ? 193.636 292.533 199.468 1.00 71.10 1018 ASP A N 1
ATOM 5381 C CA . ASP B 2 1018 ? 194.326 291.572 200.317 1.00 71.10 1018 ASP A CA 1
ATOM 5382 C C . ASP B 2 1018 ? 193.835 290.145 200.129 1.00 71.10 1018 ASP A C 1
ATOM 5383 O O . ASP B 2 1018 ? 194.455 289.223 200.666 1.00 71.10 1018 ASP A O 1
ATOM 5388 N N . SER B 2 1019 ? 192.745 289.937 199.397 1.00 60.70 1019 SER A N 1
ATOM 5389 C CA . SER B 2 1019 ? 192.289 288.591 199.083 1.00 60.70 1019 SER A CA 1
ATOM 5390 C C . SER B 2 1019 ? 193.083 287.953 197.955 1.00 60.70 1019 SER A C 1
ATOM 5391 O O . SER B 2 1019 ? 192.849 286.783 197.642 1.00 60.70 1019 SER A O 1
ATOM 5394 N N . LEU B 2 1020 ? 194.003 288.697 197.344 1.00 55.05 1020 LEU A N 1
ATOM 5395 C CA . LEU B 2 1020 ? 194.770 288.195 196.214 1.00 55.05 1020 LEU A CA 1
ATOM 5396 C C . LEU B 2 1020 ? 195.560 286.952 196.600 1.00 55.05 1020 LEU A C 1
ATOM 5397 O O . LEU B 2 1020 ? 196.099 286.855 197.705 1.00 55.05 1020 LEU A O 1
ATOM 5402 N N . ALA B 2 1021 ? 195.618 285.992 195.682 1.00 52.01 1021 ALA A N 1
ATOM 5403 C CA . ALA B 2 1021 ? 196.404 284.788 195.896 1.00 52.01 1021 ALA A CA 1
ATOM 5404 C C . ALA B 2 1021 ? 197.186 284.357 194.667 1.00 52.01 1021 ALA A C 1
ATOM 5405 O O . ALA B 2 1021 ? 197.824 283.303 194.706 1.00 52.01 1021 ALA A O 1
ATOM 5407 N N . TYR B 2 1022 ? 197.154 285.124 193.582 1.00 52.12 1022 TYR A N 1
ATOM 5408 C CA . TYR B 2 1022 ? 197.921 284.821 192.384 1.00 52.12 1022 TYR A CA 1
ATOM 5409 C C . TYR B 2 1022 ? 198.231 286.135 191.690 1.00 52.12 1022 TYR A C 1
ATOM 5410 O O . TYR B 2 1022 ? 197.405 287.048 191.691 1.00 52.12 1022 TYR A O 1
ATOM 5419 N N . LEU B 2 1023 ? 199.423 286.232 191.108 1.00 50.81 1023 LEU A N 1
ATOM 5420 C CA . LEU B 2 1023 ? 199.801 287.422 190.345 1.00 50.81 1023 LEU A CA 1
ATOM 5421 C C . LEU B 2 1023 ? 200.742 286.953 189.237 1.00 50.81 1023 LEU A C 1
ATOM 5422 O O . LEU B 2 1023 ? 201.948 286.826 189.446 1.00 50.81 1023 LEU A O 1
ATOM 5427 N N . TYR B 2 1024 ? 200.177 286.699 188.067 1.00 53.16 1024 TYR A N 1
ATOM 5428 C CA . TYR B 2 1024 ? 200.916 286.118 186.952 1.00 53.16 1024 TYR A CA 1
ATOM 5429 C C . TYR B 2 1024 ? 201.214 287.227 185.947 1.00 53.16 1024 TYR A C 1
ATOM 5430 O O . TYR B 2 1024 ? 200.498 287.395 184.961 1.00 53.16 1024 TYR A O 1
ATOM 5439 N N . ALA B 2 1025 ? 202.281 287.982 186.195 1.00 54.33 1025 ALA A N 1
ATOM 5440 C CA . ALA B 2 1025 ? 202.733 289.004 185.253 1.00 54.33 1025 ALA A CA 1
ATOM 5441 C C . ALA B 2 1025 ? 203.602 288.312 184.215 1.00 54.33 1025 ALA A C 1
ATOM 5442 O O . ALA B 2 1025 ? 204.815 288.188 184.372 1.00 54.33 1025 ALA A O 1
ATOM 5444 N N . ASP B 2 1026 ? 202.973 287.868 183.128 1.00 60.70 1026 ASP A N 1
ATOM 5445 C CA . ASP B 2 1026 ? 203.592 286.928 182.199 1.00 60.70 1026 ASP A CA 1
ATOM 5446 C C . ASP B 2 1026 ? 204.854 287.458 181.533 1.00 60.70 1026 ASP A C 1
ATOM 5447 O O . ASP B 2 1026 ? 205.928 286.880 181.709 1.00 60.70 1026 ASP A O 1
ATOM 5452 N N . ASN B 2 1027 ? 204.745 288.519 180.738 1.00 63.38 1027 ASN A N 1
ATOM 5453 C CA . ASN B 2 1027 ? 205.893 289.014 179.982 1.00 63.38 1027 ASN A CA 1
ATOM 5454 C C . ASN B 2 1027 ? 205.870 290.531 179.894 1.00 63.38 1027 ASN A C 1
ATOM 5455 O O . ASN B 2 1027 ? 206.103 291.110 178.829 1.00 63.38 1027 ASN A O 1
ATOM 5460 N N . CYS B 2 1028 ? 205.587 291.198 181.006 1.00 70.81 1028 CYS A N 1
ATOM 5461 C CA . CYS B 2 1028 ? 205.493 292.651 180.994 1.00 70.81 1028 CYS A CA 1
ATOM 5462 C C . CYS B 2 1028 ? 206.849 293.271 180.685 1.00 70.81 1028 CYS A C 1
ATOM 5463 O O . CYS B 2 1028 ? 207.795 293.142 181.467 1.00 70.81 1028 CYS A O 1
ATOM 5466 N N . LYS B 2 1029 ? 206.936 293.948 179.536 1.00 73.70 1029 LYS A N 1
ATOM 5467 C CA . LYS B 2 1029 ? 208.201 294.537 179.106 1.00 73.70 1029 LYS A CA 1
ATOM 5468 C C . LYS B 2 1029 ? 208.678 295.606 180.078 1.00 73.70 1029 LYS A C 1
ATOM 5469 O O . LYS B 2 1029 ? 209.875 295.695 180.373 1.00 73.70 1029 LYS A O 1
ATOM 5475 N N . SER B 2 1030 ? 207.764 296.434 180.577 1.00 78.25 1030 SER A N 1
ATOM 5476 C CA . SER B 2 1030 ? 208.103 297.515 181.501 1.00 78.25 1030 SER A CA 1
ATOM 5477 C C . SER B 2 1030 ? 207.120 297.485 182.665 1.00 78.25 1030 SER A C 1
ATOM 5478 O O . SER B 2 1030 ? 205.989 297.959 182.541 1.00 78.25 1030 SER A O 1
ATOM 5481 N N . LEU B 2 1031 ? 207.540 296.912 183.786 1.00 77.76 1031 LEU A N 1
ATOM 5482 C CA . LEU B 2 1031 ? 206.743 296.906 185.008 1.00 77.76 1031 LEU A CA 1
ATOM 5483 C C . LEU B 2 1031 ? 207.666 297.253 186.172 1.00 77.76 1031 LEU A C 1
ATOM 5484 O O . LEU B 2 1031 ? 207.735 296.562 187.185 1.00 77.76 1031 LEU A O 1
ATOM 5489 N N . GLU B 2 1032 ? 208.421 298.339 186.008 1.00 80.94 1032 GLU A N 1
ATOM 5490 C CA . GLU B 2 1032 ? 209.565 298.588 186.878 1.00 80.94 1032 GLU A CA 1
ATOM 5491 C C . GLU B 2 1032 ? 209.155 298.804 188.329 1.00 80.94 1032 GLU A C 1
ATOM 5492 O O . GLU B 2 1032 ? 209.957 298.580 189.241 1.00 80.94 1032 GLU A O 1
ATOM 5498 N N . ARG B 2 1033 ? 207.921 299.227 188.573 1.00 81.04 1033 ARG A N 1
ATOM 5499 C CA . ARG B 2 1033 ? 207.522 299.686 189.896 1.00 81.04 1033 ARG A CA 1
ATOM 5500 C C . ARG B 2 1033 ? 206.413 298.819 190.471 1.00 81.04 1033 ARG A C 1
ATOM 5501 O O . ARG B 2 1033 ? 205.434 298.514 189.784 1.00 81.04 1033 ARG A O 1
ATOM 5509 N N . LEU B 2 1034 ? 206.575 298.429 191.734 1.00 79.31 1034 LEU A N 1
ATOM 5510 C CA . LEU B 2 1034 ? 205.538 297.772 192.517 1.00 79.31 1034 LEU A CA 1
ATOM 5511 C C . LEU B 2 1034 ? 205.288 298.621 193.752 1.00 79.31 1034 LEU A C 1
ATOM 5512 O O . LEU B 2 1034 ? 206.234 298.977 194.460 1.00 79.31 1034 LEU A O 1
ATOM 5517 N N . ASP B 2 1035 ? 204.025 298.943 194.013 1.00 84.74 1035 ASP A N 1
ATOM 5518 C CA . ASP B 2 1035 ? 203.662 299.888 195.066 1.00 84.74 1035 ASP A CA 1
ATOM 5519 C C . ASP B 2 1035 ? 202.690 299.255 196.051 1.00 84.74 1035 ASP A C 1
ATOM 5520 O O . ASP B 2 1035 ? 201.737 299.886 196.510 1.00 84.74 1035 ASP A O 1
ATOM 5525 N N . CYS B 2 1036 ? 202.925 297.996 196.405 1.00 83.24 1036 CYS A N 1
ATOM 5526 C CA . CYS B 2 1036 ? 202.000 297.264 197.255 1.00 83.24 1036 CYS A CA 1
ATOM 5527 C C . CYS B 2 1036 ? 202.750 296.589 198.394 1.00 83.24 1036 CYS A C 1
ATOM 5528 O O . CYS B 2 1036 ? 203.981 296.590 198.449 1.00 83.24 1036 CYS A O 1
ATOM 5531 N N . CYS B 2 1037 ? 201.978 296.023 199.323 1.00 83.00 1037 CYS A N 1
ATOM 5532 C CA . CYS B 2 1037 ? 202.507 295.204 200.418 1.00 83.00 1037 CYS A CA 1
ATOM 5533 C C . CYS B 2 1037 ? 201.554 294.023 200.584 1.00 83.00 1037 CYS A C 1
ATOM 5534 O O . CYS B 2 1037 ? 200.571 294.106 201.325 1.00 83.00 1037 CYS A O 1
ATOM 5537 N N . PHE B 2 1038 ? 201.850 292.928 199.887 1.00 73.52 1038 PHE A N 1
ATOM 5538 C CA . PHE B 2 1038 ? 200.989 291.753 199.928 1.00 73.52 1038 PHE A CA 1
ATOM 5539 C C . PHE B 2 1038 ? 200.979 291.149 201.324 1.00 73.52 1038 PHE A C 1
ATOM 5540 O O . PHE B 2 1038 ? 202.025 291.022 201.966 1.00 73.52 1038 PHE A O 1
ATOM 5548 N N . ASN B 2 1039 ? 199.789 290.772 201.796 1.00 73.04 1039 ASN A N 1
ATOM 5549 C CA . ASN B 2 1039 ? 199.657 290.198 203.129 1.00 73.04 1039 ASN A CA 1
ATOM 5550 C C . ASN B 2 1039 ? 198.743 288.980 203.129 1.00 73.04 1039 ASN A C 1
ATOM 5551 O O . ASN B 2 1039 ? 198.026 288.738 204.106 1.00 73.04 1039 ASN A O 1
ATOM 5556 N N . ASN B 2 1040 ? 198.752 288.208 202.044 1.00 65.88 1040 ASN A N 1
ATOM 5557 C CA . ASN B 2 1040 ? 198.066 286.927 202.004 1.00 65.88 1040 ASN A CA 1
ATOM 5558 C C . ASN B 2 1040 ? 199.087 285.822 202.203 1.00 65.88 1040 ASN A C 1
ATOM 5559 O O . ASN B 2 1040 ? 200.036 285.729 201.410 1.00 65.88 1040 ASN A O 1
ATOM 5564 N N . PRO B 2 1041 ? 198.952 284.979 203.227 1.00 66.10 1041 PRO A N 1
ATOM 5565 C CA . PRO B 2 1041 ? 200.008 283.993 203.507 1.00 66.10 1041 PRO A CA 1
ATOM 5566 C C . PRO B 2 1041 ? 200.280 283.030 202.366 1.00 66.10 1041 PRO A C 1
ATOM 5567 O O . PRO B 2 1041 ? 201.379 282.466 202.307 1.00 66.10 1041 PRO A O 1
ATOM 5571 N N . GLU B 2 1042 ? 199.332 282.813 201.461 1.00 61.49 1042 GLU A N 1
ATOM 5572 C CA . GLU B 2 1042 ? 199.525 281.906 200.332 1.00 61.49 1042 GLU A CA 1
ATOM 5573 C C . GLU B 2 1042 ? 199.329 282.698 199.046 1.00 61.49 1042 GLU A C 1
ATOM 5574 O O . GLU B 2 1042 ? 198.243 282.706 198.467 1.00 61.49 1042 GLU A O 1
ATOM 5580 N N . ILE B 2 1043 ? 200.394 283.348 198.589 1.00 58.26 1043 ILE A N 1
ATOM 5581 C CA . ILE B 2 1043 ? 200.371 284.144 197.370 1.00 58.26 1043 ILE A CA 1
ATOM 5582 C C . ILE B 2 1043 ? 201.526 283.704 196.484 1.00 58.26 1043 ILE A C 1
ATOM 5583 O O . ILE B 2 1043 ? 202.624 283.423 196.974 1.00 58.26 1043 ILE A O 1
ATOM 5588 N N . ARG B 2 1044 ? 201.273 283.626 195.183 1.00 53.00 1044 ARG A N 1
ATOM 5589 C CA . ARG B 2 1044 ? 202.263 283.179 194.208 1.00 53.00 1044 ARG A CA 1
ATOM 5590 C C . ARG B 2 1044 ? 202.605 284.354 193.300 1.00 53.00 1044 ARG A C 1
ATOM 5591 O O . ARG B 2 1044 ? 201.857 284.672 192.373 1.00 53.00 1044 ARG A O 1
ATOM 5599 N N . LEU B 2 1045 ? 203.741 284.996 193.568 1.00 53.47 1045 LEU A N 1
ATOM 5600 C CA . LEU B 2 1045 ? 204.184 286.168 192.817 1.00 53.47 1045 LEU A CA 1
ATOM 5601 C C . LEU B 2 1045 ? 205.105 285.702 191.697 1.00 53.47 1045 LEU A C 1
ATOM 5602 O O . LEU B 2 1045 ? 206.326 285.694 191.820 1.00 53.47 1045 LEU A O 1
ATOM 5607 N N . TYR B 2 1046 ? 204.499 285.307 190.586 1.00 55.30 1046 TYR A N 1
ATOM 5608 C CA . TYR B 2 1046 ? 205.237 284.853 189.414 1.00 55.30 1046 TYR A CA 1
ATOM 5609 C C . TYR B 2 1046 ? 205.428 286.046 188.490 1.00 55.30 1046 TYR A C 1
ATOM 5610 O O . TYR B 2 1046 ? 204.452 286.662 188.055 1.00 55.30 1046 TYR A O 1
ATOM 5619 N N . PHE B 2 1047 ? 206.682 286.368 188.181 1.00 55.30 1047 PHE A N 1
ATOM 5620 C CA . PHE B 2 1047 ? 207.023 287.466 187.282 1.00 55.30 1047 PHE A CA 1
ATOM 5621 C C . PHE B 2 1047 ? 207.993 286.970 186.216 1.00 55.30 1047 PHE A C 1
ATOM 5622 O O . PHE B 2 1047 ? 209.145 287.416 186.164 1.00 55.30 1047 PHE A O 1
ATOM 5630 N N . PRO B 2 1048 ? 207.563 286.057 185.348 1.00 55.30 1048 PRO A N 1
ATOM 5631 C CA . PRO B 2 1048 ? 208.456 285.586 184.288 1.00 55.30 1048 PRO A CA 1
ATOM 5632 C C . PRO B 2 1048 ? 208.843 286.718 183.356 1.00 55.30 1048 PRO A C 1
ATOM 5633 O O . PRO B 2 1048 ? 208.058 287.631 183.096 1.00 55.30 1048 PRO A O 1
ATOM 5637 N N . LYS B 2 1049 ? 210.082 286.662 182.878 1.00 56.91 1049 LYS A N 1
ATOM 5638 C CA . LYS B 2 1049 ? 210.571 287.519 181.799 1.00 56.91 1049 LYS A CA 1
ATOM 5639 C C . LYS B 2 1049 ? 210.190 288.983 182.003 1.00 56.91 1049 LYS A C 1
ATOM 5640 O O . LYS B 2 1049 ? 209.968 289.731 181.051 1.00 56.91 1049 LYS A O 1
ATOM 5646 N N . CYS B 2 1050 ? 210.118 289.399 183.261 1.00 63.39 1050 CYS A N 1
ATOM 5647 C CA . CYS B 2 1050 ? 209.797 290.779 183.612 1.00 63.39 1050 CYS A CA 1
ATOM 5648 C C . CYS B 2 1050 ? 211.071 291.440 184.120 1.00 63.39 1050 CYS A C 1
ATOM 5649 O O . CYS B 2 1050 ? 211.284 291.559 185.327 1.00 63.39 1050 CYS A O 1
ATOM 5652 N N . PHE B 2 1051 ? 211.895 291.917 183.189 1.00 69.56 1051 PHE A N 1
ATOM 5653 C CA . PHE B 2 1051 ? 213.252 292.319 183.541 1.00 69.56 1051 PHE A CA 1
ATOM 5654 C C . PHE B 2 1051 ? 213.269 293.687 184.211 1.00 69.56 1051 PHE A C 1
ATOM 5655 O O . PHE B 2 1051 ? 213.898 293.871 185.259 1.00 69.56 1051 PHE A O 1
ATOM 5663 N N . LYS B 2 1052 ? 212.582 294.660 183.621 1.00 75.26 1052 LYS A N 1
ATOM 5664 C CA . LYS B 2 1052 ? 212.571 296.003 184.183 1.00 75.26 1052 LYS A CA 1
ATOM 5665 C C . LYS B 2 1052 ? 211.858 295.998 185.525 1.00 75.26 1052 LYS A C 1
ATOM 5666 O O . LYS B 2 1052 ? 210.630 295.903 185.585 1.00 75.26 1052 LYS A O 1
ATOM 5672 N N . LEU B 2 1053 ? 212.635 296.099 186.599 1.00 71.33 1053 LEU A N 1
ATOM 5673 C CA . LEU B 2 1053 ? 212.110 296.083 187.957 1.00 71.33 1053 LEU A CA 1
ATOM 5674 C C . LEU B 2 1053 ? 213.096 296.764 188.894 1.00 71.33 1053 LEU A C 1
ATOM 5675 O O . LEU B 2 1053 ? 214.243 296.323 189.010 1.00 71.33 1053 LEU A O 1
ATOM 5680 N N . ASN B 2 1054 ? 212.676 297.836 189.560 1.00 77.18 1054 ASN A N 1
ATOM 5681 C CA . ASN B 2 1054 ? 213.560 298.473 190.522 1.00 77.18 1054 ASN A CA 1
ATOM 5682 C C . ASN B 2 1054 ? 213.820 297.530 191.693 1.00 77.18 1054 ASN A C 1
ATOM 5683 O O . ASN B 2 1054 ? 213.011 296.657 192.015 1.00 77.18 1054 ASN A O 1
ATOM 5688 N N . GLN B 2 1055 ? 214.981 297.707 192.324 1.00 78.45 1055 GLN A N 1
ATOM 5689 C CA . GLN B 2 1055 ? 215.435 296.737 193.313 1.00 78.45 1055 GLN A CA 1
ATOM 5690 C C . GLN B 2 1055 ? 214.471 296.624 194.486 1.00 78.45 1055 GLN A C 1
ATOM 5691 O O . GLN B 2 1055 ? 214.337 295.544 195.072 1.00 78.45 1055 GLN A O 1
ATOM 5697 N N . GLU B 2 1056 ? 213.784 297.711 194.840 1.00 79.26 1056 GLU A N 1
ATOM 5698 C CA . GLU B 2 1056 ? 212.823 297.619 195.933 1.00 79.26 1056 GLU A CA 1
ATOM 5699 C C . GLU B 2 1056 ? 211.642 296.732 195.563 1.00 79.26 1056 GLU A C 1
ATOM 5700 O O . GLU B 2 1056 ? 211.018 296.139 196.448 1.00 79.26 1056 GLU A O 1
ATOM 5706 N N . ALA B 2 1057 ? 211.317 296.629 194.272 1.00 73.77 1057 ALA A N 1
ATOM 5707 C CA . ALA B 2 1057 ? 210.318 295.657 193.846 1.00 73.77 1057 ALA A CA 1
ATOM 5708 C C . ALA B 2 1057 ? 210.861 294.239 193.955 1.00 73.77 1057 ALA A C 1
ATOM 5709 O O . ALA B 2 1057 ? 210.202 293.352 194.509 1.00 73.77 1057 ALA A O 1
ATOM 5711 N N . ARG B 2 1058 ? 212.072 294.011 193.441 1.00 69.72 1058 ARG A N 1
ATOM 5712 C CA . ARG B 2 1058 ? 212.672 292.685 193.528 1.00 69.72 1058 ARG A CA 1
ATOM 5713 C C . ARG B 2 1058 ? 212.915 292.278 194.973 1.00 69.72 1058 ARG A C 1
ATOM 5714 O O . ARG B 2 1058 ? 212.870 291.087 195.296 1.00 69.72 1058 ARG A O 1
ATOM 5722 N N . ASP B 2 1059 ? 213.181 293.245 195.852 1.00 74.74 1059 ASP A N 1
ATOM 5723 C CA . ASP B 2 1059 ? 213.301 292.934 197.271 1.00 74.74 1059 ASP A CA 1
ATOM 5724 C C . ASP B 2 1059 ? 211.967 292.482 197.848 1.00 74.74 1059 ASP A C 1
ATOM 5725 O O . ASP B 2 1059 ? 211.914 291.542 198.648 1.00 74.74 1059 ASP A O 1
ATOM 5730 N N . LEU B 2 1060 ? 210.880 293.146 197.453 1.00 71.51 1060 LEU A N 1
ATOM 5731 C CA . LEU B 2 1060 ? 209.564 292.803 197.979 1.00 71.51 1060 LEU A CA 1
ATOM 5732 C C . LEU B 2 1060 ? 209.110 291.435 197.489 1.00 71.51 1060 LEU A C 1
ATOM 5733 O O . LEU B 2 1060 ? 208.486 290.677 198.240 1.00 71.51 1060 LEU A O 1
ATOM 5738 N N . ILE B 2 1061 ? 209.411 291.102 196.233 1.00 65.03 1061 ILE A N 1
ATOM 5739 C CA . ILE B 2 1061 ? 209.012 289.807 195.692 1.00 65.03 1061 ILE A CA 1
ATOM 5740 C C . ILE B 2 1061 ? 209.732 288.678 196.418 1.00 65.03 1061 ILE A C 1
ATOM 5741 O O . ILE B 2 1061 ? 209.143 287.630 196.707 1.00 65.03 1061 ILE A O 1
ATOM 5746 N N . MET B 2 1062 ? 211.016 288.870 196.724 1.00 71.80 1062 MET A N 1
ATOM 5747 C CA . MET B 2 1062 ? 211.788 287.826 197.388 1.00 71.80 1062 MET A CA 1
ATOM 5748 C C . MET B 2 1062 ? 211.466 287.729 198.873 1.00 71.80 1062 MET A C 1
ATOM 5749 O O . MET B 2 1062 ? 211.428 286.627 199.429 1.00 71.80 1062 MET A O 1
ATOM 5754 N N . HIS B 2 1063 ? 211.233 288.859 199.535 1.00 75.14 1063 HIS A N 1
ATOM 5755 C CA . HIS B 2 1063 ? 211.095 288.887 200.983 1.00 75.14 1063 HIS A CA 1
ATOM 5756 C C . HIS B 2 1063 ? 209.647 288.917 201.447 1.00 75.14 1063 HIS A C 1
ATOM 5757 O O . HIS B 2 1063 ? 209.394 289.134 202.635 1.00 75.14 1063 HIS A O 1
ATOM 5764 N N . THR B 2 1064 ? 208.694 288.710 200.546 1.00 71.18 1064 THR A N 1
ATOM 5765 C CA . THR B 2 1064 ? 207.306 288.549 200.950 1.00 71.18 1064 THR A CA 1
ATOM 5766 C C . THR B 2 1064 ? 207.116 287.161 201.545 1.00 71.18 1064 THR A C 1
ATOM 5767 O O . THR B 2 1064 ? 207.503 286.160 200.936 1.00 71.18 1064 THR A O 1
ATOM 5771 N N . SER B 2 1065 ? 206.525 287.099 202.734 1.00 69.55 1065 SER A N 1
ATOM 5772 C CA . SER B 2 1065 ? 206.356 285.833 203.437 1.00 69.55 1065 SER A CA 1
ATOM 5773 C C . SER B 2 1065 ? 205.176 285.084 202.834 1.00 69.55 1065 SER A C 1
ATOM 5774 O O . SER B 2 1065 ? 204.019 285.453 203.053 1.00 69.55 1065 SER A O 1
ATOM 5777 N N . THR B 2 1066 ? 205.467 284.032 202.074 1.00 64.18 1066 THR A N 1
ATOM 5778 C CA . THR B 2 1066 ? 204.436 283.220 201.447 1.00 64.18 1066 THR A CA 1
ATOM 5779 C C . THR B 2 1066 ? 204.893 281.770 201.427 1.00 64.18 1066 THR A C 1
ATOM 5780 O O . THR B 2 1066 ? 206.073 281.488 201.213 1.00 64.18 1066 THR A O 1
ATOM 5784 N N . ARG B 2 1067 ? 203.959 280.853 201.671 1.00 63.99 1067 ARG A N 1
ATOM 5785 C CA . ARG B 2 1067 ? 204.280 279.435 201.711 1.00 63.99 1067 ARG A CA 1
ATOM 5786 C C . ARG B 2 1067 ? 204.200 278.776 200.341 1.00 63.99 1067 ARG A C 1
ATOM 5787 O O . ARG B 2 1067 ? 204.049 277.553 200.258 1.00 63.99 1067 ARG A O 1
ATOM 5795 N N . ASN B 2 1068 ? 204.304 279.554 199.273 1.00 58.47 1068 ASN A N 1
ATOM 5796 C CA . ASN B 2 1068 ? 204.335 279.054 197.909 1.00 58.47 1068 ASN A CA 1
ATOM 5797 C C . ASN B 2 1068 ? 205.572 279.597 197.203 1.00 58.47 1068 ASN A C 1
ATOM 5798 O O . ASN B 2 1068 ? 206.409 280.274 197.801 1.00 58.47 1068 ASN A O 1
ATOM 5803 N N . PHE B 2 1069 ? 205.677 279.308 195.911 1.00 55.30 1069 PHE A N 1
ATOM 5804 C CA . PHE B 2 1069 ? 206.843 279.716 195.149 1.00 55.30 1069 PHE A CA 1
ATOM 5805 C C . PHE B 2 1069 ? 206.845 281.226 194.935 1.00 55.30 1069 PHE A C 1
ATOM 5806 O O . PHE B 2 1069 ? 205.978 281.959 195.415 1.00 55.30 1069 PHE A O 1
ATOM 5814 N N . ALA B 2 1070 ? 207.858 281.687 194.207 1.00 55.30 1070 ALA A N 1
ATOM 5815 C CA . ALA B 2 1070 ? 207.938 283.055 193.726 1.00 55.30 1070 ALA A CA 1
ATOM 5816 C C . ALA B 2 1070 ? 208.995 283.098 192.637 1.00 55.30 1070 ALA A C 1
ATOM 5817 O O . ALA B 2 1070 ? 210.130 282.676 192.854 1.00 55.30 1070 ALA A O 1
ATOM 5819 N N . MET B 2 1071 ? 208.614 283.595 191.471 1.00 58.34 1071 MET A N 1
ATOM 5820 C CA . MET B 2 1071 ? 209.505 283.693 190.329 1.00 58.34 1071 MET A CA 1
ATOM 5821 C C . MET B 2 1071 ? 210.077 285.097 190.225 1.00 58.34 1071 MET A C 1
ATOM 5822 O O . MET B 2 1071 ? 209.568 286.044 190.826 1.00 58.34 1071 MET A O 1
ATOM 5827 N N . LEU B 2 1072 ? 211.151 285.214 189.454 1.00 51.39 1072 LEU A N 1
ATOM 5828 C CA . LEU B 2 1072 ? 211.794 286.491 189.183 1.00 51.39 1072 LEU A CA 1
ATOM 5829 C C . LEU B 2 1072 ? 212.872 286.274 188.132 1.00 51.39 1072 LEU A C 1
ATOM 5830 O O . LEU B 2 1072 ? 213.520 285.221 188.128 1.00 51.39 1072 LEU A O 1
ATOM 5835 N N . PRO B 2 1073 ? 213.094 287.220 187.223 1.00 53.94 1073 PRO A N 1
ATOM 5836 C CA . PRO B 2 1073 ? 214.244 287.103 186.320 1.00 53.94 1073 PRO A CA 1
ATOM 5837 C C . PRO B 2 1073 ? 215.529 287.477 187.040 1.00 53.94 1073 PRO A C 1
ATOM 5838 O O . PRO B 2 1073 ? 215.617 288.524 187.684 1.00 53.94 1073 PRO A O 1
ATOM 5842 N N . GLY B 2 1074 ? 216.524 286.605 186.934 1.00 58.02 1074 GLY A N 1
ATOM 5843 C CA . GLY B 2 1074 ? 217.804 286.839 187.570 1.00 58.02 1074 GLY A CA 1
ATOM 5844 C C . GLY B 2 1074 ? 218.861 285.980 186.923 1.00 58.02 1074 GLY A C 1
ATOM 5845 O O . GLY B 2 1074 ? 218.558 285.038 186.186 1.00 58.02 1074 GLY A O 1
ATOM 5846 N N . THR B 2 1075 ? 220.115 286.318 187.204 1.00 66.80 1075 THR A N 1
ATOM 5847 C CA . THR B 2 1075 ? 221.247 285.597 186.641 1.00 66.80 1075 THR A CA 1
ATOM 5848 C C . THR B 2 1075 ? 222.096 284.905 187.695 1.00 66.80 1075 THR A C 1
ATOM 5849 O O . THR B 2 1075 ? 222.692 283.865 187.409 1.00 66.80 1075 THR A O 1
ATOM 5853 N N . GLN B 2 1076 ? 222.143 285.440 188.910 1.00 68.25 1076 GLN A N 1
ATOM 5854 C CA . GLN B 2 1076 ? 222.840 284.799 190.010 1.00 68.25 1076 GLN A CA 1
ATOM 5855 C C . GLN B 2 1076 ? 221.970 284.876 191.253 1.00 68.25 1076 GLN A C 1
ATOM 5856 O O . GLN B 2 1076 ? 221.115 285.754 191.383 1.00 68.25 1076 GLN A O 1
ATOM 5862 N N . VAL B 2 1077 ? 222.194 283.941 192.169 1.00 65.92 1077 VAL A N 1
ATOM 5863 C CA . VAL B 2 1077 ? 221.486 284.007 193.450 1.00 65.92 1077 VAL A CA 1
ATOM 5864 C C . VAL B 2 1077 ? 221.928 285.260 194.194 1.00 65.92 1077 VAL A C 1
ATOM 5865 O O . VAL B 2 1077 ? 223.143 285.504 194.326 1.00 65.92 1077 VAL A O 1
ATOM 5869 N N . PRO B 2 1078 ? 221.009 286.087 194.687 1.00 64.17 1078 PRO A N 1
ATOM 5870 C CA . PRO B 2 1078 ? 221.401 287.369 195.285 1.00 64.17 1078 PRO A CA 1
ATOM 5871 C C . PRO B 2 1078 ? 222.250 287.190 196.533 1.00 64.17 1078 PRO A C 1
ATOM 5872 O O . PRO B 2 1078 ? 222.406 286.098 197.079 1.00 64.17 1078 PRO A O 1
ATOM 5876 N N . ALA B 2 1079 ? 222.809 288.312 196.987 1.00 69.21 1079 ALA A N 1
ATOM 5877 C CA . ALA B 2 1079 ? 223.710 288.291 198.130 1.00 69.21 1079 ALA A CA 1
ATOM 5878 C C . ALA B 2 1079 ? 222.978 288.116 199.451 1.00 69.21 1079 ALA A C 1
ATOM 5879 O O . ALA B 2 1079 ? 223.601 287.704 200.434 1.00 69.21 1079 ALA A O 1
ATOM 5881 N N . CYS B 2 1080 ? 221.680 288.426 199.503 1.00 71.04 1080 CYS A N 1
ATOM 5882 C CA . CYS B 2 1080 ? 220.944 288.285 200.756 1.00 71.04 1080 CYS A CA 1
ATOM 5883 C C . CYS B 2 1080 ? 220.900 286.837 201.219 1.00 71.04 1080 CYS A C 1
ATOM 5884 O O . CYS B 2 1080 ? 220.803 286.573 202.422 1.00 71.04 1080 CYS A O 1
ATOM 5887 N N . PHE B 2 1081 ? 220.976 285.889 200.288 1.00 65.94 1081 PHE A N 1
ATOM 5888 C CA . PHE B 2 1081 ? 221.099 284.472 200.621 1.00 65.94 1081 PHE A CA 1
ATOM 5889 C C . PHE B 2 1081 ? 222.578 284.200 200.846 1.00 65.94 1081 PHE A C 1
ATOM 5890 O O . PHE B 2 1081 ? 223.314 283.851 199.924 1.00 65.94 1081 PHE A O 1
ATOM 5898 N N . ASN B 2 1082 ? 223.020 284.372 202.094 1.00 70.54 1082 ASN A N 1
ATOM 5899 C CA . ASN B 2 1082 ? 224.448 284.339 202.398 1.00 70.54 1082 ASN A CA 1
ATOM 5900 C C . ASN B 2 1082 ? 225.057 282.977 202.091 1.00 70.54 1082 ASN A C 1
ATOM 5901 O O . ASN B 2 1082 ? 226.054 282.878 201.369 1.00 70.54 1082 ASN A O 1
ATOM 5906 N N . HIS B 2 1083 ? 224.461 281.913 202.624 1.00 69.72 1083 HIS A N 1
ATOM 5907 C CA . HIS B 2 1083 ? 225.070 280.585 202.603 1.00 69.72 1083 HIS A CA 1
ATOM 5908 C C . HIS B 2 1083 ? 224.893 279.920 201.238 1.00 69.72 1083 HIS A C 1
ATOM 5909 O O . HIS B 2 1083 ? 224.277 278.867 201.091 1.00 69.72 1083 HIS A O 1
ATOM 5916 N N . ARG B 2 1084 ? 225.467 280.563 200.228 1.00 69.48 1084 ARG A N 1
ATOM 5917 C CA . ARG B 2 1084 ? 225.386 280.058 198.870 1.00 69.48 1084 ARG A CA 1
ATOM 5918 C C . ARG B 2 1084 ? 226.153 278.748 198.740 1.00 69.48 1084 ARG A C 1
ATOM 5919 O O . ARG B 2 1084 ? 227.006 278.409 199.563 1.00 69.48 1084 ARG A O 1
ATOM 5927 N N . ALA B 2 1085 ? 225.828 278.001 197.691 1.00 67.36 1085 ALA A N 1
ATOM 5928 C CA . ALA B 2 1085 ? 226.557 276.786 197.371 1.00 67.36 1085 ALA A CA 1
ATOM 5929 C C . ALA B 2 1085 ? 226.537 276.587 195.866 1.00 67.36 1085 ALA A C 1
ATOM 5930 O O . ALA B 2 1085 ? 225.661 277.096 195.163 1.00 67.36 1085 ALA A O 1
ATOM 5932 N N . THR B 2 1086 ? 227.514 275.827 195.382 1.00 74.12 1086 THR A N 1
ATOM 5933 C CA . THR B 2 1086 ? 227.714 275.660 193.952 1.00 74.12 1086 THR A CA 1
ATOM 5934 C C . THR B 2 1086 ? 226.534 274.921 193.330 1.00 74.12 1086 THR A C 1
ATOM 5935 O O . THR B 2 1086 ? 225.600 274.485 194.010 1.00 74.12 1086 THR A O 1
ATOM 5939 N N . SER B 2 1087 ? 226.584 274.781 192.006 1.00 74.32 1087 SER A N 1
ATOM 5940 C CA . SER B 2 1087 ? 225.541 274.066 191.286 1.00 74.32 1087 SER A CA 1
ATOM 5941 C C . SER B 2 1087 ? 225.499 272.621 191.755 1.00 74.32 1087 SER A C 1
ATOM 5942 O O . SER B 2 1087 ? 226.409 271.839 191.463 1.00 74.32 1087 SER A O 1
ATOM 5945 N N . GLY B 2 1088 ? 224.451 272.259 192.476 1.00 69.54 1088 GLY A N 1
ATOM 5946 C CA . GLY B 2 1088 ? 224.353 270.923 193.019 1.00 69.54 1088 GLY A CA 1
ATOM 5947 C C . GLY B 2 1088 ? 223.291 270.855 194.097 1.00 69.54 1088 GLY A C 1
ATOM 5948 O O . GLY B 2 1088 ? 222.512 271.786 194.297 1.00 69.54 1088 GLY A O 1
ATOM 5949 N N . ASP B 2 1089 ? 223.290 269.722 194.790 1.00 71.61 1089 ASP A N 1
ATOM 5950 C CA . ASP B 2 1089 ? 222.291 269.400 195.798 1.00 71.61 1089 ASP A CA 1
ATOM 5951 C C . ASP B 2 1089 ? 222.942 269.149 197.154 1.00 71.61 1089 ASP A C 1
ATOM 5952 O O . ASP B 2 1089 ? 222.637 268.172 197.838 1.00 71.61 1089 ASP A O 1
ATOM 5957 N N . SER B 2 1090 ? 223.865 270.024 197.547 1.00 71.28 1090 SER A N 1
ATOM 5958 C CA . SER B 2 1090 ? 224.569 269.904 198.822 1.00 71.28 1090 SER A CA 1
ATOM 5959 C C . SER B 2 1090 ? 224.825 271.304 199.357 1.00 71.28 1090 SER A C 1
ATOM 5960 O O . SER B 2 1090 ? 225.731 271.993 198.882 1.00 71.28 1090 SER A O 1
ATOM 5963 N N . LEU B 2 1091 ? 224.035 271.722 200.343 1.00 71.18 1091 LEU A N 1
ATOM 5964 C CA . LEU B 2 1091 ? 224.155 273.041 200.950 1.00 71.18 1091 LEU A CA 1
ATOM 5965 C C . LEU B 2 1091 ? 224.580 272.871 202.398 1.00 71.18 1091 LEU A C 1
ATOM 5966 O O . LEU B 2 1091 ? 223.914 272.165 203.160 1.00 71.18 1091 LEU A O 1
ATOM 5971 N N . LYS B 2 1092 ? 225.670 273.520 202.780 1.00 79.32 1092 LYS A N 1
ATOM 5972 C CA . LYS B 2 1092 ? 226.128 273.521 204.161 1.00 79.32 1092 LYS A CA 1
ATOM 5973 C C . LYS B 2 1092 ? 225.821 274.880 204.768 1.00 79.32 1092 LYS A C 1
ATOM 5974 O O . LYS B 2 1092 ? 226.279 275.907 204.260 1.00 79.32 1092 LYS A O 1
ATOM 5980 N N . ILE B 2 1093 ? 225.043 274.883 205.849 1.00 82.79 1093 ILE A N 1
ATOM 5981 C CA . ILE B 2 1093 ? 224.699 276.105 206.559 1.00 82.79 1093 ILE A CA 1
ATOM 5982 C C . ILE B 2 1093 ? 225.020 275.897 208.031 1.00 82.79 1093 ILE A C 1
ATOM 5983 O O . ILE B 2 1093 ? 225.085 274.771 208.524 1.00 82.79 1093 ILE A O 1
ATOM 5988 N N . LYS B 2 1094 ? 225.230 277.006 208.732 1.00 95.07 1094 LYS A N 1
ATOM 5989 C CA . LYS B 2 1094 ? 225.537 276.996 210.153 1.00 95.07 1094 LYS A CA 1
ATOM 5990 C C . LYS B 2 1094 ? 224.440 277.739 210.898 1.00 95.07 1094 LYS A C 1
ATOM 5991 O O . LYS B 2 1094 ? 223.963 278.778 210.430 1.00 95.07 1094 LYS A O 1
ATOM 5997 N N . LEU B 2 1095 ? 224.039 277.204 212.046 1.00 105.91 1095 LEU A N 1
ATOM 5998 C CA . LEU B 2 1095 ? 223.000 277.844 212.840 1.00 105.91 1095 LEU A CA 1
ATOM 5999 C C . LEU B 2 1095 ? 223.478 279.196 213.348 1.00 105.91 1095 LEU A C 1
ATOM 6000 O O . LEU B 2 1095 ? 224.613 279.334 213.813 1.00 105.91 1095 LEU A O 1
ATOM 6005 N N . LYS B 2 1096 ? 222.599 280.198 213.256 1.00 110.01 1096 LYS A N 1
ATOM 6006 C CA . LYS B 2 1096 ? 222.983 281.564 213.595 1.00 110.01 1096 LYS A CA 1
ATOM 6007 C C . LYS B 2 1096 ? 223.419 281.689 215.047 1.00 110.01 1096 LYS A C 1
ATOM 6008 O O . LYS B 2 1096 ? 224.232 282.560 215.378 1.00 110.01 1096 LYS A O 1
ATOM 6014 N N . GLU B 2 1097 ? 222.898 280.836 215.921 1.00 129.26 1097 GLU A N 1
ATOM 6015 C CA . GLU B 2 1097 ? 223.199 280.908 217.344 1.00 129.26 1097 GLU A CA 1
ATOM 6016 C C . GLU B 2 1097 ? 222.833 279.571 217.971 1.00 129.26 1097 GLU A C 1
ATOM 6017 O O . GLU B 2 1097 ? 222.474 278.616 217.279 1.00 129.26 1097 GLU A O 1
ATOM 6023 N N . SER B 2 1098 ? 222.937 279.507 219.290 1.00 136.82 1098 SER A N 1
ATOM 6024 C CA . SER B 2 1098 ? 222.311 278.416 220.015 1.00 136.82 1098 SER A CA 1
ATOM 6025 C C . SER B 2 1098 ? 220.806 278.552 219.834 1.00 136.82 1098 SER A C 1
ATOM 6026 O O . SER B 2 1098 ? 220.251 279.621 220.131 1.00 136.82 1098 SER A O 1
ATOM 6029 N N . PRO B 2 1099 ? 220.114 277.524 219.360 1.00 135.09 1099 PRO A N 1
ATOM 6030 C CA . PRO B 2 1099 ? 218.725 277.717 218.926 1.00 135.09 1099 PRO A CA 1
ATOM 6031 C C . PRO B 2 1099 ? 217.785 278.017 220.080 1.00 135.09 1099 PRO A C 1
ATOM 6032 O O . PRO B 2 1099 ? 217.008 277.154 220.502 1.00 135.09 1099 PRO A O 1
ATOM 6036 N N . LEU B 2 1100 ? 217.859 279.244 220.599 1.00 139.66 1100 LEU A N 1
ATOM 6037 C CA . LEU B 2 1100 ? 216.931 279.661 221.648 1.00 139.66 1100 LEU A CA 1
ATOM 6038 C C . LEU B 2 1100 ? 215.480 279.585 221.192 1.00 139.66 1100 LEU A C 1
ATOM 6039 O O . LEU B 2 1100 ? 214.650 279.046 221.945 1.00 139.66 1100 LEU A O 1
ATOM 6044 N N . PRO B 2 1101 ? 215.095 280.085 220.014 1.00 131.73 1101 PRO A N 1
ATOM 6045 C CA . PRO B 2 1101 ? 213.772 279.737 219.487 1.00 131.73 1101 PRO A CA 1
ATOM 6046 C C . PRO B 2 1101 ? 213.745 278.278 219.069 1.00 131.73 1101 PRO A C 1
ATOM 6047 O O . PRO B 2 1101 ? 214.692 277.771 218.463 1.00 131.73 1101 PRO A O 1
ATOM 6051 N N . THR B 2 1102 ? 212.653 277.595 219.413 1.00 119.16 1102 THR A N 1
ATOM 6052 C CA . THR B 2 1102 ? 212.532 276.187 219.052 1.00 119.16 1102 THR A CA 1
ATOM 6053 C C . THR B 2 1102 ? 212.514 276.017 217.539 1.00 119.16 1102 THR A C 1
ATOM 6054 O O . THR B 2 1102 ? 213.312 275.260 216.977 1.00 119.16 1102 THR A O 1
ATOM 6058 N N . THR B 2 1103 ? 211.630 276.713 216.830 1.00 106.03 1103 THR A N 1
ATOM 6059 C CA . THR B 2 1103 ? 211.504 276.489 215.371 1.00 106.03 1103 THR A CA 1
ATOM 6060 C C . THR B 2 1103 ? 212.446 277.429 214.652 1.00 106.03 1103 THR A C 1
ATOM 6061 O O . THR B 2 1103 ? 212.769 278.466 215.231 1.00 106.03 1103 THR A O 1
ATOM 6065 N N . LEU B 2 1104 ? 212.873 277.073 213.447 1.00 92.85 1104 LEU A N 1
ATOM 6066 C CA . LEU B 2 1104 ? 213.705 278.007 212.663 1.00 92.85 1104 LEU A CA 1
ATOM 6067 C C . LEU B 2 1104 ? 213.085 278.179 211.274 1.00 92.85 1104 LEU A C 1
ATOM 6068 O O . LEU B 2 1104 ? 212.451 277.239 210.831 1.00 92.85 1104 LEU A O 1
ATOM 6073 N N . THR B 2 1105 ? 213.210 279.353 210.648 1.00 82.61 1105 THR A N 1
ATOM 6074 C CA . THR B 2 1105 ? 212.597 279.641 209.359 1.00 82.61 1105 THR A CA 1
ATOM 6075 C C . THR B 2 1105 ? 213.680 279.943 208.335 1.00 82.61 1105 THR A C 1
ATOM 6076 O O . THR B 2 1105 ? 214.531 280.808 208.564 1.00 82.61 1105 THR A O 1
ATOM 6080 N N . PHE B 2 1106 ? 213.637 279.244 207.205 1.00 71.80 1106 PHE A N 1
ATOM 6081 C CA . PHE B 2 1106 ? 214.629 279.395 206.153 1.00 71.80 1106 PHE A CA 1
ATOM 6082 C C . PHE B 2 1106 ? 213.960 279.859 204.868 1.00 71.80 1106 PHE A C 1
ATOM 6083 O O . PHE B 2 1106 ? 212.829 279.474 204.565 1.00 71.80 1106 PHE A O 1
ATOM 6091 N N . LYS B 2 1107 ? 214.669 280.691 204.113 1.00 62.12 1107 LYS A N 1
ATOM 6092 C CA . LYS B 2 1107 ? 214.205 281.180 202.820 1.00 62.12 1107 LYS A CA 1
ATOM 6093 C C . LYS B 2 1107 ? 215.186 280.712 201.756 1.00 62.12 1107 LYS A C 1
ATOM 6094 O O . LYS B 2 1107 ? 216.317 281.203 201.691 1.00 62.12 1107 LYS A O 1
ATOM 6100 N N . ALA B 2 1108 ? 214.754 279.777 200.920 1.00 55.14 1108 ALA A N 1
ATOM 6101 C CA . ALA B 2 1108 ? 215.614 279.174 199.917 1.00 55.14 1108 ALA A CA 1
ATOM 6102 C C . ALA B 2 1108 ? 215.497 279.908 198.590 1.00 55.14 1108 ALA A C 1
ATOM 6103 O O . ALA B 2 1108 ? 214.476 280.525 198.288 1.00 55.14 1108 ALA A O 1
ATOM 6105 N N . CYS B 2 1109 ? 216.566 279.840 197.805 1.00 57.01 1109 CYS A N 1
ATOM 6106 C CA . CYS B 2 1109 ? 216.603 280.375 196.454 1.00 57.01 1109 CYS A CA 1
ATOM 6107 C C . CYS B 2 1109 ? 217.227 279.339 195.536 1.00 57.01 1109 CYS A C 1
ATOM 6108 O O . CYS B 2 1109 ? 218.117 278.593 195.943 1.00 57.01 1109 CYS A O 1
ATOM 6111 N N . ILE B 2 1110 ? 216.758 279.296 194.294 1.00 55.81 1110 ILE A N 1
ATOM 6112 C CA . ILE B 2 1110 ? 217.104 278.202 193.393 1.00 55.81 1110 ILE A CA 1
ATOM 6113 C C . ILE B 2 1110 ? 217.095 278.705 191.959 1.00 55.81 1110 ILE A C 1
ATOM 6114 O O . ILE B 2 1110 ? 216.142 279.359 191.529 1.00 55.81 1110 ILE A O 1
ATOM 6119 N N . MET B 2 1111 ? 218.153 278.401 191.222 1.00 57.84 1111 MET A N 1
ATOM 6120 C CA . MET B 2 1111 ? 218.153 278.507 189.774 1.00 57.84 1111 MET A CA 1
ATOM 6121 C C . MET B 2 1111 ? 218.118 277.112 189.170 1.00 57.84 1111 MET A C 1
ATOM 6122 O O . MET B 2 1111 ? 218.255 276.106 189.867 1.00 57.84 1111 MET A O 1
ATOM 6127 N N . LEU B 2 1112 ? 217.934 277.056 187.857 1.00 58.97 1112 LEU A N 1
ATOM 6128 C CA . LEU B 2 1112 ? 217.875 275.794 187.140 1.00 58.97 1112 LEU A CA 1
ATOM 6129 C C . LEU B 2 1112 ? 219.101 275.637 186.252 1.00 58.97 1112 LEU A C 1
ATOM 6130 O O . LEU B 2 1112 ? 219.679 276.621 185.784 1.00 58.97 1112 LEU A O 1
ATOM 6135 N N . VAL B 2 1113 ? 219.545 274.386 186.088 1.00 68.74 1113 VAL A N 1
ATOM 6136 C CA . VAL B 2 1113 ? 220.737 274.096 185.236 1.00 68.74 1113 VAL A CA 1
ATOM 6137 C C . VAL B 2 1113 ? 220.426 274.600 183.826 1.00 68.74 1113 VAL A C 1
ATOM 6138 O O . VAL B 2 1113 ? 219.309 274.336 183.343 1.00 68.74 1113 VAL A O 1
ATOM 6142 N N . ASN B 2 1114 ? 221.364 275.311 183.193 1.00 81.39 1114 ASN A N 1
ATOM 6143 C CA . ASN B 2 1114 ? 221.104 275.718 181.790 1.00 81.39 1114 ASN A CA 1
ATOM 6144 C C . ASN B 2 1114 ? 221.080 274.444 180.945 1.00 81.39 1114 ASN A C 1
ATOM 6145 O O . ASN B 2 1114 ? 222.092 273.715 180.951 1.00 81.39 1114 ASN A O 1
ATOM 6150 N N . GLU B 2 1115 ? 219.980 274.212 180.228 1.00 86.20 1115 GLU A N 1
ATOM 6151 C CA . GLU B 2 1115 ? 219.819 272.997 179.387 1.00 86.20 1115 GLU A CA 1
ATOM 6152 C C . GLU B 2 1115 ? 218.720 273.328 178.377 1.00 86.20 1115 GLU A C 1
ATOM 6153 O O . GLU B 2 1115 ? 218.107 274.402 178.538 1.00 86.20 1115 GLU A O 1
ATOM 6159 N N . GLU B 2 1116 ? 218.495 272.485 177.366 1.00 93.52 1116 GLU A N 1
ATOM 6160 C CA . GLU B 2 1116 ? 217.468 272.882 176.371 1.00 93.52 1116 GLU A CA 1
ATOM 6161 C C . GLU B 2 1116 ? 216.137 273.043 177.112 1.00 93.52 1116 GLU A C 1
ATOM 6162 O O . GLU B 2 1116 ? 215.740 272.114 177.847 1.00 93.52 1116 GLU A O 1
ATOM 6168 N N . MET B 2 1117 ? 215.476 274.186 176.923 1.00 87.40 1117 MET A N 1
ATOM 6169 C CA . MET B 2 1117 ? 214.192 274.449 177.620 1.00 87.40 1117 MET A CA 1
ATOM 6170 C C . MET B 2 1117 ? 213.136 274.736 176.555 1.00 87.40 1117 MET A C 1
ATOM 6171 O O . MET B 2 1117 ? 213.378 275.621 175.713 1.00 87.40 1117 MET A O 1
ATOM 6176 N N . SER B 2 1118 ? 212.010 274.023 176.595 1.00 30.00 1118 SER A N 1
ATOM 6177 C CA . SER B 2 1118 ? 210.917 274.333 175.641 1.00 30.00 1118 SER A CA 1
ATOM 6178 C C . SER B 2 1118 ? 210.338 275.707 175.974 1.00 30.00 1118 SER A C 1
ATOM 6179 O O . SER B 2 1118 ? 210.245 276.037 177.175 1.00 30.00 1118 SER A O 1
ATOM 6182 N N . TYR B 2 1119 ? 209.968 276.468 174.945 1.00 84.00 1119 TYR A N 1
ATOM 6183 C CA . TYR B 2 1119 ? 209.371 277.809 175.162 1.00 84.00 1119 TYR A CA 1
ATOM 6184 C C . TYR B 2 1119 ? 208.119 277.672 176.035 1.00 84.00 1119 TYR A C 1
ATOM 6185 O O . TYR B 2 1119 ? 207.689 278.694 176.604 1.00 84.00 1119 TYR A O 1
ATOM 6194 N N . ASP B 2 1120 ? 207.559 276.460 176.149 1.00 75.34 1120 ASP A N 1
ATOM 6195 C CA . ASP B 2 1120 ? 206.281 276.325 176.901 1.00 75.34 1120 ASP A CA 1
ATOM 6196 C C . ASP B 2 1120 ? 206.379 275.439 178.152 1.00 75.34 1120 ASP A C 1
ATOM 6197 O O . ASP B 2 1120 ? 205.325 275.277 178.782 1.00 75.34 1120 ASP A O 1
ATOM 6202 N N . LEU B 2 1121 ? 207.560 274.948 178.550 1.00 58.74 1121 LEU A N 1
ATOM 6203 C CA . LEU B 2 1121 ? 207.680 274.149 179.810 1.00 58.74 1121 LEU A CA 1
ATOM 6204 C C . LEU B 2 1121 ? 206.899 274.810 180.957 1.00 58.74 1121 LEU A C 1
ATOM 6205 O O . LEU B 2 1121 ? 207.318 275.899 181.394 1.00 58.74 1121 LEU A O 1
ATOM 6210 N N . LYS B 2 1122 ? 205.804 274.186 181.420 1.00 54.76 1122 LYS A N 1
ATOM 6211 C CA . LYS B 2 1122 ? 204.934 274.821 182.454 1.00 54.76 1122 LYS A CA 1
ATOM 6212 C C . LYS B 2 1122 ? 204.747 273.977 183.727 1.00 54.76 1122 LYS A C 1
ATOM 6213 O O . LYS B 2 1122 ? 203.754 274.241 184.430 1.00 54.76 1122 LYS A O 1
ATOM 6219 N N . SER B 2 1123 ? 205.606 272.999 184.026 1.00 53.30 1123 SER A N 1
ATOM 6220 C CA . SER B 2 1123 ? 205.399 272.252 185.298 1.00 53.30 1123 SER A CA 1
ATOM 6221 C C . SER B 2 1123 ? 206.685 272.210 186.132 1.00 53.30 1123 SER A C 1
ATOM 6222 O O . SER B 2 1123 ? 207.741 271.898 185.551 1.00 53.30 1123 SER A O 1
ATOM 6225 N N . MET B 2 1124 ? 206.589 272.459 187.446 1.00 61.80 1124 MET A N 1
ATOM 6226 C CA . MET B 2 1124 ? 207.801 272.351 188.305 1.00 61.80 1124 MET A CA 1
ATOM 6227 C C . MET B 2 1124 ? 207.477 271.939 189.746 1.00 61.80 1124 MET A C 1
ATOM 6228 O O . MET B 2 1124 ? 206.641 272.619 190.375 1.00 61.80 1124 MET A O 1
ATOM 6233 N N . SER B 2 1125 ? 208.119 270.877 190.245 1.00 57.81 1125 SER A N 1
ATOM 6234 C CA . SER B 2 1125 ? 207.984 270.441 191.625 1.00 57.81 1125 SER A CA 1
ATOM 6235 C C . SER B 2 1125 ? 209.366 270.257 192.234 1.00 57.81 1125 SER A C 1
ATOM 6236 O O . SER B 2 1125 ? 210.354 270.056 191.525 1.00 57.81 1125 SER A O 1
ATOM 6239 N N . VAL B 2 1126 ? 209.431 270.332 193.562 1.00 57.62 1126 VAL A N 1
ATOM 6240 C CA . VAL B 2 1126 ? 210.694 270.294 194.293 1.00 57.62 1126 VAL A CA 1
ATOM 6241 C C . VAL B 2 1126 ? 210.534 269.418 195.527 1.00 57.62 1126 VAL A C 1
ATOM 6242 O O . VAL B 2 1126 ? 209.521 269.496 196.227 1.00 57.62 1126 VAL A O 1
ATOM 6246 N N . ASP B 2 1127 ? 211.533 268.579 195.789 1.00 62.63 1127 ASP A N 1
ATOM 6247 C CA . ASP B 2 1127 ? 211.642 267.843 197.040 1.00 62.63 1127 ASP A CA 1
ATOM 6248 C C . ASP B 2 1127 ? 212.727 268.458 197.910 1.00 62.63 1127 ASP A C 1
ATOM 6249 O O . ASP B 2 1127 ? 213.690 269.043 197.412 1.00 62.63 1127 ASP A O 1
ATOM 6254 N N . ILE B 2 1128 ? 212.564 268.321 199.221 1.00 61.40 1128 ILE A N 1
ATOM 6255 C CA . ILE B 2 1128 ? 213.488 268.902 200.186 1.00 61.40 1128 ILE A CA 1
ATOM 6256 C C . ILE B 2 1128 ? 213.763 267.873 201.270 1.00 61.40 1128 ILE A C 1
ATOM 6257 O O . ILE B 2 1128 ? 212.828 267.308 201.845 1.00 61.40 1128 ILE A O 1
ATOM 6262 N N . VAL B 2 1129 ? 215.039 267.623 201.547 1.00 66.69 1129 VAL A N 1
ATOM 6263 C CA . VAL B 2 1129 ? 215.452 266.700 202.597 1.00 66.69 1129 VAL A CA 1
ATOM 6264 C C . VAL B 2 1129 ? 216.564 267.355 203.403 1.00 66.69 1129 VAL A C 1
ATOM 6265 O O . VAL B 2 1129 ? 217.472 267.968 202.833 1.00 66.69 1129 VAL A O 1
ATOM 6269 N N . ILE B 2 1130 ? 216.481 267.247 204.724 1.00 74.63 1130 ILE A N 1
ATOM 6270 C CA . ILE B 2 1130 ? 217.428 267.884 205.630 1.00 74.63 1130 ILE A CA 1
ATOM 6271 C C . ILE B 2 1130 ? 218.039 266.807 206.509 1.00 74.63 1130 ILE A C 1
ATOM 6272 O O . ILE B 2 1130 ? 217.320 266.109 207.233 1.00 74.63 1130 ILE A O 1
ATOM 6277 N N . ARG B 2 1131 ? 219.361 266.678 206.456 1.00 85.78 1131 ARG A N 1
ATOM 6278 C CA . ARG B 2 1131 ? 220.081 265.728 207.286 1.00 85.78 1131 ARG A CA 1
ATOM 6279 C C . ARG B 2 1131 ? 221.280 266.416 207.919 1.00 85.78 1131 ARG A C 1
ATOM 6280 O O . ARG B 2 1131 ? 221.888 267.309 207.325 1.00 85.78 1131 ARG A O 1
ATOM 6288 N N . ASP B 2 1132 ? 221.612 265.992 209.133 1.00 98.55 1132 ASP A N 1
ATOM 6289 C CA . ASP B 2 1132 ? 222.717 266.561 209.889 1.00 98.55 1132 ASP A CA 1
ATOM 6290 C C . ASP B 2 1132 ? 223.929 265.642 209.818 1.00 98.55 1132 ASP A C 1
ATOM 6291 O O . ASP B 2 1132 ? 223.797 264.416 209.863 1.00 98.55 1132 ASP A O 1
ATOM 6296 N N . GLU B 2 1133 ? 225.112 266.243 209.699 1.00 104.02 1133 GLU A N 1
ATOM 6297 C CA . GLU B 2 1133 ? 226.353 265.489 209.575 1.00 104.02 1133 GLU A CA 1
ATOM 6298 C C . GLU B 2 1133 ? 227.140 265.402 210.873 1.00 104.02 1133 GLU A C 1
ATOM 6299 O O . GLU B 2 1133 ? 227.846 264.411 211.088 1.00 104.02 1133 GLU A O 1
ATOM 6305 N N . GLN B 2 1134 ? 227.049 266.414 211.738 1.00 106.20 1134 GLN A N 1
ATOM 6306 C CA . GLN B 2 1134 ? 227.678 266.323 213.052 1.00 106.20 1134 GLN A CA 1
ATOM 6307 C C . GLN B 2 1134 ? 227.110 265.149 213.839 1.00 106.20 1134 GLN A C 1
ATOM 6308 O O . GLN B 2 1134 ? 227.854 264.363 214.437 1.00 106.20 1134 GLN A O 1
ATOM 6314 N N . ASN B 2 1135 ? 225.788 265.014 213.842 1.00 102.27 1135 ASN A N 1
ATOM 6315 C CA . ASN B 2 1135 ? 225.100 263.842 214.359 1.00 102.27 1135 ASN A CA 1
ATOM 6316 C C . ASN B 2 1135 ? 224.198 263.329 213.250 1.00 102.27 1135 ASN A C 1
ATOM 6317 O O . ASN B 2 1135 ? 223.473 264.112 212.630 1.00 102.27 1135 ASN A O 1
ATOM 6322 N N . ASP B 2 1136 ? 224.240 262.027 212.996 1.00 101.96 1136 ASP A N 1
ATOM 6323 C CA . ASP B 2 1136 ? 223.530 261.463 211.854 1.00 101.96 1136 ASP A CA 1
ATOM 6324 C C . ASP B 2 1136 ? 222.072 261.222 212.225 1.00 101.96 1136 ASP A C 1
ATOM 6325 O O . ASP B 2 1136 ? 221.761 260.309 212.995 1.00 101.96 1136 ASP A O 1
ATOM 6330 N N . LEU B 2 1137 ? 221.179 262.044 211.673 1.00 95.66 1137 LEU A N 1
ATOM 6331 C CA . LEU B 2 1137 ? 219.740 261.855 211.814 1.00 95.66 1137 LEU A CA 1
ATOM 6332 C C . LEU B 2 1137 ? 219.003 262.711 210.792 1.00 95.66 1137 LEU A C 1
ATOM 6333 O O . LEU B 2 1137 ? 219.306 263.897 210.632 1.00 95.66 1137 LEU A O 1
ATOM 6338 N N . LYS B 2 1138 ? 218.047 262.118 210.083 1.00 86.46 1138 LYS A N 1
ATOM 6339 C CA . LYS B 2 1138 ? 217.310 262.822 209.037 1.00 86.46 1138 LYS A CA 1
ATOM 6340 C C . LYS B 2 1138 ? 216.287 263.728 209.707 1.00 86.46 1138 LYS A C 1
ATOM 6341 O O . LYS B 2 1138 ? 215.190 263.294 210.062 1.00 86.46 1138 LYS A O 1
ATOM 6347 N N . VAL B 2 1139 ? 216.652 264.998 209.888 1.00 87.81 1139 VAL A N 1
ATOM 6348 C CA . VAL B 2 1139 ? 215.755 265.950 210.529 1.00 87.81 1139 VAL A CA 1
ATOM 6349 C C . VAL B 2 1139 ? 214.528 266.166 209.656 1.00 87.81 1139 VAL A C 1
ATOM 6350 O O . VAL B 2 1139 ? 214.616 266.212 208.422 1.00 87.81 1139 VAL A O 1
ATOM 6354 N N . GLN B 2 1140 ? 213.370 266.286 210.295 1.00 89.46 1140 GLN A N 1
ATOM 6355 C CA . GLN B 2 1140 ? 212.123 266.464 209.571 1.00 89.46 1140 GLN A CA 1
ATOM 6356 C C . GLN B 2 1140 ? 211.995 267.895 209.067 1.00 89.46 1140 GLN A C 1
ATOM 6357 O O . GLN B 2 1140 ? 212.519 268.837 209.666 1.00 89.46 1140 GLN A O 1
ATOM 6363 N N . CYS B 2 1141 ? 211.284 268.050 207.957 1.00 82.89 1141 CYS A N 1
ATOM 6364 C CA . CYS B 2 1141 ? 210.963 269.354 207.399 1.00 82.89 1141 CYS A CA 1
ATOM 6365 C C . CYS B 2 1141 ? 209.454 269.468 207.258 1.00 82.89 1141 CYS A C 1
ATOM 6366 O O . CYS B 2 1141 ? 208.790 268.515 206.840 1.00 82.89 1141 CYS A O 1
ATOM 6369 N N . THR B 2 1142 ? 208.911 270.630 207.608 1.00 85.07 1142 THR A N 1
ATOM 6370 C CA . THR B 2 1142 ? 207.459 270.773 207.643 1.00 85.07 1142 THR A CA 1
ATOM 6371 C C . THR B 2 1142 ? 206.856 270.906 206.244 1.00 85.07 1142 THR A C 1
ATOM 6372 O O . THR B 2 1142 ? 205.924 270.158 205.920 1.00 85.07 1142 THR A O 1
ATOM 6376 N N . PRO B 2 1143 ? 207.326 271.833 205.377 1.00 76.06 1143 PRO A N 1
ATOM 6377 C CA . PRO B 2 1143 ? 206.743 271.902 204.030 1.00 76.06 1143 PRO A CA 1
ATOM 6378 C C . PRO B 2 1143 ? 207.067 270.663 203.214 1.00 76.06 1143 PRO A C 1
ATOM 6379 O O . PRO B 2 1143 ? 206.169 270.027 202.656 1.00 76.06 1143 PRO A O 1
ATOM 6383 N N . SER B 2 1144 ? 208.352 270.326 203.125 1.00 68.76 1144 SER A N 1
ATOM 6384 C CA . SER B 2 1144 ? 208.877 269.080 202.575 1.00 68.76 1144 SER A CA 1
ATOM 6385 C C . SER B 2 1144 ? 208.626 268.906 201.086 1.00 68.76 1144 SER A C 1
ATOM 6386 O O . SER B 2 1144 ? 209.108 267.922 200.515 1.00 68.76 1144 SER A O 1
ATOM 6389 N N . TYR B 2 1145 ? 207.894 269.811 200.438 1.00 65.42 1145 TYR A N 1
ATOM 6390 C CA . TYR B 2 1145 ? 207.768 269.826 198.985 1.00 65.42 1145 TYR A CA 1
ATOM 6391 C C . TYR B 2 1145 ? 206.985 271.050 198.537 1.00 65.42 1145 TYR A C 1
ATOM 6392 O O . TYR B 2 1145 ? 206.069 271.495 199.233 1.00 65.42 1145 TYR A O 1
ATOM 6401 N N . HIS B 2 1146 ? 207.333 271.595 197.377 1.00 57.73 1146 HIS A N 1
ATOM 6402 C CA . HIS B 2 1146 ? 206.561 272.653 196.744 1.00 57.73 1146 HIS A CA 1
ATOM 6403 C C . HIS B 2 1146 ? 206.229 272.221 195.328 1.00 57.73 1146 HIS A C 1
ATOM 6404 O O . HIS B 2 1146 ? 207.120 271.817 194.577 1.00 57.73 1146 HIS A O 1
ATOM 6411 N N . GLN B 2 1147 ? 204.955 272.299 194.969 1.00 57.71 1147 GLN A N 1
ATOM 6412 C CA . GLN B 2 1147 ? 204.497 271.913 193.645 1.00 57.71 1147 GLN A CA 1
ATOM 6413 C C . GLN B 2 1147 ? 203.576 272.987 193.097 1.00 57.71 1147 GLN A C 1
ATOM 6414 O O . GLN B 2 1147 ? 202.680 273.464 193.797 1.00 57.71 1147 GLN A O 1
ATOM 6420 N N . CYS B 2 1148 ? 203.801 273.369 191.845 1.00 58.27 1148 CYS A N 1
ATOM 6421 C CA . CYS B 2 1148 ? 202.952 274.339 191.168 1.00 58.27 1148 CYS A CA 1
ATOM 6422 C C . CYS B 2 1148 ? 202.849 273.945 189.706 1.00 58.27 1148 CYS A C 1
ATOM 6423 O O . CYS B 2 1148 ? 203.863 273.882 189.007 1.00 58.27 1148 CYS A O 1
ATOM 6426 N N . THR B 2 1149 ? 201.631 273.682 189.251 1.00 51.73 1149 THR A N 1
ATOM 6427 C CA . THR B 2 1149 ? 201.385 273.247 187.886 1.00 51.73 1149 THR A CA 1
ATOM 6428 C C . THR B 2 1149 ? 201.138 274.403 186.929 1.00 51.73 1149 THR A C 1
ATOM 6429 O O . THR B 2 1149 ? 200.857 274.163 185.751 1.00 51.73 1149 THR A O 1
ATOM 6433 N N . GLU B 2 1150 ? 201.236 275.645 187.400 1.00 56.14 1150 GLU A N 1
ATOM 6434 C CA . GLU B 2 1150 ? 201.102 276.812 186.545 1.00 56.14 1150 GLU A CA 1
ATOM 6435 C C . GLU B 2 1150 ? 202.399 277.584 186.359 1.00 56.14 1150 GLU A C 1
ATOM 6436 O O . GLU B 2 1150 ? 202.471 278.419 185.451 1.00 56.14 1150 GLU A O 1
ATOM 6442 N N . ILE B 2 1151 ? 203.419 277.334 187.184 1.00 48.96 1151 ILE A N 1
ATOM 6443 C CA . ILE B 2 1151 ? 204.664 278.086 187.088 1.00 48.96 1151 ILE A CA 1
ATOM 6444 C C . ILE B 2 1151 ? 205.380 277.752 185.784 1.00 48.96 1151 ILE A C 1
ATOM 6445 O O . ILE B 2 1151 ? 205.224 276.671 185.207 1.00 48.96 1151 ILE A O 1
ATOM 6450 N N . TYR B 2 1152 ? 206.166 278.710 185.308 1.00 51.90 1152 TYR A N 1
ATOM 6451 C CA . TYR B 2 1152 ? 206.971 278.520 184.114 1.00 51.90 1152 TYR A CA 1
ATOM 6452 C C . TYR B 2 1152 ? 208.321 277.930 184.485 1.00 51.90 1152 TYR A C 1
ATOM 6453 O O . TYR B 2 1152 ? 208.810 278.104 185.603 1.00 51.90 1152 TYR A O 1
ATOM 6462 N N . VAL B 2 1153 ? 208.919 277.220 183.539 1.00 55.06 1153 VAL A N 1
ATOM 6463 C CA . VAL B 2 1153 ? 210.260 276.679 183.701 1.00 55.06 1153 VAL A CA 1
ATOM 6464 C C . VAL B 2 1153 ? 211.159 277.423 182.728 1.00 55.06 1153 VAL A C 1
ATOM 6465 O O . VAL B 2 1153 ? 211.031 277.273 181.507 1.00 55.06 1153 VAL A O 1
ATOM 6469 N N . LEU B 2 1154 ? 212.057 278.242 183.266 1.00 55.34 1154 LEU A N 1
ATOM 6470 C CA . LEU B 2 1154 ? 212.948 279.056 182.457 1.00 55.34 1154 LEU A CA 1
ATOM 6471 C C . LEU B 2 1154 ? 214.337 279.028 183.075 1.00 55.34 1154 LEU A C 1
ATOM 6472 O O . LEU B 2 1154 ? 214.491 278.852 184.285 1.00 55.34 1154 LEU A O 1
ATOM 6477 N N . THR B 2 1155 ? 215.349 279.213 182.225 1.00 64.71 1155 THR A N 1
ATOM 6478 C CA . THR B 2 1155 ? 216.730 279.000 182.645 1.00 64.71 1155 THR A CA 1
ATOM 6479 C C . THR B 2 1155 ? 217.202 280.091 183.597 1.00 64.71 1155 THR A C 1
ATOM 6480 O O . THR B 2 1155 ? 217.547 279.820 184.752 1.00 64.71 1155 THR A O 1
ATOM 6484 N N . GLU B 2 1156 ? 217.224 281.337 183.129 1.00 61.09 1156 GLU A N 1
ATOM 6485 C CA . GLU B 2 1156 ? 217.794 282.443 183.898 1.00 61.09 1156 GLU A CA 1
ATOM 6486 C C . GLU B 2 1156 ? 216.716 283.078 184.776 1.00 61.09 1156 GLU A C 1
ATOM 6487 O O . GLU B 2 1156 ? 216.293 284.217 184.578 1.00 61.09 1156 GLU A O 1
ATOM 6493 N N . HIS B 2 1157 ? 216.274 282.315 185.772 1.00 56.82 1157 HIS A N 1
ATOM 6494 C CA . HIS B 2 1157 ? 215.221 282.794 186.653 1.00 56.82 1157 HIS A CA 1
ATOM 6495 C C . HIS B 2 1157 ? 215.444 282.275 188.064 1.00 56.82 1157 HIS A C 1
ATOM 6496 O O . HIS B 2 1157 ? 216.028 281.211 188.267 1.00 56.82 1157 HIS A O 1
ATOM 6503 N N . ILE B 2 1158 ? 214.958 283.043 189.033 1.00 50.44 1158 ILE A N 1
ATOM 6504 C CA . ILE B 2 1158 ? 215.180 282.797 190.452 1.00 50.44 1158 ILE A CA 1
ATOM 6505 C C . ILE B 2 1158 ? 213.877 282.294 191.058 1.00 50.44 1158 ILE A C 1
ATOM 6506 O O . ILE B 2 1158 ? 212.832 282.938 190.914 1.00 50.44 1158 ILE A O 1
ATOM 6511 N N . TYR B 2 1159 ? 213.933 281.152 191.736 1.00 51.25 1159 TYR A N 1
ATOM 6512 C CA . TYR B 2 1159 ? 212.773 280.573 192.400 1.00 51.25 1159 TYR A CA 1
ATOM 6513 C C . TYR B 2 1159 ? 213.016 280.554 193.899 1.00 51.25 1159 TYR A C 1
ATOM 6514 O O . TYR B 2 1159 ? 214.060 280.079 194.349 1.00 51.25 1159 TYR A O 1
ATOM 6523 N N . THR B 2 1160 ? 212.058 281.059 194.668 1.00 50.75 1160 THR A N 1
ATOM 6524 C CA . THR B 2 1160 ? 212.191 281.133 196.115 1.00 50.75 1160 THR A CA 1
ATOM 6525 C C . THR B 2 1160 ? 211.003 280.462 196.790 1.00 50.75 1160 THR A C 1
ATOM 6526 O O . THR B 2 1160 ? 209.925 280.343 196.204 1.00 50.75 1160 THR A O 1
ATOM 6530 N N . PHE B 2 1161 ? 211.209 280.021 198.028 1.00 59.37 1161 PHE A N 1
ATOM 6531 C CA . PHE B 2 1161 ? 210.142 279.418 198.817 1.00 59.37 1161 PHE A CA 1
ATOM 6532 C C . PHE B 2 1161 ? 210.543 279.459 200.286 1.00 59.37 1161 PHE A C 1
ATOM 6533 O O . PHE B 2 1161 ? 211.587 280.004 200.648 1.00 59.37 1161 PHE A O 1
ATOM 6541 N N . GLU B 2 1162 ? 209.699 278.877 201.135 1.00 64.79 1162 GLU A N 1
ATOM 6542 C CA . GLU B 2 1162 ? 209.888 278.902 202.578 1.00 64.79 1162 GLU A CA 1
ATOM 6543 C C . GLU B 2 1162 ? 210.180 277.506 203.106 1.00 64.79 1162 GLU A C 1
ATOM 6544 O O . GLU B 2 1162 ? 209.802 276.502 202.498 1.00 64.79 1162 GLU A O 1
ATOM 6550 N N . LEU B 2 1163 ? 210.852 277.458 204.254 1.00 69.66 1163 LEU A N 1
ATOM 6551 C CA . LEU B 2 1163 ? 211.185 276.211 204.923 1.00 69.66 1163 LEU A CA 1
ATOM 6552 C C . LEU B 2 1163 ? 210.885 276.332 206.409 1.00 69.66 1163 LEU A C 1
ATOM 6553 O O . LEU B 2 1163 ? 211.020 277.404 207.002 1.00 69.66 1163 LEU A O 1
ATOM 6558 N N . GLU B 2 1164 ? 210.485 275.214 207.004 1.00 84.78 1164 GLU A N 1
ATOM 6559 C CA . GLU B 2 1164 ? 210.168 275.140 208.420 1.00 84.78 1164 GLU A CA 1
ATOM 6560 C C . GLU B 2 1164 ? 210.791 273.876 208.993 1.00 84.78 1164 GLU A C 1
ATOM 6561 O O . GLU B 2 1164 ? 210.747 272.813 208.368 1.00 84.78 1164 GLU A O 1
ATOM 6567 N N . VAL B 2 1165 ? 211.377 273.991 210.185 1.00 89.63 1165 VAL A N 1
ATOM 6568 C CA . VAL B 2 1165 ? 212.111 272.888 210.791 1.00 89.63 1165 VAL A CA 1
ATOM 6569 C C . VAL B 2 1165 ? 211.730 272.758 212.260 1.00 89.63 1165 VAL A C 1
ATOM 6570 O O . VAL B 2 1165 ? 211.025 273.592 212.826 1.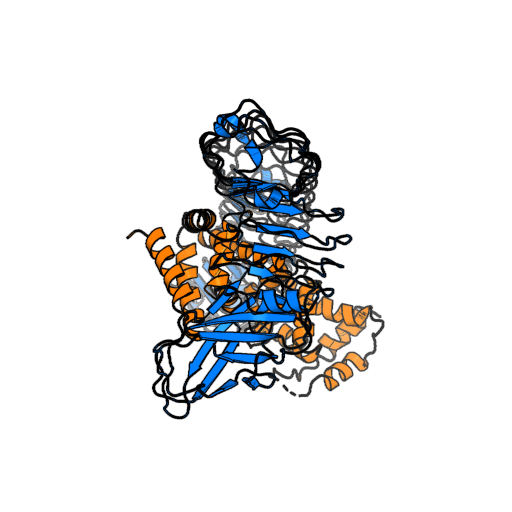00 89.63 1165 VAL A O 1
ATOM 6574 N N . GLU B 2 1166 ? 212.219 271.684 212.869 1.00 100.59 1166 GLU A N 1
ATOM 6575 C CA . GLU B 2 1166 ? 212.042 271.426 214.290 1.00 100.59 1166 GLU A CA 1
ATOM 6576 C C . GLU B 2 1166 ? 213.055 272.242 215.085 1.00 100.59 1166 GLU A C 1
ATOM 6577 O O . GLU B 2 1166 ? 213.691 273.168 214.574 1.00 100.59 1166 GLU A O 1
ATOM 6583 N N . GLU B 2 1167 ? 213.208 271.906 216.361 1.00 112.04 1167 GLU A N 1
ATOM 6584 C CA . GLU B 2 1167 ? 214.331 272.380 217.156 1.00 112.04 1167 GLU A CA 1
ATOM 6585 C C . GLU B 2 1167 ? 215.463 271.369 217.030 1.00 112.04 1167 GLU A C 1
ATOM 6586 O O . GLU B 2 1167 ? 215.365 270.251 217.546 1.00 112.04 1167 GLU A O 1
ATOM 6592 N N . VAL B 2 1168 ? 216.524 271.757 216.336 1.00 110.59 1168 VAL A N 1
ATOM 6593 C CA . VAL B 2 1168 ? 217.632 270.861 216.035 1.00 110.59 1168 VAL A CA 1
ATOM 6594 C C . VAL B 2 1168 ? 218.693 271.008 217.111 1.00 110.59 1168 VAL A C 1
ATOM 6595 O O . VAL B 2 1168 ? 219.146 272.120 217.410 1.00 110.59 1168 VAL A O 1
ATOM 6599 N N . THR B 2 1169 ? 219.093 269.880 217.695 1.00 113.54 1169 THR A N 1
ATOM 6600 C CA . THR B 2 1169 ? 220.155 269.882 218.690 1.00 113.54 1169 THR A CA 1
ATOM 6601 C C . THR B 2 1169 ? 221.521 270.170 218.086 1.00 113.54 1169 THR A C 1
ATOM 6602 O O . THR B 2 1169 ? 222.465 270.457 218.829 1.00 113.54 1169 THR A O 1
ATOM 6606 N N . SER B 2 1170 ? 221.648 270.100 216.764 1.00 107.84 1170 SER A N 1
ATOM 6607 C CA . SER B 2 1170 ? 222.921 270.311 216.098 1.00 107.84 1170 SER A CA 1
ATOM 6608 C C . SER B 2 1170 ? 223.212 271.803 215.960 1.00 107.84 1170 SER A C 1
ATOM 6609 O O . SER B 2 1170 ? 222.529 272.658 216.530 1.00 107.84 1170 SER A O 1
ATOM 6612 N N . THR B 2 1171 ? 224.254 272.117 215.190 1.00 107.41 1171 THR A N 1
ATOM 6613 C CA . THR B 2 1171 ? 224.609 273.495 214.886 1.00 107.41 1171 THR A CA 1
ATOM 6614 C C . THR B 2 1171 ? 224.824 273.751 213.403 1.00 107.41 1171 THR A C 1
ATOM 6615 O O . THR B 2 1171 ? 224.918 274.917 213.006 1.00 107.41 1171 THR A O 1
ATOM 6619 N N . GLU B 2 1172 ? 224.913 272.712 212.579 1.00 98.85 1172 GLU A N 1
ATOM 6620 C CA . GLU B 2 1172 ? 224.999 272.867 211.137 1.00 98.85 1172 GLU A CA 1
ATOM 6621 C C . GLU B 2 1172 ? 224.117 271.814 210.487 1.00 98.85 1172 GLU A C 1
ATOM 6622 O O . GLU B 2 1172 ? 224.024 270.687 210.978 1.00 98.85 1172 GLU A O 1
ATOM 6628 N N . LEU B 2 1173 ? 223.460 272.187 209.392 1.00 84.17 1173 LEU A N 1
ATOM 6629 C CA . LEU B 2 1173 ? 222.554 271.294 208.690 1.00 84.17 1173 LEU A CA 1
ATOM 6630 C C . LEU B 2 1173 ? 222.907 271.265 207.213 1.00 84.17 1173 LEU A C 1
ATOM 6631 O O . LEU B 2 1173 ? 223.585 272.155 206.697 1.00 84.17 1173 LEU A O 1
ATOM 6636 N N . VAL B 2 1174 ? 222.444 270.221 206.536 1.00 77.26 1174 VAL A N 1
ATOM 6637 C CA . VAL B 2 1174 ? 222.687 270.034 205.113 1.00 77.26 1174 VAL A CA 1
ATOM 6638 C C . VAL B 2 1174 ? 221.343 269.987 204.405 1.00 77.26 1174 VAL A C 1
ATOM 6639 O O . VAL B 2 1174 ? 220.492 269.151 204.733 1.00 77.26 1174 VAL A O 1
ATOM 6643 N N . PHE B 2 1175 ? 221.154 270.878 203.438 1.00 68.39 1175 PHE A N 1
ATOM 6644 C CA . PHE B 2 1175 ? 219.946 270.922 202.628 1.00 68.39 1175 PHE A CA 1
ATOM 6645 C C . PHE B 2 1175 ? 220.244 270.334 201.258 1.00 68.39 1175 PHE A C 1
ATOM 6646 O O . PHE B 2 1175 ? 221.226 270.715 200.616 1.00 68.39 1175 PHE A O 1
ATOM 6654 N N . GLU B 2 1176 ? 219.397 269.413 200.814 1.00 66.86 1176 GLU A N 1
ATOM 6655 C CA . GLU B 2 1176 ? 219.548 268.753 199.521 1.00 66.86 1176 GLU A CA 1
ATOM 6656 C C . GLU B 2 1176 ? 218.269 268.993 198.728 1.00 66.86 1176 GLU A C 1
ATOM 6657 O O . GLU B 2 1176 ? 217.340 268.184 198.766 1.00 66.86 1176 GLU A O 1
ATOM 6663 N N . PHE B 2 1177 ? 218.224 270.109 198.006 1.00 57.14 1177 PHE A N 1
ATOM 6664 C CA . PHE B 2 1177 ? 217.049 270.483 197.222 1.00 57.14 1177 PHE A CA 1
ATOM 6665 C C . PHE B 2 1177 ? 217.069 269.713 195.913 1.00 57.14 1177 PHE A C 1
ATOM 6666 O O . PHE B 2 1177 ? 217.596 270.175 194.903 1.00 57.14 1177 PHE A O 1
ATOM 6674 N N . THR B 2 1178 ? 216.485 268.521 195.924 1.00 56.44 1178 THR A N 1
ATOM 6675 C CA . THR B 2 1178 ? 216.308 267.778 194.689 1.00 56.44 1178 THR A CA 1
ATOM 6676 C C . THR B 2 1178 ? 215.111 268.339 193.930 1.00 56.44 1178 THR A C 1
ATOM 6677 O O . THR B 2 1178 ? 214.524 269.355 194.306 1.00 56.44 1178 THR A O 1
ATOM 6681 N N . SER B 2 1179 ? 214.742 267.678 192.841 1.00 53.30 1179 SER A N 1
ATOM 6682 C CA . SER B 2 1179 ? 213.555 268.062 192.097 1.00 53.30 1179 SER A CA 1
ATOM 6683 C C . SER B 2 1179 ? 212.936 266.826 191.474 1.00 53.30 1179 SER A C 1
ATOM 6684 O O . SER B 2 1179 ? 213.626 266.046 190.815 1.00 53.30 1179 SER A O 1
ATOM 6687 N N . VAL B 2 1180 ? 211.634 266.647 191.691 1.00 58.36 1180 VAL A N 1
ATOM 6688 C CA . VAL B 2 1180 ? 210.918 265.611 190.968 1.00 58.36 1180 VAL A CA 1
ATOM 6689 C C . VAL B 2 1180 ? 210.934 265.943 189.480 1.00 58.36 1180 VAL A C 1
ATOM 6690 O O . VAL B 2 1180 ? 211.105 267.099 189.074 1.00 58.36 1180 VAL A O 1
ATOM 6694 N N . ASN B 2 1181 ? 210.767 264.911 188.655 1.00 52.40 1181 ASN A N 1
ATOM 6695 C CA . ASN B 2 1181 ? 210.871 265.042 187.205 1.00 52.40 1181 ASN A CA 1
ATOM 6696 C C . ASN B 2 1181 ? 212.250 265.586 186.822 1.00 52.40 1181 ASN A C 1
ATOM 6697 O O . ASN B 2 1181 ? 212.406 266.700 186.328 1.00 52.40 1181 ASN A O 1
ATOM 6702 N N . GLU B 2 1182 ? 213.259 264.761 187.097 1.00 58.30 1182 GLU A N 1
ATOM 6703 C CA . GLU B 2 1182 ? 214.626 265.127 186.753 1.00 58.30 1182 GLU A CA 1
ATOM 6704 C C . GLU B 2 1182 ? 214.831 265.221 185.248 1.00 58.30 1182 GLU A C 1
ATOM 6705 O O . GLU B 2 1182 ? 215.859 265.741 184.805 1.00 58.30 1182 GLU A O 1
ATOM 6711 N N . SER B 2 1183 ? 213.886 264.725 184.458 1.00 55.75 1183 SER A N 1
ATOM 6712 C CA . SER B 2 1183 ? 213.994 264.747 183.007 1.00 55.75 1183 SER A CA 1
ATOM 6713 C C . SER B 2 1183 ? 213.480 266.037 182.384 1.00 55.75 1183 SER A C 1
ATOM 6714 O O . SER B 2 1183 ? 213.532 266.170 181.157 1.00 55.75 1183 SER A O 1
ATOM 6717 N N . ILE B 2 1184 ? 212.983 266.982 183.180 1.00 54.27 1184 ILE A N 1
ATOM 6718 C CA . ILE B 2 1184 ? 212.474 268.245 182.669 1.00 54.27 1184 ILE A CA 1
ATOM 6719 C C . ILE B 2 1184 ? 213.330 269.423 183.119 1.00 54.27 1184 ILE A C 1
ATOM 6720 O O . ILE B 2 1184 ? 213.564 270.351 182.342 1.00 54.27 1184 ILE A O 1
ATOM 6725 N N . CYS B 2 1185 ? 213.817 269.401 184.357 1.00 55.90 1185 CYS A N 1
ATOM 6726 C CA . CYS B 2 1185 ? 214.612 270.499 184.883 1.00 55.90 1185 CYS A CA 1
ATOM 6727 C C . CYS B 2 1185 ? 215.363 270.015 186.113 1.00 55.90 1185 CYS A C 1
ATOM 6728 O O . CYS B 2 1185 ? 214.818 269.263 186.924 1.00 55.90 1185 CYS A O 1
ATOM 6731 N N . LYS B 2 1186 ? 216.614 270.442 186.238 1.00 56.70 1186 LYS A N 1
ATOM 6732 C CA . LYS B 2 1186 ? 217.457 270.084 187.365 1.00 56.70 1186 LYS A CA 1
ATOM 6733 C C . LYS B 2 1186 ? 217.907 271.349 188.079 1.00 56.70 1186 LYS A C 1
ATOM 6734 O O . LYS B 2 1186 ? 218.093 272.397 187.457 1.00 56.70 1186 LYS A O 1
ATOM 6740 N N . ILE B 2 1187 ? 218.077 271.247 189.389 1.00 55.99 1187 ILE A N 1
ATOM 6741 C CA . ILE B 2 1187 ? 218.376 272.417 190.204 1.00 55.99 1187 ILE A CA 1
ATOM 6742 C C . ILE B 2 1187 ? 219.871 272.698 190.169 1.00 55.99 1187 ILE A C 1
ATOM 6743 O O . ILE B 2 1187 ? 220.690 271.815 190.449 1.00 55.99 1187 ILE A O 1
ATOM 6748 N N . GLY B 2 1188 ? 220.229 273.931 189.823 1.00 61.76 1188 GLY A N 1
ATOM 6749 C CA . GLY B 2 1188 ? 221.615 274.350 189.795 1.00 61.76 1188 GLY A CA 1
ATOM 6750 C C . GLY B 2 1188 ? 222.008 275.121 191.036 1.00 61.76 1188 GLY A C 1
ATOM 6751 O O . GLY B 2 1188 ? 221.894 274.605 192.151 1.00 61.76 1188 GLY A O 1
ATOM 6752 N N . GLU B 2 1189 ? 222.470 276.356 190.856 1.00 64.70 1189 GLU A N 1
ATOM 6753 C CA . GLU B 2 1189 ? 222.883 277.177 191.986 1.00 64.70 1189 GLU A CA 1
ATOM 6754 C C . GLU B 2 1189 ? 221.725 277.375 192.951 1.00 64.70 1189 GLU A C 1
ATOM 6755 O O . GLU B 2 1189 ? 220.599 277.653 192.534 1.00 64.70 1189 GLU A O 1
ATOM 6761 N N . CYS B 2 1190 ? 222.001 277.239 194.244 1.00 63.98 1190 CYS A N 1
ATOM 6762 C CA . CYS B 2 1190 ? 220.953 277.393 195.249 1.00 63.98 1190 CYS A CA 1
ATOM 6763 C C . CYS B 2 1190 ? 221.581 277.745 196.585 1.00 63.98 1190 CYS A C 1
ATOM 6764 O O . CYS B 2 1190 ? 222.350 276.954 197.133 1.00 63.98 1190 CYS A O 1
ATOM 6767 N N . GLY B 2 1191 ? 221.253 278.927 197.106 1.00 62.92 1191 GLY A N 1
ATOM 6768 C CA . GLY B 2 1191 ? 221.679 279.316 198.429 1.00 62.92 1191 GLY A CA 1
ATOM 6769 C C . GLY B 2 1191 ? 220.487 279.781 199.241 1.00 62.92 1191 GLY A C 1
ATOM 6770 O O . GLY B 2 1191 ? 219.462 280.185 198.699 1.00 62.92 1191 GLY A O 1
ATOM 6771 N N . ILE B 2 1192 ? 220.636 279.716 200.561 1.00 65.67 1192 ILE A N 1
ATOM 6772 C CA . ILE B 2 1192 ? 219.540 279.980 201.477 1.00 65.67 1192 ILE A CA 1
ATOM 6773 C C . ILE B 2 1192 ? 219.989 281.004 202.513 1.00 65.67 1192 ILE A C 1
ATOM 6774 O O . ILE B 2 1192 ? 221.104 281.519 202.467 1.00 65.67 1192 ILE A O 1
ATOM 6779 N N . LEU B 2 1193 ? 219.092 281.300 203.451 1.00 69.62 1193 LEU A N 1
ATOM 6780 C CA . LEU B 2 1193 ? 219.385 282.172 204.576 1.00 69.62 1193 LEU A CA 1
ATOM 6781 C C . LEU B 2 1193 ? 218.482 281.784 205.735 1.00 69.62 1193 LEU A C 1
ATOM 6782 O O . LEU B 2 1193 ? 217.507 281.049 205.572 1.00 69.62 1193 LEU A O 1
ATOM 6787 N N . GLN B 2 1194 ? 218.813 282.294 206.915 1.00 82.61 1194 GLN A N 1
ATOM 6788 C CA . GLN B 2 1194 ? 218.054 282.031 208.127 1.00 82.61 1194 GLN A CA 1
ATOM 6789 C C . GLN B 2 1194 ? 217.449 283.333 208.625 1.00 82.61 1194 GLN A C 1
ATOM 6790 O O . GLN B 2 1194 ? 218.106 284.379 208.594 1.00 82.61 1194 GLN A O 1
ATOM 6796 N N . ARG B 2 1195 ? 216.202 283.268 209.078 1.00 80.99 1195 ARG A N 1
ATOM 6797 C CA . ARG B 2 1195 ? 215.501 284.454 209.544 1.00 80.99 1195 ARG A CA 1
ATOM 6798 C C . ARG B 2 1195 ? 215.419 284.495 211.063 1.00 80.99 1195 ARG A C 1
ATOM 6799 O O . ARG B 2 1195 ? 215.226 285.558 211.653 1.00 80.99 1195 ARG A O 1
#

Nearest PDB structures (foldseek):
  7crb-assembly1_J  TM=1.004E+00  e=4.881E-33  Hyaloperonospora arabidopsidis Emoy2
  7crc-assembly1_H  TM=9.851E-01  e=2.340E-28  Hyaloperonospora arabidopsidis Emoy2
  3rmr-assembly3_C  TM=7.273E-01  e=4.436E-23  Hyaloperonospora parasitica
  3rmr-assembly2_B  TM=7.388E-01  e=2.501E-22  Hyaloperonospora parasitica
  3rmr-assembly1_A  TM=7.295E-01  e=1.834E-22  Hyaloperonospora parasitica

InterPro domains:
  IPR000157 Toll/interleukin-1 receptor homology (TIR) domain [PF01582] (84-261)
  IPR000157 Toll/interleukin-1 receptor homology (TIR) domain [PS50104] (83-247)
  IPR000157 Toll/interleukin-1 receptor homology (TIR) domain [SM00255] (84-221)
  IPR002182 NB-ARC [PF00931] (268-436)
  IPR011713 Leucine-rich repeat 3 [PF07725] (677-696)
  IPR027417 P-loop containing nucleoside triphosphate hydrolase [G3DSA:3.40.50.300] (247-413)
  IPR027417 P-loop containing nucleoside triphosphate hydrolase [SSF52540] (245-512)
  IPR032675 Leucine-rich repeat domain superfamily [G3DSA:3.80.10.10] (599-760)
  IPR032675 Leucine-rich repeat domain superfamily [G3DSA:3.80.10.10] (763-932)
  IPR032675 Leucine-rich repeat domain superfamily [G3DSA:3.80.10.10] (933-1124)
  IPR035897 Toll/interleukin-1 receptor homology (TIR) domain superfamily [G3DSA:3.40.50.10140] (81-246)
  IPR035897 Toll/interleukin-1 receptor homology (TIR) domain superfamily [SSF52200] (76-224)
  IPR036390 Winged helix DNA-binding domain superfamily [SSF46785] (489-571)
  IPR042197 Apoptotic protease-activating factors, helical domain [G3DSA:1.10.8.430] (420-502)
  IPR044974 Disease resistance protein, plants [PTHR11017] (83-788)
  IPR045344 C-JID domain [PF20160] (1072-1164)
  IPR058192 Disease resistance protein Roq1-like, winged-helix domain [PF23282] (504-571)

Radius of gyration: 31.88 Å; Cα contacts (8 Å, |Δi|>4): 2031; chains: 2; bounding box: 68×98×78 Å

Secondary structure (DSSP, 8-state):
----EESSSSTTTTT--SGGGS---EEEE---S--SS----HHHHH-----SEEEEE--TT---HHHHHHHHT-S---EEEEES--SSS--TT---TT--EEE-SS---SBS-SS----TT--EEE-TT-TT--B----TT-TT--EEE-TT-TT--B--GGGGG-TT--EEE-TT-TT--B-----SS---SEEE----TT--B--SEE--TT--EEE-SS-TT--S--EE---TT--EEE-TT-TT-----TTGGG-TT--EEE-TT-TT--B--TTGGG-SS--EEEEES-TT--B--GGGGG-S---EEEEES-TT--B---S--BSS--EEEEES-TT--S---SBS---EEEEES-------GGGGGSPPPSEEEE---GGGTT-HHHHTT--EEEE-TT-SS--GGGGG--S--EEEE---SS--EE-PPPTT--EEEE-S-SB--EE------SS-EEE-TT--B--HHHHHHHHHS--SS-B--B-SS--TTS-B---SSS-EEEE-SSS--SSS-EEEEEE-B------TT---EEEEEEEEETTTTEEE-BSS-EEEESS----SSB-EEEEEEB---SSSEEEEEEE-S-TTT--B----EEE-/--HHHHHHHHHHHHHHH---HHHHHHHHHHHHHHHTSSTTSHHHHHHHHHHSSSS--SSHHHHHHHHHHHHS-HHHHHHHHHT---S-TTSHHHHHHHHHHHHHHHHHHHTT--HHHHHHHH--S-TTGGGSHHHHHHHHHHHSSHHHHHHHHHHHTTS-HHHHHHHHHHHHT-TT--HHHHHHHHHHHHHHHHTTT---TTHHHHHHHH------------TTTTTHHHHHH--

B-factor: mean 70.14, std 20.37, range [30.0, 139.66]

Organism: Arabidopsis thaliana (NCBI:txid3702)

Solvent-accessible surface area: 36318 Å² total; per-residue (Å²): 151,61,47,24,103,33,8,24,88,10,0,60,97,2,22,156,76,69,34,97,68,110,32,22,9,123,53,2,29,96,2,4,116,79,0,8,117,112,51,73,7,2,26,91,0,0,79,83,12,12,70,28,122,29,59,41,22,32,10,16,35,57,4,1,0,10,77,2,8,50,18,0,10,2,94,0,0,1,80,0,2,13,107,12,77,34,114,62,46,29,46,104,100,2,28,5,2,62,82,3,7,91,11,0,4,72,17,1,80,58,17,14,26,53,22,32,17,3,0,33,3,9,15,56,44,132,16,31,51,8,3,19,50,41,5,9,52,0,3,34,63,9,20,128,49,76,89,66,0,3,73,3,0,35,92,87,4,62,58,22,0,0,37,0,0,4,2,0,41,66,0,31,122,59,93,82,7,21,32,91,34,4,60,47,0,24,98,25,2,5,103,52,26,7,116,135,120,56,48,50,110,51,1,55,154,16,0,42,70,116,37,122,158,131,33,68,85,1,99,93,16,35,105,87,88,0,20,75,50,6,56,167,73,90,106,166,172,84,70,125,12,66,58,100,13,4,99,50,7,49,67,100,71,127,77,3,106,162,36,57,8,1,32,5,50,0,130,111,87,40,95,67,8,114,22,59,103,135,6,55,127,66,102,4,36,1,56,52,0,84,6,55,8,44,28,144,5,50,5,88,55,7,23,18,6,0,2,63,1,58,75,1,106,8,0,40,5,46,20,3,17,32,96,38,10,35,113,87,6,63,3,85,81,2,22,48,1,24,0,19,25,12,45,1,68,64,1,22,154,40,80,54,79,2,124,49,1,73,81,2,32,0,10,67,1,9,76,0,98,88,10,10,66,0,15,37,2,51,68,0,55,41,0,34,0,25,22,0,24,15,0,73,108,10,19,103,17,2,94,118,0,69,41,1,78,27,2,1,0,18,87,0,47,43,0,71,74,3,24,61,2,28,148,55,9,69,2,51,18,2,8,1,38,30,0,53,18,0,65,117,18,3,113,53,4,25,0,49,76,0,68,24,2,1,1,17,47,0,44,131,1,78,103,19,6,39,0,95,67,0,80,65,4,105,59,2,30,1,48,69,1,37,47,1,78,71,8,14,118,29,1,0,56,0,56,82,1,105,75,0,9,1,76,15,1,42,27,1,60,85,6,9,83,22,4,3,90,1,64,38,0,64,11,7,7,0,10,92,0,36,54,0,65,84,7,22,86,32,7,21,74,4,142,98,2,15,0,1,2,0,74,19,0,33,75,0,62,84,22,12,96,142,36,63,2,120,49,4,21,3,0,3,0,9,74,0,55,94,1,126,42,22,0,73,2,4,36,81,1,102,16,0,27,0,28,40,4,22,4,105,68,4,32,128,50,7,123,83,21,31,118,7,47,17,0,6,2,22,16,10,114,49,0,82,106,41,92,28,0,5,84,33,0,3,12,1,37,0,45,106,113,20,126,84,2,13,110,28,0,125,148,0,56,109,0,80,5,0,64,1,46,41,0,87,84,11,57,14,2,32,67,7,9,98,45,3,17,49,0,24,0,34,29,0,112,24,0,57,87,12,81,10,95,27,112,36,78,88,1,54,0,5,0,4,83,0,143,107,19,40,116,111,0,44,59,43,2,9,86,11,79,4,143,21,3,2,0,1,8,13,104,107,2,25,85,49,0,106,47,118,27,109,68,24,48,47,1,115,0,121,19,134,100,86,30,156,70,91,66,13,48,0,1,0,0,2,19,10,51,129,43,132,39,15,186,43,2,51,7,8,14,2,46,4,45,0,82,1,105,123,76,120,82,136,3,79,13,88,39,24,74,14,62,7,44,66,0,56,1,23,34,107,7,1,0,2,0,21,2,53,5,64,64,4,124,3,73,38,0,4,0,46,0,41,7,30,25,86,38,8,1,86,13,3,70,0,0,0,20,24,110

Sequence (851 aa):
PSAVEALIETIDRHGRVSLNDEAKMKKVVRTWKKLIERDDLIGEIGKHYFEAPGPLHDTYDEALATRLVTTYSDRGVARAILHTRPSDPLSKKAGQAHRLEEAVASLWKGRGYTSDNVVSSIATGHDVDFFAPTAFTFLVKCVESEDDANNAIFEYFGSNPSRYFSAVLHAMEKPDADSRVLESSKKWMFQCYAQKQFPTPVFERTLAAYQSNHYEKLSLSQIEELVEEYSRIYSHQLLVGERDICEVLNDDTIDSRRFIGINLDLYKNVEELNISEKALERIHDFQFVRINGKNHALHERLQGLIYQSPQIRSLHWKCYQNICLPSTFNSEFLVELDMSFSKLQKLWEGTKQLRNLKWMDLSYSSYLKELPNLSTATNLEELKLRNCSSLVELPSSIEKLTSLQILDLHRCSSLVELPSFGNATKLEILNLENCSSLVKLPPSINANNLQELSLTNCSRVVELPAIENATNLWKLNLLNCSSLIELPLSIGTATNLKHLDFRGCSSLVKLPSSIGDMTNLEVFYLSNCSNLVELPSSIGNLRKLTLLLMRGCSKLETLPTNINLKSLHTLNLIDCSRLKSFPEISTHIKYLRLIGTAIKEVPLSIMSWSPLAHFQISYFESLKEFPHALDIITELQLSKDIQEVPPWVKRMSRLRALRLNNCNNLVSLPQLPDSLAYLYADNCKSLERLDCCFNNPEIRLYFPKCFKLNQEARDLIMHTSTRNFAMLPGTQVPACFNHRATSGDSLKIKLKESPLPTTLTFKACIMLVNEEMSYDLKSMSVDIVIRDEQNDLKVQCTPSYHQCTEIYVLTEHIYTFELEVEEVTSTELVFEFTSVNESICKIGECGILQR

Foldseek 3Di:
DDLQVVLVVVLVCLQPVPDDLVVLLVVLLVSLCSQLPDLVRQQVNLVVQQPDDDDHDDGSLLSVLVSSCSRRPLLSLLSNLLPLQDDDCPDSSVVRSVSNLLSNLVNCVVVPDALLNNCVSNDDPALLVCQACSNVVSSCSNHVDSLRNLVNSCVVVVVQVQQVVQSLVVLVPDDPGPVVSSVVSVVSVLVVCAVVVNLDLCVLVSNVVSFPSDHDRPPPSVSCVNRVCSNPVHD/DPEPEDELVCLVVLQDPDCSVAPAQHYAYEDQDADQERPHDPSSLPDQHAYAHYHYEDYAPHAYPSVLSRHQSHQRHAEEAYEANPDAERDASHHCQNHAEAHHQDYQYAEHYDADHAQQRHAYYADENNQNYAEYYQCPNNQNYEEDAHHPNQNHQEYDQNQQRNLAYAYYHDAANQRHAEDHAHYDRHQHAEAHHDHNQRHAYYHQADAHPRYAYDHHAQNQHHQEDHAHAQLQHHEYDENHLHENDQEYHLCPLNNQHYAEYYDENHENHQEYHQSVLSHENPAYYDYELHENPQEYHQSVQSHLRYAYYAYYNNQNHAEYHDPHANPHYEEDHYELNQHPCDDDDHHAAYAAYHAYNYPPLDDDPCNVSGDQHPAHEYEDDPPPVVCPVQQQRHAEYEYEQDDQEDDQCQQVRENYAEYAYDQVAHYAEHYEHHQNYAEYHDDAHAHHAYYDYQHDHQHHEAENPNHQRHHVVRVVRQQPRHHQAKYKDFAAADDCVLPQWDFWAFKTKDFAPDQCPDFKWKKKKKWAWDDDDAPPAAAWWKKAKWKADDVDGDTFDKDSRMHTDRGHHRDGRMMMMHMTMGGRDNDTMMIMGIATPPVVRITITIMGMDID